Protein AF-0000000077124732 (afdb_homodimer)

pLDDT: mean 81.57, std 13.93, range [21.95, 97.56]

Structure (mmCIF, N/CA/C/O backbone):
data_AF-0000000077124732-model_v1
#
loop_
_entity.id
_entity.type
_entity.pdbx_description
1 polymer 'ABC transporter ATP-binding protein'
#
loop_
_atom_site.group_PDB
_atom_site.id
_atom_site.type_symbol
_atom_site.label_atom_id
_atom_site.label_alt_id
_atom_site.label_comp_id
_atom_site.label_asym_id
_atom_site.label_entity_id
_atom_site.label_seq_id
_atom_site.pdbx_PDB_ins_code
_atom_site.Cartn_x
_atom_site.Cartn_y
_atom_site.Cartn_z
_atom_site.occupancy
_atom_site.B_iso_or_equiv
_atom_site.auth_seq_id
_atom_site.auth_comp_id
_atom_site.auth_asym_id
_atom_site.auth_atom_id
_atom_site.pdbx_PDB_model_num
ATOM 1 N N . MET A 1 1 ? -7.328 -9.797 61.906 1 22.17 1 MET A N 1
ATOM 2 C CA . MET A 1 1 ? -8.164 -10.961 61.625 1 22.17 1 MET A CA 1
ATOM 3 C C . MET A 1 1 ? -7.5 -11.875 60.625 1 22.17 1 MET A C 1
ATOM 5 O O . MET A 1 1 ? -7.023 -11.406 59.562 1 22.17 1 MET A O 1
ATOM 9 N N . THR A 1 2 ? -6.906 -12.938 61.062 1 25.73 2 THR A N 1
ATOM 10 C CA . THR A 1 2 ? -6.23 -13.992 60.312 1 25.73 2 THR A CA 1
ATOM 11 C C . THR A 1 2 ? -7.152 -14.578 59.25 1 25.73 2 THR A C 1
ATOM 13 O O . THR A 1 2 ? -8.195 -15.148 59.562 1 25.73 2 THR A O 1
ATOM 16 N N . PHE A 1 3 ? -7.371 -13.844 58.25 1 29.36 3 PHE A N 1
ATOM 17 C CA . PHE A 1 3 ? -8.359 -13.961 57.188 1 29.36 3 PHE A CA 1
ATOM 18 C C . PHE A 1 3 ? -8.227 -15.289 56.469 1 29.36 3 PHE A C 1
ATOM 20 O O . PHE A 1 3 ? -7.152 -15.625 55.938 1 29.36 3 PHE A O 1
ATOM 27 N N . THR A 1 4 ? -8.82 -16.312 57.062 1 32.28 4 THR A N 1
ATOM 28 C CA . THR A 1 4 ? -8.938 -17.578 56.344 1 32.28 4 THR A CA 1
ATOM 29 C C . THR A 1 4 ? -9.758 -17.406 55.062 1 32.28 4 THR A C 1
ATOM 31 O O . THR A 1 4 ? -10.945 -17.109 55.125 1 32.28 4 THR A O 1
ATOM 34 N N . PRO A 1 5 ? -9.227 -17.016 54.031 1 34.31 5 PRO A N 1
ATOM 35 C CA . PRO A 1 5 ? -10 -16.859 52.812 1 34.31 5 PRO A CA 1
ATOM 36 C C . PRO A 1 5 ? -10.828 -18.094 52.469 1 34.31 5 PRO A C 1
ATOM 38 O O . PRO A 1 5 ? -10.375 -19.219 52.656 1 34.31 5 PRO A O 1
ATOM 41 N N . LYS A 1 6 ? -12.133 -18.141 52.875 1 32.38 6 LYS A N 1
ATOM 42 C CA . LYS A 1 6 ? -13.016 -19.203 52.406 1 32.38 6 LYS A CA 1
ATOM 43 C C . LYS A 1 6 ? -12.773 -19.516 50.938 1 32.38 6 LYS A C 1
ATOM 45 O O . LYS A 1 6 ? -13.219 -18.766 50.062 1 32.38 6 LYS A O 1
ATOM 50 N N . ILE A 1 7 ? -11.609 -20.016 50.531 1 32.94 7 ILE A N 1
ATOM 51 C CA . ILE A 1 7 ? -11.219 -20.344 49.188 1 32.94 7 ILE A CA 1
ATOM 52 C C . ILE A 1 7 ? -12.203 -21.344 48.594 1 32.94 7 ILE A C 1
ATOM 54 O O . ILE A 1 7 ? -12.281 -22.484 49.031 1 32.94 7 ILE A O 1
ATOM 58 N N . TYR A 1 8 ? -13.484 -21.047 48.469 1 31.16 8 TYR A N 1
ATOM 59 C CA . TYR A 1 8 ? -14.266 -21.922 47.625 1 31.16 8 TYR A CA 1
ATOM 60 C C . TYR A 1 8 ? -13.523 -22.219 46.312 1 31.16 8 TYR A C 1
ATOM 62 O O . TYR A 1 8 ? -13.273 -21.328 45.5 1 31.16 8 TYR A O 1
ATOM 70 N N . ILE A 1 9 ? -12.594 -23.141 46.438 1 32.19 9 ILE A N 1
ATOM 71 C CA . ILE A 1 9 ? -11.773 -23.641 45.344 1 32.19 9 ILE A CA 1
ATOM 72 C C . ILE A 1 9 ? -12.68 -24.281 44.281 1 32.19 9 ILE A C 1
ATOM 74 O O . ILE A 1 9 ? -13.227 -25.359 44.5 1 32.19 9 ILE A O 1
ATOM 78 N N . HIS A 1 10 ? -13.656 -23.672 43.688 1 32.44 10 HIS A N 1
ATOM 79 C CA . HIS A 1 10 ? -14.141 -24.328 42.5 1 32.44 10 HIS A CA 1
ATOM 80 C C . HIS A 1 10 ? -13 -24.578 41.5 1 32.44 10 HIS A C 1
ATOM 82 O O . HIS A 1 10 ? -12.398 -23.625 41 1 32.44 10 HIS A O 1
ATOM 88 N N . ILE A 1 11 ? -12.312 -25.688 41.594 1 33.28 11 ILE A N 1
ATOM 89 C CA . ILE A 1 11 ? -11.242 -26.219 40.781 1 33.28 11 ILE A CA 1
ATOM 90 C C . ILE A 1 11 ? -11.727 -26.359 39.344 1 33.28 11 ILE A C 1
ATOM 92 O O . ILE A 1 11 ? -12.633 -27.141 39.031 1 33.28 11 ILE A O 1
ATOM 96 N N . ILE A 1 12 ? -11.891 -25.375 38.5 1 38.34 12 ILE A N 1
ATOM 97 C CA . ILE A 1 12 ? -11.992 -25.609 37.062 1 38.34 12 ILE A CA 1
ATOM 98 C C . ILE A 1 12 ? -10.789 -26.422 36.594 1 38.34 12 ILE A C 1
ATOM 100 O O . ILE A 1 12 ? -9.656 -25.922 36.594 1 38.34 12 ILE A O 1
ATOM 104 N N . GLU A 1 13 ? -10.672 -27.656 36.688 1 36.44 13 GLU A N 1
ATOM 105 C CA . GLU A 1 13 ? -9.758 -28.734 36.281 1 36.44 13 GLU A CA 1
ATOM 106 C C . GLU A 1 13 ? -9.711 -28.875 34.781 1 36.44 13 GLU A C 1
ATOM 108 O O . GLU A 1 13 ? -10.742 -28.875 34.125 1 36.44 13 GLU A O 1
ATOM 113 N N . GLY A 1 14 ? -8.5 -28.609 34 1 44.72 14 GLY A N 1
ATOM 114 C CA . GLY A 1 14 ? -7.863 -29.125 32.812 1 44.72 14 GLY A CA 1
ATOM 115 C C . GLY A 1 14 ? -7.688 -28.078 31.719 1 44.72 14 GLY A C 1
ATOM 116 O O . GLY A 1 14 ? -7.176 -28.391 30.625 1 44.72 14 GLY A O 1
ATOM 117 N N . VAL A 1 15 ? -8.445 -27.047 31.656 1 53.69 15 VAL A N 1
ATOM 118 C CA . VAL A 1 15 ? -8.359 -26.266 30.422 1 53.69 15 VAL A CA 1
ATOM 119 C C . VAL A 1 15 ? -7.227 -25.25 30.547 1 53.69 15 VAL A C 1
ATOM 121 O O . VAL A 1 15 ? -7.164 -24.484 31.516 1 53.69 15 VAL A O 1
ATOM 124 N N . ILE A 1 16 ? -6.125 -25.375 29.781 1 65 16 ILE A N 1
ATOM 125 C CA . ILE A 1 16 ? -4.973 -24.5 29.656 1 65 16 ILE A CA 1
ATOM 126 C C . ILE A 1 16 ? -5.438 -23.109 29.234 1 65 16 ILE A C 1
ATOM 128 O O . ILE A 1 16 ? -6.191 -22.953 28.266 1 65 16 ILE A O 1
ATOM 132 N N . MET A 1 17 ? -5.09 -22.094 30.125 1 75.94 17 MET A N 1
ATOM 133 C CA . MET A 1 17 ? -5.461 -20.703 29.828 1 75.94 17 MET A CA 1
ATOM 134 C C . MET A 1 17 ? -4.527 -20.109 28.781 1 75.94 17 MET A C 1
ATOM 136 O O . MET A 1 17 ? -3.314 -20.312 28.844 1 75.94 17 MET A O 1
ATOM 140 N N . ARG A 1 18 ? -5.109 -19.453 27.859 1 73.81 18 ARG A N 1
ATOM 141 C CA . ARG A 1 18 ? -4.367 -18.719 26.844 1 73.81 18 ARG A CA 1
ATOM 142 C C . ARG A 1 18 ? -4.473 -17.203 27.094 1 73.81 18 ARG A C 1
ATOM 144 O O . ARG A 1 18 ? -5.52 -16.719 27.516 1 73.81 18 ARG A O 1
ATOM 151 N N . ILE A 1 19 ? -3.295 -16.547 26.891 1 76.38 19 ILE A N 1
ATOM 152 C CA . ILE A 1 19 ? -3.287 -15.102 27.094 1 76.38 19 ILE A CA 1
ATOM 153 C C . ILE A 1 19 ? -3.43 -14.398 25.75 1 76.38 19 ILE A C 1
ATOM 155 O O . ILE A 1 19 ? -2.881 -14.844 24.75 1 76.38 19 ILE A O 1
ATOM 159 N N . THR A 1 20 ? -4.297 -13.453 25.75 1 72.31 20 THR A N 1
ATOM 160 C CA . THR A 1 20 ? -4.48 -12.602 24.578 1 72.31 20 THR A CA 1
ATOM 161 C C . THR A 1 20 ? -3.312 -11.633 24.422 1 72.31 20 THR A C 1
ATOM 163 O O . THR A 1 20 ? -2.834 -11.07 25.422 1 72.31 20 THR A O 1
ATOM 166 N N . ASP A 1 21 ? -2.906 -11.484 23.312 1 67.19 21 ASP A N 1
ATOM 167 C CA . ASP A 1 21 ? -1.754 -10.625 23.062 1 67.19 21 ASP A CA 1
ATOM 168 C C . ASP A 1 21 ? -2.139 -9.148 23.156 1 67.19 21 ASP A C 1
ATOM 170 O O . ASP A 1 21 ? -3.227 -8.758 22.734 1 67.19 21 ASP A O 1
ATOM 174 N N . GLN A 1 22 ? -1.259 -8.422 23.781 1 64.62 22 GLN A N 1
ATOM 175 C CA . GLN A 1 22 ? -1.43 -6.992 24 1 64.62 22 GLN A CA 1
ATOM 176 C C . GLN A 1 22 ? -1.115 -6.203 22.719 1 64.62 22 GLN A C 1
ATOM 178 O O . GLN A 1 22 ? -0.101 -6.453 22.062 1 64.62 22 GLN A O 1
ATOM 183 N N . THR A 1 23 ? -2.041 -5.43 22.203 1 58.84 23 THR A N 1
ATOM 184 C CA . THR A 1 23 ? -1.835 -4.602 21.031 1 58.84 23 THR A CA 1
ATOM 185 C C . THR A 1 23 ? -1.329 -3.217 21.422 1 58.84 23 THR A C 1
ATOM 187 O O . THR A 1 23 ? -0.539 -2.611 20.688 1 58.84 23 THR A O 1
ATOM 190 N N . LYS A 1 24 ? -1.743 -2.764 22.594 1 60.91 24 LYS A N 1
ATOM 191 C CA . LYS A 1 24 ? -1.327 -1.472 23.125 1 60.91 24 LYS A CA 1
ATOM 192 C C . LYS A 1 24 ? -0.537 -1.643 24.422 1 60.91 24 LYS A C 1
ATOM 194 O O . LYS A 1 24 ? -0.77 -2.588 25.172 1 60.91 24 LYS A O 1
ATOM 199 N N . SER A 1 25 ? 0.313 -0.761 24.609 1 62.31 25 SER A N 1
ATOM 200 C CA . SER A 1 25 ? 1.178 -0.878 25.781 1 62.31 25 SER A CA 1
ATOM 201 C C . SER A 1 25 ? 0.378 -0.751 27.062 1 62.31 25 SER A C 1
ATOM 203 O O . SER A 1 25 ? 0.771 -1.295 28.109 1 62.31 25 SER A O 1
ATOM 205 N N . ASN A 1 26 ? -0.736 -0.211 27.062 1 62 26 ASN A N 1
ATOM 206 C CA . ASN A 1 26 ? -1.468 0.021 28.312 1 62 26 ASN A CA 1
ATOM 207 C C . ASN A 1 26 ? -2.664 -0.918 28.438 1 62 26 ASN A C 1
ATOM 209 O O . ASN A 1 26 ? -3.504 -0.74 29.328 1 62 26 ASN A O 1
ATOM 213 N N . ASP A 1 27 ? -2.617 -1.919 27.641 1 72.62 27 ASP A N 1
ATOM 214 C CA . ASP A 1 27 ? -3.82 -2.744 27.672 1 72.62 27 ASP A CA 1
ATOM 215 C C . ASP A 1 27 ? -3.551 -4.09 28.328 1 72.62 27 ASP A C 1
ATOM 217 O O . ASP A 1 27 ? -4.25 -5.07 28.078 1 72.62 27 ASP A O 1
ATOM 221 N N . CYS A 1 28 ? -2.605 -4.07 29.156 1 78.44 28 CYS A N 1
ATOM 222 C CA . CYS A 1 28 ? -2.293 -5.363 29.75 1 78.44 28 CYS A CA 1
ATOM 223 C C . CYS A 1 28 ? -3.451 -5.859 30.609 1 78.44 28 CYS A C 1
ATOM 225 O O . CYS A 1 28 ? -3.805 -7.039 30.562 1 78.44 28 CYS A O 1
ATOM 227 N N . GLY A 1 29 ? -4.078 -4.965 31.344 1 81.5 29 GLY A N 1
ATOM 228 C CA . GLY A 1 29 ? -5.199 -5.352 32.188 1 81.5 29 GLY A CA 1
ATOM 229 C C . GLY A 1 29 ? -6.391 -5.852 31.391 1 81.5 29 GLY A C 1
ATOM 230 O O . GLY A 1 29 ? -7.027 -6.836 31.781 1 81.5 29 GLY A O 1
ATOM 231 N N . VAL A 1 30 ? -6.492 -5.258 30.297 1 81.19 30 VAL A N 1
ATOM 232 C CA . VAL A 1 30 ? -7.641 -5.629 29.484 1 81.19 30 VAL A CA 1
ATOM 233 C C . VAL A 1 30 ? -7.402 -7.004 28.859 1 81.19 30 VAL A C 1
ATOM 235 O O . VAL A 1 30 ? -8.312 -7.836 28.797 1 81.19 30 VAL A O 1
ATOM 238 N N . CYS A 1 31 ? -6.238 -7.109 28.438 1 81.69 31 CYS A N 1
ATOM 239 C CA . CYS A 1 31 ? -5.891 -8.398 27.844 1 81.69 31 CYS A CA 1
ATOM 240 C C . CYS A 1 31 ? -6.023 -9.516 28.875 1 81.69 31 CYS A C 1
ATOM 242 O O . CYS A 1 31 ? -6.488 -10.609 28.547 1 81.69 31 CYS A O 1
ATOM 244 N N . VAL A 1 32 ? -5.66 -9.25 30.094 1 86.88 32 VAL A N 1
ATOM 245 C CA . VAL A 1 32 ? -5.777 -10.234 31.172 1 86.88 32 VAL A CA 1
ATOM 246 C C . VAL A 1 32 ? -7.25 -10.516 31.453 1 86.88 32 VAL A C 1
ATOM 248 O O . VAL A 1 32 ? -7.652 -11.68 31.578 1 86.88 32 VAL A O 1
ATOM 251 N N . LEU A 1 33 ? -8.023 -9.516 31.453 1 85.5 33 LEU A N 1
ATOM 252 C CA . LEU A 1 33 ? -9.445 -9.703 31.703 1 85.5 33 LEU A CA 1
ATOM 253 C C . LEU A 1 33 ? -10.094 -10.516 30.594 1 85.5 33 LEU A C 1
ATOM 255 O O . LEU A 1 33 ? -10.938 -11.375 30.859 1 85.5 33 LEU A O 1
ATOM 259 N N . HIS A 1 34 ? -9.633 -10.148 29.516 1 81.5 34 HIS A N 1
ATOM 260 C CA . HIS A 1 34 ? -10.141 -10.891 28.375 1 81.5 34 HIS A CA 1
ATOM 261 C C . HIS A 1 34 ? -9.773 -12.367 28.469 1 81.5 34 HIS A C 1
ATOM 263 O O . HIS A 1 34 ? -10.617 -13.234 28.219 1 81.5 34 HIS A O 1
ATOM 269 N N . SER A 1 35 ? -8.609 -12.648 28.812 1 85.19 35 SER A N 1
ATOM 270 C CA . SER A 1 35 ? -8.141 -14.023 28.969 1 85.19 35 SER A CA 1
ATOM 271 C C . SER A 1 35 ? -8.875 -14.734 30.094 1 85.19 35 SER A C 1
ATOM 273 O O . SER A 1 35 ? -9.188 -15.922 29.984 1 85.19 35 SER A O 1
ATOM 275 N N . LEU A 1 36 ? -9.188 -14.039 31.109 1 85.44 36 LEU A N 1
ATOM 276 C CA . LEU A 1 36 ? -9.922 -14.609 32.219 1 85.44 36 LEU A CA 1
ATOM 277 C C . LEU A 1 36 ? -11.344 -14.969 31.812 1 85.44 36 LEU A C 1
ATOM 279 O O . LEU A 1 36 ? -11.844 -16.031 32.188 1 85.44 36 LEU A O 1
ATOM 283 N N . TYR A 1 37 ? -11.797 -14.055 31.047 1 81.56 37 TYR A N 1
ATOM 284 C CA . TYR A 1 37 ? -13.164 -14.297 30.594 1 81.56 37 TYR A CA 1
ATOM 285 C C . TYR A 1 37 ? -13.234 -15.531 29.703 1 81.56 37 TYR A C 1
ATOM 287 O O . TYR A 1 37 ? -14.109 -16.391 29.875 1 81.56 37 TYR A O 1
ATOM 295 N N . ASP A 1 38 ? -12.359 -15.586 28.859 1 79.19 38 ASP A N 1
ATOM 296 C CA . ASP A 1 38 ? -12.297 -16.734 27.953 1 79.19 38 ASP A CA 1
ATOM 297 C C . ASP A 1 38 ? -12.086 -18.031 28.719 1 79.19 38 ASP A C 1
ATOM 299 O O . ASP A 1 38 ? -12.664 -19.062 28.375 1 79.19 38 ASP A O 1
ATOM 303 N N . HIS A 1 39 ? -11.328 -17.969 29.672 1 81.94 39 HIS A N 1
ATOM 304 C CA . HIS A 1 39 ? -11.023 -19.141 30.484 1 81.94 39 HIS A CA 1
ATOM 305 C C . HIS A 1 39 ? -12.227 -19.562 31.312 1 81.94 39 HIS A C 1
ATOM 307 O O . HIS A 1 39 ? -12.508 -20.766 31.438 1 81.94 39 HIS A O 1
ATOM 313 N N . LEU A 1 40 ? -12.953 -18.656 31.812 1 80.38 40 LEU A N 1
ATOM 314 C CA . LEU A 1 40 ? -14.039 -18.953 32.75 1 80.38 40 LEU A CA 1
ATOM 315 C C . LEU A 1 40 ? -15.32 -19.281 31.984 1 80.38 40 LEU A C 1
ATOM 317 O O . LEU A 1 40 ? -16.062 -20.188 32.375 1 80.38 40 LEU A O 1
ATOM 321 N N . TYR A 1 41 ? -15.523 -18.484 30.906 1 76.62 41 TYR A N 1
ATOM 322 C CA . TYR A 1 41 ? -16.828 -18.625 30.25 1 76.62 41 TYR A CA 1
ATOM 323 C C . TYR A 1 41 ? -16.688 -19.312 28.906 1 76.62 41 TYR A C 1
ATOM 325 O O . TYR A 1 41 ? -17.672 -19.75 28.312 1 76.62 41 TYR A O 1
ATOM 333 N N . LYS A 1 42 ? -15.469 -19.547 28.422 1 67.56 42 LYS A N 1
ATOM 334 C CA . LYS A 1 42 ? -15.195 -20.172 27.141 1 67.56 42 LYS A CA 1
ATOM 335 C C . LYS A 1 42 ? -15.992 -19.5 26.016 1 67.56 42 LYS A C 1
ATOM 337 O O . LYS A 1 42 ? -16.5 -20.172 25.125 1 67.56 42 LYS A O 1
ATOM 342 N N . LYS A 1 43 ? -16.297 -18.266 26.203 1 64.5 43 LYS A N 1
ATOM 343 C CA . LYS A 1 43 ? -16.984 -17.453 25.203 1 64.5 43 LYS A CA 1
ATOM 344 C C . LYS A 1 43 ? -16.078 -16.328 24.703 1 64.5 43 LYS A C 1
ATOM 346 O O . LYS A 1 43 ? -15.219 -15.836 25.422 1 64.5 43 LYS A O 1
ATOM 351 N N . GLU A 1 44 ? -16.172 -16.078 23.438 1 59.38 44 GLU A N 1
ATOM 352 C CA . GLU A 1 44 ? -15.344 -15.039 22.844 1 59.38 44 GLU A CA 1
ATOM 353 C C . GLU A 1 44 ? -15.914 -13.648 23.109 1 59.38 44 GLU A C 1
ATOM 355 O O . GLU A 1 44 ? -17.109 -13.406 22.875 1 59.38 44 GLU A O 1
ATOM 360 N N . LEU A 1 45 ? -15.258 -12.883 23.984 1 61.66 45 LEU A N 1
ATOM 361 C CA . LEU A 1 45 ? -15.602 -11.484 24.203 1 61.66 45 LEU A CA 1
ATOM 362 C C . LEU A 1 45 ? -14.609 -10.562 23.5 1 61.66 45 LEU A C 1
ATOM 364 O O . LEU A 1 45 ? -13.414 -10.852 23.453 1 61.66 45 LEU A O 1
ATOM 368 N N . ASN A 1 46 ? -15.086 -9.703 22.75 1 59.16 46 ASN A N 1
ATOM 369 C CA . ASN A 1 46 ? -14.203 -8.734 22.109 1 59.16 46 ASN A CA 1
ATOM 370 C C . ASN A 1 46 ? -13.516 -7.852 23.156 1 59.16 46 ASN A C 1
ATOM 372 O O . ASN A 1 46 ? -14.133 -7.449 24.141 1 59.16 46 ASN A O 1
ATOM 376 N N . GLU A 1 47 ? -12.258 -7.676 23.094 1 61.91 47 GLU A N 1
ATOM 377 C CA . GLU A 1 47 ? -11.461 -6.863 24 1 61.91 47 GLU A CA 1
ATOM 378 C C . GLU A 1 47 ? -12.07 -5.477 24.188 1 61.91 47 GLU A C 1
ATOM 380 O O . GLU A 1 47 ? -12.078 -4.934 25.297 1 61.91 47 GLU A O 1
ATOM 385 N N . LYS A 1 48 ? -12.555 -5.035 23.172 1 59.06 48 LYS A N 1
ATOM 386 C CA . LYS A 1 48 ? -13.062 -3.666 23.219 1 59.06 48 LYS A CA 1
ATOM 387 C C . LYS A 1 48 ? -14.375 -3.598 24 1 59.06 48 LYS A C 1
ATOM 389 O O . LYS A 1 48 ? -14.727 -2.551 24.547 1 59.06 48 LYS A O 1
ATOM 394 N N . GLU A 1 49 ? -15.039 -4.699 24.047 1 60.28 49 GLU A N 1
ATOM 395 C CA . GLU A 1 49 ? -16.266 -4.75 24.844 1 60.28 49 GLU A CA 1
ATOM 396 C C . GLU A 1 49 ? -15.961 -4.676 26.328 1 60.28 49 GLU A C 1
ATOM 398 O O . GLU A 1 49 ? -16.781 -4.188 27.125 1 60.28 49 GLU A O 1
ATOM 403 N N . ILE A 1 50 ? -14.867 -5.156 26.625 1 66.19 50 ILE A N 1
ATOM 404 C CA . ILE A 1 50 ? -14.445 -5.129 28.016 1 66.19 50 ILE A CA 1
ATOM 405 C C . ILE A 1 50 ? -14.195 -3.689 28.453 1 66.19 50 ILE A C 1
ATOM 407 O O . ILE A 1 50 ? -14.516 -3.311 29.594 1 66.19 50 ILE A O 1
ATOM 411 N N . ILE A 1 51 ? -13.773 -2.959 27.422 1 61.03 51 ILE A N 1
ATOM 412 C CA . ILE A 1 51 ? -13.398 -1.593 27.766 1 61.03 51 ILE A CA 1
ATOM 413 C C . ILE A 1 51 ? -14.508 -0.631 27.359 1 61.03 51 ILE A C 1
ATOM 415 O O . ILE A 1 51 ? -14.328 0.588 27.375 1 61.03 51 ILE A O 1
ATOM 419 N N . LYS A 1 52 ? -15.586 -1.122 27.016 1 56.44 52 LYS A N 1
ATOM 420 C CA . LYS A 1 52 ? -16.656 -0.302 26.438 1 56.44 52 LYS A CA 1
ATOM 421 C C . LYS A 1 52 ? -16.922 0.933 27.297 1 56.44 52 LYS A C 1
ATOM 423 O O . LYS A 1 52 ? -17.047 2.043 26.781 1 56.44 52 LYS A O 1
ATOM 428 N N . ASP A 1 53 ? -17.156 0.695 28.594 1 51.25 53 ASP A N 1
ATOM 429 C CA . ASP A 1 53 ? -17.516 1.783 29.5 1 51.25 53 ASP A CA 1
ATOM 430 C C . ASP A 1 53 ? -16.328 2.24 30.328 1 51.25 53 ASP A C 1
ATOM 432 O O . ASP A 1 53 ? -16.484 2.979 31.297 1 51.25 53 ASP A O 1
ATOM 436 N N . PHE A 1 54 ? -15.172 1.619 29.984 1 55.31 54 PHE A N 1
ATOM 437 C CA . PHE A 1 54 ? -14 1.932 30.797 1 55.31 54 PHE A CA 1
ATOM 438 C C . PHE A 1 54 ? -12.938 2.625 29.953 1 55.31 54 PHE A C 1
ATOM 440 O O . PHE A 1 54 ? -12.562 2.135 28.891 1 55.31 54 PHE A O 1
ATOM 447 N N . LYS A 1 55 ? -12.742 3.766 30.359 1 50.94 55 LYS A N 1
ATOM 448 C CA . LYS A 1 55 ? -11.68 4.523 29.703 1 50.94 55 LYS A CA 1
ATOM 449 C C . LYS A 1 55 ? -10.312 4.16 30.281 1 50.94 55 LYS A C 1
ATOM 451 O O . LYS A 1 55 ? -10.047 4.395 31.469 1 50.94 55 LYS A O 1
ATOM 456 N N . LEU A 1 56 ? -9.492 3.422 29.562 1 57.06 56 LEU A N 1
ATOM 457 C CA . LEU A 1 56 ? -8.172 2.994 30.031 1 57.06 56 LEU A CA 1
ATOM 458 C C . LEU A 1 56 ? -7.211 4.176 30.094 1 57.06 56 LEU A C 1
ATOM 460 O O . LEU A 1 56 ? -7.098 4.938 29.125 1 57.06 56 LEU A O 1
ATOM 464 N N . SER A 1 57 ? -6.738 4.387 31.328 1 54.41 57 SER A N 1
ATOM 465 C CA . SER A 1 57 ? -5.723 5.422 31.484 1 54.41 57 SER A CA 1
ATOM 466 C C . SER A 1 57 ? -4.422 5.027 30.797 1 54.41 57 SER A C 1
ATOM 468 O O . SER A 1 57 ? -4.191 3.85 30.516 1 54.41 57 SER A O 1
ATOM 470 N N . LYS A 1 58 ? -3.576 5.934 30.422 1 54.16 58 LYS A N 1
ATOM 471 C CA . LYS A 1 58 ? -2.293 5.715 29.766 1 54.16 58 LYS A CA 1
ATOM 472 C C . LYS A 1 58 ? -1.393 4.809 30.594 1 54.16 58 LYS A C 1
ATOM 474 O O . LYS A 1 58 ? -0.568 4.07 30.062 1 54.16 58 LYS A O 1
ATOM 479 N N . ASN A 1 59 ? -1.583 4.863 31.938 1 57.09 59 ASN A N 1
ATOM 480 C CA . ASN A 1 59 ? -0.793 4.031 32.844 1 57.09 59 ASN A CA 1
ATOM 481 C C . ASN A 1 59 ? -1.39 2.635 32.969 1 57.09 59 ASN A C 1
ATOM 483 O O . ASN A 1 59 ? -0.899 1.822 33.781 1 57.09 59 ASN A O 1
ATOM 487 N N . GLY A 1 60 ? -2.354 2.5 32.188 1 62.31 60 GLY A N 1
ATOM 488 C CA . GLY A 1 60 ? -3.014 1.205 32.25 1 62.31 60 GLY A CA 1
ATOM 489 C C . GLY A 1 60 ? -4.148 1.155 33.25 1 62.31 60 GLY A C 1
ATOM 490 O O . GLY A 1 60 ? -4.664 2.195 33.688 1 62.31 60 GLY A O 1
ATOM 491 N N . MET A 1 61 ? -4.535 0.073 33.625 1 69.88 61 MET A N 1
ATOM 492 C CA . MET A 1 61 ? -5.656 -0.188 34.531 1 69.88 61 MET A CA 1
ATOM 493 C C . MET A 1 61 ? -5.184 -0.299 35.969 1 69.88 61 MET A C 1
ATOM 495 O O . MET A 1 61 ? -4.168 -0.94 36.25 1 69.88 61 MET A O 1
ATOM 499 N N . SER A 1 62 ? -5.691 0.624 36.875 1 73.88 62 SER A N 1
ATOM 500 C CA . SER A 1 62 ? -5.441 0.417 38.281 1 73.88 62 SER A CA 1
ATOM 501 C C . SER A 1 62 ? -6.082 -0.879 38.781 1 73.88 62 SER A C 1
ATOM 503 O O . SER A 1 62 ? -6.895 -1.481 38.062 1 73.88 62 SER A O 1
ATOM 505 N N . ILE A 1 63 ? -5.656 -1.301 40.031 1 79.81 63 ILE A N 1
ATOM 506 C CA . ILE A 1 63 ? -6.203 -2.514 40.625 1 79.81 63 ILE A CA 1
ATOM 507 C C . ILE A 1 63 ? -7.707 -2.348 40.844 1 79.81 63 ILE A C 1
ATOM 509 O O . ILE A 1 63 ? -8.477 -3.285 40.625 1 79.81 63 ILE A O 1
ATOM 513 N N . TYR A 1 64 ? -7.996 -1.123 41.094 1 77.38 64 TYR A N 1
ATOM 514 C CA . TYR A 1 64 ? -9.414 -0.844 41.312 1 77.38 64 TYR A CA 1
ATOM 515 C C . TYR A 1 64 ? -10.18 -0.927 40 1 77.38 64 TYR A C 1
ATOM 517 O O . TYR A 1 64 ? -11.258 -1.523 39.938 1 77.38 64 TYR A O 1
ATOM 525 N N . ASP A 1 65 ? -9.633 -0.38 39.062 1 79 65 ASP A N 1
ATOM 526 C CA . ASP A 1 65 ? -10.273 -0.431 37.75 1 79 65 ASP A CA 1
ATOM 527 C C . ASP A 1 65 ? -10.422 -1.872 37.281 1 79 65 ASP A C 1
ATOM 529 O O . ASP A 1 65 ? -11.438 -2.232 36.688 1 79 65 ASP A O 1
ATOM 533 N N . PHE A 1 66 ? -9.453 -2.541 37.531 1 84.94 66 PHE A N 1
ATOM 534 C CA . PHE A 1 66 ? -9.453 -3.951 37.156 1 84.94 66 PHE A CA 1
ATOM 535 C C . PHE A 1 66 ? -10.609 -4.684 37.812 1 84.94 66 PHE A C 1
ATOM 537 O O . PHE A 1 66 ? -11.32 -5.461 37.188 1 84.94 66 PHE A O 1
ATOM 544 N N . GLU A 1 67 ? -10.812 -4.402 39.094 1 81.38 67 GLU A N 1
ATOM 545 C CA . GLU A 1 67 ? -11.883 -5.047 39.844 1 81.38 67 GLU A CA 1
ATOM 546 C C . GLU A 1 67 ? -13.258 -4.633 39.312 1 81.38 67 GLU A C 1
ATOM 548 O O . GLU A 1 67 ? -14.148 -5.469 39.188 1 81.38 67 GLU A O 1
ATOM 553 N N . VAL A 1 68 ? -13.32 -3.426 38.969 1 80.75 68 VAL A N 1
ATOM 554 C CA . VAL A 1 68 ? -14.609 -2.91 38.5 1 80.75 68 VAL A CA 1
ATOM 555 C C . VAL A 1 68 ? -14.945 -3.498 37.156 1 80.75 68 VAL A C 1
ATOM 557 O O . VAL A 1 68 ? -16.062 -3.953 36.906 1 80.75 68 VAL A O 1
ATOM 560 N N . LEU A 1 69 ? -13.953 -3.531 36.344 1 80.62 69 LEU A N 1
ATOM 561 C CA . LEU A 1 69 ? -14.188 -4.055 35 1 80.62 69 LEU A CA 1
ATOM 562 C C . LEU A 1 69 ? -14.445 -5.559 35.031 1 80.62 69 LEU A C 1
ATOM 564 O O . LEU A 1 69 ? -15.25 -6.074 34.281 1 80.62 69 LEU A O 1
ATOM 568 N N . ALA A 1 70 ? -13.797 -6.168 35.906 1 84.38 70 ALA A N 1
ATOM 569 C CA . ALA A 1 70 ? -14.023 -7.602 36.094 1 84.38 70 ALA A CA 1
ATOM 570 C C . ALA A 1 70 ? -15.461 -7.883 36.531 1 84.38 70 ALA A C 1
ATOM 572 O O . ALA A 1 70 ? -16.109 -8.805 36 1 84.38 70 ALA A O 1
ATOM 573 N N . LYS A 1 71 ? -15.875 -7.055 37.375 1 80.69 71 LYS A N 1
ATOM 574 C CA . LYS A 1 71 ? -17.25 -7.223 37.844 1 80.69 71 LYS A CA 1
ATOM 575 C C . LYS A 1 71 ? -18.25 -6.965 36.719 1 80.69 71 LYS A C 1
ATOM 577 O O . LYS A 1 71 ? -19.297 -7.625 36.656 1 80.69 71 LYS A O 1
ATOM 582 N N . ASP A 1 72 ? -17.859 -6.109 35.844 1 76.5 72 ASP A N 1
ATOM 583 C CA . ASP A 1 72 ? -18.75 -5.762 34.75 1 76.5 72 ASP A CA 1
ATOM 584 C C . ASP A 1 72 ? -18.891 -6.93 33.781 1 76.5 72 ASP A C 1
ATOM 586 O O . ASP A 1 72 ? -19.906 -7.062 33.094 1 76.5 72 ASP A O 1
ATOM 590 N N . ILE A 1 73 ? -17.875 -7.719 33.781 1 78 73 ILE A N 1
ATOM 591 C CA . ILE A 1 73 ? -17.938 -8.852 32.875 1 78 73 ILE A CA 1
ATOM 592 C C . ILE A 1 73 ? -18.234 -10.133 33.656 1 78 73 ILE A C 1
ATOM 594 O O . ILE A 1 73 ? -17.906 -11.234 33.188 1 78 73 ILE A O 1
ATOM 598 N N . ASN A 1 74 ? -18.766 -9.984 34.75 1 79.75 74 ASN A N 1
ATOM 599 C CA . ASN A 1 74 ? -19.25 -11.062 35.594 1 79.75 74 ASN A CA 1
ATOM 600 C C . ASN A 1 74 ? -18.094 -11.906 36.156 1 79.75 74 ASN A C 1
ATOM 602 O O . ASN A 1 74 ? -18.203 -13.133 36.219 1 79.75 74 ASN A O 1
ATOM 606 N N . ILE A 1 75 ? -17.078 -11.266 36.375 1 85 75 ILE A N 1
ATOM 607 C CA . ILE A 1 75 ? -15.969 -11.906 37.031 1 85 75 ILE A CA 1
ATOM 608 C C . ILE A 1 75 ? -15.758 -11.273 38.406 1 85 75 ILE A C 1
ATOM 610 O O . ILE A 1 75 ? -15.617 -10.055 38.531 1 85 75 ILE A O 1
ATOM 614 N N . GLU A 1 76 ? -15.906 -12.039 39.344 1 84.56 76 GLU A N 1
ATOM 615 C CA . GLU A 1 76 ? -15.617 -11.547 40.688 1 84.56 76 GLU A CA 1
ATOM 616 C C . GLU A 1 76 ? -14.141 -11.727 41.031 1 84.56 76 GLU A C 1
ATOM 618 O O . GLU A 1 76 ? -13.555 -12.766 40.719 1 84.56 76 GLU A O 1
ATOM 623 N N . THR A 1 77 ? -13.586 -10.656 41.469 1 85.31 77 THR A N 1
ATOM 624 C CA . THR A 1 77 ? -12.18 -10.688 41.844 1 85.31 77 THR A CA 1
ATOM 625 C C . THR A 1 77 ? -12.008 -10.391 43.344 1 85.31 77 THR A C 1
ATOM 627 O O . THR A 1 77 ? -12.758 -9.594 43.906 1 85.31 77 THR A O 1
ATOM 630 N N . GLU A 1 78 ? -11.195 -11.133 44 1 83.81 78 GLU A N 1
ATOM 631 C CA . GLU A 1 78 ? -10.75 -10.859 45.375 1 83.81 78 GLU A CA 1
ATOM 632 C C . GLU A 1 78 ? -9.281 -10.461 45.406 1 83.81 78 GLU A C 1
ATOM 634 O O . GLU A 1 78 ? -8.414 -11.234 45 1 83.81 78 GLU A O 1
ATOM 639 N N . ILE A 1 79 ? -9.023 -9.281 45.812 1 84.31 79 ILE A N 1
ATOM 640 C CA . ILE A 1 79 ? -7.664 -8.758 45.812 1 84.31 79 ILE A CA 1
ATOM 641 C C . ILE A 1 79 ? -7.074 -8.859 47.219 1 84.31 79 ILE A C 1
ATOM 643 O O . ILE A 1 79 ? -7.672 -8.391 48.188 1 84.31 79 ILE A O 1
ATOM 647 N N . TYR A 1 80 ? -5.926 -9.531 47.312 1 83.06 80 TYR A N 1
ATOM 648 C CA . TYR A 1 80 ? -5.199 -9.688 48.562 1 83.06 80 TYR A CA 1
ATOM 649 C C . TYR A 1 80 ? -3.818 -9.047 48.469 1 83.06 80 TYR A C 1
ATOM 651 O O . TYR A 1 80 ? -3.193 -9.047 47.406 1 83.06 80 TYR A O 1
ATOM 659 N N . GLN A 1 81 ? -3.432 -8.367 49.5 1 84.25 81 GLN A N 1
ATOM 660 C CA . GLN A 1 81 ? -2.037 -7.953 49.625 1 84.25 81 GLN A CA 1
ATOM 661 C C . GLN A 1 81 ? -1.222 -9.008 50.375 1 84.25 81 GLN A C 1
ATOM 663 O O . GLN A 1 81 ? -1.455 -9.258 51.562 1 84.25 81 GLN A O 1
ATOM 668 N N . ALA A 1 82 ? -0.401 -9.766 49.75 1 83.31 82 ALA A N 1
ATOM 669 C CA . ALA A 1 82 ? 0.375 -10.844 50.344 1 83.31 82 ALA A CA 1
ATOM 670 C C . ALA A 1 82 ? 1.814 -10.836 49.844 1 83.31 82 ALA A C 1
ATOM 672 O O . ALA A 1 82 ? 2.066 -10.539 48.656 1 83.31 82 ALA A O 1
ATOM 673 N N . THR A 1 83 ? 2.701 -10.992 50.75 1 83.69 83 THR A N 1
ATOM 674 C CA . THR A 1 83 ? 4.094 -11.195 50.375 1 83.69 83 THR A CA 1
ATOM 675 C C . THR A 1 83 ? 4.266 -12.539 49.656 1 83.69 83 THR A C 1
ATOM 677 O O . THR A 1 83 ? 3.404 -13.414 49.781 1 83.69 83 THR A O 1
ATOM 680 N N . PHE A 1 84 ? 5.312 -12.695 48.906 1 87.56 84 PHE A N 1
ATOM 681 C CA . PHE A 1 84 ? 5.539 -13.906 48.125 1 87.56 84 PHE A CA 1
ATOM 682 C C . PHE A 1 84 ? 5.617 -15.125 49.031 1 87.56 84 PHE A C 1
ATOM 684 O O . PHE A 1 84 ? 5.102 -16.188 48.688 1 87.56 84 PHE A O 1
ATOM 691 N N . GLU A 1 85 ? 6.242 -14.914 50.188 1 83.94 85 GLU A N 1
ATOM 692 C CA . GLU A 1 85 ? 6.336 -16.016 51.156 1 83.94 85 GLU A CA 1
ATOM 693 C C . GLU A 1 85 ? 4.957 -16.438 51.656 1 83.94 85 GLU A C 1
ATOM 695 O O . GLU A 1 85 ? 4.676 -17.625 51.781 1 83.94 85 GLU A O 1
ATOM 700 N N . GLU A 1 86 ? 4.109 -15.516 51.844 1 85.81 86 GLU A N 1
ATOM 701 C CA . GLU A 1 86 ? 2.746 -15.805 52.281 1 85.81 86 GLU A CA 1
ATOM 702 C C . GLU A 1 86 ? 1.955 -16.516 51.188 1 85.81 86 GLU A C 1
ATOM 704 O O . GLU A 1 86 ? 1.153 -17.406 51.469 1 85.81 86 GLU A O 1
ATOM 709 N N . LEU A 1 87 ? 2.223 -16.094 49.969 1 84.44 87 LEU A N 1
ATOM 710 C CA . LEU A 1 87 ? 1.515 -16.656 48.812 1 84.44 87 LEU A CA 1
ATOM 711 C C . LEU A 1 87 ? 1.881 -18.109 48.625 1 84.44 87 LEU A C 1
ATOM 713 O O . LEU A 1 87 ? 1.011 -18.938 48.344 1 84.44 87 LEU A O 1
ATOM 717 N N . ILE A 1 88 ? 3.127 -18.438 48.75 1 83.12 88 ILE A N 1
ATOM 718 C CA . ILE A 1 88 ? 3.582 -19.812 48.594 1 83.12 88 ILE A CA 1
ATOM 719 C C . ILE A 1 88 ? 2.955 -20.703 49.688 1 83.12 88 ILE A C 1
ATOM 721 O O . ILE A 1 88 ? 2.57 -21.844 49.406 1 83.12 88 ILE A O 1
ATOM 725 N N . ASN A 1 89 ? 2.752 -20.141 50.812 1 80.19 89 ASN A N 1
ATOM 726 C CA . ASN A 1 89 ? 2.219 -20.891 51.938 1 80.19 89 ASN A CA 1
ATOM 727 C C . ASN A 1 89 ? 0.722 -21.141 51.781 1 80.19 89 ASN A C 1
ATOM 729 O O . ASN A 1 89 ? 0.156 -21.984 52.5 1 80.19 89 ASN A O 1
ATOM 733 N N . THR A 1 90 ? 0.023 -20.375 50.906 1 77.94 90 THR A N 1
ATOM 734 C CA . THR A 1 90 ? -1.399 -20.594 50.656 1 77.94 90 THR A CA 1
ATOM 735 C C . THR A 1 90 ? -1.621 -21.844 49.844 1 77.94 90 THR A C 1
ATOM 737 O O . THR A 1 90 ? -2.73 -22.391 49.781 1 77.94 90 THR A O 1
ATOM 740 N N . HIS A 1 91 ? -0.604 -22.484 49.281 1 76.19 91 HIS A N 1
ATOM 741 C CA . HIS A 1 91 ? -0.667 -23.641 48.406 1 76.19 91 HIS A CA 1
ATOM 742 C C . HIS A 1 91 ? -1.782 -23.5 47.375 1 76.19 91 HIS A C 1
ATOM 744 O O . HIS A 1 91 ? -2.527 -24.453 47.125 1 76.19 91 HIS A O 1
ATOM 750 N N . TYR A 1 92 ? -1.94 -22.203 46.812 1 80.69 92 TYR A N 1
ATOM 751 C CA . TYR A 1 92 ? -2.918 -21.969 45.75 1 80.69 92 TYR A CA 1
ATOM 752 C C . TYR A 1 92 ? -2.508 -22.656 44.469 1 80.69 92 TYR A C 1
ATOM 754 O O . TYR A 1 92 ? -1.395 -22.453 43.969 1 80.69 92 TYR A O 1
ATOM 762 N N . LYS A 1 93 ? -3.375 -23.547 43.938 1 80.25 93 LYS A N 1
ATOM 763 C CA . LYS A 1 93 ? -3 -24.375 42.812 1 80.25 93 LYS A CA 1
ATOM 764 C C . LYS A 1 93 ? -3.598 -23.828 41.5 1 80.25 93 LYS A C 1
ATOM 766 O O . LYS A 1 93 ? -3.174 -24.219 40.406 1 80.25 93 LYS A O 1
ATOM 771 N N . ASP A 1 94 ? -4.516 -22.969 41.438 1 83.94 94 ASP A N 1
ATOM 772 C CA . ASP A 1 94 ? -5.16 -22.484 40.219 1 83.94 94 ASP A CA 1
ATOM 773 C C . ASP A 1 94 ? -4.492 -21.203 39.719 1 83.94 94 ASP A C 1
ATOM 775 O O . ASP A 1 94 ? -3.58 -20.672 40.375 1 83.94 94 ASP A O 1
ATOM 779 N N . TYR A 1 95 ? -4.938 -20.766 38.562 1 89.31 95 TYR A N 1
ATOM 780 C CA . TYR A 1 95 ? -4.414 -19.531 38 1 89.31 95 TYR A CA 1
ATOM 781 C C . TYR A 1 95 ? -4.77 -18.328 38.875 1 89.31 95 TYR A C 1
ATOM 783 O O . TYR A 1 95 ? -5.855 -18.281 39.438 1 89.31 95 TYR A O 1
ATOM 791 N N . PHE A 1 96 ? -3.84 -17.438 39 1 89.38 96 PHE A N 1
ATOM 792 C CA . PHE A 1 96 ? -4.098 -16.188 39.688 1 89.38 96 PHE A CA 1
ATOM 793 C C . PHE A 1 96 ? -3.508 -15.008 38.906 1 89.38 96 PHE A C 1
ATOM 795 O O . PHE A 1 96 ? -2.645 -15.195 38.062 1 89.38 96 PHE A O 1
ATOM 802 N N . VAL A 1 97 ? -4.094 -13.859 39.188 1 91.06 97 VAL A N 1
ATOM 803 C CA . VAL A 1 97 ? -3.613 -12.641 38.562 1 91.06 97 VAL A CA 1
ATOM 804 C C . VAL A 1 97 ? -2.738 -11.859 39.531 1 91.06 97 VAL A C 1
ATOM 806 O O . VAL A 1 97 ? -3.016 -11.828 40.75 1 91.06 97 VAL A O 1
ATOM 809 N N . THR A 1 98 ? -1.64 -11.344 39.062 1 89.25 98 THR A N 1
ATOM 810 C CA . THR A 1 98 ? -0.78 -10.492 39.875 1 89.25 98 THR A CA 1
ATOM 811 C C . THR A 1 98 ? -0.195 -9.352 39.031 1 89.25 98 THR A C 1
ATOM 813 O O . THR A 1 98 ? -0.394 -9.297 37.844 1 89.25 98 THR A O 1
ATOM 816 N N . LEU A 1 99 ? 0.456 -8.445 39.75 1 88.12 99 LEU A N 1
ATOM 817 C CA . LEU A 1 99 ? 1.157 -7.328 39.125 1 88.12 99 LEU A CA 1
ATOM 818 C C . LEU A 1 99 ? 2.666 -7.48 39.281 1 88.12 99 LEU A C 1
ATOM 820 O O . LEU A 1 99 ? 3.15 -7.824 40.375 1 88.12 99 LEU A O 1
ATOM 824 N N . LEU A 1 100 ? 3.344 -7.363 38.188 1 86.06 100 LEU A N 1
ATOM 825 C CA . LEU A 1 100 ? 4.801 -7.41 38.219 1 86.06 100 LEU A CA 1
ATOM 826 C C . LEU A 1 100 ? 5.395 -6.012 38.094 1 86.06 100 LEU A C 1
ATOM 828 O O . LEU A 1 100 ? 4.852 -5.156 37.406 1 86.06 100 LEU A O 1
ATOM 832 N N . LYS A 1 101 ? 6.398 -5.855 38.75 1 79.56 101 LYS A N 1
ATOM 833 C CA . LYS A 1 101 ? 7.121 -4.59 38.688 1 79.56 101 LYS A CA 1
ATOM 834 C C . LYS A 1 101 ? 7.941 -4.492 37.406 1 79.56 101 LYS A C 1
ATOM 836 O O . LYS A 1 101 ? 8.727 -5.391 37.094 1 79.56 101 LYS A O 1
ATOM 841 N N . SER A 1 102 ? 7.457 -3.68 36.5 1 66.44 102 SER A N 1
ATOM 842 C CA . SER A 1 102 ? 8.25 -3.42 35.281 1 66.44 102 SER A CA 1
ATOM 843 C C . SER A 1 102 ? 8.695 -1.964 35.219 1 66.44 102 SER A C 1
ATOM 845 O O . SER A 1 102 ? 8.18 -1.118 35.969 1 66.44 102 SER A O 1
ATOM 847 N N . GLU A 1 103 ? 9.781 -1.639 34.5 1 57.72 103 GLU A N 1
ATOM 848 C CA . GLU A 1 103 ? 10.305 -0.281 34.406 1 57.72 103 GLU A CA 1
ATOM 849 C C . GLU A 1 103 ? 9.203 0.698 34 1 57.72 103 GLU A C 1
ATOM 851 O O . GLU A 1 103 ? 9.227 1.863 34.406 1 57.72 103 GLU A O 1
ATOM 856 N N . ALA A 1 104 ? 8.242 0.277 33.312 1 57.91 104 ALA A N 1
ATOM 857 C CA . ALA A 1 104 ? 7.215 1.162 32.75 1 57.91 104 ALA A CA 1
ATOM 858 C C . ALA A 1 104 ? 5.996 1.203 33.688 1 57.91 104 ALA A C 1
ATOM 860 O O . ALA A 1 104 ? 4.977 1.811 33.344 1 57.91 104 ALA A O 1
ATOM 861 N N . GLY A 1 105 ? 6.059 0.514 34.906 1 64.31 105 GLY A N 1
ATOM 862 C CA . GLY A 1 105 ? 4.945 0.476 35.844 1 64.31 105 GLY A CA 1
ATOM 863 C C . GLY A 1 105 ? 4.5 -0.933 36.188 1 64.31 105 GLY A C 1
ATOM 864 O O . GLY A 1 105 ? 5.199 -1.901 35.875 1 64.31 105 GLY A O 1
ATOM 865 N N . ASN A 1 106 ? 3.359 -1.012 36.938 1 73.94 106 ASN A N 1
ATOM 866 C CA . ASN A 1 106 ? 2.797 -2.303 37.312 1 73.94 106 ASN A CA 1
ATOM 867 C C . ASN A 1 106 ? 2.125 -2.992 36.125 1 73.94 106 ASN A C 1
ATOM 869 O O . ASN A 1 106 ? 1.38 -2.361 35.375 1 73.94 106 ASN A O 1
ATOM 873 N N . HIS A 1 107 ? 2.533 -4.133 35.812 1 80.75 107 HIS A N 1
ATOM 874 C CA . HIS A 1 107 ? 2.094 -4.938 34.688 1 80.75 107 HIS A CA 1
ATOM 875 C C . HIS A 1 107 ? 1.251 -6.125 35.125 1 80.75 107 HIS A C 1
ATOM 877 O O . HIS A 1 107 ? 1.706 -6.941 35.938 1 80.75 107 HIS A O 1
ATOM 883 N N . PHE A 1 108 ? -0.009 -6.238 34.625 1 86.94 108 PHE A N 1
ATOM 884 C CA . PHE A 1 108 ? -0.882 -7.352 34.969 1 86.94 108 PHE A CA 1
ATOM 885 C C . PHE A 1 108 ? -0.455 -8.625 34.25 1 86.94 108 PHE A C 1
ATOM 887 O O . PHE A 1 108 ? -0.19 -8.609 33.062 1 86.94 108 PHE A O 1
ATOM 894 N N . VAL A 1 109 ? -0.317 -9.648 34.969 1 88.88 109 VAL A N 1
ATOM 895 C CA . VAL A 1 109 ? 0.007 -10.953 34.406 1 88.88 109 VAL A CA 1
ATOM 896 C C . VAL A 1 109 ? -0.813 -12.039 35.062 1 88.88 109 VAL A C 1
ATOM 898 O O . VAL A 1 109 ? -1.282 -11.867 36.219 1 88.88 109 VAL A O 1
ATOM 901 N N . VAL A 1 110 ? -1.004 -13.141 34.344 1 90.94 110 VAL A N 1
ATOM 902 C CA . VAL A 1 110 ? -1.646 -14.32 34.906 1 90.94 110 VAL A CA 1
ATOM 903 C C . VAL A 1 110 ? -0.587 -15.367 35.25 1 90.94 110 VAL A C 1
ATOM 905 O O . VAL A 1 110 ? 0.293 -15.664 34.438 1 90.94 110 VAL A O 1
ATOM 908 N N . CYS A 1 111 ? -0.635 -15.875 36.469 1 89.38 111 CYS A N 1
ATOM 909 C CA . CYS A 1 111 ? 0.401 -16.781 36.938 1 89.38 111 CYS A CA 1
ATOM 910 C C . CYS A 1 111 ? -0.21 -18.078 37.5 1 89.38 111 CYS A C 1
ATOM 912 O O . CYS A 1 111 ? -1.387 -18.094 37.844 1 89.38 111 CYS A O 1
ATOM 914 N N . LYS A 1 112 ? 0.538 -19.125 37.438 1 89.62 112 LYS A N 1
ATOM 915 C CA . LYS A 1 112 ? 0.209 -20.406 38.062 1 89.62 112 LYS A CA 1
ATOM 916 C C . LYS A 1 112 ? 1.444 -21.047 38.688 1 89.62 112 LYS A C 1
ATOM 918 O O . LYS A 1 112 ? 2.516 -21.062 38.094 1 89.62 112 LYS A O 1
ATOM 923 N N . PHE A 1 113 ? 1.263 -21.531 39.969 1 86.31 113 PHE A N 1
ATOM 924 C CA . PHE A 1 113 ? 2.377 -22.172 40.656 1 86.31 113 PHE A CA 1
ATOM 925 C C . PHE A 1 113 ? 2.613 -23.578 40.125 1 86.31 113 PHE A C 1
ATOM 927 O O . PHE A 1 113 ? 1.666 -24.344 39.938 1 86.31 113 PHE A O 1
ATOM 934 N N . ARG A 1 114 ? 3.756 -23.797 39.688 1 85.06 114 ARG A N 1
ATOM 935 C CA . ARG A 1 114 ? 4.215 -25.141 39.312 1 85.06 114 ARG A CA 1
ATOM 936 C C . ARG A 1 114 ? 5.383 -25.578 40.188 1 85.06 114 ARG A C 1
ATOM 938 O O . ARG A 1 114 ? 5.867 -24.797 41.031 1 85.06 114 ARG A O 1
ATOM 945 N N . LYS A 1 115 ? 5.773 -26.938 40.031 1 81.06 115 LYS A N 1
ATOM 946 C CA . LYS A 1 115 ? 6.836 -27.469 40.875 1 81.06 115 LYS A CA 1
ATOM 947 C C . LYS A 1 115 ? 8.164 -26.781 40.562 1 81.06 115 LYS A C 1
ATOM 949 O O . LYS A 1 115 ? 8.773 -27.016 39.531 1 81.06 115 LYS A O 1
ATOM 954 N N . GLY A 1 116 ? 8.641 -25.797 41.344 1 80.81 116 GLY A N 1
ATOM 955 C CA . GLY A 1 116 ? 9.945 -25.156 41.281 1 80.81 116 GLY A CA 1
ATOM 956 C C . GLY A 1 116 ? 9.938 -23.844 40.531 1 80.81 116 GLY A C 1
ATOM 957 O O . GLY A 1 116 ? 10.945 -23.125 40.5 1 80.81 116 GLY A O 1
ATOM 958 N N . TYR A 1 117 ? 8.891 -23.547 39.812 1 87 117 TYR A N 1
ATOM 959 C CA . TYR A 1 117 ? 8.82 -22.281 39.094 1 87 117 TYR A CA 1
ATOM 960 C C . TYR A 1 117 ? 7.387 -21.766 39.031 1 87 117 TYR A C 1
ATOM 962 O O . TYR A 1 117 ? 6.441 -22.5 39.312 1 87 117 TYR A O 1
ATOM 970 N N . VAL A 1 118 ? 7.285 -20.469 38.656 1 88.38 118 VAL A N 1
ATOM 971 C CA . VAL A 1 118 ? 5.988 -19.859 38.406 1 88.38 118 VAL A CA 1
ATOM 972 C C . VAL A 1 118 ? 5.777 -19.703 36.906 1 88.38 118 VAL A C 1
ATOM 974 O O . VAL A 1 118 ? 6.633 -19.156 36.188 1 88.38 118 VAL A O 1
ATOM 977 N N . GLN A 1 119 ? 4.695 -20.266 36.469 1 88.5 119 GLN A N 1
ATOM 978 C CA . GLN A 1 119 ? 4.281 -20.047 35.094 1 88.5 119 GLN A CA 1
ATOM 979 C C . GLN A 1 119 ? 3.613 -18.688 34.938 1 88.5 119 GLN A C 1
ATOM 981 O O . GLN A 1 119 ? 2.594 -18.406 35.562 1 88.5 119 GLN A O 1
ATOM 986 N N . VAL A 1 120 ? 4.234 -17.844 34.094 1 88.25 120 VAL A N 1
ATOM 987 C CA . VAL A 1 120 ? 3.709 -16.5 33.875 1 88.25 120 VAL A CA 1
ATOM 988 C C . VAL A 1 120 ? 3.186 -16.375 32.438 1 88.25 120 VAL A C 1
ATOM 990 O O . VAL A 1 120 ? 3.916 -16.641 31.484 1 88.25 120 VAL A O 1
ATOM 993 N N . LEU A 1 121 ? 1.909 -16.016 32.406 1 86.19 121 LEU A N 1
ATOM 994 C CA . LEU A 1 121 ? 1.279 -15.68 31.125 1 86.19 121 LEU A CA 1
ATOM 995 C C . LEU A 1 121 ? 1.215 -14.164 30.938 1 86.19 121 LEU A C 1
ATOM 997 O O . LEU A 1 121 ? 0.4 -13.492 31.562 1 86.19 121 LEU A O 1
ATOM 1001 N N . ASP A 1 122 ? 2.016 -13.688 30.078 1 82 122 ASP A N 1
ATOM 1002 C CA . ASP A 1 122 ? 2.135 -12.258 29.828 1 82 122 ASP A CA 1
ATOM 1003 C C . ASP A 1 122 ? 1.586 -11.898 28.438 1 82 122 ASP A C 1
ATOM 1005 O O . ASP A 1 122 ? 1.846 -12.602 27.469 1 82 122 ASP A O 1
ATOM 1009 N N . SER A 1 123 ? 0.856 -10.805 28.469 1 77.75 123 SER A N 1
ATOM 1010 C CA . SER A 1 123 ? 0.258 -10.375 27.203 1 77.75 123 SER A CA 1
ATOM 1011 C C . SER A 1 123 ? 1.317 -9.859 26.234 1 77.75 123 SER A C 1
ATOM 1013 O O . SER A 1 123 ? 1.096 -9.828 25.031 1 77.75 123 SER A O 1
ATOM 1015 N N . VAL A 1 124 ? 2.467 -9.422 26.703 1 71.94 124 VAL A N 1
ATOM 1016 C CA . VAL A 1 124 ? 3.531 -8.883 25.859 1 71.94 124 VAL A CA 1
ATOM 1017 C C . VAL A 1 124 ? 4.488 -10 25.453 1 71.94 124 VAL A C 1
ATOM 1019 O O . VAL A 1 124 ? 4.785 -10.18 24.266 1 71.94 124 VAL A O 1
ATOM 1022 N N . SER A 1 125 ? 5.023 -10.789 26.469 1 67.88 125 SER A N 1
ATOM 1023 C CA . SER A 1 125 ? 6.109 -11.742 26.25 1 67.88 125 SER A CA 1
ATOM 1024 C C . SER A 1 125 ? 5.574 -13.164 26.078 1 67.88 125 SER A C 1
ATOM 1026 O O . SER A 1 125 ? 6.316 -14.07 25.703 1 67.88 125 SER A O 1
ATOM 1028 N N . GLY A 1 126 ? 4.289 -13.344 26.219 1 75.31 126 GLY A N 1
ATOM 1029 C CA . GLY A 1 126 ? 3.727 -14.68 26.156 1 75.31 126 GLY A CA 1
ATOM 1030 C C . GLY A 1 126 ? 3.945 -15.492 27.422 1 75.31 126 GLY A C 1
ATOM 1031 O O . GLY A 1 126 ? 3.979 -14.938 28.516 1 75.31 126 GLY A O 1
ATOM 1032 N N . GLU A 1 127 ? 4.066 -16.953 27.266 1 80.88 127 GLU A N 1
ATOM 1033 C CA . GLU A 1 127 ? 4.238 -17.844 28.422 1 80.88 127 GLU A CA 1
ATOM 1034 C C . GLU A 1 127 ? 5.703 -17.922 28.828 1 80.88 127 GLU A C 1
ATOM 1036 O O . GLU A 1 127 ? 6.566 -18.281 28.016 1 80.88 127 GLU A O 1
ATOM 1041 N N . THR A 1 128 ? 6.035 -17.375 29.969 1 83.44 128 THR A N 1
ATOM 1042 C CA . THR A 1 128 ? 7.391 -17.453 30.516 1 83.44 128 THR A CA 1
ATOM 1043 C C . THR A 1 128 ? 7.402 -18.234 31.828 1 83.44 128 THR A C 1
ATOM 1045 O O . THR A 1 128 ? 6.422 -18.203 32.562 1 83.44 128 THR A O 1
ATOM 1048 N N . LYS A 1 129 ? 8.484 -19.016 32.156 1 86.06 129 LYS A N 1
ATOM 1049 C CA . LYS A 1 129 ? 8.711 -19.703 33.438 1 86.06 129 LYS A CA 1
ATOM 1050 C C . LYS A 1 129 ? 9.766 -18.984 34.25 1 86.06 129 LYS A C 1
ATOM 1052 O O . LYS A 1 129 ? 10.914 -18.844 33.844 1 86.06 129 LYS A O 1
ATOM 1057 N N . ILE A 1 130 ? 9.367 -18.469 35.344 1 87.69 130 ILE A N 1
ATOM 1058 C CA . ILE A 1 130 ? 10.258 -17.719 36.219 1 87.69 130 ILE A CA 1
ATOM 1059 C C . ILE A 1 130 ? 10.484 -18.484 37.5 1 87.69 130 ILE A C 1
ATOM 1061 O O . ILE A 1 130 ? 9.531 -18.859 38.188 1 87.69 130 ILE A O 1
ATOM 1065 N N . PRO A 1 131 ? 11.727 -18.828 37.844 1 85.88 131 PRO A N 1
ATOM 1066 C CA . PRO A 1 131 ? 11.984 -19.484 39.125 1 85.88 131 PRO A CA 1
ATOM 1067 C C . PRO A 1 131 ? 11.508 -18.672 40.312 1 85.88 131 PRO A C 1
ATOM 1069 O O . PRO A 1 131 ? 11.406 -17.438 40.219 1 85.88 131 PRO A O 1
ATOM 1072 N N . TYR A 1 132 ? 11.211 -19.266 41.438 1 88.75 132 TYR A N 1
ATOM 1073 C CA . TYR A 1 132 ? 10.633 -18.641 42.625 1 88.75 132 TYR A CA 1
ATOM 1074 C C . TYR A 1 132 ? 11.508 -17.5 43.125 1 88.75 132 TYR A C 1
ATOM 1076 O O . TYR A 1 132 ? 11.008 -16.453 43.5 1 88.75 132 TYR A O 1
ATOM 1084 N N . SER A 1 133 ? 12.859 -17.688 43.031 1 86.94 133 SER A N 1
ATOM 1085 C CA . SER A 1 133 ? 13.789 -16.688 43.531 1 86.94 133 SER A CA 1
ATOM 1086 C C . SER A 1 133 ? 13.727 -15.398 42.719 1 86.94 133 SER A C 1
ATOM 1088 O O . SER A 1 133 ? 13.781 -14.297 43.281 1 86.94 133 SER A O 1
ATOM 1090 N N . GLU A 1 134 ? 13.555 -15.484 41.5 1 85.19 134 GLU A N 1
ATOM 1091 C CA . GLU A 1 134 ? 13.492 -14.32 40.625 1 85.19 134 GLU A CA 1
ATOM 1092 C C . GLU A 1 134 ? 12.109 -13.68 40.656 1 85.19 134 GLU A C 1
ATOM 1094 O O . GLU A 1 134 ? 11.984 -12.453 40.594 1 85.19 134 GLU A O 1
ATOM 1099 N N . PHE A 1 135 ? 11.188 -14.492 40.781 1 89.38 135 PHE A N 1
ATOM 1100 C CA . PHE A 1 135 ? 9.812 -14 40.781 1 89.38 135 PHE A CA 1
ATOM 1101 C C . PHE A 1 135 ? 9.57 -13.141 42.031 1 89.38 135 PHE A C 1
ATOM 1103 O O . PHE A 1 135 ? 8.867 -12.133 41.969 1 89.38 135 PHE A O 1
ATOM 1110 N N . GLU A 1 136 ? 10.18 -13.477 43.094 1 87.81 136 GLU A N 1
ATOM 1111 C CA . GLU A 1 136 ? 10.023 -12.734 44.344 1 87.81 136 GLU A CA 1
ATOM 1112 C C . GLU A 1 136 ? 10.508 -11.297 44.188 1 87.81 136 GLU A C 1
ATOM 1114 O O . GLU A 1 136 ? 9.922 -10.367 44.75 1 87.81 136 GLU A O 1
ATOM 1119 N N . LYS A 1 137 ? 11.391 -11.086 43.344 1 85.38 137 LYS A N 1
ATOM 1120 C CA . LYS A 1 137 ? 11.977 -9.766 43.156 1 85.38 137 LYS A CA 1
ATOM 1121 C C . LYS A 1 137 ? 11.062 -8.867 42.312 1 85.38 137 LYS A C 1
ATOM 1123 O O . LYS A 1 137 ? 11.055 -7.648 42.5 1 85.38 137 LYS A O 1
ATOM 1128 N N . ILE A 1 138 ? 10.312 -9.484 41.5 1 86.38 138 ILE A N 1
ATOM 1129 C CA . ILE A 1 138 ? 9.523 -8.688 40.562 1 86.38 138 ILE A CA 1
ATOM 1130 C C . ILE A 1 138 ? 8.062 -8.664 41 1 86.38 138 ILE A C 1
ATOM 1132 O O . ILE A 1 138 ? 7.273 -7.848 40.531 1 86.38 138 ILE A O 1
ATOM 1136 N N . TYR A 1 139 ? 7.723 -9.422 41.938 1 88.69 139 TYR A N 1
ATOM 1137 C CA . TYR A 1 139 ? 6.367 -9.531 42.469 1 88.69 139 TYR A CA 1
ATOM 1138 C C . TYR A 1 139 ? 5.988 -8.273 43.25 1 88.69 139 TYR A C 1
ATOM 1140 O O . TYR A 1 139 ? 6.758 -7.812 44.094 1 88.69 139 TYR A O 1
ATOM 1148 N N . ASN A 1 140 ? 4.773 -7.684 42.906 1 85.56 140 ASN A N 1
ATOM 1149 C CA . ASN A 1 140 ? 4.348 -6.434 43.531 1 85.56 140 ASN A CA 1
ATOM 1150 C C . ASN A 1 140 ? 3.453 -6.684 44.75 1 85.56 140 ASN A C 1
ATOM 1152 O O . ASN A 1 140 ? 2.59 -5.867 45.062 1 85.56 140 ASN A O 1
ATOM 1156 N N . ASN A 1 141 ? 3.469 -7.809 45.406 1 85.62 141 ASN A N 1
ATOM 1157 C CA . ASN A 1 141 ? 2.748 -8.18 46.594 1 85.62 141 ASN A CA 1
ATOM 1158 C C . ASN A 1 141 ? 1.237 -8.094 46.406 1 85.62 141 ASN A C 1
ATOM 1160 O O . ASN A 1 141 ? 0.505 -7.727 47.312 1 85.62 141 ASN A O 1
ATOM 1164 N N . THR A 1 142 ? 0.806 -8.227 45.219 1 87.38 142 THR A N 1
ATOM 1165 C CA . THR A 1 142 ? -0.625 -8.234 44.938 1 87.38 142 THR A CA 1
ATOM 1166 C C . THR A 1 142 ? -1.067 -9.602 44.406 1 87.38 142 THR A C 1
ATOM 1168 O O . THR A 1 142 ? -0.453 -10.148 43.5 1 87.38 142 THR A O 1
ATOM 1171 N N . PHE A 1 143 ? -1.991 -10.133 45.156 1 87.44 143 PHE A N 1
ATOM 1172 C CA . PHE A 1 143 ? -2.57 -11.438 44.812 1 87.44 143 PHE A CA 1
ATOM 1173 C C . PHE A 1 143 ? -4.059 -11.305 44.531 1 87.44 143 PHE A C 1
ATOM 1175 O O . PHE A 1 143 ? -4.84 -10.922 45.406 1 87.44 143 PHE A O 1
ATOM 1182 N N . ILE A 1 144 ? -4.395 -11.547 43.219 1 88.69 144 ILE A N 1
ATOM 1183 C CA . ILE A 1 144 ? -5.785 -11.398 42.812 1 88.69 144 ILE A CA 1
ATOM 1184 C C . ILE A 1 144 ? -6.359 -12.758 42.406 1 88.69 144 ILE A C 1
ATOM 1186 O O . ILE A 1 144 ? -5.859 -13.414 41.5 1 88.69 144 ILE A O 1
ATOM 1190 N N . VAL A 1 145 ? -7.352 -13.164 43.125 1 87.38 145 VAL A N 1
ATOM 1191 C CA . VAL A 1 145 ? -8.078 -14.391 42.812 1 87.38 145 VAL A CA 1
ATOM 1192 C C . VAL A 1 145 ? -9.375 -14.047 42.094 1 87.38 145 VAL A C 1
ATOM 1194 O O . VAL A 1 145 ? -10.008 -13.031 42.375 1 87.38 145 VAL A O 1
ATOM 1197 N N . PHE A 1 146 ? -9.68 -14.844 41.094 1 87.62 146 PHE A N 1
ATOM 1198 C CA . PHE A 1 146 ? -10.859 -14.562 40.281 1 87.62 146 PHE A CA 1
ATOM 1199 C C . PHE A 1 146 ? -11.789 -15.766 40.219 1 87.62 146 PHE A C 1
ATOM 1201 O O . PHE A 1 146 ? -11.336 -16.906 40.312 1 87.62 146 PHE A O 1
ATOM 1208 N N . TYR A 1 147 ? -13.109 -15.586 40.312 1 83.19 147 TYR A N 1
ATOM 1209 C CA . TYR A 1 147 ? -14.109 -16.641 40.156 1 83.19 147 TYR A CA 1
ATOM 1210 C C . TYR A 1 147 ? -15.344 -16.125 39.438 1 83.19 147 TYR A C 1
ATOM 1212 O O . TYR A 1 147 ? -15.523 -14.906 39.281 1 83.19 147 TYR A O 1
ATOM 1220 N N . LYS A 1 148 ? -16.156 -16.984 38.906 1 81.12 148 LYS A N 1
ATOM 1221 C CA . LYS A 1 148 ? -17.391 -16.656 38.219 1 81.12 148 LYS A CA 1
ATOM 1222 C C . LYS A 1 148 ? -18.391 -16.016 39.188 1 81.12 148 LYS A C 1
ATOM 1224 O O . LYS A 1 148 ? -18.562 -16.453 40.312 1 81.12 148 LYS A O 1
ATOM 1229 N N . SER A 1 149 ? -18.938 -14.82 38.75 1 73.69 149 SER A N 1
ATOM 1230 C CA . SER A 1 149 ? -19.922 -14.156 39.562 1 73.69 149 SER A CA 1
ATOM 1231 C C . SER A 1 149 ? -21.219 -14.977 39.656 1 73.69 149 SER A C 1
ATOM 1233 O O . SER A 1 149 ? -21.625 -15.609 38.688 1 73.69 149 SER A O 1
ATOM 1235 N N . ASN A 1 150 ? -21.812 -15.281 40.875 1 64.75 150 ASN A N 1
ATOM 1236 C CA . ASN A 1 150 ? -23.062 -15.984 41.094 1 64.75 150 ASN A CA 1
ATOM 1237 C C . ASN A 1 150 ? -24.25 -15.172 40.594 1 64.75 150 ASN A C 1
ATOM 1239 O O . ASN A 1 150 ? -25.297 -15.734 40.281 1 64.75 150 ASN A O 1
ATOM 1243 N N . ILE A 1 151 ? -24.391 -13.836 40.656 1 57.97 151 ILE A N 1
ATOM 1244 C CA . ILE A 1 151 ? -25.438 -12.953 40.188 1 57.97 151 ILE A CA 1
ATOM 1245 C C . ILE A 1 151 ? -25.125 -12.5 38.75 1 57.97 151 ILE A C 1
ATOM 1247 O O . ILE A 1 151 ? -24.141 -11.789 38.531 1 57.97 151 ILE A O 1
ATOM 1251 N N . GLN A 1 152 ? -25.562 -13.188 37.906 1 51.84 152 GLN A N 1
ATOM 1252 C CA . GLN A 1 152 ? -25.297 -12.852 36.531 1 51.84 152 GLN A CA 1
ATOM 1253 C C . GLN A 1 152 ? -25.969 -11.539 36.125 1 51.84 152 GLN A C 1
ATOM 1255 O O . GLN A 1 152 ? -27.203 -11.445 36.125 1 51.84 152 GLN A O 1
ATOM 1260 N N . LYS A 1 153 ? -25.641 -10.438 36.469 1 50.97 153 LYS A N 1
ATOM 1261 C CA . LYS A 1 153 ? -26.156 -9.242 35.812 1 50.97 153 LYS A CA 1
ATOM 1262 C C . LYS A 1 153 ? -26.188 -9.43 34.312 1 50.97 153 LYS A C 1
ATOM 1264 O O . LYS A 1 153 ? -25.266 -10 33.719 1 50.97 153 LYS A O 1
ATOM 1269 N N . ASP A 1 154 ? -27.391 -9.359 33.812 1 42.25 154 ASP A N 1
ATOM 1270 C CA . ASP A 1 154 ? -27.516 -9.391 32.375 1 42.25 154 ASP A CA 1
ATOM 1271 C C . ASP A 1 154 ? -26.516 -8.438 31.703 1 42.25 154 ASP A C 1
ATOM 1273 O O . ASP A 1 154 ? -26.547 -7.23 31.938 1 42.25 154 ASP A O 1
ATOM 1277 N N . ILE A 1 155 ? -25.266 -8.695 31.859 1 43.97 155 ILE A N 1
ATOM 1278 C CA . ILE A 1 155 ? -24.516 -7.891 30.906 1 43.97 155 ILE A CA 1
ATOM 1279 C C . ILE A 1 155 ? -25.391 -7.562 29.703 1 43.97 155 ILE A C 1
ATOM 1281 O O . ILE A 1 155 ? -26.031 -8.445 29.125 1 43.97 155 ILE A O 1
ATOM 1285 N N . ASP A 1 156 ? -26.172 -6.363 29.906 1 35.62 156 ASP A N 1
ATOM 1286 C CA . ASP A 1 156 ? -26.984 -6.055 28.734 1 35.62 156 ASP A CA 1
ATOM 1287 C C . ASP A 1 156 ? -26.453 -6.789 27.5 1 35.62 156 ASP A C 1
ATOM 1289 O O . ASP A 1 156 ? -25.391 -6.441 26.969 1 35.62 156 ASP A O 1
ATOM 1293 N N . GLU A 1 157 ? -26.453 -7.973 27.594 1 37.12 157 GLU A N 1
ATOM 1294 C CA . GLU A 1 157 ? -26.312 -8.82 26.406 1 37.12 157 GLU A CA 1
ATOM 1295 C C . GLU A 1 157 ? -26.891 -8.148 25.172 1 37.12 157 GLU A C 1
ATOM 1297 O O . GLU A 1 157 ? -26.703 -8.633 24.047 1 37.12 157 GLU A O 1
ATOM 1302 N N . ASN A 1 158 ? -27.938 -7.398 25.469 1 33.56 158 ASN A N 1
ATOM 1303 C CA . ASN A 1 158 ? -28.578 -6.727 24.344 1 33.56 158 ASN A CA 1
ATOM 1304 C C . ASN A 1 158 ? -27.609 -5.812 23.594 1 33.56 158 ASN A C 1
ATOM 1306 O O . ASN A 1 158 ? -27.953 -5.262 22.547 1 33.56 158 ASN A O 1
ATOM 1310 N N . ILE A 1 159 ? -26.922 -5.109 24.406 1 33.06 159 ILE A N 1
ATOM 1311 C CA . ILE A 1 159 ? -25.906 -4.531 23.562 1 33.06 159 ILE A CA 1
ATOM 1312 C C . ILE A 1 159 ? -25.062 -5.645 22.938 1 33.06 159 ILE A C 1
ATOM 1314 O O . ILE A 1 159 ? -23.844 -5.5 22.781 1 33.06 159 ILE A O 1
ATOM 1318 N N . SER A 1 160 ? -25.266 -6.914 23.375 1 32.19 160 SER A N 1
ATOM 1319 C CA . SER A 1 160 ? -24.812 -8.133 22.703 1 32.19 160 SER A CA 1
ATOM 1320 C C . SER A 1 160 ? -24.516 -7.887 21.234 1 32.19 160 SER A C 1
ATOM 1322 O O . SER A 1 160 ? -24.938 -6.883 20.672 1 32.19 160 SER A O 1
ATOM 1324 N N . PHE A 1 161 ? -23.969 -9.102 20.703 1 31.44 161 PHE A N 1
ATOM 1325 C CA . PHE A 1 161 ? -23.797 -9.133 19.266 1 31.44 161 PHE A CA 1
ATOM 1326 C C . PHE A 1 161 ? -25.062 -8.633 18.562 1 31.44 161 PHE A C 1
ATOM 1328 O O . PHE A 1 161 ? -25.984 -9.406 18.312 1 31.44 161 PHE A O 1
ATOM 1335 N N . LYS A 1 162 ? -26.047 -7.898 19.172 1 33.94 162 LYS A N 1
ATOM 1336 C CA . LYS A 1 162 ? -26.766 -7.555 17.953 1 33.94 162 LYS A CA 1
ATOM 1337 C C . LYS A 1 162 ? -25.922 -7.859 16.719 1 33.94 162 LYS A C 1
ATOM 1339 O O . LYS A 1 162 ? -24.75 -7.457 16.641 1 33.94 162 LYS A O 1
ATOM 1344 N N . LYS A 1 163 ? -26.109 -9.039 16.312 1 33.69 163 LYS A N 1
ATOM 1345 C CA . LYS A 1 163 ? -25.547 -9.5 15.047 1 33.69 163 LYS A CA 1
ATOM 1346 C C . LYS A 1 163 ? -25.109 -8.32 14.18 1 33.69 163 LYS A C 1
ATOM 1348 O O . LYS A 1 163 ? -25.938 -7.676 13.531 1 33.69 163 LYS A O 1
ATOM 1353 N N . ILE A 1 164 ? -24.609 -7.391 14.906 1 38.12 164 ILE A N 1
ATOM 1354 C CA . ILE A 1 164 ? -24.078 -6.445 13.938 1 38.12 164 ILE A CA 1
ATOM 1355 C C . ILE A 1 164 ? -23.984 -7.105 12.562 1 38.12 164 ILE A C 1
ATOM 1357 O O . ILE A 1 164 ? -23.266 -8.094 12.391 1 38.12 164 ILE A O 1
ATOM 1361 N N . LYS A 1 165 ? -25.125 -7.336 12.016 1 38.25 165 LYS A N 1
ATOM 1362 C CA . LYS A 1 165 ? -25.094 -7.566 10.578 1 38.25 165 LYS A CA 1
ATOM 1363 C C . LYS A 1 165 ? -23.75 -7.145 9.984 1 38.25 165 LYS A C 1
ATOM 1365 O O . LYS A 1 165 ? -23.391 -5.965 10.031 1 38.25 165 LYS A O 1
ATOM 1370 N N . PHE A 1 166 ? -22.719 -7.852 10.367 1 40.44 166 PHE A N 1
ATOM 1371 C CA . PHE A 1 166 ? -21.562 -7.707 9.492 1 40.44 166 PHE A CA 1
ATOM 1372 C C . PHE A 1 166 ? -21.891 -6.824 8.297 1 40.44 166 PHE A C 1
ATOM 1374 O O . PHE A 1 166 ? -23.062 -6.637 7.965 1 40.44 166 PHE A O 1
ATOM 1381 N N . PHE A 1 167 ? -20.922 -6.359 7.797 1 51.28 167 PHE A N 1
ATOM 1382 C CA . PHE A 1 167 ? -21.156 -5.832 6.457 1 51.28 167 PHE A CA 1
ATOM 1383 C C . PHE A 1 167 ? -22.281 -6.594 5.762 1 51.28 167 PHE A C 1
ATOM 1385 O O . PHE A 1 167 ? -22.5 -7.777 6.027 1 51.28 167 PHE A O 1
ATOM 1392 N N . ASP A 1 168 ? -23.438 -6.066 5.773 1 53.06 168 ASP A N 1
ATOM 1393 C CA . ASP A 1 168 ? -24.516 -6.605 4.949 1 53.06 168 ASP A CA 1
ATOM 1394 C C . ASP A 1 168 ? -24 -7.684 4.004 1 53.06 168 ASP A C 1
ATOM 1396 O O . ASP A 1 168 ? -23.828 -7.438 2.807 1 53.06 168 ASP A O 1
ATOM 1400 N N . MET A 1 169 ? -23.25 -8.578 4.594 1 64.75 169 MET A N 1
ATOM 1401 C CA . MET A 1 169 ? -22.922 -9.672 3.686 1 64.75 169 MET A CA 1
ATOM 1402 C C . MET A 1 169 ? -24.141 -10.562 3.453 1 64.75 169 MET A C 1
ATOM 1404 O O . MET A 1 169 ? -24.531 -11.32 4.34 1 64.75 169 MET A O 1
ATOM 1408 N N . PRO A 1 170 ? -25.016 -10.086 2.521 1 62.19 170 PRO A N 1
ATOM 1409 C CA . PRO A 1 170 ? -26.203 -10.891 2.227 1 62.19 170 PRO A CA 1
ATOM 1410 C C . PRO A 1 170 ? -25.891 -12.375 2.111 1 62.19 170 PRO A C 1
ATOM 1412 O O . PRO A 1 170 ? -24.781 -12.75 1.712 1 62.19 170 PRO A O 1
ATOM 1415 N N . ASN A 1 171 ? -26.734 -13.125 2.807 1 67.19 171 ASN A N 1
ATOM 1416 C CA . ASN A 1 171 ? -26.641 -14.562 2.602 1 67.19 171 ASN A CA 1
ATOM 1417 C C . ASN A 1 171 ? -27.031 -14.961 1.181 1 67.19 171 ASN A C 1
ATOM 1419 O O . ASN A 1 171 ? -28.203 -14.977 0.842 1 67.19 171 ASN A O 1
ATOM 1423 N N . GLU A 1 172 ? -26.156 -14.797 0.315 1 81.19 172 GLU A N 1
ATOM 1424 C CA . GLU A 1 172 ? -26.375 -15.25 -1.056 1 81.19 172 GLU A CA 1
ATOM 1425 C C . GLU A 1 172 ? -26.156 -16.75 -1.181 1 81.19 172 GLU A C 1
ATOM 1427 O O . GLU A 1 172 ? -25.297 -17.203 -1.938 1 81.19 172 GLU A O 1
ATOM 1432 N N . THR A 1 173 ? -27 -17.594 -0.463 1 85.38 173 THR A N 1
ATOM 1433 C CA . THR A 1 173 ? -26.828 -19.047 -0.442 1 85.38 173 THR A CA 1
ATOM 1434 C C . THR A 1 173 ? -27.078 -19.641 -1.826 1 85.38 173 THR A C 1
ATOM 1436 O O . THR A 1 173 ? -26.375 -20.547 -2.248 1 85.38 173 THR A O 1
ATOM 1439 N N . LEU A 1 174 ? -28.047 -19.047 -2.566 1 88.94 174 LEU A N 1
ATOM 1440 C CA . LEU A 1 174 ? -28.344 -19.562 -3.9 1 88.94 174 LEU A CA 1
ATOM 1441 C C . LEU A 1 174 ? -27.156 -19.328 -4.844 1 88.94 174 LEU A C 1
ATOM 1443 O O . LEU A 1 174 ? -26.828 -20.203 -5.648 1 88.94 174 LEU A O 1
ATOM 1447 N N . PHE A 1 175 ? -26.578 -18.234 -4.703 1 91.38 175 PHE A N 1
ATOM 1448 C CA . PHE A 1 175 ? -25.422 -17.953 -5.535 1 91.38 175 PHE A CA 1
ATOM 1449 C C . PHE A 1 175 ? -24.25 -18.875 -5.184 1 91.38 175 PHE A C 1
ATOM 1451 O O . PHE A 1 175 ? -23.594 -19.406 -6.07 1 91.38 175 PHE A O 1
ATOM 1458 N N . CYS A 1 176 ? -23.984 -19.094 -3.898 1 92.19 176 CYS A N 1
ATOM 1459 C CA . CYS A 1 176 ? -22.922 -19.969 -3.459 1 92.19 176 CYS A CA 1
ATOM 1460 C C . CYS A 1 176 ? -23.156 -21.406 -3.92 1 92.19 176 CYS A C 1
ATOM 1462 O O . CYS A 1 176 ? -22.234 -22.094 -4.34 1 92.19 176 CYS A O 1
ATOM 1464 N N . LEU A 1 177 ? -24.438 -21.812 -3.875 1 93.69 177 LEU A N 1
ATOM 1465 C CA . LEU A 1 177 ? -24.781 -23.156 -4.336 1 93.69 177 LEU A CA 1
ATOM 1466 C C . LEU A 1 177 ? -24.562 -23.281 -5.84 1 93.69 177 LEU A C 1
ATOM 1468 O O . LEU A 1 177 ? -24.062 -24.312 -6.316 1 93.69 177 LEU A O 1
ATOM 1472 N N . LEU A 1 178 ? -24.875 -22.219 -6.543 1 94.12 178 LEU A N 1
ATOM 1473 C CA . LEU A 1 178 ? -24.672 -22.219 -7.988 1 94.12 178 LEU A CA 1
ATOM 1474 C C . LEU A 1 178 ? -23.172 -22.297 -8.312 1 94.12 178 LEU A C 1
ATOM 1476 O O . LEU A 1 178 ? -22.766 -23.016 -9.227 1 94.12 178 LEU A O 1
ATOM 1480 N N . ILE A 1 179 ? -22.375 -21.625 -7.617 1 94.5 179 ILE A N 1
ATOM 1481 C CA . ILE A 1 179 ? -20.938 -21.641 -7.836 1 94.5 179 ILE A CA 1
ATOM 1482 C C . ILE A 1 179 ? -20.375 -23.031 -7.535 1 94.5 179 ILE A C 1
ATOM 1484 O O . ILE A 1 179 ? -19.531 -23.547 -8.281 1 94.5 179 ILE A O 1
ATOM 1488 N N . VAL A 1 180 ? -20.875 -23.609 -6.48 1 95.69 180 VAL A N 1
ATOM 1489 C CA . VAL A 1 180 ? -20.422 -24.953 -6.125 1 95.69 180 VAL A CA 1
ATOM 1490 C C . VAL A 1 180 ? -20.797 -25.938 -7.234 1 95.69 180 VAL A C 1
ATOM 1492 O O . VAL A 1 180 ? -19.969 -26.766 -7.641 1 95.69 180 VAL A O 1
ATOM 1495 N N . LEU A 1 181 ? -21.984 -25.797 -7.777 1 96 181 LEU A N 1
ATOM 1496 C CA . LEU A 1 181 ? -22.453 -26.719 -8.812 1 96 181 LEU A CA 1
ATOM 1497 C C . LEU A 1 181 ? -21.656 -26.547 -10.102 1 96 181 LEU A C 1
ATOM 1499 O O . LEU A 1 181 ? -21.266 -27.516 -10.727 1 96 181 LEU A O 1
ATOM 1503 N N . VAL A 1 182 ? -21.406 -25.328 -10.453 1 95.69 182 VAL A N 1
ATOM 1504 C CA . VAL A 1 182 ? -20.656 -25.078 -11.68 1 95.69 182 VAL A CA 1
ATOM 1505 C C . VAL A 1 182 ? -19.203 -25.531 -11.492 1 95.69 182 VAL A C 1
ATOM 1507 O O . VAL A 1 182 ? -18.609 -26.109 -12.406 1 95.69 182 VAL A O 1
ATOM 1510 N N . ASP A 1 183 ? -18.656 -25.312 -10.352 1 95.62 183 ASP A N 1
ATOM 1511 C CA . ASP A 1 183 ? -17.297 -25.75 -10.062 1 95.62 183 ASP A CA 1
ATOM 1512 C C . ASP A 1 183 ? -17.203 -27.266 -10.109 1 95.62 183 ASP A C 1
ATOM 1514 O O . ASP A 1 183 ? -16.234 -27.812 -10.641 1 95.62 183 ASP A O 1
ATOM 1518 N N . LEU A 1 184 ? -18.156 -27.953 -9.547 1 95.75 184 LEU A N 1
ATOM 1519 C CA . LEU A 1 184 ? -18.188 -29.406 -9.594 1 95.75 184 LEU A CA 1
ATOM 1520 C C . LEU A 1 184 ? -18.312 -29.906 -11.031 1 95.75 184 LEU A C 1
ATOM 1522 O O . LEU A 1 184 ? -17.688 -30.906 -11.406 1 95.75 184 LEU A O 1
ATOM 1526 N N . GLY A 1 185 ? -19.078 -29.141 -11.789 1 94.44 185 GLY A N 1
ATOM 1527 C CA . GLY A 1 185 ? -19.172 -29.484 -13.203 1 94.44 185 GLY A CA 1
ATOM 1528 C C . GLY A 1 185 ? -17.828 -29.422 -13.914 1 94.44 185 GLY A C 1
ATOM 1529 O O . GLY A 1 185 ? -17.469 -30.328 -14.656 1 94.44 185 GLY A O 1
ATOM 1530 N N . VAL A 1 186 ? -17.109 -28.391 -13.617 1 93.5 186 VAL A N 1
ATOM 1531 C CA . VAL A 1 186 ? -15.781 -28.219 -14.227 1 93.5 186 VAL A CA 1
ATOM 1532 C C . VAL A 1 186 ? -14.867 -29.359 -13.781 1 93.5 186 VAL A C 1
ATOM 1534 O O . VAL A 1 186 ? -14.172 -29.953 -14.609 1 93.5 186 VAL A O 1
ATOM 1537 N N . LEU A 1 187 ? -14.875 -29.703 -12.516 1 93.88 187 LEU A N 1
ATOM 1538 C CA . LEU A 1 187 ? -14 -30.719 -11.945 1 93.88 187 LEU A CA 1
ATOM 1539 C C . LEU A 1 187 ? -14.367 -32.094 -12.477 1 93.88 187 LEU A C 1
ATOM 1541 O O . LEU A 1 187 ? -13.484 -32.875 -12.844 1 93.88 187 LEU A O 1
ATOM 1545 N N . PHE A 1 188 ? -15.625 -32.406 -12.656 1 93.69 188 PHE A N 1
ATOM 1546 C CA . PHE A 1 188 ? -16.047 -33.719 -13.141 1 93.69 188 PHE A CA 1
ATOM 1547 C C . PHE A 1 188 ? -15.742 -33.875 -14.617 1 93.69 188 PHE A C 1
ATOM 1549 O O . PHE A 1 188 ? -15.352 -34.969 -15.07 1 93.69 188 PHE A O 1
ATOM 1556 N N . ILE A 1 189 ? -15.906 -32.812 -15.32 1 93.62 189 ILE A N 1
ATOM 1557 C CA . ILE A 1 189 ? -15.555 -32.875 -16.734 1 93.62 189 ILE A CA 1
ATOM 1558 C C . ILE A 1 189 ? -14.047 -33.094 -16.875 1 93.62 189 ILE A C 1
ATOM 1560 O O . ILE A 1 189 ? -13.602 -33.812 -17.781 1 93.62 189 ILE A O 1
ATOM 1564 N N . SER A 1 190 ? -13.289 -32.438 -15.984 1 90.88 190 SER A N 1
ATOM 1565 C CA . SER A 1 190 ? -11.844 -32.656 -16 1 90.88 190 SER A CA 1
ATOM 1566 C C . SER A 1 190 ? -11.492 -34.125 -15.727 1 90.88 190 SER A C 1
ATOM 1568 O O . SER A 1 190 ? -10.547 -34.656 -16.297 1 90.88 190 SER A O 1
ATOM 1570 N N . LEU A 1 191 ? -12.234 -34.781 -14.891 1 91.62 191 LEU A N 1
ATOM 1571 C CA . LEU A 1 191 ? -12.016 -36.188 -14.602 1 91.62 191 LEU A CA 1
ATOM 1572 C C . LEU A 1 191 ? -12.312 -37.031 -15.828 1 91.62 191 LEU A C 1
ATOM 1574 O O . LEU A 1 191 ? -11.516 -37.906 -16.188 1 91.62 191 LEU A O 1
ATOM 1578 N N . ILE A 1 192 ? -13.367 -36.75 -16.516 1 91.25 192 ILE A N 1
ATOM 1579 C CA . ILE A 1 192 ? -13.727 -37.5 -17.703 1 91.25 192 ILE A CA 1
ATOM 1580 C C . ILE A 1 192 ? -12.703 -37.25 -18.797 1 91.25 192 ILE A C 1
ATOM 1582 O O . ILE A 1 192 ? -12.266 -38.188 -19.469 1 91.25 192 ILE A O 1
ATOM 1586 N N . ALA A 1 193 ? -12.305 -36 -18.906 1 88.12 193 ALA A N 1
ATOM 1587 C CA . ALA A 1 193 ? -11.352 -35.625 -19.953 1 88.12 193 ALA A CA 1
ATOM 1588 C C . ALA A 1 193 ? -10 -36.281 -19.719 1 88.12 193 ALA A C 1
ATOM 1590 O O . ALA A 1 193 ? -9.258 -36.562 -20.672 1 88.12 193 ALA A O 1
ATOM 1591 N N . SER A 1 194 ? -9.672 -36.656 -18.484 1 87 194 SER A N 1
ATOM 1592 C CA . SER A 1 194 ? -8.391 -37.25 -18.156 1 87 194 SER A CA 1
ATOM 1593 C C . SER A 1 194 ? -8.32 -38.719 -18.641 1 87 194 SER A C 1
ATOM 1595 O O . SER A 1 194 ? -7.246 -39.281 -18.703 1 87 194 SER A O 1
ATOM 1597 N N . SER A 1 195 ? -9.461 -39.25 -19.125 1 90.25 195 SER A N 1
ATOM 1598 C CA . SER A 1 195 ? -9.5 -40.625 -19.578 1 90.25 195 SER A CA 1
ATOM 1599 C C . SER A 1 195 ? -9.125 -40.75 -21.047 1 90.25 195 SER A C 1
ATOM 1601 O O . SER A 1 195 ? -9.094 -41.844 -21.609 1 90.25 195 SER A O 1
ATOM 1603 N N . VAL A 1 196 ? -8.758 -39.625 -21.656 1 89.56 196 VAL A N 1
ATOM 1604 C CA . VAL A 1 196 ? -8.477 -39.625 -23.094 1 89.56 196 VAL A CA 1
ATOM 1605 C C . VAL A 1 196 ? -7.312 -40.562 -23.391 1 89.56 196 VAL A C 1
ATOM 1607 O O . VAL A 1 196 ? -7.375 -41.375 -24.328 1 89.56 196 VAL A O 1
ATOM 1610 N N . VAL A 1 197 ? -6.262 -40.531 -22.578 1 87.75 197 VAL A N 1
ATOM 1611 C CA . VAL A 1 197 ? -5.074 -41.344 -22.828 1 87.75 197 VAL A CA 1
ATOM 1612 C C . VAL A 1 197 ? -5.398 -42.844 -22.594 1 87.75 197 VAL A C 1
ATOM 1614 O O . VAL A 1 197 ? -4.949 -43.688 -23.344 1 87.75 197 VAL A O 1
ATOM 1617 N N . LYS A 1 198 ? -6.18 -43.125 -21.578 1 87.25 198 LYS A N 1
ATOM 1618 C CA . LYS A 1 198 ? -6.598 -44.5 -21.297 1 87.25 198 LYS A CA 1
ATOM 1619 C C . LYS A 1 198 ? -7.352 -45.094 -22.484 1 87.25 198 LYS A C 1
ATOM 1621 O O . LYS A 1 198 ? -7.055 -46.188 -22.922 1 87.25 198 LYS A O 1
ATOM 1626 N N . ILE A 1 199 ? -8.312 -44.312 -23.016 1 88.06 199 ILE A N 1
ATOM 1627 C CA . ILE A 1 199 ? -9.141 -44.781 -24.125 1 88.06 199 ILE A CA 1
ATOM 1628 C C . ILE A 1 199 ? -8.273 -44.969 -25.375 1 88.06 199 ILE A C 1
ATOM 1630 O O . ILE A 1 199 ? -8.438 -45.938 -26.109 1 88.06 199 ILE A O 1
ATOM 1634 N N . ALA A 1 200 ? -7.348 -44.094 -25.562 1 85.81 200 ALA A N 1
ATOM 1635 C CA . ALA A 1 200 ? -6.438 -44.188 -26.703 1 85.81 200 ALA A CA 1
ATOM 1636 C C . ALA A 1 200 ? -5.613 -45.469 -26.625 1 85.81 200 ALA A C 1
ATOM 1638 O O . ALA A 1 200 ? -5.473 -46.188 -27.625 1 85.81 200 ALA A O 1
ATOM 1639 N N . ILE A 1 201 ? -5.078 -45.812 -25.422 1 85.69 201 ILE A N 1
ATOM 1640 C CA . ILE A 1 201 ? -4.254 -47 -25.25 1 85.69 201 ILE A CA 1
ATOM 1641 C C . ILE A 1 201 ? -5.102 -48.25 -25.438 1 85.69 201 ILE A C 1
ATOM 1643 O O . ILE A 1 201 ? -4.641 -49.219 -26.031 1 85.69 201 ILE A O 1
ATOM 1647 N N . ASN A 1 202 ? -6.371 -48.219 -24.984 1 84.31 202 ASN A N 1
ATOM 1648 C CA . ASN A 1 202 ? -7.27 -49.375 -25.203 1 84.31 202 ASN A CA 1
ATOM 1649 C C . ASN A 1 202 ? -7.535 -49.594 -26.688 1 84.31 202 ASN A C 1
ATOM 1651 O O . ASN A 1 202 ? -7.629 -50.75 -27.125 1 84.31 202 ASN A O 1
ATOM 1655 N N . PHE A 1 203 ? -7.605 -48.562 -27.438 1 84 203 PHE A N 1
ATOM 1656 C CA . PHE A 1 203 ? -7.828 -48.688 -28.875 1 84 203 PHE A CA 1
ATOM 1657 C C . PHE A 1 203 ? -6.613 -49.312 -29.562 1 84 203 PHE A C 1
ATOM 1659 O O . PHE A 1 203 ? -6.75 -50.031 -30.547 1 84 203 PHE A O 1
ATOM 1666 N N . VAL A 1 204 ? -5.391 -48.969 -29.047 1 80.81 204 VAL A N 1
ATOM 1667 C CA . VAL A 1 204 ? -4.172 -49.562 -29.578 1 80.81 204 VAL A CA 1
ATOM 1668 C C . VAL A 1 204 ? -4.195 -51.062 -29.359 1 80.81 204 VAL A C 1
ATOM 1670 O O . VAL A 1 204 ? -3.82 -51.844 -30.266 1 80.81 204 VAL A O 1
ATOM 1673 N N . GLY A 1 205 ? -4.656 -51.469 -28.188 1 77.31 205 GLY A N 1
ATOM 1674 C CA . GLY A 1 205 ? -4.723 -52.875 -27.891 1 77.31 205 GLY A CA 1
ATOM 1675 C C . GLY A 1 205 ? -5.723 -53.625 -28.75 1 77.31 205 GLY A C 1
ATOM 1676 O O . GLY A 1 205 ? -5.461 -54.75 -29.188 1 77.31 205 GLY A O 1
ATOM 1677 N N . ASP A 1 206 ? -6.84 -53 -29.062 1 78.62 206 ASP A N 1
ATOM 1678 C CA . ASP A 1 206 ? -7.91 -53.656 -29.812 1 78.62 206 ASP A CA 1
ATOM 1679 C C . ASP A 1 206 ? -7.641 -53.594 -31.312 1 78.62 206 ASP A C 1
ATOM 1681 O O . ASP A 1 206 ? -8.258 -54.344 -32.094 1 78.62 206 ASP A O 1
ATOM 1685 N N . ASN A 1 207 ? -6.656 -52.844 -31.828 1 73.12 207 ASN A N 1
ATOM 1686 C CA . ASN A 1 207 ? -6.262 -52.688 -33.219 1 73.12 207 ASN A CA 1
ATOM 1687 C C . ASN A 1 207 ? -7.434 -52.25 -34.094 1 73.12 207 ASN A C 1
ATOM 1689 O O . ASN A 1 207 ? -7.629 -52.781 -35.188 1 73.12 207 ASN A O 1
ATOM 1693 N N . ILE A 1 208 ? -8.375 -51.438 -33.594 1 72.69 208 ILE A N 1
ATOM 1694 C CA . ILE A 1 208 ? -9.516 -50.969 -34.344 1 72.69 208 ILE A CA 1
ATOM 1695 C C . ILE A 1 208 ? -9.367 -49.469 -34.594 1 72.69 208 ILE A C 1
ATOM 1697 O O . ILE A 1 208 ? -9.648 -48.656 -33.719 1 72.69 208 ILE A O 1
ATOM 1701 N N . PRO A 1 209 ? -8.828 -49.031 -35.812 1 71.25 209 PRO A N 1
ATOM 1702 C CA . PRO A 1 209 ? -8.578 -47.594 -36.062 1 71.25 209 PRO A CA 1
ATOM 1703 C C . PRO A 1 209 ? -9.859 -46.812 -36.344 1 71.25 209 PRO A C 1
ATOM 1705 O O . PRO A 1 209 ? -9.898 -45.594 -36.156 1 71.25 209 PRO A O 1
ATOM 1708 N N . GLN A 1 210 ? -10.977 -47.344 -36.812 1 71 210 GLN A N 1
ATOM 1709 C CA . GLN A 1 210 ? -12.078 -46.625 -37.438 1 71 210 GLN A CA 1
ATOM 1710 C C . GLN A 1 210 ? -12.703 -45.594 -36.5 1 71 210 GLN A C 1
ATOM 1712 O O . GLN A 1 210 ? -13.117 -44.531 -36.938 1 71 210 GLN A O 1
ATOM 1717 N N . ASN A 1 211 ? -12.719 -45.75 -35.156 1 84.06 211 ASN A N 1
ATOM 1718 C CA . ASN A 1 211 ? -13.492 -44.844 -34.312 1 84.06 211 ASN A CA 1
ATOM 1719 C C . ASN A 1 211 ? -12.594 -43.875 -33.562 1 84.06 211 ASN A C 1
ATOM 1721 O O . ASN A 1 211 ? -13.055 -43.125 -32.688 1 84.06 211 ASN A O 1
ATOM 1725 N N . LEU A 1 212 ? -11.438 -43.656 -34.156 1 87.69 212 LEU A N 1
ATOM 1726 C CA . LEU A 1 212 ? -10.492 -42.812 -33.438 1 87.69 212 LEU A CA 1
ATOM 1727 C C . LEU A 1 212 ? -10.805 -41.344 -33.688 1 87.69 212 LEU A C 1
ATOM 1729 O O . LEU A 1 212 ? -10.672 -40.531 -32.75 1 87.69 212 LEU A O 1
ATOM 1733 N N . PHE A 1 213 ? -11.266 -41.062 -34.812 1 87.31 213 PHE A N 1
ATOM 1734 C CA . PHE A 1 213 ? -11.602 -39.688 -35.156 1 87.31 213 PHE A CA 1
ATOM 1735 C C . PHE A 1 213 ? -12.766 -39.188 -34.312 1 87.31 213 PHE A C 1
ATOM 1737 O O . PHE A 1 213 ? -12.711 -38.062 -33.75 1 87.31 213 PHE A O 1
ATOM 1744 N N . PHE A 1 214 ? -13.766 -39.938 -34.094 1 88.44 214 PHE A N 1
ATOM 1745 C CA . PHE A 1 214 ? -14.945 -39.562 -33.344 1 88.44 214 PHE A CA 1
ATOM 1746 C C . PHE A 1 214 ? -14.625 -39.438 -31.844 1 88.44 214 PHE A C 1
ATOM 1748 O O . PHE A 1 214 ? -15.18 -38.594 -31.156 1 88.44 214 PHE A O 1
ATOM 1755 N N . ILE A 1 215 ? -13.727 -40.125 -31.406 1 90.12 215 ILE A N 1
ATOM 1756 C CA . ILE A 1 215 ? -13.297 -40.031 -30.016 1 90.12 215 ILE A CA 1
ATOM 1757 C C . ILE A 1 215 ? -12.531 -38.75 -29.797 1 90.12 215 ILE A C 1
ATOM 1759 O O . ILE A 1 215 ? -12.711 -38.062 -28.781 1 90.12 215 ILE A O 1
ATOM 1763 N N . GLY A 1 216 ? -11.672 -38.438 -30.828 1 91.62 216 GLY A N 1
ATOM 1764 C CA . GLY A 1 216 ? -10.984 -37.156 -30.75 1 91.62 216 GLY A CA 1
ATOM 1765 C C . GLY A 1 216 ? -11.93 -35.969 -30.719 1 91.62 216 GLY A C 1
ATOM 1766 O O . GLY A 1 216 ? -11.75 -35.062 -29.906 1 91.62 216 GLY A O 1
ATOM 1767 N N . LEU A 1 217 ? -12.93 -36.031 -31.5 1 93.06 217 LEU A N 1
ATOM 1768 C CA . LEU A 1 217 ? -13.906 -34.938 -31.547 1 93.06 217 LEU A CA 1
ATOM 1769 C C . LEU A 1 217 ? -14.68 -34.875 -30.234 1 93.06 217 LEU A C 1
ATOM 1771 O O . LEU A 1 217 ? -14.977 -33.781 -29.75 1 93.06 217 LEU A O 1
ATOM 1775 N N . TYR A 1 218 ? -14.977 -36 -29.641 1 92.5 218 TYR A N 1
ATOM 1776 C CA . TYR A 1 218 ? -15.68 -36.031 -28.359 1 92.5 218 TYR A CA 1
ATOM 1777 C C . TYR A 1 218 ? -14.867 -35.344 -27.266 1 92.5 218 TYR A C 1
ATOM 1779 O O . TYR A 1 218 ? -15.398 -34.531 -26.516 1 92.5 218 TYR A O 1
ATOM 1787 N N . PHE A 1 219 ? -13.625 -35.594 -27.203 1 93.62 219 PHE A N 1
ATOM 1788 C CA . PHE A 1 219 ? -12.805 -35.031 -26.156 1 93.62 219 PHE A CA 1
ATOM 1789 C C . PHE A 1 219 ? -12.523 -33.531 -26.406 1 93.62 219 PHE A C 1
ATOM 1791 O O . PHE A 1 219 ? -12.414 -32.75 -25.469 1 93.62 219 PHE A O 1
ATOM 1798 N N . ILE A 1 220 ? -12.406 -33.156 -27.656 1 94.31 220 ILE A N 1
ATOM 1799 C CA . ILE A 1 220 ? -12.25 -31.75 -27.969 1 94.31 220 ILE A CA 1
ATOM 1800 C C . ILE A 1 220 ? -13.469 -30.969 -27.5 1 94.31 220 ILE A C 1
ATOM 1802 O O . ILE A 1 220 ? -13.336 -29.891 -26.906 1 94.31 220 ILE A O 1
ATOM 1806 N N . PHE A 1 221 ? -14.617 -31.562 -27.672 1 93.69 221 PHE A N 1
ATOM 1807 C CA . PHE A 1 221 ? -15.844 -30.906 -27.219 1 93.69 221 PHE A CA 1
ATOM 1808 C C . PHE A 1 221 ? -15.914 -30.875 -25.703 1 93.69 221 PHE A C 1
ATOM 1810 O O . PHE A 1 221 ? -16.375 -29.906 -25.109 1 93.69 221 PHE A O 1
ATOM 1817 N N . MET A 1 222 ? -15.5 -31.859 -25.062 1 93.12 222 MET A N 1
ATOM 1818 C CA . MET A 1 222 ? -15.492 -31.891 -23.609 1 93.12 222 MET A CA 1
ATOM 1819 C C . MET A 1 222 ? -14.57 -30.812 -23.047 1 93.12 222 MET A C 1
ATOM 1821 O O . MET A 1 222 ? -14.93 -30.109 -22.094 1 93.12 222 MET A O 1
ATOM 1825 N N . PHE A 1 223 ? -13.414 -30.688 -23.719 1 93.06 223 PHE A N 1
ATOM 1826 C CA . PHE A 1 223 ? -12.484 -29.656 -23.25 1 93.06 223 PHE A CA 1
ATOM 1827 C C . PHE A 1 223 ? -13.016 -28.266 -23.547 1 93.06 223 PHE A C 1
ATOM 1829 O O . PHE A 1 223 ? -12.773 -27.328 -22.766 1 93.06 223 PHE A O 1
ATOM 1836 N N . LEU A 1 224 ? -13.688 -28.141 -24.672 1 93.5 224 LEU A N 1
ATOM 1837 C CA . LEU A 1 224 ? -14.328 -26.859 -24.969 1 93.5 224 LEU A CA 1
ATOM 1838 C C . LEU A 1 224 ? -15.367 -26.516 -23.906 1 93.5 224 LEU A C 1
ATOM 1840 O O . LEU A 1 224 ? -15.391 -25.375 -23.406 1 93.5 224 LEU A O 1
ATOM 1844 N N . PHE A 1 225 ? -16.141 -27.516 -23.562 1 93.56 225 PHE A N 1
ATOM 1845 C CA . PHE A 1 225 ? -17.188 -27.297 -22.562 1 93.56 225 PHE A CA 1
ATOM 1846 C C . PHE A 1 225 ? -16.578 -27 -21.203 1 93.56 225 PHE A C 1
ATOM 1848 O O . PHE A 1 225 ? -17.047 -26.125 -20.469 1 93.56 225 PHE A O 1
ATOM 1855 N N . GLN A 1 226 ? -15.562 -27.625 -20.859 1 93.88 226 GLN A N 1
ATOM 1856 C CA . GLN A 1 226 ? -14.867 -27.406 -19.594 1 93.88 226 GLN A CA 1
ATOM 1857 C C . GLN A 1 226 ? -14.32 -25.984 -19.516 1 93.88 226 GLN A C 1
ATOM 1859 O O . GLN A 1 226 ? -14.508 -25.281 -18.516 1 93.88 226 GLN A O 1
ATOM 1864 N N . SER A 1 227 ? -13.648 -25.562 -20.578 1 93.94 227 SER A N 1
ATOM 1865 C CA . SER A 1 227 ? -13.039 -24.234 -20.609 1 93.94 227 SER A CA 1
ATOM 1866 C C . SER A 1 227 ? -14.094 -23.141 -20.578 1 93.94 227 SER A C 1
ATOM 1868 O O . SER A 1 227 ? -13.898 -22.094 -19.969 1 93.94 227 SER A O 1
ATOM 1870 N N . LEU A 1 228 ? -15.211 -23.391 -21.25 1 95.06 228 LEU A N 1
ATOM 1871 C CA . LEU A 1 228 ? -16.297 -22.422 -21.25 1 95.06 228 LEU A CA 1
ATOM 1872 C C . LEU A 1 228 ? -16.922 -22.297 -19.859 1 95.06 228 LEU A C 1
ATOM 1874 O O . LEU A 1 228 ? -17.219 -21.188 -19.406 1 95.06 228 LEU A O 1
ATOM 1878 N N . LEU A 1 229 ? -17.109 -23.391 -19.188 1 94.69 229 LEU A N 1
ATOM 1879 C CA . LEU A 1 229 ? -17.641 -23.375 -17.828 1 94.69 229 LEU A CA 1
ATOM 1880 C C . LEU A 1 229 ? -16.703 -22.641 -16.875 1 94.69 229 LEU A C 1
ATOM 1882 O O . LEU A 1 229 ? -17.141 -21.891 -16 1 94.69 229 LEU A O 1
ATOM 1886 N N . GLU A 1 230 ? -15.445 -22.906 -17.047 1 94.5 230 GLU A N 1
ATOM 1887 C CA . GLU A 1 230 ? -14.461 -22.234 -16.203 1 94.5 230 GLU A CA 1
ATOM 1888 C C . GLU A 1 230 ? -14.469 -20.719 -16.438 1 94.5 230 GLU A C 1
ATOM 1890 O O . GLU A 1 230 ? -14.375 -19.938 -15.477 1 94.5 230 GLU A O 1
ATOM 1895 N N . TYR A 1 231 ? -14.562 -20.375 -17.688 1 94.56 231 TYR A N 1
ATOM 1896 C CA . TYR A 1 231 ? -14.656 -18.969 -18.047 1 94.56 231 TYR A CA 1
ATOM 1897 C C . TYR A 1 231 ? -15.883 -18.328 -17.422 1 94.56 231 TYR A C 1
ATOM 1899 O O . TYR A 1 231 ? -15.789 -17.25 -16.828 1 94.56 231 TYR A O 1
ATOM 1907 N N . LEU A 1 232 ? -16.984 -18.969 -17.516 1 94.38 232 LEU A N 1
ATOM 1908 C CA . LEU A 1 232 ? -18.219 -18.469 -16.953 1 94.38 232 LEU A CA 1
ATOM 1909 C C . LEU A 1 232 ? -18.141 -18.375 -15.438 1 94.38 232 LEU A C 1
ATOM 1911 O O . LEU A 1 232 ? -18.625 -17.406 -14.836 1 94.38 232 LEU A O 1
ATOM 1915 N N . LEU A 1 233 ? -17.5 -19.328 -14.867 1 94.75 233 LEU A N 1
ATOM 1916 C CA . LEU A 1 233 ? -17.328 -19.344 -13.414 1 94.75 233 LEU A CA 1
ATOM 1917 C C . LEU A 1 233 ? -16.516 -18.141 -12.953 1 94.75 233 LEU A C 1
ATOM 1919 O O . LEU A 1 233 ? -16.891 -17.469 -11.984 1 94.75 233 LEU A O 1
ATOM 1923 N N . CYS A 1 234 ? -15.43 -17.844 -13.648 1 94.31 234 CYS A N 1
ATOM 1924 C CA . CYS A 1 234 ? -14.578 -16.719 -13.297 1 94.31 234 CYS A CA 1
ATOM 1925 C C . CYS A 1 234 ? -15.328 -15.398 -13.461 1 94.31 234 CYS A C 1
ATOM 1927 O O . CYS A 1 234 ? -15.219 -14.508 -12.617 1 94.31 234 CYS A O 1
ATOM 1929 N N . LEU A 1 235 ? -16.188 -15.328 -14.492 1 94.25 235 LEU A N 1
ATOM 1930 C CA . LEU A 1 235 ? -16.969 -14.117 -14.734 1 94.25 235 LEU A CA 1
ATOM 1931 C C . LEU A 1 235 ? -18 -13.922 -13.641 1 94.25 235 LEU A C 1
ATOM 1933 O O . LEU A 1 235 ? -18.188 -12.805 -13.141 1 94.25 235 LEU A O 1
ATOM 1937 N N . MET A 1 236 ? -18.625 -15.023 -13.258 1 93.75 236 MET A N 1
ATOM 1938 C CA . MET A 1 236 ? -19.641 -14.945 -12.219 1 93.75 236 MET A CA 1
ATOM 1939 C C . MET A 1 236 ? -19.031 -14.516 -10.891 1 93.75 236 MET A C 1
ATOM 1941 O O . MET A 1 236 ? -19.578 -13.641 -10.211 1 93.75 236 MET A O 1
ATOM 1945 N N . LYS A 1 237 ? -17.922 -15.078 -10.547 1 93.81 237 LYS A N 1
ATOM 1946 C CA . LYS A 1 237 ? -17.25 -14.75 -9.289 1 93.81 237 LYS A CA 1
ATOM 1947 C C . LYS A 1 237 ? -16.812 -13.289 -9.266 1 93.81 237 LYS A C 1
ATOM 1949 O O . LYS A 1 237 ? -17.078 -12.578 -8.289 1 93.81 237 LYS A O 1
ATOM 1954 N N . THR A 1 238 ? -16.234 -12.812 -10.344 1 94 238 THR A N 1
ATOM 1955 C CA . THR A 1 238 ? -15.695 -11.461 -10.398 1 94 238 THR A CA 1
ATOM 1956 C C . THR A 1 238 ? -16.812 -10.43 -10.406 1 94 238 THR A C 1
ATOM 1958 O O . THR A 1 238 ? -16.734 -9.406 -9.727 1 94 238 THR A O 1
ATOM 1961 N N . LYS A 1 239 ? -17.891 -10.688 -11.148 1 91.88 239 LYS A N 1
ATOM 1962 C CA . LYS A 1 239 ? -19 -9.758 -11.211 1 91.88 239 LYS A CA 1
ATOM 1963 C C . LYS A 1 239 ? -19.703 -9.648 -9.867 1 91.88 239 LYS A C 1
ATOM 1965 O O . LYS A 1 239 ? -20.078 -8.555 -9.43 1 91.88 239 LYS A O 1
ATOM 1970 N N . LYS A 1 240 ? -19.891 -10.789 -9.242 1 91.06 240 LYS A N 1
ATOM 1971 C CA . LYS A 1 240 ? -20.547 -10.773 -7.934 1 91.06 240 LYS A CA 1
ATOM 1972 C C . LYS A 1 240 ? -19.688 -10.039 -6.902 1 91.06 240 LYS A C 1
ATOM 1974 O O . LYS A 1 240 ? -20.219 -9.273 -6.09 1 91.06 240 LYS A O 1
ATOM 1979 N N . LEU A 1 241 ? -18.375 -10.258 -6.898 1 91.94 241 LEU A N 1
ATOM 1980 C CA . LEU A 1 241 ? -17.484 -9.578 -5.965 1 91.94 241 LEU A CA 1
ATOM 1981 C C . LEU A 1 241 ? -17.5 -8.07 -6.203 1 91.94 241 LEU A C 1
ATOM 1983 O O . LEU A 1 241 ? -17.391 -7.289 -5.258 1 91.94 241 LEU A O 1
ATOM 1987 N N . ASP A 1 242 ? -17.641 -7.719 -7.441 1 91.31 242 ASP A N 1
ATOM 1988 C CA . ASP A 1 242 ? -17.672 -6.297 -7.773 1 91.31 242 ASP A CA 1
ATOM 1989 C C . ASP A 1 242 ? -18.938 -5.641 -7.215 1 91.31 242 ASP A C 1
ATOM 1991 O O . ASP A 1 242 ? -18.875 -4.551 -6.641 1 91.31 242 ASP A O 1
ATOM 1995 N N . ILE A 1 243 ? -20.062 -6.262 -7.359 1 90.31 243 ILE A N 1
ATOM 1996 C CA . ILE A 1 243 ? -21.344 -5.734 -6.871 1 90.31 243 ILE A CA 1
ATOM 1997 C C . ILE A 1 243 ? -21.297 -5.629 -5.348 1 90.31 243 ILE A C 1
ATOM 1999 O O . ILE A 1 243 ? -21.672 -4.594 -4.781 1 90.31 243 ILE A O 1
ATOM 2003 N N . LEU A 1 244 ? -20.797 -6.703 -4.73 1 89.25 244 LEU A N 1
ATOM 2004 C CA . LEU A 1 244 ? -20.719 -6.707 -3.271 1 89.25 244 LEU A CA 1
ATOM 2005 C C . LEU A 1 244 ? -19.688 -5.707 -2.775 1 89.25 244 LEU A C 1
ATOM 2007 O O . LEU A 1 244 ? -19.859 -5.09 -1.722 1 89.25 244 LEU A O 1
ATOM 2011 N N . GLY A 1 245 ? -18.562 -5.602 -3.52 1 88.69 245 GLY A N 1
ATOM 2012 C CA . GLY A 1 245 ? -17.547 -4.617 -3.166 1 88.69 245 GLY A CA 1
ATOM 2013 C C . GLY A 1 245 ? -18.078 -3.193 -3.18 1 88.69 245 GLY A C 1
ATOM 2014 O O . GLY A 1 245 ? -17.812 -2.42 -2.258 1 88.69 245 GLY A O 1
ATOM 2015 N N . LYS A 1 246 ? -18.891 -2.859 -4.16 1 87.25 246 LYS A N 1
ATOM 2016 C CA . LYS A 1 246 ? -19.469 -1.525 -4.281 1 87.25 246 LYS A CA 1
ATOM 2017 C C . LYS A 1 246 ? -20.469 -1.262 -3.16 1 87.25 246 LYS A C 1
ATOM 2019 O O . LYS A 1 246 ? -20.469 -0.185 -2.561 1 87.25 246 LYS A O 1
ATOM 2024 N N . LYS A 1 247 ? -21.25 -2.26 -2.855 1 86.19 247 LYS A N 1
ATOM 2025 C CA . LYS A 1 247 ? -22.234 -2.123 -1.779 1 86.19 247 LYS A CA 1
ATOM 2026 C C . LYS A 1 247 ? -21.547 -1.928 -0.431 1 86.19 247 LYS A C 1
ATOM 2028 O O . LYS A 1 247 ? -21.969 -1.094 0.372 1 86.19 247 LYS A O 1
ATOM 2033 N N . ASN A 1 248 ? -20.516 -2.664 -0.229 1 86.88 248 ASN A N 1
ATOM 2034 C CA . ASN A 1 248 ? -19.828 -2.594 1.058 1 86.88 248 ASN A CA 1
ATOM 2035 C C . ASN A 1 248 ? -18.984 -1.328 1.173 1 86.88 248 ASN A C 1
ATOM 2037 O O . ASN A 1 248 ? -18.703 -0.86 2.277 1 86.88 248 ASN A O 1
ATOM 2041 N N . PHE A 1 249 ? -18.578 -0.821 0.025 1 85.81 249 PHE A N 1
ATOM 2042 C CA . PHE A 1 249 ? -17.891 0.464 0.059 1 85.81 249 PHE A CA 1
ATOM 2043 C C . PHE A 1 249 ? -18.828 1.561 0.57 1 85.81 249 PHE A C 1
ATOM 2045 O O . PHE A 1 249 ? -18.422 2.404 1.371 1 85.81 249 PHE A O 1
ATOM 2052 N N . ILE A 1 250 ? -20.062 1.561 0.141 1 85.19 250 ILE A N 1
ATOM 2053 C CA . ILE A 1 250 ? -21.047 2.529 0.589 1 85.19 250 ILE A CA 1
ATOM 2054 C C . ILE A 1 250 ? -21.312 2.346 2.082 1 85.19 250 ILE A C 1
ATOM 2056 O O . ILE A 1 250 ? -21.375 3.322 2.834 1 85.19 250 ILE A O 1
ATOM 2060 N N . PHE A 1 251 ? -21.375 1.103 2.4 1 84.12 251 PHE A N 1
ATOM 2061 C CA . PHE A 1 251 ? -21.594 0.8 3.809 1 84.12 251 PHE A CA 1
ATOM 2062 C C . PHE A 1 251 ? -20.422 1.282 4.656 1 84.12 251 PHE A C 1
ATOM 2064 O O . PHE A 1 251 ? -20.625 1.842 5.734 1 84.12 251 PHE A O 1
ATOM 2071 N N . TYR A 1 252 ? -19.266 1.109 4.164 1 87.38 252 TYR A N 1
ATOM 2072 C CA . TYR A 1 252 ? -18.047 1.509 4.852 1 87.38 252 TYR A CA 1
ATOM 2073 C C . TYR A 1 252 ? -18 3.02 5.039 1 87.38 252 TYR A C 1
ATOM 2075 O O . TYR A 1 252 ? -17.719 3.506 6.141 1 87.38 252 TYR A O 1
ATOM 2083 N N . THR A 1 253 ? -18.297 3.717 4.012 1 86.5 253 THR A N 1
ATOM 2084 C CA . THR A 1 253 ? -18.25 5.172 4.09 1 86.5 253 THR A CA 1
ATOM 2085 C C . THR A 1 253 ? -19.344 5.711 5.008 1 86.5 253 THR A C 1
ATOM 2087 O O . THR A 1 253 ? -19.125 6.668 5.75 1 86.5 253 THR A O 1
ATOM 2090 N N . ASN A 1 254 ? -20.469 5.074 5.004 1 83.88 254 ASN A N 1
ATOM 2091 C CA . ASN A 1 254 ? -21.562 5.5 5.875 1 83.88 254 ASN A CA 1
ATOM 2092 C C . ASN A 1 254 ? -21.219 5.289 7.348 1 83.88 254 ASN A C 1
ATOM 2094 O O . ASN A 1 254 ? -21.5 6.145 8.188 1 83.88 254 ASN A O 1
ATOM 2098 N N . TYR A 1 255 ? -20.578 4.211 7.586 1 85 255 TYR A N 1
ATOM 2099 C CA . TYR A 1 255 ? -20.188 3.934 8.961 1 85 255 TYR A CA 1
ATOM 2100 C C . TYR A 1 255 ? -19.062 4.863 9.406 1 85 255 TYR A C 1
ATOM 2102 O O . TYR A 1 255 ? -19.016 5.277 10.562 1 85 255 TYR A O 1
ATOM 2110 N N . LEU A 1 256 ? -18.234 5.164 8.523 1 86.94 256 LEU A N 1
ATOM 2111 C CA . LEU A 1 256 ? -17.125 6.066 8.828 1 86.94 256 LEU A CA 1
ATOM 2112 C C . LEU A 1 256 ? -17.641 7.457 9.18 1 86.94 256 LEU A C 1
ATOM 2114 O O . LEU A 1 256 ? -17.094 8.117 10.07 1 86.94 256 LEU A O 1
ATOM 2118 N N . GLN A 1 257 ? -18.641 7.84 8.492 1 86.31 257 GLN A N 1
ATOM 2119 C CA . GLN A 1 257 ? -19.219 9.148 8.742 1 86.31 257 GLN A CA 1
ATOM 2120 C C . GLN A 1 257 ? -19.859 9.219 10.125 1 86.31 257 GLN A C 1
ATOM 2122 O O . GLN A 1 257 ? -19.953 10.297 10.719 1 86.31 257 GLN A O 1
ATOM 2127 N N . ASN A 1 258 ? -20.234 8.125 10.578 1 82.94 258 ASN A N 1
ATOM 2128 C CA . ASN A 1 258 ? -20.938 8.102 11.852 1 82.94 258 ASN A CA 1
ATOM 2129 C C . ASN A 1 258 ? -20 7.785 13.008 1 82.94 258 ASN A C 1
ATOM 2131 O O . ASN A 1 258 ? -20.453 7.492 14.117 1 82.94 258 ASN A O 1
ATOM 2135 N N . LYS A 1 259 ? -18.734 7.902 12.773 1 83.62 259 LYS A N 1
ATOM 2136 C CA . LYS A 1 259 ? -17.766 7.656 13.836 1 83.62 259 LYS A CA 1
ATOM 2137 C C . LYS A 1 259 ? -17.516 8.914 14.648 1 83.62 259 LYS A C 1
ATOM 2139 O O . LYS A 1 259 ? -17.641 10.031 14.141 1 83.62 259 LYS A O 1
ATOM 2144 N N . ASN A 1 260 ? -17.156 8.688 15.852 1 77.38 260 ASN A N 1
ATOM 2145 C CA . ASN A 1 260 ? -16.766 9.789 16.719 1 77.38 260 ASN A CA 1
ATOM 2146 C C . ASN A 1 260 ? -15.344 10.266 16.438 1 77.38 260 ASN A C 1
ATOM 2148 O O . ASN A 1 260 ? -14.547 9.523 15.852 1 77.38 260 ASN A O 1
ATOM 2152 N N . SER A 1 261 ? -15.062 11.43 16.734 1 75.12 261 SER A N 1
ATOM 2153 C CA . SER A 1 261 ? -13.742 12.008 16.5 1 75.12 261 SER A CA 1
ATOM 2154 C C . SER A 1 261 ? -12.656 11.242 17.234 1 75.12 261 SER A C 1
ATOM 2156 O O . SER A 1 261 ? -11.508 11.211 16.797 1 75.12 261 SER A O 1
ATOM 2158 N N . LEU A 1 262 ? -13.086 10.641 18.312 1 69.44 262 LEU A N 1
ATOM 2159 C CA . LEU A 1 262 ? -12.117 9.875 19.094 1 69.44 262 LEU A CA 1
ATOM 2160 C C . LEU A 1 262 ? -11.594 8.688 18.312 1 69.44 262 LEU A C 1
ATOM 2162 O O . LEU A 1 262 ? -10.453 8.258 18.5 1 69.44 262 LEU A O 1
ATOM 2166 N N . PHE A 1 263 ? -12.445 8.227 17.484 1 76.25 263 PHE A N 1
ATOM 2167 C CA . PHE A 1 263 ? -12.039 7.117 16.625 1 76.25 263 PHE A CA 1
ATOM 2168 C C . PHE A 1 263 ? -10.852 7.512 15.766 1 76.25 263 PHE A C 1
ATOM 2170 O O . PHE A 1 263 ? -9.898 6.742 15.625 1 76.25 263 PHE A O 1
ATOM 2177 N N . PHE A 1 264 ? -10.875 8.648 15.195 1 73.81 264 PHE A N 1
ATOM 2178 C CA . PHE A 1 264 ? -9.852 9.102 14.258 1 73.81 264 PHE A CA 1
ATOM 2179 C C . PHE A 1 264 ? -8.586 9.508 14.992 1 73.81 264 PHE A C 1
ATOM 2181 O O . PHE A 1 264 ? -7.48 9.398 14.453 1 73.81 264 PHE A O 1
ATOM 2188 N N . LYS A 1 265 ? -8.789 9.945 16.172 1 67.69 265 LYS A N 1
ATOM 2189 C CA . LYS A 1 265 ? -7.633 10.344 16.969 1 67.69 265 LYS A CA 1
ATOM 2190 C C . LYS A 1 265 ? -6.832 9.125 17.422 1 67.69 265 LYS A C 1
ATOM 2192 O O . LYS A 1 265 ? -5.602 9.148 17.422 1 67.69 265 LYS A O 1
ATOM 2197 N N . ASP A 1 266 ? -7.574 8.109 17.688 1 59.78 266 ASP A N 1
ATOM 2198 C CA . ASP A 1 266 ? -6.953 6.926 18.281 1 59.78 266 ASP A CA 1
ATOM 2199 C C . ASP A 1 266 ? -6.453 5.973 17.203 1 59.78 266 ASP A C 1
ATOM 2201 O O . ASP A 1 266 ? -5.539 5.18 17.438 1 59.78 266 ASP A O 1
ATOM 2205 N N . THR A 1 267 ? -7.16 6.047 16.172 1 60.44 267 THR A N 1
ATOM 2206 C CA . THR A 1 267 ? -6.816 5.094 15.133 1 60.44 267 THR A CA 1
ATOM 2207 C C . THR A 1 267 ? -5.668 5.625 14.273 1 60.44 267 THR A C 1
ATOM 2209 O O . THR A 1 267 ? -5.75 6.73 13.734 1 60.44 267 THR A O 1
ATOM 2212 N N . LYS A 1 268 ? -4.629 4.82 14.359 1 60.03 268 LYS A N 1
ATOM 2213 C CA . LYS A 1 268 ? -3.494 5.156 13.508 1 60.03 268 LYS A CA 1
ATOM 2214 C C . LYS A 1 268 ? -3.891 5.148 12.031 1 60.03 268 LYS A C 1
ATOM 2216 O O . LYS A 1 268 ? -4.77 4.387 11.625 1 60.03 268 LYS A O 1
ATOM 2221 N N . ARG A 1 269 ? -3.463 6.078 11.297 1 60.62 269 ARG A N 1
ATOM 2222 C CA . ARG A 1 269 ? -3.742 6.234 9.875 1 60.62 269 ARG A CA 1
ATOM 2223 C C . ARG A 1 269 ? -3.537 4.918 9.125 1 60.62 269 ARG A C 1
ATOM 2225 O O . ARG A 1 269 ? -4.309 4.582 8.227 1 60.62 269 ARG A O 1
ATOM 2232 N N . LYS A 1 270 ? -2.658 4.215 9.555 1 59.72 270 LYS A N 1
ATOM 2233 C CA . LYS A 1 270 ? -2.336 2.979 8.844 1 59.72 270 LYS A CA 1
ATOM 2234 C C . LYS A 1 270 ? -3.443 1.943 9.008 1 59.72 270 LYS A C 1
ATOM 2236 O O . LYS A 1 270 ? -3.756 1.204 8.07 1 59.72 270 LYS A O 1
ATOM 2241 N N . GLU A 1 271 ? -4.02 1.91 10.227 1 65.69 271 GLU A N 1
ATOM 2242 C CA . GLU A 1 271 ? -5.117 0.973 10.453 1 65.69 271 GLU A CA 1
ATOM 2243 C C . GLU A 1 271 ? -6.348 1.357 9.633 1 65.69 271 GLU A C 1
ATOM 2245 O O . GLU A 1 271 ? -7.059 0.488 9.125 1 65.69 271 GLU A O 1
ATOM 2250 N N . LEU A 1 272 ? -6.367 2.627 9.445 1 70.94 272 LEU A N 1
ATOM 2251 C CA . LEU A 1 272 ? -7.523 3.119 8.703 1 70.94 272 LEU A CA 1
ATOM 2252 C C . LEU A 1 272 ? -7.469 2.658 7.25 1 70.94 272 LEU A C 1
ATOM 2254 O O . LEU A 1 272 ? -8.5 2.332 6.66 1 70.94 272 LEU A O 1
ATOM 2258 N N . PHE A 1 273 ? -6.289 2.432 6.809 1 69.38 273 PHE A N 1
ATOM 2259 C CA . PHE A 1 273 ? -6.152 2.113 5.391 1 69.38 273 PHE A CA 1
ATOM 2260 C C . PHE A 1 273 ? -6.211 0.606 5.168 1 69.38 273 PHE A C 1
ATOM 2262 O O . PHE A 1 273 ? -6.262 0.144 4.023 1 69.38 273 PHE A O 1
ATOM 2269 N N . GLN A 1 274 ? -6.359 -0.152 6.18 1 77.06 274 GLN A N 1
ATOM 2270 C CA . GLN A 1 274 ? -6.438 -1.604 6.07 1 77.06 274 GLN A CA 1
ATOM 2271 C C . GLN A 1 274 ? -7.883 -2.074 5.965 1 77.06 274 GLN A C 1
ATOM 2273 O O . GLN A 1 274 ? -8.148 -3.213 5.57 1 77.06 274 GLN A O 1
ATOM 2278 N N . TYR A 1 275 ? -8.805 -1.23 6.27 1 81.75 275 TYR A N 1
ATOM 2279 C CA . TYR A 1 275 ? -10.195 -1.662 6.363 1 81.75 275 TYR A CA 1
ATOM 2280 C C . TYR A 1 275 ? -10.742 -2.051 4.992 1 81.75 275 TYR A C 1
ATOM 2282 O O . TYR A 1 275 ? -11.359 -3.107 4.84 1 81.75 275 TYR A O 1
ATOM 2290 N N . PRO A 1 276 ? -10.391 -1.263 3.986 1 80.5 276 PRO A N 1
ATOM 2291 C CA . PRO A 1 276 ? -10.883 -1.688 2.678 1 80.5 276 PRO A CA 1
ATOM 2292 C C . PRO A 1 276 ? -10.305 -3.027 2.23 1 80.5 276 PRO A C 1
ATOM 2294 O O . PRO A 1 276 ? -11.008 -3.848 1.64 1 80.5 276 PRO A O 1
ATOM 2297 N N . ALA A 1 277 ? -9.094 -3.201 2.514 1 82 277 ALA A N 1
ATOM 2298 C CA . ALA A 1 277 ? -8.477 -4.484 2.178 1 82 277 ALA A CA 1
ATOM 2299 C C . ALA A 1 277 ? -9.109 -5.621 2.982 1 82 277 ALA A C 1
ATOM 2301 O O . ALA A 1 277 ? -9.281 -6.727 2.469 1 82 277 ALA A O 1
ATOM 2302 N N . ALA A 1 278 ? -9.383 -5.391 4.207 1 85.81 278 ALA A N 1
ATOM 2303 C CA . ALA A 1 278 ? -10.023 -6.387 5.059 1 85.81 278 ALA A CA 1
ATOM 2304 C C . ALA A 1 278 ? -11.414 -6.738 4.543 1 85.81 278 ALA A C 1
ATOM 2306 O O . ALA A 1 278 ? -11.812 -7.906 4.551 1 85.81 278 ALA A O 1
ATOM 2307 N N . ILE A 1 279 ? -12.125 -5.746 4.055 1 88.5 279 ILE A N 1
ATOM 2308 C CA . ILE A 1 279 ? -13.453 -5.977 3.496 1 88.5 279 ILE A CA 1
ATOM 2309 C C . ILE A 1 279 ? -13.352 -6.871 2.262 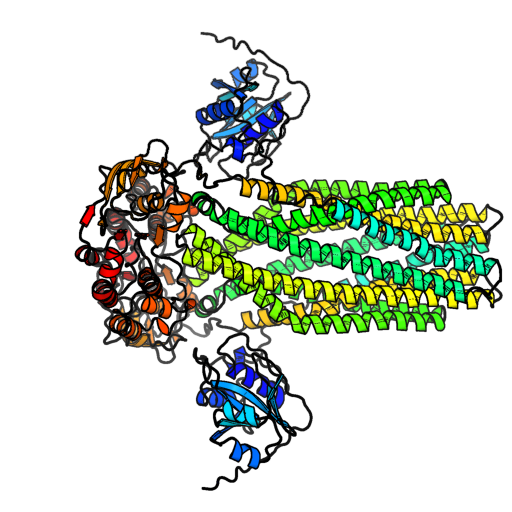1 88.5 279 ILE A C 1
ATOM 2311 O O . ILE A 1 279 ? -14.094 -7.84 2.123 1 88.5 279 ILE A O 1
ATOM 2315 N N . SER A 1 280 ? -12.367 -6.551 1.464 1 88.25 280 SER A N 1
ATOM 2316 C CA . SER A 1 280 ? -12.172 -7.34 0.251 1 88.25 280 SER A CA 1
ATOM 2317 C C . SER A 1 280 ? -11.797 -8.781 0.58 1 88.25 280 SER A C 1
ATOM 2319 O O . SER A 1 280 ? -12.281 -9.719 -0.056 1 88.25 280 SER A O 1
ATOM 2321 N N . LYS A 1 281 ? -10.977 -8.953 1.562 1 89.19 281 LYS A N 1
ATOM 2322 C CA . LYS A 1 281 ? -10.547 -10.289 1.965 1 89.19 281 LYS A CA 1
ATOM 2323 C C . LYS A 1 281 ? -11.719 -11.102 2.518 1 89.19 281 LYS A C 1
ATOM 2325 O O . LYS A 1 281 ? -11.875 -12.273 2.186 1 89.19 281 LYS A O 1
ATOM 2330 N N . VAL A 1 282 ? -12.586 -10.531 3.305 1 90.5 282 VAL A N 1
ATOM 2331 C CA . VAL A 1 282 ? -13.719 -11.227 3.9 1 90.5 282 VAL A CA 1
ATOM 2332 C C . VAL A 1 282 ? -14.734 -11.578 2.816 1 90.5 282 VAL A C 1
ATOM 2334 O O . VAL A 1 282 ? -15.266 -12.695 2.793 1 90.5 282 VAL A O 1
ATOM 2337 N N . LEU A 1 283 ? -14.922 -10.688 1.892 1 91.06 283 LEU A N 1
ATOM 2338 C CA . LEU A 1 283 ? -15.852 -10.945 0.8 1 91.06 283 LEU A CA 1
ATOM 2339 C C . LEU A 1 283 ? -15.336 -12.055 -0.11 1 91.06 283 LEU A C 1
ATOM 2341 O O . LEU A 1 283 ? -16.078 -12.969 -0.469 1 91.06 283 LEU A O 1
ATOM 2345 N N . SER A 1 284 ? -14.055 -12 -0.448 1 92.5 284 SER A N 1
ATOM 2346 C CA . SER A 1 284 ? -13.469 -13 -1.331 1 92.5 284 SER A CA 1
ATOM 2347 C C . SER A 1 284 ? -13.484 -14.383 -0.681 1 92.5 284 SER A C 1
ATOM 2349 O O . SER A 1 284 ? -13.75 -15.383 -1.345 1 92.5 284 SER A O 1
ATOM 2351 N N . THR A 1 285 ? -13.242 -14.461 0.59 1 91.62 285 THR A N 1
ATOM 2352 C CA . THR A 1 285 ? -13.219 -15.75 1.281 1 91.62 285 THR A CA 1
ATOM 2353 C C . THR A 1 285 ? -14.625 -16.312 1.442 1 91.62 285 THR A C 1
ATOM 2355 O O . THR A 1 285 ? -14.852 -17.5 1.236 1 91.62 285 THR A O 1
ATOM 2358 N N . LYS A 1 286 ? -15.586 -15.5 1.718 1 89.94 286 LYS A N 1
ATOM 2359 C CA . LYS A 1 286 ? -16.938 -15.961 1.996 1 89.94 286 LYS A CA 1
ATOM 2360 C C . LYS A 1 286 ? -17.656 -16.359 0.711 1 89.94 286 LYS A C 1
ATOM 2362 O O . LYS A 1 286 ? -18.344 -17.391 0.673 1 89.94 286 LYS A O 1
ATOM 2367 N N . TYR A 1 287 ? -17.453 -15.641 -0.383 1 91 287 TYR A N 1
ATOM 2368 C CA . TYR A 1 287 ? -18.297 -15.844 -1.561 1 91 287 TYR A CA 1
ATOM 2369 C C . TYR A 1 287 ? -17.531 -16.594 -2.65 1 91 287 TYR A C 1
ATOM 2371 O O . TYR A 1 287 ? -18.125 -17.094 -3.602 1 91 287 TYR A O 1
ATOM 2379 N N . VAL A 1 288 ? -16.234 -16.625 -2.553 1 92.38 288 VAL A N 1
ATOM 2380 C CA . VAL A 1 288 ? -15.453 -17.344 -3.557 1 92.38 288 VAL A CA 1
ATOM 2381 C C . VAL A 1 288 ? -14.68 -18.484 -2.895 1 92.38 288 VAL A C 1
ATOM 2383 O O . VAL A 1 288 ? -14.797 -19.641 -3.303 1 92.38 288 VAL A O 1
ATOM 2386 N N . GLY A 1 289 ? -13.961 -18.188 -1.804 1 92.12 289 GLY A N 1
ATOM 2387 C CA . GLY A 1 289 ? -13.094 -19.156 -1.15 1 92.12 289 GLY A CA 1
ATOM 2388 C C . GLY A 1 289 ? -13.852 -20.312 -0.54 1 92.12 289 GLY A C 1
ATOM 2389 O O . GLY A 1 289 ? -13.539 -21.469 -0.812 1 92.12 289 GLY A O 1
ATOM 2390 N N . LYS A 1 290 ? -14.883 -20.094 0.198 1 92.75 290 LYS A N 1
ATOM 2391 C CA . LYS A 1 290 ? -15.617 -21.156 0.901 1 92.75 290 LYS A CA 1
ATOM 2392 C C . LYS A 1 290 ? -16.375 -22.031 -0.076 1 92.75 290 LYS A C 1
ATOM 2394 O O . LYS A 1 290 ? -16.312 -23.266 0.01 1 92.75 290 LYS A O 1
ATOM 2399 N N . PRO A 1 291 ? -17.094 -21.438 -1.017 1 94 291 PRO A N 1
ATOM 2400 C CA . PRO A 1 291 ? -17.734 -22.312 -2 1 94 291 PRO A CA 1
ATOM 2401 C C . PRO A 1 291 ? -16.734 -23.188 -2.754 1 94 291 PRO A C 1
ATOM 2403 O O . PRO A 1 291 ? -17.016 -24.359 -3.033 1 94 291 PRO A O 1
ATOM 2406 N N . GLN A 1 292 ? -15.625 -22.656 -3.131 1 94.62 292 GLN A N 1
ATOM 2407 C CA . GLN A 1 292 ? -14.602 -23.438 -3.814 1 94.62 292 GLN A CA 1
ATOM 2408 C C . GLN A 1 292 ? -14.086 -24.562 -2.928 1 94.62 292 GLN A C 1
ATOM 2410 O O . GLN A 1 292 ? -13.82 -25.656 -3.41 1 94.62 292 GLN A O 1
ATOM 2415 N N . LEU A 1 293 ? -13.906 -24.312 -1.654 1 94.06 293 LEU A N 1
ATOM 2416 C CA . LEU A 1 293 ? -13.469 -25.344 -0.71 1 94.06 293 LEU A CA 1
ATOM 2417 C C . LEU A 1 293 ? -14.469 -26.484 -0.655 1 94.06 293 LEU A C 1
ATOM 2419 O O . LEU A 1 293 ? -14.086 -27.656 -0.655 1 94.06 293 LEU A O 1
ATOM 2423 N N . ILE A 1 294 ? -15.742 -26.156 -0.645 1 95.44 294 ILE A N 1
ATOM 2424 C CA . ILE A 1 294 ? -16.781 -27.172 -0.596 1 95.44 294 ILE A CA 1
ATOM 2425 C C . ILE A 1 294 ? -16.734 -28.031 -1.859 1 95.44 294 ILE A C 1
ATOM 2427 O O . ILE A 1 294 ? -16.781 -29.266 -1.786 1 95.44 294 ILE A O 1
ATOM 2431 N N . ALA A 1 295 ? -16.609 -27.359 -2.984 1 96 295 ALA A N 1
ATOM 2432 C CA . ALA A 1 295 ? -16.484 -28.094 -4.234 1 96 295 ALA A CA 1
ATOM 2433 C C . ALA A 1 295 ? -15.25 -28.984 -4.23 1 96 295 ALA A C 1
ATOM 2435 O O . ALA A 1 295 ? -15.312 -30.156 -4.633 1 96 295 ALA A O 1
ATOM 2436 N N . ASP A 1 296 ? -14.141 -28.484 -3.746 1 94.44 296 ASP A N 1
ATOM 2437 C CA . ASP A 1 296 ? -12.883 -29.219 -3.717 1 94.44 296 ASP A CA 1
ATOM 2438 C C . ASP A 1 296 ? -12.977 -30.422 -2.785 1 94.44 296 ASP A C 1
ATOM 2440 O O . ASP A 1 296 ? -12.453 -31.5 -3.094 1 94.44 296 ASP A O 1
ATOM 2444 N N . VAL A 1 297 ? -13.617 -30.344 -1.674 1 93.06 297 VAL A N 1
ATOM 2445 C CA . VAL A 1 297 ? -13.758 -31.438 -0.717 1 93.06 297 VAL A CA 1
ATOM 2446 C C . VAL A 1 297 ? -14.641 -32.531 -1.308 1 93.06 297 VAL A C 1
ATOM 2448 O O . VAL A 1 297 ? -14.305 -33.719 -1.229 1 93.06 297 VAL A O 1
ATOM 2451 N N . ILE A 1 298 ? -15.734 -32.156 -1.945 1 95.44 298 ILE A N 1
ATOM 2452 C CA . ILE A 1 298 ? -16.625 -33.125 -2.578 1 95.44 298 ILE A CA 1
ATOM 2453 C C . ILE A 1 298 ? -15.875 -33.844 -3.695 1 95.44 298 ILE A C 1
ATOM 2455 O O . ILE A 1 298 ? -15.938 -35.094 -3.797 1 95.44 298 ILE A O 1
ATOM 2459 N N . PHE A 1 299 ? -15.18 -33.062 -4.48 1 94.88 299 PHE A N 1
ATOM 2460 C CA . PHE A 1 299 ? -14.422 -33.656 -5.586 1 94.88 299 PHE A CA 1
ATOM 2461 C C . PHE A 1 299 ? -13.312 -34.562 -5.062 1 94.88 299 PHE A C 1
ATOM 2463 O O . PHE A 1 299 ? -13.031 -35.594 -5.652 1 94.88 299 PHE A O 1
ATOM 2470 N N . PHE A 1 300 ? -12.711 -34.156 -3.99 1 92 300 PHE A N 1
ATOM 2471 C CA . PHE A 1 300 ? -11.664 -34.969 -3.35 1 92 300 PHE A CA 1
ATOM 2472 C C . PHE A 1 300 ? -12.203 -36.344 -2.936 1 92 300 PHE A C 1
ATOM 2474 O O . PHE A 1 300 ? -11.555 -37.344 -3.17 1 92 300 PHE A O 1
ATOM 2481 N N . VAL A 1 301 ? -13.367 -36.438 -2.396 1 91.56 301 VAL A N 1
ATOM 2482 C CA . VAL A 1 301 ? -13.992 -37.688 -1.971 1 91.56 301 VAL A CA 1
ATOM 2483 C C . VAL A 1 301 ? -14.344 -38.531 -3.191 1 91.56 301 VAL A C 1
ATOM 2485 O O . VAL A 1 301 ? -14.125 -39.75 -3.197 1 91.56 301 VAL A O 1
ATOM 2488 N N . CYS A 1 302 ? -14.797 -37.844 -4.23 1 93.31 302 CYS A N 1
ATOM 2489 C CA . CYS A 1 302 ? -15.125 -38.562 -5.457 1 93.31 302 CYS A CA 1
ATOM 2490 C C . CYS A 1 302 ? -13.883 -39.219 -6.066 1 93.31 302 CYS A C 1
ATOM 2492 O O . CYS A 1 302 ? -13.93 -40.344 -6.543 1 93.31 302 CYS A O 1
ATOM 2494 N N . LEU A 1 303 ? -12.789 -38.438 -6.043 1 93.81 303 LEU A N 1
ATOM 2495 C CA . LEU A 1 303 ? -11.539 -38.969 -6.574 1 93.81 303 LEU A CA 1
ATOM 2496 C C . LEU A 1 303 ? -11.062 -40.156 -5.746 1 93.81 303 LEU A C 1
ATOM 2498 O O . LEU A 1 303 ? -10.523 -41.125 -6.293 1 93.81 303 LEU A O 1
ATOM 2502 N N . MET A 1 304 ? -11.273 -40.156 -4.477 1 91.19 304 MET A N 1
ATOM 2503 C CA . MET A 1 304 ? -10.898 -41.25 -3.598 1 91.19 304 MET A CA 1
ATOM 2504 C C . MET A 1 304 ? -11.688 -42.5 -3.945 1 91.19 304 MET A C 1
ATOM 2506 O O . MET A 1 304 ? -11.117 -43.594 -4.023 1 91.19 304 MET A O 1
ATOM 2510 N N . PHE A 1 305 ? -12.945 -42.312 -4.254 1 90.94 305 PHE A N 1
ATOM 2511 C CA . PHE A 1 305 ? -13.781 -43.438 -4.629 1 90.94 305 PHE A CA 1
ATOM 2512 C C . PHE A 1 305 ? -13.375 -44 -5.988 1 90.94 305 PHE A C 1
ATOM 2514 O O . PHE A 1 305 ? -13.344 -45.219 -6.188 1 90.94 305 PHE A O 1
ATOM 2521 N N . MET A 1 306 ? -13.023 -43.062 -6.816 1 92.12 306 MET A N 1
ATOM 2522 C CA . MET A 1 306 ? -12.594 -43.5 -8.141 1 92.12 306 MET A CA 1
ATOM 2523 C C . MET A 1 306 ? -11.305 -44.312 -8.055 1 92.12 306 MET A C 1
ATOM 2525 O O . MET A 1 306 ? -11.156 -45.312 -8.734 1 92.12 306 MET A O 1
ATOM 2529 N N . MET A 1 307 ? -10.344 -43.906 -7.25 1 91.75 307 MET A N 1
ATOM 2530 C CA . MET A 1 307 ? -9.094 -44.625 -7.062 1 91.75 307 MET A CA 1
ATOM 2531 C C . MET A 1 307 ? -9.359 -46 -6.449 1 91.75 307 MET A C 1
ATOM 2533 O O . MET A 1 307 ? -8.719 -46.969 -6.828 1 91.75 307 MET A O 1
ATOM 2537 N N . GLY A 1 308 ? -10.344 -46.125 -5.516 1 90.44 308 GLY A N 1
ATOM 2538 C CA . GLY A 1 308 ? -10.727 -47.375 -4.922 1 90.44 308 GLY A CA 1
ATOM 2539 C C . GLY A 1 308 ? -11.359 -48.344 -5.914 1 90.44 308 GLY A C 1
ATOM 2540 O O . GLY A 1 308 ? -11.125 -49.562 -5.855 1 90.44 308 GLY A O 1
ATOM 2541 N N . TYR A 1 309 ? -12.109 -47.719 -6.902 1 90.31 309 TYR A N 1
ATOM 2542 C CA . TYR A 1 309 ? -12.75 -48.531 -7.938 1 90.31 309 TYR A CA 1
ATOM 2543 C C . TYR A 1 309 ? -11.719 -49.156 -8.867 1 90.31 309 TYR A C 1
ATOM 2545 O O . TYR A 1 309 ? -11.906 -50.25 -9.367 1 90.31 309 TYR A O 1
ATOM 2553 N N . LEU A 1 310 ? -10.609 -48.438 -9.086 1 89.31 310 LEU A N 1
ATOM 2554 C CA . LEU A 1 310 ? -9.555 -48.969 -9.938 1 89.31 310 LEU A CA 1
ATOM 2555 C C . LEU A 1 310 ? -8.773 -50.062 -9.203 1 89.31 310 LEU A C 1
ATOM 2557 O O . LEU A 1 310 ? -8.586 -51.156 -9.734 1 89.31 310 LEU A O 1
ATOM 2561 N N . SER A 1 311 ? -8.219 -49.812 -8.008 1 89.69 311 SER A N 1
ATOM 2562 C CA . SER A 1 311 ? -7.52 -50.75 -7.16 1 89.69 311 SER A CA 1
ATOM 2563 C C . SER A 1 311 ? -7.461 -50.281 -5.715 1 89.69 311 SER A C 1
ATOM 2565 O O . SER A 1 311 ? -7.336 -49.094 -5.449 1 89.69 311 SER A O 1
ATOM 2567 N N . PHE A 1 312 ? -7.531 -51.219 -4.895 1 89.06 312 PHE A N 1
ATOM 2568 C CA . PHE A 1 312 ? -7.441 -50.938 -3.471 1 89.06 312 PHE A CA 1
ATOM 2569 C C . PHE A 1 312 ? -6.082 -50.312 -3.131 1 89.06 312 PHE A C 1
ATOM 2571 O O . PHE A 1 312 ? -5.988 -49.438 -2.295 1 89.06 312 PHE A O 1
ATOM 2578 N N . TYR A 1 313 ? -5.016 -50.719 -3.766 1 87.94 313 TYR A N 1
ATOM 2579 C CA . TYR A 1 313 ? -3.674 -50.188 -3.516 1 87.94 313 TYR A CA 1
ATOM 2580 C C . TYR A 1 313 ? -3.551 -48.75 -3.977 1 87.94 313 TYR A C 1
ATOM 2582 O O . TYR A 1 313 ? -2.877 -47.938 -3.334 1 87.94 313 TYR A O 1
ATOM 2590 N N . TYR A 1 314 ? -4.285 -48.438 -5.07 1 91.06 314 TYR A N 1
ATOM 2591 C CA . TYR A 1 314 ? -4.25 -47.062 -5.555 1 91.06 314 TYR A CA 1
ATOM 2592 C C . TYR A 1 314 ? -4.898 -46.125 -4.555 1 91.06 314 TYR A C 1
ATOM 2594 O O . TYR A 1 314 ? -4.449 -45 -4.379 1 91.06 314 TYR A O 1
ATOM 2602 N N . MET A 1 315 ? -5.883 -46.625 -3.842 1 91.12 315 MET A N 1
ATOM 2603 C CA . MET A 1 315 ? -6.562 -45.812 -2.834 1 91.12 315 MET A CA 1
ATOM 2604 C C . MET A 1 315 ? -5.641 -45.531 -1.659 1 91.12 315 MET A C 1
ATOM 2606 O O . MET A 1 315 ? -5.621 -44.406 -1.148 1 91.12 315 MET A O 1
ATOM 2610 N N . ILE A 1 316 ? -4.855 -46.469 -1.274 1 91.19 316 ILE A N 1
ATOM 2611 C CA . ILE A 1 316 ? -3.932 -46.281 -0.16 1 91.19 316 ILE A CA 1
ATOM 2612 C C . ILE A 1 316 ? -2.887 -45.219 -0.52 1 91.19 316 ILE A C 1
ATOM 2614 O O . ILE A 1 316 ? -2.586 -44.344 0.284 1 91.19 316 ILE A O 1
ATOM 2618 N N . PHE A 1 317 ? -2.355 -45.281 -1.708 1 89.75 317 PHE A N 1
ATOM 2619 C CA . PHE A 1 317 ? -1.363 -44.281 -2.139 1 89.75 317 PHE A CA 1
ATOM 2620 C C . PHE A 1 317 ? -1.969 -42.906 -2.193 1 89.75 317 PHE A C 1
ATOM 2622 O O . PHE A 1 317 ? -1.309 -41.906 -1.849 1 89.75 317 PHE A O 1
ATOM 2629 N N . ALA A 1 318 ? -3.234 -42.812 -2.611 1 88.12 318 ALA A N 1
ATOM 2630 C CA . ALA A 1 318 ? -3.908 -41.531 -2.664 1 88.12 318 ALA A CA 1
ATOM 2631 C C . ALA A 1 318 ? -4.09 -40.938 -1.267 1 88.12 318 ALA A C 1
ATOM 2633 O O . ALA A 1 318 ? -3.928 -39.75 -1.063 1 88.12 318 ALA A O 1
ATOM 2634 N N . ILE A 1 319 ? -4.324 -41.781 -0.313 1 88.12 319 ILE A N 1
ATOM 2635 C CA . ILE A 1 319 ? -4.512 -41.344 1.064 1 88.12 319 ILE A CA 1
ATOM 2636 C C . ILE A 1 319 ? -3.188 -40.812 1.634 1 88.12 319 ILE A C 1
ATOM 2638 O O . ILE A 1 319 ? -3.141 -39.781 2.289 1 88.12 319 ILE A O 1
ATOM 2642 N N . VAL A 1 320 ? -2.139 -41.531 1.299 1 89.75 320 VAL A N 1
ATOM 2643 C CA . VAL A 1 320 ? -0.827 -41.125 1.794 1 89.75 320 VAL A CA 1
ATOM 2644 C C . VAL A 1 320 ? -0.403 -39.812 1.133 1 89.75 320 VAL A C 1
ATOM 2646 O O . VAL A 1 320 ? 0.112 -38.906 1.8 1 89.75 320 VAL A O 1
ATOM 2649 N N . TYR A 1 321 ? -0.687 -39.75 -0.127 1 86.94 321 TYR A N 1
ATOM 2650 C CA . TYR A 1 321 ? -0.381 -38.562 -0.886 1 86.94 321 TYR A CA 1
ATOM 2651 C C . TYR A 1 321 ? -1.101 -37.344 -0.299 1 86.94 321 TYR A C 1
ATOM 2653 O O . TYR A 1 321 ? -0.488 -36.312 -0.081 1 86.94 321 TYR A O 1
ATOM 2661 N N . SER A 1 322 ? -2.355 -37.5 0.064 1 83.88 322 SER A N 1
ATOM 2662 C CA . SER A 1 322 ? -3.156 -36.406 0.632 1 83.88 322 SER A CA 1
ATOM 2663 C C . SER A 1 322 ? -2.754 -36.125 2.074 1 83.88 322 SER A C 1
ATOM 2665 O O . SER A 1 322 ? -2.775 -34.969 2.514 1 83.88 322 SER A O 1
ATOM 2667 N N . GLY A 1 323 ? -2.406 -37.156 2.773 1 85.19 323 GLY A N 1
ATOM 2668 C CA . GLY A 1 323 ? -1.979 -37 4.152 1 85.19 323 GLY A CA 1
ATOM 2669 C C . GLY A 1 323 ? -0.729 -36.156 4.293 1 85.19 323 GLY A C 1
ATOM 2670 O O . GLY A 1 323 ? -0.627 -35.344 5.207 1 85.19 323 GLY A O 1
ATOM 2671 N N . ILE A 1 324 ? 0.179 -36.219 3.328 1 89.38 324 ILE A N 1
ATOM 2672 C CA . ILE A 1 324 ? 1.402 -35.406 3.332 1 89.38 324 ILE A CA 1
ATOM 2673 C C . ILE A 1 324 ? 1.058 -33.938 3.146 1 89.38 324 ILE A C 1
ATOM 2675 O O . ILE A 1 324 ? 1.529 -33.094 3.902 1 89.38 324 ILE A O 1
ATOM 2679 N N . SER A 1 325 ? 0.183 -33.625 2.197 1 85.12 325 SER A N 1
ATOM 2680 C CA . SER A 1 325 ? -0.182 -32.25 1.905 1 85.12 325 SER A CA 1
ATOM 2681 C C . SER A 1 325 ? -0.917 -31.609 3.08 1 85.12 325 SER A C 1
ATOM 2683 O O . SER A 1 325 ? -0.649 -30.469 3.436 1 85.12 325 SER A O 1
ATOM 2685 N N . ILE A 1 326 ? -1.742 -32.375 3.732 1 82.88 326 ILE A N 1
ATOM 2686 C CA . ILE A 1 326 ? -2.543 -31.844 4.836 1 82.88 326 ILE A CA 1
ATOM 2687 C C . ILE A 1 326 ? -1.648 -31.594 6.047 1 82.88 326 ILE A C 1
ATOM 2689 O O . ILE A 1 326 ? -1.765 -30.547 6.699 1 82.88 326 ILE A O 1
ATOM 2693 N N . THR A 1 327 ? -0.753 -32.469 6.289 1 87.62 327 THR A N 1
ATOM 2694 C CA . THR A 1 327 ? 0.124 -32.344 7.445 1 87.62 327 THR A CA 1
ATOM 2695 C C . THR A 1 327 ? 1.049 -31.141 7.289 1 87.62 327 THR A C 1
ATOM 2697 O O . THR A 1 327 ? 1.194 -30.344 8.211 1 87.62 327 THR A O 1
ATOM 2700 N N . LEU A 1 328 ? 1.591 -30.984 6.129 1 88.38 328 LEU A N 1
ATOM 2701 C CA . LEU A 1 328 ? 2.518 -29.891 5.906 1 88.38 328 LEU A CA 1
ATOM 2702 C C . LEU A 1 328 ? 1.776 -28.547 5.871 1 88.38 328 LEU A C 1
ATOM 2704 O O . LEU A 1 328 ? 2.305 -27.531 6.316 1 88.38 328 LEU A O 1
ATOM 2708 N N . SER A 1 329 ? 0.55 -28.578 5.332 1 84.5 329 SER A N 1
ATOM 2709 C CA . SER A 1 329 ? -0.26 -27.359 5.34 1 84.5 329 SER A CA 1
ATOM 2710 C C . SER A 1 329 ? -0.617 -26.938 6.758 1 84.5 329 SER A C 1
ATOM 2712 O O . SER A 1 329 ? -0.689 -25.75 7.059 1 84.5 329 SER A O 1
ATOM 2714 N N . TYR A 1 330 ? -0.747 -27.891 7.582 1 84.06 330 TYR A N 1
ATOM 2715 C CA . TYR A 1 330 ? -1.063 -27.609 8.977 1 84.06 330 TYR A CA 1
ATOM 2716 C C . TYR A 1 330 ? 0.113 -26.953 9.68 1 84.06 330 TYR A C 1
ATOM 2718 O O . TYR A 1 330 ? -0.07 -26 10.453 1 84.06 330 TYR A O 1
ATOM 2726 N N . PHE A 1 331 ? 1.261 -27.406 9.383 1 87.19 331 PHE A N 1
ATOM 2727 C CA . PHE A 1 331 ? 2.441 -26.812 9.984 1 87.19 331 PHE A CA 1
ATOM 2728 C C . PHE A 1 331 ? 2.648 -25.391 9.469 1 87.19 331 PHE A C 1
ATOM 2730 O O . PHE A 1 331 ? 3.053 -24.5 10.219 1 87.19 331 PHE A O 1
ATOM 2737 N N . LEU A 1 332 ? 2.326 -25.156 8.266 1 85.62 332 LEU A N 1
ATOM 2738 C CA . LEU A 1 332 ? 2.449 -23.812 7.699 1 85.62 332 LEU A CA 1
ATOM 2739 C C . LEU A 1 332 ? 1.425 -22.875 8.32 1 85.62 332 LEU A C 1
ATOM 2741 O O . LEU A 1 332 ? 1.738 -21.719 8.609 1 85.62 332 LEU A O 1
ATOM 2745 N N . LYS A 1 333 ? 0.259 -23.406 8.531 1 83.25 333 LYS A N 1
ATOM 2746 C CA . LYS A 1 333 ? -0.778 -22.609 9.172 1 83.25 333 LYS A CA 1
ATOM 2747 C C . LYS A 1 333 ? -0.363 -22.203 10.586 1 83.25 333 LYS A C 1
ATOM 2749 O O . LYS A 1 333 ? -0.508 -21.031 10.969 1 83.25 333 LYS A O 1
ATOM 2754 N N . LYS A 1 334 ? 0.194 -23.078 11.234 1 83.56 334 LYS A N 1
ATOM 2755 C CA . LYS A 1 334 ? 0.622 -22.812 12.602 1 83.56 334 LYS A CA 1
ATOM 2756 C C . LYS A 1 334 ? 1.764 -21.797 12.633 1 83.56 334 LYS A C 1
ATOM 2758 O O . LYS A 1 334 ? 1.791 -20.922 13.492 1 83.56 334 LYS A O 1
ATOM 2763 N N . TYR A 1 335 ? 2.586 -21.906 11.695 1 85.12 335 TYR A N 1
ATOM 2764 C CA . TYR A 1 335 ? 3.697 -20.969 11.586 1 85.12 335 TYR A CA 1
ATOM 2765 C C . TYR A 1 335 ? 3.197 -19.562 11.258 1 85.12 335 TYR A C 1
ATOM 2767 O O . TYR A 1 335 ? 3.658 -18.578 11.844 1 85.12 335 TYR A O 1
ATOM 2775 N N . ASN A 1 336 ? 2.256 -19.438 10.383 1 81.31 336 ASN A N 1
ATOM 2776 C CA . ASN A 1 336 ? 1.711 -18.141 9.992 1 81.31 336 ASN A CA 1
ATOM 2777 C C . ASN A 1 336 ? 0.942 -17.484 11.133 1 81.31 336 ASN A C 1
ATOM 2779 O O . ASN A 1 336 ? 1.023 -16.266 11.328 1 81.31 336 ASN A O 1
ATOM 2783 N N . GLU A 1 337 ? 0.256 -18.297 11.789 1 79.44 337 GLU A N 1
ATOM 2784 C CA . GLU A 1 337 ? -0.518 -17.766 12.914 1 79.44 337 GLU A CA 1
ATOM 2785 C C . GLU A 1 337 ? 0.395 -17.203 13.992 1 79.44 337 GLU A C 1
ATOM 2787 O O . GLU A 1 337 ? 0.098 -16.156 14.578 1 79.44 337 GLU A O 1
ATOM 2792 N N . LYS A 1 338 ? 1.541 -17.719 14.109 1 78.19 338 LYS A N 1
ATOM 2793 C CA . LYS A 1 338 ? 2.467 -17.312 15.156 1 78.19 338 LYS A CA 1
ATOM 2794 C C . LYS A 1 338 ? 3.211 -16.031 14.766 1 78.19 338 LYS A C 1
ATOM 2796 O O . LYS A 1 338 ? 3.449 -15.164 15.602 1 78.19 338 LYS A O 1
ATOM 2801 N N . ASN A 1 339 ? 3.545 -15.867 13.516 1 78.12 339 ASN A N 1
ATOM 2802 C CA . ASN A 1 339 ? 4.43 -14.781 13.094 1 78.12 339 ASN A CA 1
ATOM 2803 C C . ASN A 1 339 ? 3.648 -13.656 12.422 1 78.12 339 ASN A C 1
ATOM 2805 O O . ASN A 1 339 ? 4.215 -12.609 12.102 1 78.12 339 ASN A O 1
ATOM 2809 N N . PHE A 1 340 ? 2.383 -13.789 12.305 1 74.12 340 PHE A N 1
ATOM 2810 C CA . PHE A 1 340 ? 1.599 -12.82 11.547 1 74.12 340 PHE A CA 1
ATOM 2811 C C . PHE A 1 340 ? 1.631 -11.453 12.219 1 74.12 340 PHE A C 1
ATOM 2813 O O . PHE A 1 340 ? 1.889 -10.438 11.562 1 74.12 340 PHE A O 1
ATOM 2820 N N . GLU A 1 341 ? 1.462 -11.383 13.414 1 68.25 341 GLU A N 1
ATOM 2821 C CA . GLU A 1 341 ? 1.364 -10.117 14.133 1 68.25 341 GLU A CA 1
ATOM 2822 C C . GLU A 1 341 ? 2.713 -9.398 14.18 1 68.25 341 GLU A C 1
ATOM 2824 O O . GLU A 1 341 ? 2.795 -8.195 13.922 1 68.25 341 GLU A O 1
ATOM 2829 N N . ASN A 1 342 ? 3.662 -10.164 14.414 1 74.94 342 ASN A N 1
ATOM 2830 C CA . ASN A 1 342 ? 4.992 -9.57 14.508 1 74.94 342 ASN A CA 1
ATOM 2831 C C . ASN A 1 342 ? 5.461 -9.023 13.164 1 74.94 342 ASN A C 1
ATOM 2833 O O . ASN A 1 342 ? 6.047 -7.945 13.102 1 74.94 342 ASN A O 1
ATOM 2837 N N . ASN A 1 343 ? 5.082 -9.75 12.18 1 78.44 343 ASN A N 1
ATOM 2838 C CA . ASN A 1 343 ? 5.488 -9.312 10.852 1 78.44 343 ASN A CA 1
ATOM 2839 C C . ASN A 1 343 ? 4.762 -8.039 10.43 1 78.44 343 ASN A C 1
ATOM 2841 O O . ASN A 1 343 ? 5.371 -7.129 9.859 1 78.44 343 ASN A O 1
ATOM 2845 N N . ASN A 1 344 ? 3.631 -7.965 10.828 1 73.88 344 ASN A N 1
ATOM 2846 C CA . ASN A 1 344 ? 2.854 -6.789 10.445 1 73.88 344 ASN A CA 1
ATOM 2847 C C . ASN A 1 344 ? 3.258 -5.562 11.258 1 73.88 344 ASN A C 1
ATOM 2849 O O . ASN A 1 344 ? 3.271 -4.445 10.742 1 73.88 344 ASN A O 1
ATOM 2853 N N . LEU A 1 345 ? 3.629 -5.797 12.477 1 73.06 345 LEU A N 1
ATOM 2854 C CA . LEU A 1 345 ? 4.047 -4.688 13.328 1 73.06 345 LEU A CA 1
ATOM 2855 C C . LEU A 1 345 ? 5.348 -4.078 12.828 1 73.06 345 LEU A C 1
ATOM 2857 O O . LEU A 1 345 ? 5.461 -2.854 12.711 1 73.06 345 LEU A O 1
ATOM 2861 N N . ILE A 1 346 ? 6.266 -4.898 12.484 1 82.19 346 ILE A N 1
ATOM 2862 C CA . ILE A 1 346 ? 7.562 -4.406 12.039 1 82.19 346 ILE A CA 1
ATOM 2863 C C . ILE A 1 346 ? 7.406 -3.701 10.695 1 82.19 346 ILE A C 1
ATOM 2865 O O . ILE A 1 346 ? 8.039 -2.668 10.453 1 82.19 346 ILE A O 1
ATOM 2869 N N . LYS A 1 347 ? 6.566 -4.254 9.906 1 82.06 347 LYS A N 1
ATOM 2870 C CA . LYS A 1 347 ? 6.332 -3.621 8.617 1 82.06 347 LYS A CA 1
ATOM 2871 C C . LYS A 1 347 ? 5.691 -2.246 8.781 1 82.06 347 LYS A C 1
ATOM 2873 O O . LYS A 1 347 ? 6.117 -1.276 8.156 1 82.06 347 LYS A O 1
ATOM 2878 N N . ASN A 1 348 ? 4.801 -2.168 9.656 1 73.94 348 ASN A N 1
ATOM 2879 C CA . ASN A 1 348 ? 4.102 -0.908 9.891 1 73.94 348 ASN A CA 1
ATOM 2880 C C . ASN A 1 348 ? 5.027 0.136 10.516 1 73.94 348 ASN A C 1
ATOM 2882 O O . ASN A 1 348 ? 4.984 1.31 10.141 1 73.94 348 ASN A O 1
ATOM 2886 N N . GLU A 1 349 ? 5.828 -0.324 11.406 1 78.94 349 GLU A N 1
ATOM 2887 C CA . GLU A 1 349 ? 6.773 0.595 12.023 1 78.94 349 GLU A CA 1
ATOM 2888 C C . GLU A 1 349 ? 7.797 1.103 11.016 1 78.94 349 GLU A C 1
ATOM 2890 O O . GLU A 1 349 ? 8.148 2.283 11.016 1 78.94 349 GLU A O 1
ATOM 2895 N N . SER A 1 350 ? 8.211 0.205 10.203 1 84.69 350 SER A N 1
ATOM 2896 C CA . SER A 1 350 ? 9.172 0.597 9.172 1 84.69 350 SER A CA 1
ATOM 2897 C C . SER A 1 350 ? 8.562 1.619 8.219 1 84.69 350 SER A C 1
ATOM 2899 O O . SER A 1 350 ? 9.195 2.629 7.895 1 84.69 350 SER A O 1
ATOM 2901 N N . ASP A 1 351 ? 7.332 1.429 7.816 1 78.88 351 ASP A N 1
ATOM 2902 C CA . ASP A 1 351 ? 6.664 2.357 6.91 1 78.88 351 ASP A CA 1
ATOM 2903 C C . ASP A 1 351 ? 6.41 3.701 7.59 1 78.88 351 ASP A C 1
ATOM 2905 O O . ASP A 1 351 ? 6.539 4.754 6.961 1 78.88 351 ASP A O 1
ATOM 2909 N N . TYR A 1 352 ? 6.113 3.648 8.867 1 76.19 352 TYR A N 1
ATOM 2910 C CA . TYR A 1 352 ? 5.855 4.855 9.648 1 76.19 352 TYR A CA 1
ATOM 2911 C C . TYR A 1 352 ? 7.109 5.719 9.742 1 76.19 352 TYR A C 1
ATOM 2913 O O . TYR A 1 352 ? 7.062 6.922 9.477 1 76.19 352 TYR A O 1
ATOM 2921 N N . TYR A 1 353 ? 8.203 5.133 10.094 1 81.88 353 TYR A N 1
ATOM 2922 C CA . TYR A 1 353 ? 9.43 5.898 10.266 1 81.88 353 TYR A CA 1
ATOM 2923 C C . TYR A 1 353 ? 9.961 6.395 8.93 1 81.88 353 TYR A C 1
ATOM 2925 O O . TYR A 1 353 ? 10.57 7.469 8.852 1 81.88 353 TYR A O 1
ATOM 2933 N N . PHE A 1 354 ? 9.68 5.695 7.945 1 84.06 354 PHE A N 1
ATOM 2934 C CA . PHE A 1 354 ? 10.117 6.164 6.633 1 84.06 354 PHE A CA 1
ATOM 2935 C C . PHE A 1 354 ? 9.297 7.363 6.188 1 84.06 354 PHE A C 1
ATOM 2937 O O . PHE A 1 354 ? 9.805 8.266 5.516 1 84.06 354 PHE A O 1
ATOM 2944 N N . GLN A 1 355 ? 8.086 7.367 6.574 1 80.44 355 GLN A N 1
ATOM 2945 C CA . GLN A 1 355 ? 7.258 8.539 6.297 1 80.44 355 GLN A CA 1
ATOM 2946 C C . GLN A 1 355 ? 7.762 9.758 7.055 1 80.44 355 GLN A C 1
ATOM 2948 O O . GLN A 1 355 ? 7.812 10.859 6.504 1 80.44 355 GLN A O 1
ATOM 2953 N N . ILE A 1 356 ? 8.094 9.531 8.312 1 83.81 356 ILE A N 1
ATOM 2954 C CA . ILE A 1 356 ? 8.641 10.609 9.117 1 83.81 356 ILE A CA 1
ATOM 2955 C C . ILE A 1 356 ? 9.945 11.102 8.492 1 83.81 356 ILE A C 1
ATOM 2957 O O . ILE A 1 356 ? 10.211 12.312 8.453 1 83.81 356 ILE A O 1
ATOM 2961 N N . TYR A 1 357 ? 10.695 10.133 8.039 1 87.19 357 TYR A N 1
ATOM 2962 C CA . TYR A 1 357 ? 11.961 10.445 7.391 1 87.19 357 TYR A CA 1
ATOM 2963 C C . TYR A 1 357 ? 11.75 11.336 6.172 1 87.19 357 TYR A C 1
ATOM 2965 O O . TYR A 1 357 ? 12.453 12.328 5.996 1 87.19 357 TYR A O 1
ATOM 2973 N N . TYR A 1 358 ? 10.758 11.102 5.434 1 83.31 358 TYR A N 1
ATOM 2974 C CA . TYR A 1 358 ? 10.445 11.898 4.25 1 83.31 358 TYR A CA 1
ATOM 2975 C C . TYR A 1 358 ? 9.977 13.297 4.633 1 83.31 358 TYR A C 1
ATOM 2977 O O . TYR A 1 358 ? 10.398 14.289 4.031 1 83.31 358 TYR A O 1
ATOM 2985 N N . ASP A 1 359 ? 9.133 13.266 5.582 1 82.56 359 ASP A N 1
ATOM 2986 C CA . ASP A 1 359 ? 8.625 14.555 6.035 1 82.56 359 ASP A CA 1
ATOM 2987 C C . ASP A 1 359 ? 9.742 15.43 6.594 1 82.56 359 ASP A C 1
ATOM 2989 O O . ASP A 1 359 ? 9.758 16.641 6.379 1 82.56 359 ASP A O 1
ATOM 2993 N N . PHE A 1 360 ? 10.68 14.758 7.301 1 88.44 360 PHE A N 1
ATOM 2994 C CA . PHE A 1 360 ? 11.828 15.461 7.863 1 88.44 360 PHE A CA 1
ATOM 2995 C C . PHE A 1 360 ? 12.68 16.078 6.762 1 88.44 360 PHE A C 1
ATOM 2997 O O . PHE A 1 360 ? 13.07 17.25 6.855 1 88.44 360 PHE A O 1
ATOM 3004 N N . LEU A 1 361 ? 12.867 15.398 5.707 1 86.94 361 LEU A N 1
ATOM 3005 C CA . LEU A 1 361 ? 13.734 15.859 4.629 1 86.94 361 LEU A CA 1
ATOM 3006 C C . LEU A 1 361 ? 13.117 17.047 3.902 1 86.94 361 LEU A C 1
ATOM 3008 O O . LEU A 1 361 ? 13.828 17.906 3.395 1 86.94 361 LEU A O 1
ATOM 3012 N N . HIS A 1 362 ? 11.828 17.047 3.979 1 82.25 362 HIS A N 1
ATOM 3013 C CA . HIS A 1 362 ? 11.109 18.109 3.279 1 82.25 362 HIS A CA 1
ATOM 3014 C C . HIS A 1 362 ? 11.055 19.375 4.117 1 82.25 362 HIS A C 1
ATOM 3016 O O . HIS A 1 362 ? 11.133 20.484 3.578 1 82.25 362 HIS A O 1
ATOM 3022 N N . LYS A 1 363 ? 11.047 19.25 5.355 1 83.06 363 LYS A N 1
ATOM 3023 C CA . LYS A 1 363 ? 10.633 20.375 6.176 1 83.06 363 LYS A CA 1
ATOM 3024 C C . LYS A 1 363 ? 11.812 20.969 6.941 1 83.06 363 LYS A C 1
ATOM 3026 O O . LYS A 1 363 ? 11.836 22.172 7.223 1 83.06 363 LYS A O 1
ATOM 3031 N N . GLU A 1 364 ? 12.719 20.172 7.41 1 90 364 GLU A N 1
ATOM 3032 C CA . GLU A 1 364 ? 13.703 20.656 8.367 1 90 364 GLU A CA 1
ATOM 3033 C C . GLU A 1 364 ? 15.102 20.172 8.016 1 90 364 GLU A C 1
ATOM 3035 O O . GLU A 1 364 ? 15.273 19.312 7.16 1 90 364 GLU A O 1
ATOM 3040 N N . LYS A 1 365 ? 16.078 20.859 8.609 1 90.81 365 LYS A N 1
ATOM 3041 C CA . LYS A 1 365 ? 17.484 20.469 8.5 1 90.81 365 LYS A CA 1
ATOM 3042 C C . LYS A 1 365 ? 18.125 20.312 9.875 1 90.81 365 LYS A C 1
ATOM 3044 O O . LYS A 1 365 ? 18.156 21.281 10.656 1 90.81 365 LYS A O 1
ATOM 3049 N N . ASN A 1 366 ? 18.453 19.234 10.234 1 90.12 366 ASN A N 1
ATOM 3050 C CA . ASN A 1 366 ? 19.094 18.844 11.477 1 90.12 366 ASN A CA 1
ATOM 3051 C C . ASN A 1 366 ? 19.891 17.547 11.32 1 90.12 366 ASN A C 1
ATOM 3053 O O . ASN A 1 366 ? 19.312 16.469 11.172 1 90.12 366 ASN A O 1
ATOM 3057 N N . ILE A 1 367 ? 21.156 17.641 11.359 1 87.75 367 ILE A N 1
ATOM 3058 C CA . ILE A 1 367 ? 22.016 16.5 11.055 1 87.75 367 ILE A CA 1
ATOM 3059 C C . ILE A 1 367 ? 21.812 15.406 12.102 1 87.75 367 ILE A C 1
ATOM 3061 O O . ILE A 1 367 ? 21.859 14.211 11.781 1 87.75 367 ILE A O 1
ATOM 3065 N N . TYR A 1 368 ? 21.625 15.766 13.344 1 85.31 368 TYR A N 1
ATOM 3066 C CA . TYR A 1 368 ? 21.453 14.773 14.391 1 85.31 368 TYR A CA 1
ATOM 3067 C C . TYR A 1 368 ? 20.141 14.016 14.219 1 85.31 368 TYR A C 1
ATOM 3069 O O . TYR A 1 368 ? 20.094 12.789 14.352 1 85.31 368 TYR A O 1
ATOM 3077 N N . LYS A 1 369 ? 19.109 14.766 13.867 1 89.06 369 LYS A N 1
ATOM 3078 C CA . LYS A 1 369 ? 17.828 14.117 13.594 1 89.06 369 LYS A CA 1
ATOM 3079 C C . LYS A 1 369 ? 17.906 13.258 12.344 1 89.06 369 LYS A C 1
ATOM 3081 O O . LYS A 1 369 ? 17.312 12.172 12.289 1 89.06 369 LYS A O 1
ATOM 3086 N N . LEU A 1 370 ? 18.609 13.766 11.398 1 90.06 370 LEU A N 1
ATOM 3087 C CA . LEU A 1 370 ? 18.781 13.031 10.148 1 90.06 370 LEU A CA 1
ATOM 3088 C C . LEU A 1 370 ? 19.484 11.703 10.391 1 90.06 370 LEU A C 1
ATOM 3090 O O . LEU A 1 370 ? 19.047 10.664 9.906 1 90.06 370 LEU A O 1
ATOM 3094 N N . ASN A 1 371 ? 20.562 11.781 11.188 1 87.56 371 ASN A N 1
ATOM 3095 C CA . ASN A 1 371 ? 21.312 10.562 11.477 1 87.56 371 ASN A CA 1
ATOM 3096 C C . ASN A 1 371 ? 20.484 9.586 12.312 1 87.56 371 ASN A C 1
ATOM 3098 O O . ASN A 1 371 ? 20.547 8.375 12.078 1 87.56 371 ASN A O 1
ATOM 3102 N N . PHE A 1 372 ? 19.781 10.086 13.164 1 86.88 372 PHE A N 1
ATOM 3103 C CA . PHE A 1 372 ? 18.922 9.234 13.984 1 86.88 372 PHE A CA 1
ATOM 3104 C C . PHE A 1 372 ? 17.859 8.555 13.133 1 86.88 372 PHE A C 1
ATOM 3106 O O . PHE A 1 372 ? 17.672 7.336 13.219 1 86.88 372 PHE A O 1
ATOM 3113 N N . LEU A 1 373 ? 17.172 9.352 12.336 1 89.56 373 LEU A N 1
ATOM 3114 C CA . LEU A 1 373 ? 16.109 8.805 11.492 1 89.56 373 LEU A CA 1
ATOM 3115 C C . LEU A 1 373 ? 16.672 7.836 10.461 1 89.56 373 LEU A C 1
ATOM 3117 O O . LEU A 1 373 ? 16.047 6.824 10.148 1 89.56 373 LEU A O 1
ATOM 3121 N N . ASN A 1 374 ? 17.828 8.156 9.984 1 87.75 374 ASN A N 1
ATOM 3122 C CA . ASN A 1 374 ? 18.484 7.258 9.039 1 87.75 374 ASN A CA 1
ATOM 3123 C C . ASN A 1 374 ? 18.844 5.922 9.688 1 87.75 374 ASN A C 1
ATOM 3125 O O . ASN A 1 374 ? 18.578 4.863 9.109 1 87.75 374 ASN A O 1
ATOM 3129 N N . GLU A 1 375 ? 19.375 5.969 10.852 1 88.06 375 GLU A N 1
ATOM 3130 C CA . GLU A 1 375 ? 19.75 4.746 11.547 1 88.06 375 GLU A CA 1
ATOM 3131 C C . GLU A 1 375 ? 18.531 3.947 11.969 1 88.06 375 GLU A C 1
ATOM 3133 O O . GLU A 1 375 ? 18.516 2.719 11.867 1 88.06 375 GLU A O 1
ATOM 3138 N N . LYS A 1 376 ? 17.547 4.637 12.422 1 87.81 376 LYS A N 1
ATOM 3139 C CA . LYS A 1 376 ? 16.328 3.955 12.836 1 87.81 376 LYS A CA 1
ATOM 3140 C C . LYS A 1 376 ? 15.617 3.32 11.641 1 87.81 376 LYS A C 1
ATOM 3142 O O . LYS A 1 376 ? 15.164 2.178 11.711 1 87.81 376 LYS A O 1
ATOM 3147 N N . SER A 1 377 ? 15.508 4.051 10.547 1 88.25 377 SER A N 1
ATOM 3148 C CA . SER A 1 377 ? 14.891 3.514 9.344 1 88.25 377 SER A CA 1
ATOM 3149 C C . SER A 1 377 ? 15.68 2.322 8.805 1 88.25 377 SER A C 1
ATOM 3151 O O . SER A 1 377 ? 15.094 1.328 8.375 1 88.25 377 SER A O 1
ATOM 3153 N N . LYS A 1 378 ? 17.016 2.418 8.891 1 87.62 378 LYS A N 1
ATOM 3154 C CA . LYS A 1 378 ? 17.859 1.319 8.453 1 87.62 378 LYS A CA 1
ATOM 3155 C C . LYS A 1 378 ? 17.688 0.094 9.344 1 87.62 378 LYS A C 1
ATOM 3157 O O . LYS A 1 378 ? 17.531 -1.023 8.852 1 87.62 378 LYS A O 1
ATOM 3162 N N . SER A 1 379 ? 17.656 0.319 10.609 1 90.38 379 SER A N 1
ATOM 3163 C CA . SER A 1 379 ? 17.531 -0.788 11.555 1 90.38 379 SER A CA 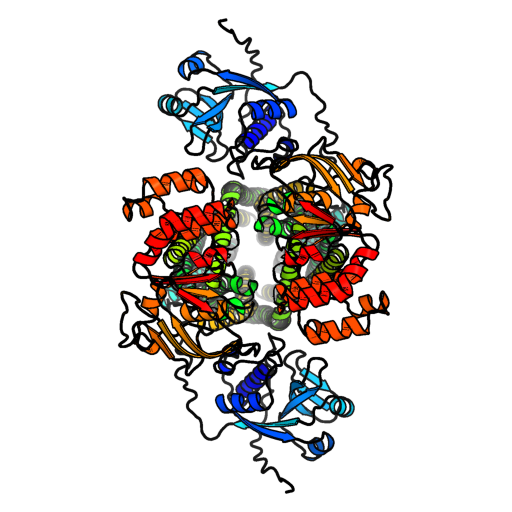1
ATOM 3164 C C . SER A 1 379 ? 16.188 -1.485 11.406 1 90.38 379 SER A C 1
ATOM 3166 O O . SER A 1 379 ? 16.109 -2.715 11.445 1 90.38 379 SER A O 1
ATOM 3168 N N . LEU A 1 380 ? 15.164 -0.752 11.234 1 89 380 LEU A N 1
ATOM 3169 C CA . LEU A 1 380 ? 13.828 -1.323 11.07 1 89 380 LEU A CA 1
ATOM 3170 C C . LEU A 1 380 ? 13.711 -2.055 9.734 1 89 380 LEU A C 1
ATOM 3172 O O . LEU A 1 380 ? 13.102 -3.125 9.664 1 89 380 LEU A O 1
ATOM 3176 N N . PHE A 1 381 ? 14.328 -1.547 8.719 1 87.81 381 PHE A N 1
ATOM 3177 C CA . PHE A 1 381 ? 14.328 -2.221 7.426 1 87.81 381 PHE A CA 1
ATOM 3178 C C . PHE A 1 381 ? 15.094 -3.535 7.504 1 87.81 381 PHE A C 1
ATOM 3180 O O . PHE A 1 381 ? 14.68 -4.535 6.914 1 87.81 381 PHE A O 1
ATOM 3187 N N . TRP A 1 382 ? 16.172 -3.482 8.227 1 89.31 382 TRP A N 1
ATOM 3188 C CA . TRP A 1 382 ? 16.953 -4.699 8.398 1 89.31 382 TRP A CA 1
ATOM 3189 C C . TRP A 1 382 ? 16.172 -5.754 9.172 1 89.31 382 TRP A C 1
ATOM 3191 O O . TRP A 1 382 ? 16.203 -6.938 8.828 1 89.31 382 TRP A O 1
ATOM 3201 N N . SER A 1 383 ? 15.461 -5.34 10.148 1 88.75 383 SER A N 1
ATOM 3202 C CA . SER A 1 383 ? 14.648 -6.27 10.93 1 88.75 383 SER A CA 1
ATOM 3203 C C . SER A 1 383 ? 13.508 -6.836 10.094 1 88.75 383 SER A C 1
ATOM 3205 O O . SER A 1 383 ? 13.211 -8.031 10.164 1 88.75 383 SER A O 1
ATOM 3207 N N . PHE A 1 384 ? 12.938 -6.066 9.242 1 88.38 384 PHE A N 1
ATOM 3208 C CA . PHE A 1 384 ? 11.875 -6.508 8.352 1 88.38 384 PHE A CA 1
ATOM 3209 C C . PHE A 1 384 ? 12.406 -7.5 7.324 1 88.38 384 PHE A C 1
ATOM 3211 O O . PHE A 1 384 ? 11.766 -8.516 7.047 1 88.38 384 PHE A O 1
ATOM 3218 N N . SER A 1 385 ? 13.555 -7.156 6.797 1 88.06 385 SER A N 1
ATOM 3219 C CA . SER A 1 385 ? 14.172 -8.031 5.809 1 88.06 385 SER A CA 1
ATOM 3220 C C . SER A 1 385 ? 14.555 -9.375 6.422 1 88.06 385 SER A C 1
ATOM 3222 O O . SER A 1 385 ? 14.383 -10.422 5.797 1 88.06 385 SER A O 1
ATOM 3224 N N . LYS A 1 386 ? 15.031 -9.297 7.637 1 88.69 386 LYS A N 1
ATOM 3225 C CA . LYS A 1 386 ? 15.406 -10.531 8.32 1 88.69 386 LYS A CA 1
ATOM 3226 C C . LYS A 1 386 ? 14.188 -11.414 8.57 1 88.69 386 LYS A C 1
ATOM 3228 O O . LYS A 1 386 ? 14.242 -12.633 8.383 1 88.69 386 LYS A O 1
ATOM 3233 N N . GLN A 1 387 ? 13.156 -10.875 8.93 1 88.44 387 GLN A N 1
ATOM 3234 C CA . GLN A 1 387 ? 11.93 -11.633 9.156 1 88.44 387 GLN A CA 1
ATOM 3235 C C . GLN A 1 387 ? 11.383 -12.195 7.848 1 88.44 387 GLN A C 1
ATOM 3237 O O . GLN A 1 387 ? 10.883 -13.32 7.809 1 88.44 387 GLN A O 1
ATOM 3242 N N . ASN A 1 388 ? 11.469 -11.445 6.797 1 87.12 388 ASN A N 1
ATOM 3243 C CA . ASN A 1 388 ? 11.008 -11.906 5.488 1 87.12 388 ASN A CA 1
ATOM 3244 C C . ASN A 1 388 ? 11.852 -13.07 4.977 1 87.12 388 ASN A C 1
ATOM 3246 O O . ASN A 1 388 ? 11.32 -14 4.375 1 87.12 388 ASN A O 1
ATOM 3250 N N . ILE A 1 389 ? 13.125 -13.047 5.25 1 90.12 389 ILE A N 1
ATOM 3251 C CA . ILE A 1 389 ? 14.008 -14.133 4.828 1 90.12 389 ILE A CA 1
ATOM 3252 C C . ILE A 1 389 ? 13.719 -15.391 5.648 1 90.12 389 ILE A C 1
ATOM 3254 O O . ILE A 1 389 ? 13.695 -16.5 5.109 1 90.12 389 ILE A O 1
ATOM 3258 N N . SER A 1 390 ? 13.469 -15.18 6.898 1 90.06 390 SER A N 1
ATOM 3259 C CA . SER A 1 390 ? 13.133 -16.328 7.734 1 90.06 390 SER A CA 1
ATOM 3260 C C . SER A 1 390 ? 11.82 -16.969 7.297 1 90.06 390 SER A C 1
ATOM 3262 O O . SER A 1 390 ? 11.719 -18.203 7.234 1 90.06 390 SER A O 1
ATOM 3264 N N . TYR A 1 391 ? 10.914 -16.219 6.922 1 87.81 391 TYR A N 1
ATOM 3265 C CA . TYR A 1 391 ? 9.633 -16.734 6.438 1 87.81 391 TYR A CA 1
ATOM 3266 C C . TYR A 1 391 ? 9.805 -17.453 5.098 1 87.81 391 TYR A C 1
ATOM 3268 O O . TYR A 1 391 ? 9.289 -18.547 4.902 1 87.81 391 TYR A O 1
ATOM 3276 N N . SER A 1 392 ? 10.516 -16.812 4.195 1 90.31 392 SER A N 1
ATOM 3277 C CA . SER A 1 392 ? 10.734 -17.422 2.887 1 90.31 392 SER A CA 1
ATOM 3278 C C . SER A 1 392 ? 11.5 -18.734 3.006 1 90.31 392 SER A C 1
ATOM 3280 O O . SER A 1 392 ? 11.188 -19.703 2.314 1 90.31 392 SER A O 1
ATOM 3282 N N . THR A 1 393 ? 12.477 -18.766 3.914 1 91.5 393 THR A N 1
ATOM 3283 C CA . THR A 1 393 ? 13.25 -20 4.109 1 91.5 393 THR A CA 1
ATOM 3284 C C . THR A 1 393 ? 12.359 -21.109 4.656 1 91.5 393 THR A C 1
ATOM 3286 O O . THR A 1 393 ? 12.453 -22.25 4.207 1 91.5 393 THR A O 1
ATOM 3289 N N . TYR A 1 394 ? 11.461 -20.781 5.531 1 90.88 394 TYR A N 1
ATOM 3290 C CA . TYR A 1 394 ? 10.531 -21.766 6.055 1 90.88 394 TYR A CA 1
ATOM 3291 C C . TYR A 1 394 ? 9.578 -22.266 4.973 1 90.88 394 TYR A C 1
ATOM 3293 O O . TYR A 1 394 ? 9.273 -23.453 4.891 1 90.88 394 TYR A O 1
ATOM 3301 N N . LEU A 1 395 ? 9.141 -21.344 4.184 1 88.25 395 LEU A N 1
ATOM 3302 C CA . LEU A 1 395 ? 8.258 -21.703 3.08 1 88.25 395 LEU A CA 1
ATOM 3303 C C . LEU A 1 395 ? 8.969 -22.609 2.086 1 88.25 395 LEU A C 1
ATOM 3305 O O . LEU A 1 395 ? 8.398 -23.594 1.611 1 88.25 395 LEU A O 1
ATOM 3309 N N . PHE A 1 396 ? 10.266 -22.328 1.852 1 92.06 396 PHE A N 1
ATOM 3310 C CA . PHE A 1 396 ? 11.047 -23.141 0.93 1 92.06 396 PHE A CA 1
ATOM 3311 C C . PHE A 1 396 ? 11.266 -24.547 1.495 1 92.06 396 PHE A C 1
ATOM 3313 O O . PHE A 1 396 ? 11.203 -25.531 0.762 1 92.06 396 PHE A O 1
ATOM 3320 N N . GLN A 1 397 ? 11.477 -24.547 2.766 1 92.81 397 GLN A N 1
ATOM 3321 C CA . GLN A 1 397 ? 11.656 -25.844 3.412 1 92.81 397 GLN A CA 1
ATOM 3322 C C . GLN A 1 397 ? 10.375 -26.672 3.352 1 92.81 397 GLN A C 1
ATOM 3324 O O . GLN A 1 397 ? 10.414 -27.875 3.055 1 92.81 397 GLN A O 1
ATOM 3329 N N . ASN A 1 398 ? 9.289 -26.062 3.588 1 90.94 398 ASN A N 1
ATOM 3330 C CA . ASN A 1 398 ? 8 -26.75 3.514 1 90.94 398 ASN A CA 1
ATOM 3331 C C . ASN A 1 398 ? 7.699 -27.219 2.092 1 90.94 398 ASN A C 1
ATOM 3333 O O . ASN A 1 398 ? 7.215 -28.344 1.893 1 90.94 398 ASN A O 1
ATOM 3337 N N . ASN A 1 399 ? 7.973 -26.359 1.103 1 88.69 399 ASN A N 1
ATOM 3338 C CA . ASN A 1 399 ? 7.754 -26.719 -0.293 1 88.69 399 ASN A CA 1
ATOM 3339 C C . ASN A 1 399 ? 8.672 -27.859 -0.726 1 88.69 399 ASN A C 1
ATOM 3341 O O . ASN A 1 399 ? 8.266 -28.734 -1.495 1 88.69 399 ASN A O 1
ATOM 3345 N N . PHE A 1 400 ? 9.914 -27.859 -0.205 1 93 400 PHE A N 1
ATOM 3346 C CA . PHE A 1 400 ? 10.875 -28.906 -0.482 1 93 400 PHE A CA 1
ATOM 3347 C C . PHE A 1 400 ? 10.375 -30.25 0.056 1 93 400 PHE A C 1
ATOM 3349 O O . PHE A 1 400 ? 10.336 -31.234 -0.673 1 93 400 PHE A O 1
ATOM 3356 N N . LEU A 1 401 ? 9.922 -30.25 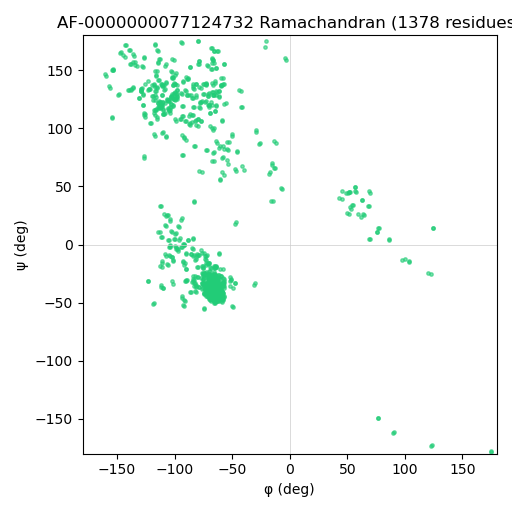1.275 1 92 401 LEU A N 1
ATOM 3357 C CA . LEU A 1 401 ? 9.445 -31.484 1.895 1 92 401 LEU A CA 1
ATOM 3358 C C . LEU A 1 401 ? 8.18 -31.984 1.205 1 92 401 LEU A C 1
ATOM 3360 O O . LEU A 1 401 ? 8.039 -33.188 0.951 1 92 401 LEU A O 1
ATOM 3364 N N . ASN A 1 402 ? 7.316 -31.047 0.835 1 89.12 402 ASN A N 1
ATOM 3365 C CA . ASN A 1 402 ? 6.074 -31.422 0.166 1 89.12 402 ASN A CA 1
ATOM 3366 C C . ASN A 1 402 ? 6.336 -32.031 -1.204 1 89.12 402 ASN A C 1
ATOM 3368 O O . ASN A 1 402 ? 5.801 -33.094 -1.524 1 89.12 402 ASN A O 1
ATOM 3372 N N . TYR A 1 403 ? 7.16 -31.344 -1.943 1 88.5 403 TYR A N 1
ATOM 3373 C CA . TYR A 1 403 ? 7.477 -31.828 -3.283 1 88.5 403 TYR A CA 1
ATOM 3374 C C . TYR A 1 403 ? 8.188 -33.188 -3.223 1 88.5 403 TYR A C 1
ATOM 3376 O O . TYR A 1 403 ? 7.805 -34.125 -3.916 1 88.5 403 TYR A O 1
ATOM 3384 N N . PHE A 1 404 ? 9.172 -33.406 -2.369 1 92.31 404 PHE A N 1
ATOM 3385 C CA . PHE A 1 404 ? 9.992 -34.594 -2.297 1 92.31 404 PHE A CA 1
ATOM 3386 C C . PHE A 1 404 ? 9.164 -35.781 -1.816 1 92.31 404 PHE A C 1
ATOM 3388 O O . PHE A 1 404 ? 9.195 -36.875 -2.424 1 92.31 404 PHE A O 1
ATOM 3395 N N . LEU A 1 405 ? 8.406 -35.625 -0.728 1 92.56 405 LEU A N 1
ATOM 3396 C CA . LEU A 1 405 ? 7.613 -36.719 -0.178 1 92.56 405 LEU A CA 1
ATOM 3397 C C . LEU A 1 405 ? 6.547 -37.188 -1.169 1 92.56 405 LEU A C 1
ATOM 3399 O O . LEU A 1 405 ? 6.309 -38.375 -1.324 1 92.56 405 LEU A O 1
ATOM 3403 N N . LYS A 1 406 ? 5.965 -36.25 -1.901 1 90 406 LYS A N 1
ATOM 3404 C CA . LYS A 1 406 ? 4.961 -36.625 -2.898 1 90 406 LYS A CA 1
ATOM 3405 C C . LYS A 1 406 ? 5.582 -37.375 -4.059 1 90 406 LYS A C 1
ATOM 3407 O O . LYS A 1 406 ? 4.969 -38.312 -4.594 1 90 406 LYS A O 1
ATOM 3412 N N . LYS A 1 407 ? 6.809 -36.969 -4.406 1 90.69 407 LYS A N 1
ATOM 3413 C CA . LYS A 1 407 ? 7.473 -37.656 -5.512 1 90.69 407 LYS A CA 1
ATOM 3414 C C . LYS A 1 407 ? 7.895 -39.062 -5.109 1 90.69 407 LYS A C 1
ATOM 3416 O O . LYS A 1 407 ? 7.895 -39.969 -5.934 1 90.69 407 LYS A O 1
ATOM 3421 N N . ILE A 1 408 ? 8.219 -39.281 -3.805 1 92.44 408 ILE A N 1
ATOM 3422 C CA . ILE A 1 408 ? 8.508 -40.625 -3.309 1 92.44 408 ILE A CA 1
ATOM 3423 C C . ILE A 1 408 ? 7.266 -41.5 -3.459 1 92.44 408 ILE A C 1
ATOM 3425 O O . ILE A 1 408 ? 7.348 -42.625 -3.967 1 92.44 408 ILE A O 1
ATOM 3429 N N . VAL A 1 409 ? 6.141 -40.938 -3.068 1 91.12 409 VAL A N 1
ATOM 3430 C CA . VAL A 1 409 ? 4.891 -41.688 -3.158 1 91.12 409 VAL A CA 1
ATOM 3431 C C . VAL A 1 409 ? 4.566 -41.969 -4.621 1 91.12 409 VAL A C 1
ATOM 3433 O O . VAL A 1 409 ? 4.117 -43.062 -4.957 1 91.12 409 VAL A O 1
ATOM 3436 N N . PHE A 1 410 ? 4.844 -41.031 -5.504 1 90.69 410 PHE A N 1
ATOM 3437 C CA . PHE A 1 410 ? 4.59 -41.156 -6.93 1 90.69 410 PHE A CA 1
ATOM 3438 C C . PHE A 1 410 ? 5.43 -42.312 -7.516 1 90.69 410 PHE A C 1
ATOM 3440 O O . PHE A 1 410 ? 4.914 -43.156 -8.242 1 90.69 410 PHE A O 1
ATOM 3447 N N . VAL A 1 411 ? 6.734 -42.438 -7.172 1 92.38 411 VAL A N 1
ATOM 3448 C CA . VAL A 1 411 ? 7.629 -43.438 -7.691 1 92.38 411 VAL A CA 1
ATOM 3449 C C . VAL A 1 411 ? 7.219 -44.812 -7.141 1 92.38 411 VAL A C 1
ATOM 3451 O O . VAL A 1 411 ? 7.16 -45.812 -7.887 1 92.38 411 VAL A O 1
ATOM 3454 N N . LEU A 1 412 ? 6.883 -44.844 -5.859 1 92.5 412 LEU A N 1
ATOM 3455 C CA . LEU A 1 412 ? 6.441 -46.094 -5.258 1 92.5 412 LEU A CA 1
ATOM 3456 C C . LEU A 1 412 ? 5.152 -46.594 -5.906 1 92.5 412 LEU A C 1
ATOM 3458 O O . LEU A 1 412 ? 4.977 -47.781 -6.125 1 92.5 412 LEU A O 1
ATOM 3462 N N . PHE A 1 413 ? 4.332 -45.562 -6.191 1 92.25 413 PHE A N 1
ATOM 3463 C CA . PHE A 1 413 ? 3.078 -45.875 -6.871 1 92.25 413 PHE A CA 1
ATOM 3464 C C . PHE A 1 413 ? 3.338 -46.531 -8.227 1 92.25 413 PHE A C 1
ATOM 3466 O O . PHE A 1 413 ? 2.725 -47.531 -8.555 1 92.25 413 PHE A O 1
ATOM 3473 N N . ILE A 1 414 ? 4.215 -46.031 -9.008 1 91.56 414 ILE A N 1
ATOM 3474 C CA . ILE A 1 414 ? 4.52 -46.531 -10.336 1 91.56 414 ILE A CA 1
ATOM 3475 C C . ILE A 1 414 ? 5.164 -47.938 -10.219 1 91.56 414 ILE A C 1
ATOM 3477 O O . ILE A 1 414 ? 4.805 -48.844 -10.953 1 91.56 414 ILE A O 1
ATOM 3481 N N . ILE A 1 415 ? 6.098 -48.156 -9.273 1 90.62 415 ILE A N 1
ATOM 3482 C CA . ILE A 1 415 ? 6.836 -49.406 -9.125 1 90.62 415 ILE A CA 1
ATOM 3483 C C . ILE A 1 415 ? 5.887 -50.5 -8.688 1 90.62 415 ILE A C 1
ATOM 3485 O O . ILE A 1 415 ? 5.898 -51.594 -9.25 1 90.62 415 ILE A O 1
ATOM 3489 N N . VAL A 1 416 ? 5.055 -50.188 -7.73 1 88.62 416 VAL A N 1
ATOM 3490 C CA . VAL A 1 416 ? 4.125 -51.188 -7.219 1 88.62 416 VAL A CA 1
ATOM 3491 C C . VAL A 1 416 ? 3.111 -51.562 -8.297 1 88.62 416 VAL A C 1
ATOM 3493 O O . VAL A 1 416 ? 2.773 -52.719 -8.469 1 88.62 416 VAL A O 1
ATOM 3496 N N . SER A 1 417 ? 2.629 -50.562 -9.055 1 90.25 417 SER A N 1
ATOM 3497 C CA . SER A 1 417 ? 1.688 -50.812 -10.141 1 90.25 417 SER A CA 1
ATOM 3498 C C . SER A 1 417 ? 2.318 -51.688 -11.219 1 90.25 417 SER A C 1
ATOM 3500 O O . SER A 1 417 ? 1.688 -52.625 -11.719 1 90.25 417 SER A O 1
ATOM 3502 N N . THR A 1 418 ? 3.559 -51.438 -11.602 1 89.5 418 THR A N 1
ATOM 3503 C CA . THR A 1 418 ? 4.258 -52.219 -12.617 1 89.5 418 THR A CA 1
ATOM 3504 C C . THR A 1 418 ? 4.48 -53.625 -12.148 1 89.5 418 THR A C 1
ATOM 3506 O O . THR A 1 418 ? 4.312 -54.594 -12.914 1 89.5 418 THR A O 1
ATOM 3509 N N . PHE A 1 419 ? 4.832 -53.75 -10.898 1 88.31 419 PHE A N 1
ATOM 3510 C CA . PHE A 1 419 ? 5.027 -55.062 -10.328 1 88.31 419 PHE A CA 1
ATOM 3511 C C . PHE A 1 419 ? 3.744 -55.906 -10.406 1 88.31 419 PHE A C 1
ATOM 3513 O O . PHE A 1 419 ? 3.775 -57.062 -10.773 1 88.31 419 PHE A O 1
ATOM 3520 N N . TRP A 1 420 ? 2.645 -55.25 -10.148 1 87.25 420 TRP A N 1
ATOM 3521 C CA . TRP A 1 420 ? 1.353 -55.938 -10.18 1 87.25 420 TRP A CA 1
ATOM 3522 C C . TRP A 1 420 ? 0.957 -56.281 -11.609 1 87.25 420 TRP A C 1
ATOM 3524 O O . TRP A 1 420 ? 0.409 -57.375 -11.859 1 87.25 420 TRP A O 1
ATOM 3534 N N . ILE A 1 421 ? 1.231 -55.469 -12.594 1 87.94 421 ILE A N 1
ATOM 3535 C CA . ILE A 1 421 ? 0.868 -55.688 -13.992 1 87.94 421 ILE A CA 1
ATOM 3536 C C . ILE A 1 421 ? 1.688 -56.844 -14.555 1 87.94 421 ILE A C 1
ATOM 3538 O O . ILE A 1 421 ? 1.168 -57.688 -15.297 1 87.94 421 ILE A O 1
ATOM 3542 N N . ILE A 1 422 ? 2.984 -56.938 -14.242 1 86.25 422 ILE A N 1
ATOM 3543 C CA . ILE A 1 422 ? 3.861 -58 -14.742 1 86.25 422 ILE A CA 1
ATOM 3544 C C . ILE A 1 422 ? 3.373 -59.344 -14.234 1 86.25 422 ILE A C 1
ATOM 3546 O O . ILE A 1 422 ? 3.408 -60.344 -14.961 1 86.25 422 ILE A O 1
ATOM 3550 N N . ASN A 1 423 ? 2.908 -59.406 -13.055 1 82.81 423 ASN A N 1
ATOM 3551 C CA . ASN A 1 423 ? 2.488 -60.656 -12.461 1 82.81 423 ASN A CA 1
ATOM 3552 C C . ASN A 1 423 ? 1.076 -61.062 -12.898 1 82.81 423 ASN A C 1
ATOM 3554 O O . ASN A 1 423 ? 0.643 -62.188 -12.695 1 82.81 423 ASN A O 1
ATOM 3558 N N . ASN A 1 424 ? 0.371 -60.125 -13.508 1 77.25 424 ASN A N 1
ATOM 3559 C CA . ASN A 1 424 ? -0.982 -60.438 -13.961 1 77.25 424 ASN A CA 1
ATOM 3560 C C . ASN A 1 424 ? -1.023 -60.688 -15.469 1 77.25 424 ASN A C 1
ATOM 3562 O O . ASN A 1 424 ? -0.139 -60.25 -16.203 1 77.25 424 ASN A O 1
ATOM 3566 N N . SER A 1 425 ? -2.062 -61.375 -16 1 66.56 425 SER A N 1
ATOM 3567 C CA . SER A 1 425 ? -2.123 -61.938 -17.344 1 66.56 425 SER A CA 1
ATOM 3568 C C . SER A 1 425 ? -2.52 -60.875 -18.375 1 66.56 425 SER A C 1
ATOM 3570 O O . SER A 1 425 ? -2.049 -60.875 -19.516 1 66.56 425 SER A O 1
ATOM 3572 N N . ASN A 1 426 ? -3.447 -59.938 -18.156 1 67.62 426 ASN A N 1
ATOM 3573 C CA . ASN A 1 426 ? -3.873 -58.969 -19.188 1 67.62 426 ASN A CA 1
ATOM 3574 C C . ASN A 1 426 ? -3.072 -57.688 -19.125 1 67.62 426 ASN A C 1
ATOM 3576 O O . ASN A 1 426 ? -3.531 -56.688 -18.547 1 67.62 426 ASN A O 1
ATOM 3580 N N . GLN A 1 427 ? -2.008 -57.594 -19.859 1 71.81 427 GLN A N 1
ATOM 3581 C CA . GLN A 1 427 ? -0.988 -56.562 -19.703 1 71.81 427 GLN A CA 1
ATOM 3582 C C . GLN A 1 427 ? -1.475 -55.219 -20.234 1 71.81 427 GLN A C 1
ATOM 3584 O O . GLN A 1 427 ? -1.387 -54.188 -19.547 1 71.81 427 GLN A O 1
ATOM 3589 N N . ASN A 1 428 ? -2.18 -55.188 -21.422 1 67.19 428 ASN A N 1
ATOM 3590 C CA . ASN A 1 428 ? -2.523 -53.906 -22.016 1 67.19 428 ASN A CA 1
ATOM 3591 C C . ASN A 1 428 ? -3.611 -53.188 -21.219 1 67.19 428 ASN A C 1
ATOM 3593 O O . ASN A 1 428 ? -3.535 -52 -21 1 67.19 428 ASN A O 1
ATOM 3597 N N . ILE A 1 429 ? -4.531 -53.906 -20.766 1 71.56 429 ILE A N 1
ATOM 3598 C CA . ILE A 1 429 ? -5.625 -53.344 -20 1 71.56 429 ILE A CA 1
ATOM 3599 C C . ILE A 1 429 ? -5.102 -52.812 -18.656 1 71.56 429 ILE A C 1
ATOM 3601 O O . ILE A 1 429 ? -5.512 -51.75 -18.203 1 71.56 429 ILE A O 1
ATOM 3605 N N . ASP A 1 430 ? -4.16 -53.344 -18.234 1 83.44 430 ASP A N 1
ATOM 3606 C CA . ASP A 1 430 ? -3.629 -52.938 -16.938 1 83.44 430 ASP A CA 1
ATOM 3607 C C . ASP A 1 430 ? -2.717 -51.719 -17.078 1 83.44 430 ASP A C 1
ATOM 3609 O O . ASP A 1 430 ? -2.689 -50.875 -16.203 1 83.44 430 ASP A O 1
ATOM 3613 N N . ILE A 1 431 ? -2.137 -51.625 -18.281 1 85.62 431 ILE A N 1
ATOM 3614 C CA . ILE A 1 431 ? -1.316 -50.438 -18.5 1 85.62 431 ILE A CA 1
ATOM 3615 C C . ILE A 1 431 ? -2.211 -49.188 -18.625 1 85.62 431 ILE A C 1
ATOM 3617 O O . ILE A 1 431 ? -1.892 -48.125 -18.078 1 85.62 431 ILE A O 1
ATOM 3621 N N . SER A 1 432 ? -3.332 -49.375 -19.344 1 86.44 432 SER A N 1
ATOM 3622 C CA . SER A 1 432 ? -4.273 -48.25 -19.469 1 86.44 432 SER A CA 1
ATOM 3623 C C . SER A 1 432 ? -4.84 -47.844 -18.125 1 86.44 432 SER A C 1
ATOM 3625 O O . SER A 1 432 ? -5.02 -46.656 -17.859 1 86.44 432 SER A O 1
ATOM 3627 N N . LYS A 1 433 ? -5.043 -48.75 -17.219 1 88.62 433 LYS A N 1
ATOM 3628 C CA . LYS A 1 433 ? -5.543 -48.438 -15.883 1 88.62 433 LYS A CA 1
ATOM 3629 C C . LYS A 1 433 ? -4.492 -47.719 -15.055 1 88.62 433 LYS A C 1
ATOM 3631 O O . LYS A 1 433 ? -4.82 -46.781 -14.289 1 88.62 433 LYS A O 1
ATOM 3636 N N . MET A 1 434 ? -3.301 -48.062 -15.242 1 88.69 434 MET A N 1
ATOM 3637 C CA . MET A 1 434 ? -2.225 -47.406 -14.5 1 88.69 434 MET A CA 1
ATOM 3638 C C . MET A 1 434 ? -2.064 -45.969 -14.938 1 88.69 434 MET A C 1
ATOM 3640 O O . MET A 1 434 ? -1.917 -45.062 -14.102 1 88.69 434 MET A O 1
ATOM 3644 N N . ILE A 1 435 ? -2.152 -45.719 -16.234 1 89.81 435 ILE A N 1
ATOM 3645 C CA . ILE A 1 435 ? -1.996 -44.375 -16.75 1 89.81 435 ILE A CA 1
ATOM 3646 C C . ILE A 1 435 ? -3.17 -43.5 -16.297 1 89.81 435 ILE A C 1
ATOM 3648 O O . ILE A 1 435 ? -2.99 -42.344 -15.953 1 89.81 435 ILE A O 1
ATOM 3652 N N . PHE A 1 436 ? -4.293 -44.094 -16.344 1 90.94 436 PHE A N 1
ATOM 3653 C CA . PHE A 1 436 ? -5.457 -43.344 -15.859 1 90.94 436 PHE A CA 1
ATOM 3654 C C . PHE A 1 436 ? -5.32 -43.031 -14.375 1 90.94 436 PHE A C 1
ATOM 3656 O O . PHE A 1 436 ? -5.648 -41.938 -13.938 1 90.94 436 PHE A O 1
ATOM 3663 N N . ALA A 1 437 ? -4.828 -43.969 -13.594 1 91.19 437 ALA A N 1
ATOM 3664 C CA . ALA A 1 437 ? -4.617 -43.75 -12.164 1 91.19 437 ALA A CA 1
ATOM 3665 C C . ALA A 1 437 ? -3.604 -42.625 -11.922 1 91.19 437 ALA A C 1
ATOM 3667 O O . ALA A 1 437 ? -3.729 -41.844 -10.961 1 91.19 437 ALA A O 1
ATOM 3668 N N . ILE A 1 438 ? -2.623 -42.531 -12.82 1 90 438 ILE A N 1
ATOM 3669 C CA . ILE A 1 438 ? -1.641 -41.469 -12.711 1 90 438 ILE A CA 1
ATOM 3670 C C . ILE A 1 438 ? -2.318 -40.125 -12.953 1 90 438 ILE A C 1
ATOM 3672 O O . ILE A 1 438 ? -2.057 -39.156 -12.234 1 90 438 ILE A O 1
ATOM 3676 N N . SER A 1 439 ? -3.174 -40 -13.938 1 90.56 439 SER A N 1
ATOM 3677 C CA . SER A 1 439 ? -3.904 -38.781 -14.219 1 90.56 439 SER A CA 1
ATOM 3678 C C . SER A 1 439 ? -4.805 -38.406 -13.055 1 90.56 439 SER A C 1
ATOM 3680 O O . SER A 1 439 ? -4.918 -37.219 -12.711 1 90.56 439 SER A O 1
ATOM 3682 N N . VAL A 1 440 ? -5.441 -39.375 -12.422 1 90.19 440 VAL A N 1
ATOM 3683 C CA . VAL A 1 440 ? -6.305 -39.125 -11.273 1 90.19 440 VAL A CA 1
ATOM 3684 C C . VAL A 1 440 ? -5.465 -38.656 -10.086 1 90.19 440 VAL A C 1
ATOM 3686 O O . VAL A 1 440 ? -5.883 -37.75 -9.336 1 90.19 440 VAL A O 1
ATOM 3689 N N . LEU A 1 441 ? -4.309 -39.219 -9.961 1 88 441 LEU A N 1
ATOM 3690 C CA . LEU A 1 441 ? -3.41 -38.781 -8.898 1 88 441 LEU A CA 1
ATOM 3691 C C . LEU A 1 441 ? -3.012 -37.344 -9.07 1 88 441 LEU A C 1
ATOM 3693 O O . LEU A 1 441 ? -2.881 -36.594 -8.086 1 88 441 LEU A O 1
ATOM 3697 N N . ASN A 1 442 ? -2.836 -36.938 -10.289 1 86.94 442 ASN A N 1
ATOM 3698 C CA . ASN A 1 442 ? -2.533 -35.531 -10.562 1 86.94 442 ASN A CA 1
ATOM 3699 C C . ASN A 1 442 ? -3.701 -34.625 -10.188 1 86.94 442 ASN A C 1
ATOM 3701 O O . ASN A 1 442 ? -3.498 -33.531 -9.672 1 86.94 442 ASN A O 1
ATOM 3705 N N . LEU A 1 443 ? -4.879 -35 -10.5 1 88.94 443 LEU A N 1
ATOM 3706 C CA . LEU A 1 443 ? -6.062 -34.25 -10.109 1 88.94 443 LEU A CA 1
ATOM 3707 C C . LEU A 1 443 ? -6.176 -34.156 -8.594 1 88.94 443 LEU A C 1
ATOM 3709 O O . LEU A 1 443 ? -6.562 -33.125 -8.055 1 88.94 443 LEU A O 1
ATOM 3713 N N . PHE A 1 444 ? -5.797 -35.281 -7.949 1 87.88 444 PHE A N 1
ATOM 3714 C CA . PHE A 1 444 ? -5.758 -35.281 -6.492 1 87.88 444 PHE A CA 1
ATOM 3715 C C . PHE A 1 444 ? -4.777 -34.25 -5.961 1 87.88 444 PHE A C 1
ATOM 3717 O O . PHE A 1 444 ? -5.062 -33.562 -4.973 1 87.88 444 PHE A O 1
ATOM 3724 N N . ASP A 1 445 ? -3.709 -34.125 -6.613 1 84.62 445 ASP A N 1
ATOM 3725 C CA . ASP A 1 445 ? -2.68 -33.188 -6.195 1 84.62 445 ASP A CA 1
ATOM 3726 C C . ASP A 1 445 ? -3.17 -31.734 -6.336 1 84.62 445 ASP A C 1
ATOM 3728 O O . ASP A 1 445 ? -3.01 -30.922 -5.422 1 84.62 445 ASP A O 1
ATOM 3732 N N . ASN A 1 446 ? -3.797 -31.422 -7.422 1 87.25 446 ASN A N 1
ATOM 3733 C CA . ASN A 1 446 ? -4.309 -30.078 -7.652 1 87.25 446 ASN A CA 1
ATOM 3734 C C . ASN A 1 446 ? -5.398 -29.719 -6.652 1 87.25 446 ASN A C 1
ATOM 3736 O O . ASN A 1 446 ? -5.414 -28.609 -6.121 1 87.25 446 ASN A O 1
ATOM 3740 N N . THR A 1 447 ? -6.293 -30.609 -6.383 1 88.69 447 THR A N 1
ATOM 3741 C CA . THR A 1 447 ? -7.395 -30.375 -5.453 1 88.69 447 THR A CA 1
ATOM 3742 C C . THR A 1 447 ? -6.879 -30.234 -4.023 1 88.69 447 THR A C 1
ATOM 3744 O O . THR A 1 447 ? -7.32 -29.344 -3.281 1 88.69 447 THR A O 1
ATOM 3747 N N . SER A 1 448 ? -5.938 -31.094 -3.697 1 84.44 448 SER A N 1
ATOM 3748 C CA . SER A 1 448 ? -5.355 -31.016 -2.361 1 84.44 448 SER A CA 1
ATOM 3749 C C . SER A 1 448 ? -4.629 -29.688 -2.156 1 84.44 448 SER A C 1
ATOM 3751 O O . SER A 1 448 ? -4.715 -29.094 -1.085 1 84.44 448 SER A O 1
ATOM 3753 N N . ASN A 1 449 ? -3.92 -29.266 -3.211 1 83.69 449 ASN A N 1
ATOM 3754 C CA . ASN A 1 449 ? -3.221 -27.984 -3.125 1 83.69 449 ASN A CA 1
ATOM 3755 C C . ASN A 1 449 ? -4.195 -26.828 -2.961 1 83.69 449 ASN A C 1
ATOM 3757 O O . ASN A 1 449 ? -3.91 -25.875 -2.236 1 83.69 449 ASN A O 1
ATOM 3761 N N . SER A 1 450 ? -5.297 -26.891 -3.623 1 87.81 450 SER A N 1
ATOM 3762 C CA . SER A 1 450 ? -6.32 -25.859 -3.488 1 87.81 450 SER A CA 1
ATOM 3763 C C . SER A 1 450 ? -6.887 -25.812 -2.072 1 87.81 450 SER A C 1
ATOM 3765 O O . SER A 1 450 ? -7.09 -24.734 -1.506 1 87.81 450 SER A O 1
ATOM 3767 N N . ILE A 1 451 ? -7.098 -26.938 -1.472 1 87.19 451 ILE A N 1
ATOM 3768 C CA . ILE A 1 451 ? -7.609 -27.016 -0.109 1 87.19 451 ILE A CA 1
ATOM 3769 C C . ILE A 1 451 ? -6.57 -26.469 0.868 1 87.19 451 ILE A C 1
ATOM 3771 O O . ILE A 1 451 ? -6.906 -25.688 1.766 1 87.19 451 ILE A O 1
ATOM 3775 N N . PHE A 1 452 ? -5.379 -26.766 0.521 1 81.75 452 PHE A N 1
ATOM 3776 C CA . PHE A 1 452 ? -4.289 -26.312 1.38 1 81.75 452 PHE A CA 1
ATOM 3777 C C . PHE A 1 452 ? -4.137 -24.797 1.312 1 81.75 452 PHE A C 1
ATOM 3779 O O . PHE A 1 452 ? -3.906 -24.141 2.332 1 81.75 452 PHE A O 1
ATOM 3786 N N . SER A 1 453 ? -4.176 -24.312 0.161 1 83.31 453 SER A N 1
ATOM 3787 C CA . SER A 1 453 ? -4.047 -22.875 0.008 1 83.31 453 SER A CA 1
ATOM 3788 C C . SER A 1 453 ? -5.133 -22.125 0.79 1 83.31 453 SER A C 1
ATOM 3790 O O . SER A 1 453 ? -4.867 -21.094 1.394 1 83.31 453 SER A O 1
ATOM 3792 N N . PHE A 1 454 ? -6.289 -22.688 0.851 1 87.88 454 PHE A N 1
ATOM 3793 C CA . PHE A 1 454 ? -7.379 -22.078 1.604 1 87.88 454 PHE A CA 1
ATOM 3794 C C . PHE A 1 454 ? -7.098 -22.141 3.102 1 87.88 454 PHE A C 1
ATOM 3796 O O . PHE A 1 454 ? -7.262 -21.141 3.807 1 87.88 454 PHE A O 1
ATOM 3803 N N . VAL A 1 455 ? -6.578 -23.281 3.578 1 83.19 455 VAL A N 1
ATOM 3804 C CA . VAL A 1 455 ? -6.344 -23.469 5.004 1 83.19 455 VAL A CA 1
ATOM 3805 C C . VAL A 1 455 ? -5.207 -22.562 5.469 1 83.19 455 VAL A C 1
ATOM 3807 O O . VAL A 1 455 ? -5.273 -21.984 6.551 1 83.19 455 VAL A O 1
ATOM 3810 N N . SER A 1 456 ? -4.258 -22.391 4.602 1 77.44 456 SER A N 1
ATOM 3811 C CA . SER A 1 456 ? -3.119 -21.547 4.945 1 77.44 456 SER A CA 1
ATOM 3812 C C . SER A 1 456 ? -3.525 -20.078 5.027 1 77.44 456 SER A C 1
ATOM 3814 O O . SER A 1 456 ? -2.965 -19.312 5.812 1 77.44 456 SER A O 1
ATOM 3816 N N . ASP A 1 457 ? -4.543 -19.672 4.246 1 82.56 457 ASP A N 1
ATOM 3817 C CA . ASP A 1 457 ? -4.949 -18.266 4.184 1 82.56 457 ASP A CA 1
ATOM 3818 C C . ASP A 1 457 ? -6.055 -17.969 5.195 1 82.56 457 ASP A C 1
ATOM 3820 O O . ASP A 1 457 ? -6.488 -16.828 5.328 1 82.56 457 ASP A O 1
ATOM 3824 N N . TYR A 1 458 ? -6.441 -18.922 5.922 1 83.56 458 TYR A N 1
ATOM 3825 C CA . TYR A 1 458 ? -7.574 -18.766 6.828 1 83.56 458 TYR A CA 1
ATOM 3826 C C . TYR A 1 458 ? -7.223 -17.844 7.988 1 83.56 458 TYR A C 1
ATOM 3828 O O . TYR A 1 458 ? -8.078 -17.109 8.484 1 83.56 458 TYR A O 1
ATOM 3836 N N . ALA A 1 459 ? -5.969 -17.812 8.352 1 78.88 459 ALA A N 1
ATOM 3837 C CA . ALA A 1 459 ? -5.543 -16.922 9.43 1 78.88 459 ALA A CA 1
ATOM 3838 C C . ALA A 1 459 ? -5.727 -15.453 9.039 1 78.88 459 ALA A C 1
ATOM 3840 O O . ALA A 1 459 ? -6.176 -14.641 9.852 1 78.88 459 ALA A O 1
ATOM 3841 N N . ASN A 1 460 ? -5.473 -15.164 7.805 1 79.38 460 ASN A N 1
ATOM 3842 C CA . ASN A 1 460 ? -5.664 -13.805 7.316 1 79.38 460 ASN A CA 1
ATOM 3843 C C . ASN A 1 460 ? -7.141 -13.422 7.289 1 79.38 460 ASN A C 1
ATOM 3845 O O . ASN A 1 460 ? -7.492 -12.273 7.562 1 79.38 460 ASN A O 1
ATOM 3849 N N . TYR A 1 461 ? -7.961 -14.375 6.996 1 87.44 461 TYR A N 1
ATOM 3850 C CA . TYR A 1 461 ? -9.406 -14.156 6.992 1 87.44 461 TYR A CA 1
ATOM 3851 C C . TYR A 1 461 ? -9.922 -13.867 8.398 1 87.44 461 TYR A C 1
ATOM 3853 O O . TYR A 1 461 ? -10.688 -12.922 8.602 1 87.44 461 TYR A O 1
ATOM 3861 N N . LYS A 1 462 ? -9.453 -14.609 9.32 1 83 462 LYS A N 1
ATOM 3862 C CA . LYS A 1 462 ? -9.891 -14.438 10.703 1 83 462 LYS A CA 1
ATOM 3863 C C . LYS A 1 462 ? -9.461 -13.078 11.242 1 83 462 LYS A C 1
ATOM 3865 O O . LYS A 1 462 ? -10.258 -12.383 11.891 1 83 462 LYS A O 1
ATOM 3870 N N . LYS A 1 463 ? -8.344 -12.688 10.922 1 80 463 LYS A N 1
ATOM 3871 C CA . LYS A 1 463 ? -7.844 -11.398 11.391 1 80 463 LYS A CA 1
ATOM 3872 C C . LYS A 1 463 ? -8.578 -10.242 10.727 1 80 463 LYS A C 1
ATOM 3874 O O . LYS A 1 463 ? -8.875 -9.234 11.367 1 80 463 LYS A O 1
ATOM 3879 N N . SER A 1 464 ? -8.828 -10.391 9.438 1 84.25 464 SER A N 1
ATOM 3880 C CA . SER A 1 464 ? -9.586 -9.367 8.727 1 84.25 464 SER A CA 1
ATOM 3881 C C . SER A 1 464 ? -11 -9.234 9.289 1 84.25 464 SER A C 1
ATOM 3883 O O . SER A 1 464 ? -11.531 -8.133 9.406 1 84.25 464 SER A O 1
ATOM 3885 N N . LYS A 1 465 ? -11.516 -10.344 9.617 1 85.62 465 LYS A N 1
ATOM 3886 C CA . LYS A 1 465 ? -12.852 -10.344 10.203 1 85.62 465 LYS A CA 1
ATOM 3887 C C . LYS A 1 465 ? -12.859 -9.656 11.57 1 85.62 465 LYS A C 1
ATOM 3889 O O . LYS A 1 465 ? -13.781 -8.898 11.883 1 85.62 465 LYS A O 1
ATOM 3894 N N . GLU A 1 466 ? -11.859 -9.859 12.273 1 81.81 466 GLU A N 1
ATOM 3895 C CA . GLU A 1 466 ? -11.734 -9.219 13.586 1 81.81 466 GLU A CA 1
ATOM 3896 C C . GLU A 1 466 ? -11.555 -7.711 13.453 1 81.81 466 GLU A C 1
ATOM 3898 O O . GLU A 1 466 ? -12.156 -6.941 14.203 1 81.81 466 GLU A O 1
ATOM 3903 N N . LEU A 1 467 ? -10.773 -7.34 12.539 1 82.5 467 LEU A N 1
ATOM 3904 C CA . LEU A 1 467 ? -10.555 -5.922 12.289 1 82.5 467 LEU A CA 1
ATOM 3905 C C . LEU A 1 467 ? -11.859 -5.227 11.906 1 82.5 467 LEU A C 1
ATOM 3907 O O . LEU A 1 467 ? -12.133 -4.117 12.367 1 82.5 467 LEU A O 1
ATOM 3911 N N . LEU A 1 468 ? -12.648 -5.859 11.148 1 84.25 468 LEU A N 1
ATOM 3912 C CA . LEU A 1 468 ? -13.906 -5.273 10.695 1 84.25 468 LEU A CA 1
ATOM 3913 C C . LEU A 1 468 ? -14.922 -5.234 11.836 1 84.25 468 LEU A C 1
ATOM 3915 O O . LEU A 1 468 ? -15.688 -4.273 11.953 1 84.25 468 LEU A O 1
ATOM 3919 N N . ASN A 1 469 ? -14.875 -6.242 12.57 1 80.5 469 ASN A N 1
ATOM 3920 C CA . ASN A 1 469 ? -15.766 -6.242 13.727 1 80.5 469 ASN A CA 1
ATOM 3921 C C . ASN A 1 469 ? -15.43 -5.117 14.703 1 80.5 469 ASN A C 1
ATOM 3923 O O . ASN A 1 469 ? -16.328 -4.477 15.25 1 80.5 469 ASN A O 1
ATOM 3927 N N . ASP A 1 470 ? -14.219 -4.855 14.812 1 75.19 470 ASP A N 1
ATOM 3928 C CA . ASP A 1 470 ? -13.789 -3.74 15.656 1 75.19 470 ASP A CA 1
ATOM 3929 C C . ASP A 1 470 ? -14.219 -2.402 15.062 1 75.19 470 ASP A C 1
ATOM 3931 O O . ASP A 1 470 ? -14.641 -1.5 15.789 1 75.19 470 ASP A O 1
ATOM 3935 N N . PHE A 1 471 ? -14.148 -2.326 13.867 1 83.75 471 PHE A N 1
ATOM 3936 C CA . PHE A 1 471 ? -14.555 -1.108 13.172 1 83.75 471 PHE A CA 1
ATOM 3937 C C . PHE A 1 471 ? -16.047 -0.843 13.375 1 83.75 471 PHE A C 1
ATOM 3939 O O . PHE A 1 471 ? -16.453 0.303 13.562 1 83.75 471 PHE A O 1
ATOM 3946 N N . LEU A 1 472 ? -16.797 -1.854 13.391 1 79.56 472 LEU A N 1
ATOM 3947 C CA . LEU A 1 472 ? -18.25 -1.71 13.445 1 79.56 472 LEU A CA 1
ATOM 3948 C C . LEU A 1 472 ? -18.719 -1.433 14.875 1 79.56 472 LEU A C 1
ATOM 3950 O O . LEU A 1 472 ? -19.75 -0.795 15.078 1 79.56 472 LEU A O 1
ATOM 3954 N N . THR A 1 473 ? -17.922 -1.728 15.789 1 75.12 473 THR A N 1
ATOM 3955 C CA . THR A 1 473 ? -18.438 -1.686 17.156 1 75.12 473 THR A CA 1
ATOM 3956 C C . THR A 1 473 ? -17.812 -0.531 17.922 1 75.12 473 THR A C 1
ATOM 3958 O O . THR A 1 473 ? -18.375 -0.067 18.922 1 75.12 473 THR A O 1
ATOM 3961 N N . THR A 1 474 ? -16.812 -0.03 17.438 1 72.25 474 THR A N 1
ATOM 3962 C CA . THR A 1 474 ? -16.094 0.939 18.25 1 72.25 474 THR A CA 1
ATOM 3963 C C . THR A 1 474 ? -16.469 2.365 17.859 1 72.25 474 THR A C 1
ATOM 3965 O O . THR A 1 474 ? -16.641 2.67 16.672 1 72.25 474 THR A O 1
ATOM 3968 N N . GLU A 1 475 ? -16.672 3.209 18.906 1 73.31 475 GLU A N 1
ATOM 3969 C CA . GLU A 1 475 ? -16.766 4.664 18.859 1 73.31 475 GLU A CA 1
ATOM 3970 C C . GLU A 1 475 ? -17.781 5.129 17.812 1 73.31 475 GLU A C 1
ATOM 3972 O O . GLU A 1 475 ? -17.469 5.98 16.984 1 73.31 475 GLU A O 1
ATOM 3977 N N . ASN A 1 476 ? -18.953 4.496 17.781 1 77.12 476 ASN A N 1
ATOM 3978 C CA . ASN A 1 476 ? -20.031 4.957 16.922 1 77.12 476 ASN A CA 1
ATOM 3979 C C . ASN A 1 476 ? -20.922 5.992 17.625 1 77.12 476 ASN A C 1
ATOM 3981 O O . ASN A 1 476 ? -21.109 5.926 18.844 1 77.12 476 ASN A O 1
ATOM 3985 N N . LYS A 1 477 ? -21.344 7 16.766 1 76.5 477 LYS A N 1
ATOM 3986 C CA . LYS A 1 477 ? -22.297 7.973 17.297 1 76.5 477 LYS A CA 1
ATOM 3987 C C . LYS A 1 477 ? -23.656 7.34 17.531 1 76.5 477 LYS A C 1
ATOM 3989 O O . LYS A 1 477 ? -24.156 6.598 16.688 1 76.5 477 LYS A O 1
ATOM 3994 N N . ASN A 1 478 ? -24.094 7.211 18.734 1 67.62 478 ASN A N 1
ATOM 3995 C CA . ASN A 1 478 ? -25.406 6.637 19.031 1 67.62 478 ASN A CA 1
ATOM 3996 C C . ASN A 1 478 ? -26.484 7.715 19.156 1 67.62 478 ASN A C 1
ATOM 3998 O O . ASN A 1 478 ? -26.656 8.305 20.219 1 67.62 478 ASN A O 1
ATOM 4002 N N . PHE A 1 479 ? -26.906 8.195 17.938 1 68.25 479 PHE A N 1
ATOM 4003 C CA . PHE A 1 479 ? -28 9.164 17.984 1 68.25 479 PHE A CA 1
ATOM 4004 C C . PHE A 1 479 ? -29.344 8.453 18.156 1 68.25 479 PHE A C 1
ATOM 4006 O O . PHE A 1 479 ? -29.641 7.504 17.438 1 68.25 479 PHE A O 1
ATOM 4013 N N . SER A 1 480 ? -29.938 8.422 19.391 1 58.94 480 SER A N 1
ATOM 4014 C CA . SER A 1 480 ? -31.281 7.848 19.594 1 58.94 480 SER A CA 1
ATOM 4015 C C . SER A 1 480 ? -32.312 8.562 18.734 1 58.94 480 SER A C 1
ATOM 4017 O O . SER A 1 480 ? -32.344 9.797 18.672 1 58.94 480 SER A O 1
ATOM 4019 N N . THR A 1 481 ? -32.906 8.086 17.656 1 55.94 481 THR A N 1
ATOM 4020 C CA . THR A 1 481 ? -33.844 8.711 16.75 1 55.94 481 THR A CA 1
ATOM 4021 C C . THR A 1 481 ? -35.25 8.766 17.359 1 55.94 481 THR A C 1
ATOM 4023 O O . THR A 1 481 ? -36.156 9.391 16.797 1 55.94 481 THR A O 1
ATOM 4026 N N . SER A 1 482 ? -35.625 8.281 18.438 1 58.69 482 SER A N 1
ATOM 4027 C CA . SER A 1 482 ? -37.062 8.25 18.766 1 58.69 482 SER A CA 1
ATOM 4028 C C . SER A 1 482 ? -37.5 9.578 19.375 1 58.69 482 SER A C 1
ATOM 4030 O O . SER A 1 482 ? -36.844 10.133 20.25 1 58.69 482 SER A O 1
ATOM 4032 N N . GLU A 1 483 ? -38.656 10.18 19.047 1 64.81 483 GLU A N 1
ATOM 4033 C CA . GLU A 1 483 ? -39.531 11.266 19.469 1 64.81 483 GLU A CA 1
ATOM 4034 C C . GLU A 1 483 ? -38.75 12.531 19.781 1 64.81 483 GLU A C 1
ATOM 4036 O O . GLU A 1 483 ? -38.875 13.109 20.859 1 64.81 483 GLU A O 1
ATOM 4041 N N . LYS A 1 484 ? -37.781 12.883 18.844 1 76.5 484 LYS A N 1
ATOM 4042 C CA . LYS A 1 484 ? -36.906 14.016 19.172 1 76.5 484 LYS A CA 1
ATOM 4043 C C . LYS A 1 484 ? -37.344 15.266 18.422 1 76.5 484 LYS A C 1
ATOM 4045 O O . LYS A 1 484 ? -38.031 15.172 17.391 1 76.5 484 LYS A O 1
ATOM 4050 N N . ILE A 1 485 ? -37.25 16.422 19.031 1 86.31 485 ILE A N 1
ATOM 4051 C CA . ILE A 1 485 ? -37.625 17.734 18.516 1 86.31 485 ILE A CA 1
ATOM 4052 C C . ILE A 1 485 ? -36.625 18.188 17.469 1 86.31 485 ILE A C 1
ATOM 4054 O O . ILE A 1 485 ? -35.406 17.969 17.625 1 86.31 485 ILE A O 1
ATOM 4058 N N . GLU A 1 486 ? -37.156 18.797 16.344 1 88.44 486 GLU A N 1
ATOM 4059 C CA . GLU A 1 486 ? -36.281 19.328 15.305 1 88.44 486 GLU A CA 1
ATOM 4060 C C . GLU A 1 486 ? -36.125 20.844 15.453 1 88.44 486 GLU A C 1
ATOM 4062 O O . GLU A 1 486 ? -37.125 21.562 15.664 1 88.44 486 GLU A O 1
ATOM 4067 N N . ILE A 1 487 ? -34.938 21.266 15.422 1 89.31 487 ILE A N 1
ATOM 4068 C CA . ILE A 1 487 ? -34.656 22.688 15.516 1 89.31 487 ILE A CA 1
ATOM 4069 C C . ILE A 1 487 ? -34.375 23.25 14.117 1 89.31 487 ILE A C 1
ATOM 4071 O O . ILE A 1 487 ? -33.5 22.75 13.414 1 89.31 487 ILE A O 1
ATOM 4075 N N . ASN A 1 488 ? -35.094 24.297 13.695 1 86.5 488 ASN A N 1
ATOM 4076 C CA . ASN A 1 488 ? -34.906 24.891 12.375 1 86.5 488 ASN A CA 1
ATOM 4077 C C . ASN A 1 488 ? -33.875 26.016 12.422 1 86.5 488 ASN A C 1
ATOM 4079 O O . ASN A 1 488 ? -32.969 26.078 11.586 1 86.5 488 ASN A O 1
ATOM 4083 N N . LYS A 1 489 ? -34.094 26.938 13.469 1 92 489 LYS A N 1
ATOM 4084 C CA . LYS A 1 489 ? -33.188 28.078 13.609 1 92 489 LYS A CA 1
ATOM 4085 C C . LYS A 1 489 ? -32.656 28.188 15.039 1 92 489 LYS A C 1
ATOM 4087 O O . LYS A 1 489 ? -33.438 28.078 16 1 92 489 LYS A O 1
ATOM 4092 N N . ILE A 1 490 ? -31.391 28.359 15.172 1 94.62 490 ILE A N 1
ATOM 4093 C CA . ILE A 1 490 ? -30.766 28.469 16.484 1 94.62 490 ILE A CA 1
ATOM 4094 C C . ILE A 1 490 ? -30.75 29.922 16.922 1 94.62 490 ILE A C 1
ATOM 4096 O O . ILE A 1 490 ? -30.25 30.797 16.203 1 94.62 490 ILE A O 1
ATOM 4100 N N . LYS A 1 491 ? -31.25 30.156 18.141 1 93.06 491 LYS A N 1
ATOM 4101 C CA . LYS A 1 491 ? -31.312 31.531 18.656 1 93.06 491 LYS A CA 1
ATOM 4102 C C . LYS A 1 491 ? -30.344 31.719 19.812 1 93.06 491 LYS A C 1
ATOM 4104 O O . LYS A 1 491 ? -29.781 32.812 20 1 93.06 491 LYS A O 1
ATOM 4109 N N . SER A 1 492 ? -30.234 30.734 20.516 1 94.19 492 SER A N 1
ATOM 4110 C CA . SER A 1 492 ? -29.359 30.812 21.688 1 94.19 492 SER A CA 1
ATOM 4111 C C . SER A 1 492 ? -28.828 29.453 22.078 1 94.19 492 SER A C 1
ATOM 4113 O O . SER A 1 492 ? -29.469 28.422 21.812 1 94.19 492 SER A O 1
ATOM 4115 N N . ILE A 1 493 ? -27.656 29.438 22.641 1 95.44 493 ILE A N 1
ATOM 4116 C CA . ILE A 1 493 ? -27.047 28.234 23.188 1 95.44 493 ILE A CA 1
ATOM 4117 C C . ILE A 1 493 ? -26.609 28.484 24.625 1 95.44 493 ILE A C 1
ATOM 4119 O O . ILE A 1 493 ? -25.812 29.391 24.891 1 95.44 493 ILE A O 1
ATOM 4123 N N . ASP A 1 494 ? -27.141 27.734 25.5 1 94.12 494 ASP A N 1
ATOM 4124 C CA . ASP A 1 494 ? -26.828 27.859 26.922 1 94.12 494 ASP A CA 1
ATOM 4125 C C . ASP A 1 494 ? -26.188 26.578 27.453 1 94.12 494 ASP A C 1
ATOM 4127 O O . ASP A 1 494 ? -26.797 25.5 27.391 1 94.12 494 ASP A O 1
ATOM 4131 N N . ILE A 1 495 ? -25 26.609 27.875 1 92.81 495 ILE A N 1
ATOM 4132 C CA . ILE A 1 495 ? -24.281 25.469 28.453 1 92.81 495 ILE A CA 1
ATOM 4133 C C . ILE A 1 495 ? -24.266 25.594 29.984 1 92.81 495 ILE A C 1
ATOM 4135 O O . ILE A 1 495 ? -23.781 26.594 30.516 1 92.81 495 ILE A O 1
ATOM 4139 N N . GLN A 1 496 ? -24.875 24.531 30.516 1 87.81 496 GLN A N 1
ATOM 4140 C CA . GLN A 1 496 ? -24.922 24.469 31.969 1 87.81 496 GLN A CA 1
ATOM 4141 C C . GLN A 1 496 ? -24.156 23.266 32.5 1 87.81 496 GLN A C 1
ATOM 4143 O O . GLN A 1 496 ? -24.266 22.156 31.969 1 87.81 496 GLN A O 1
ATOM 4148 N N . ASN A 1 497 ? -23.234 23.391 33.438 1 85.94 497 ASN A N 1
ATOM 4149 C CA . ASN A 1 497 ? -22.484 22.344 34.125 1 85.94 497 ASN A CA 1
ATOM 4150 C C . ASN A 1 497 ? -21.734 21.453 33.125 1 85.94 497 ASN A C 1
ATOM 4152 O O . ASN A 1 497 ? -21.906 20.219 33.125 1 85.94 497 ASN A O 1
ATOM 4156 N N . LEU A 1 498 ? -21.047 22.016 32.25 1 88.38 498 LEU A N 1
ATOM 4157 C CA . LEU A 1 498 ? -20.281 21.25 31.281 1 88.38 498 LEU A CA 1
ATOM 4158 C C . LEU A 1 498 ? -19.094 20.562 31.938 1 88.38 498 LEU A C 1
ATOM 4160 O O . LEU A 1 498 ? -18.281 21.219 32.594 1 88.38 498 LEU A O 1
ATOM 4164 N N . ASN A 1 499 ? -19.078 19.266 31.859 1 84.88 499 ASN A N 1
ATOM 4165 C CA . ASN A 1 499 ? -17.953 18.453 32.312 1 84.88 499 ASN A CA 1
ATOM 4166 C C . ASN A 1 499 ? -17.344 17.656 31.156 1 84.88 499 ASN A C 1
ATOM 4168 O O . ASN A 1 499 ? -18.078 17.016 30.391 1 84.88 499 ASN A O 1
ATOM 4172 N N . PHE A 1 500 ? -16.125 17.828 30.969 1 85 500 PHE A N 1
ATOM 4173 C CA . PHE A 1 500 ? -15.484 17.078 29.891 1 85 500 PHE A CA 1
ATOM 4174 C C . PHE A 1 500 ? -14.031 16.781 30.234 1 85 500 PHE A C 1
ATOM 4176 O O . PHE A 1 500 ? -13.305 17.672 30.703 1 85 500 PHE A O 1
ATOM 4183 N N . LYS A 1 501 ? -13.664 15.539 30.109 1 76.25 501 LYS A N 1
ATOM 4184 C CA . LYS A 1 501 ? -12.289 15.078 30.328 1 76.25 501 LYS A CA 1
ATOM 4185 C C . LYS A 1 501 ? -11.828 14.195 29.172 1 76.25 501 LYS A C 1
ATOM 4187 O O . LYS A 1 501 ? -12.602 13.383 28.656 1 76.25 501 LYS A O 1
ATOM 4192 N N . TYR A 1 502 ? -10.586 14.656 28.578 1 69.12 502 TYR A N 1
ATOM 4193 C CA . TYR A 1 502 ? -10.023 13.75 27.578 1 69.12 502 TYR A CA 1
ATOM 4194 C C . TYR A 1 502 ? -9.555 12.453 28.219 1 69.12 502 TYR A C 1
ATOM 4196 O O . TYR A 1 502 ? -9.344 12.391 29.438 1 69.12 502 TYR A O 1
ATOM 4204 N N . ASP A 1 503 ? -9.438 11.477 27.344 1 54.81 503 ASP A N 1
ATOM 4205 C CA . ASP A 1 503 ? -9.062 10.156 27.844 1 54.81 503 ASP A CA 1
ATOM 4206 C C . ASP A 1 503 ? -7.734 10.211 28.594 1 54.81 503 ASP A C 1
ATOM 4208 O O . ASP A 1 503 ? -7.527 9.469 29.547 1 54.81 503 ASP A O 1
ATOM 4212 N N . ASN A 1 504 ? -6.707 11.156 28.219 1 48.97 504 ASN A N 1
ATOM 4213 C CA . ASN A 1 504 ? -5.41 11.242 28.875 1 48.97 504 ASN A CA 1
ATOM 4214 C C . ASN A 1 504 ? -5.484 12.086 30.141 1 48.97 504 ASN A C 1
ATOM 4216 O O . ASN A 1 504 ? -4.488 12.695 30.547 1 48.97 504 ASN A O 1
ATOM 4220 N N . GLU A 1 505 ? -6.523 12.047 30.891 1 52.88 505 GLU A N 1
ATOM 4221 C CA . GLU A 1 505 ? -6.773 12.516 32.25 1 52.88 505 GLU A CA 1
ATOM 4222 C C . GLU A 1 505 ? -6.781 14.039 32.312 1 52.88 505 GLU A C 1
ATOM 4224 O O . GLU A 1 505 ? -6.824 14.625 33.406 1 52.88 505 GLU A O 1
ATOM 4229 N N . LYS A 1 506 ? -6.688 14.641 31.328 1 61.5 506 LYS A N 1
ATOM 4230 C CA . LYS A 1 506 ? -6.734 16.094 31.484 1 61.5 506 LYS A CA 1
ATOM 4231 C C . LYS A 1 506 ? -8.172 16.594 31.469 1 61.5 506 LYS A C 1
ATOM 4233 O O . LYS A 1 506 ? -8.898 16.391 30.484 1 61.5 506 LYS A O 1
ATOM 4238 N N . THR A 1 507 ? -8.648 16.906 32.75 1 74.12 507 THR A N 1
ATOM 4239 C CA . THR A 1 507 ? -9.953 17.562 32.844 1 74.12 507 THR A CA 1
ATOM 4240 C C . THR A 1 507 ? -9.914 18.938 32.188 1 74.12 507 THR A C 1
ATOM 4242 O O . THR A 1 507 ? -9.078 19.781 32.531 1 74.12 507 THR A O 1
ATOM 4245 N N . ILE A 1 508 ? -10.727 19.156 31.172 1 79.38 508 ILE A N 1
ATOM 4246 C CA . ILE A 1 508 ? -10.75 20.422 30.469 1 79.38 508 ILE A CA 1
ATOM 4247 C C . ILE A 1 508 ? -11.828 21.328 31.062 1 79.38 508 ILE A C 1
ATOM 4249 O O . ILE A 1 508 ? -11.578 22.5 31.359 1 79.38 508 ILE A O 1
ATOM 4253 N N . PHE A 1 509 ? -13.047 20.719 31.281 1 85.94 509 PHE A N 1
ATOM 4254 C CA . PHE A 1 509 ? -14.156 21.5 31.812 1 85.94 509 PHE A CA 1
ATOM 4255 C C . PHE A 1 509 ? -14.742 20.812 33.031 1 85.94 509 PHE A C 1
ATOM 4257 O O . PHE A 1 509 ? -14.914 19.594 33.062 1 85.94 509 PHE A O 1
ATOM 4264 N N . GLU A 1 510 ? -14.883 21.594 34.125 1 84.06 510 GLU A N 1
ATOM 4265 C CA . GLU A 1 510 ? -15.578 21.172 35.312 1 84.06 510 GLU A CA 1
ATOM 4266 C C . GLU A 1 510 ? -16.672 22.156 35.719 1 84.06 510 GLU A C 1
ATOM 4268 O O . GLU A 1 510 ? -16.375 23.266 36.188 1 84.06 510 GLU A O 1
ATOM 4273 N N . ASP A 1 511 ? -17.875 21.812 35.594 1 84.25 511 ASP A N 1
ATOM 4274 C CA . ASP A 1 511 ? -19.047 22.625 35.906 1 84.25 511 ASP A CA 1
ATOM 4275 C C . ASP A 1 511 ? -18.984 23.984 35.219 1 84.25 511 ASP A C 1
ATOM 4277 O O . ASP A 1 511 ? -19.125 25.031 35.844 1 84.25 511 ASP A O 1
ATOM 4281 N N . PHE A 1 512 ? -18.625 23.953 33.969 1 89.31 512 PHE A N 1
ATOM 4282 C CA . PHE A 1 512 ? -18.453 25.141 33.156 1 89.31 512 PHE A CA 1
ATOM 4283 C C . PHE A 1 512 ? -19.797 25.641 32.625 1 89.31 512 PHE A C 1
ATOM 4285 O O . PHE A 1 512 ? -20.656 24.844 32.25 1 89.31 512 PHE A O 1
ATOM 4292 N N . LYS A 1 513 ? -20.109 26.938 32.844 1 89.75 513 LYS A N 1
ATOM 4293 C CA . LYS A 1 513 ? -21.359 27.547 32.375 1 89.75 513 LYS A CA 1
ATOM 4294 C C . LYS A 1 513 ? -21.094 28.734 31.453 1 89.75 513 LYS A C 1
ATOM 4296 O O . LYS A 1 513 ? -20.203 29.547 31.734 1 89.75 513 LYS A O 1
ATOM 4301 N N . ILE A 1 514 ? -21.781 28.844 30.312 1 91.81 514 ILE A N 1
ATOM 4302 C CA . ILE A 1 514 ? -21.625 29.969 29.391 1 91.81 514 ILE A CA 1
ATOM 4303 C C . ILE A 1 514 ? -22.891 30.109 28.531 1 91.81 514 ILE A C 1
ATOM 4305 O O . ILE A 1 514 ? -23.5 29.109 28.141 1 91.81 514 ILE A O 1
ATOM 4309 N N . LYS A 1 515 ? -23.328 31.328 28.375 1 93.19 515 LYS A N 1
ATOM 4310 C CA . LYS A 1 515 ? -24.438 31.641 27.469 1 93.19 515 LYS A CA 1
ATOM 4311 C C . LYS A 1 515 ? -23.938 32.25 26.172 1 93.19 515 LYS A C 1
ATOM 4313 O O . LYS A 1 515 ? -23.25 33.281 26.203 1 93.19 515 LYS A O 1
ATOM 4318 N N . LEU A 1 516 ? -24.219 31.641 25.125 1 95.06 516 LEU A N 1
ATOM 4319 C CA . LEU A 1 516 ? -23.734 32.094 23.828 1 95.06 516 LEU A CA 1
ATOM 4320 C C . LEU A 1 516 ? -24.875 32.656 22.984 1 95.06 516 LEU A C 1
ATOM 4322 O O . LEU A 1 516 ? -25.953 32.062 22.922 1 95.06 516 LEU A O 1
ATOM 4326 N N . LYS A 1 517 ? -24.562 33.812 22.422 1 95.31 517 LYS A N 1
ATOM 4327 C CA . LYS A 1 517 ? -25.469 34.469 21.484 1 95.31 517 LYS A CA 1
ATOM 4328 C C . LYS A 1 517 ? -24.859 34.531 20.078 1 95.31 517 LYS A C 1
ATOM 4330 O O . LYS A 1 517 ? -23.719 34.125 19.875 1 95.31 517 LYS A O 1
ATOM 4335 N N . ASN A 1 518 ? -25.688 34.844 19.156 1 95.38 518 ASN A N 1
ATOM 4336 C CA . ASN A 1 518 ? -25.172 35 17.797 1 95.38 518 ASN A CA 1
ATOM 4337 C C . ASN A 1 518 ? -24.062 36.031 17.719 1 95.38 518 ASN A C 1
ATOM 4339 O O . ASN A 1 518 ? -24.109 37.062 18.438 1 95.38 518 ASN A O 1
ATOM 4343 N N . GLN A 1 519 ? -23.016 35.812 17 1 96 519 GLN A N 1
ATOM 4344 C CA . GLN A 1 519 ? -21.875 36.719 16.797 1 96 519 GLN A CA 1
ATOM 4345 C C . GLN A 1 519 ? -21.047 36.844 18.078 1 96 519 GLN A C 1
ATOM 4347 O O . GLN A 1 519 ? -20.766 37.969 18.531 1 96 519 GLN A O 1
ATOM 4352 N N . THR A 1 520 ? -20.844 35.688 18.656 1 95.81 520 THR A N 1
ATOM 4353 C CA . THR A 1 520 ? -20.016 35.656 19.859 1 95.81 520 THR A CA 1
ATOM 4354 C C . THR A 1 520 ? -18.594 35.25 19.516 1 95.81 520 THR A C 1
ATOM 4356 O O . THR A 1 520 ? -18.375 34.281 18.766 1 95.81 520 THR A O 1
ATOM 4359 N N . ILE A 1 521 ? -17.594 35.938 19.922 1 95.12 521 ILE A N 1
ATOM 4360 C CA . ILE A 1 521 ? -16.188 35.562 19.797 1 95.12 521 ILE A CA 1
ATOM 4361 C C . ILE A 1 521 ? -15.648 35.156 21.172 1 95.12 521 ILE A C 1
ATOM 4363 O O . ILE A 1 521 ? -15.883 35.844 22.156 1 95.12 521 ILE A O 1
ATOM 4367 N N . LEU A 1 522 ? -15.117 34.031 21.234 1 93.88 522 LEU A N 1
ATOM 4368 C CA . LEU A 1 522 ? -14.508 33.5 22.438 1 93.88 522 LEU A CA 1
ATOM 4369 C C . LEU A 1 522 ? -12.992 33.688 22.422 1 93.88 522 LEU A C 1
ATOM 4371 O O . LEU A 1 522 ? -12.344 33.406 21.406 1 93.88 522 LEU A O 1
ATOM 4375 N N . TYR A 1 523 ? -12.461 34.25 23.453 1 87.62 523 TYR A N 1
ATOM 4376 C CA . TYR A 1 523 ? -11.016 34.406 23.578 1 87.62 523 TYR A CA 1
ATOM 4377 C C . TYR A 1 523 ? -10.531 33.969 24.953 1 87.62 523 TYR A C 1
ATOM 4379 O O . TYR A 1 523 ? -11.328 33.812 25.875 1 87.62 523 TYR A O 1
ATOM 4387 N N . GLY A 1 524 ? -9.359 33.562 25.062 1 79.38 524 GLY A N 1
ATOM 4388 C CA . GLY A 1 524 ? -8.75 33.062 26.281 1 79.38 524 GLY A CA 1
ATOM 4389 C C . GLY A 1 524 ? -7.348 32.531 26.062 1 79.38 524 GLY A C 1
ATOM 4390 O O . GLY A 1 524 ? -6.832 32.531 24.953 1 79.38 524 GLY A O 1
ATOM 4391 N N . LYS A 1 525 ? -6.84 32.062 27.141 1 70.94 525 LYS A N 1
ATOM 4392 C CA . LYS A 1 525 ? -5.465 31.562 27.094 1 70.94 525 LYS A CA 1
ATOM 4393 C C . LYS A 1 525 ? -5.359 30.297 26.234 1 70.94 525 LYS A C 1
ATOM 4395 O O . LYS A 1 525 ? -6.344 29.578 26.062 1 70.94 525 LYS A O 1
ATOM 4400 N N . ASN A 1 526 ? -4.234 30.172 25.703 1 63.72 526 ASN A N 1
ATOM 4401 C CA . ASN A 1 526 ? -4.012 28.969 24.891 1 63.72 526 ASN A CA 1
ATOM 4402 C C . ASN A 1 526 ? -4.145 27.703 25.734 1 63.72 526 ASN A C 1
ATOM 4404 O O . ASN A 1 526 ? -3.658 27.641 26.859 1 63.72 526 ASN A O 1
ATOM 4408 N N . GLY A 1 527 ? -4.914 26.703 25.219 1 70.25 527 GLY A N 1
ATOM 4409 C CA . GLY A 1 527 ? -5.047 25.422 25.875 1 70.25 527 GLY A CA 1
ATOM 4410 C C . GLY A 1 527 ? -6.141 25.391 26.922 1 70.25 527 GLY A C 1
ATOM 4411 O O . GLY A 1 527 ? -6.316 24.375 27.609 1 70.25 527 GLY A O 1
ATOM 4412 N N . ILE A 1 528 ? -6.789 26.422 27 1 73.81 528 ILE A N 1
ATOM 4413 C CA . ILE A 1 528 ? -7.789 26.5 28.062 1 73.81 528 ILE A CA 1
ATOM 4414 C C . ILE A 1 528 ? -9.008 25.656 27.688 1 73.81 528 ILE A C 1
ATOM 4416 O O . ILE A 1 528 ? -9.812 25.297 28.562 1 73.81 528 ILE A O 1
ATOM 4420 N N . GLY A 1 529 ? -9.219 25.328 26.422 1 83.25 529 GLY A N 1
ATOM 4421 C CA . GLY A 1 529 ? -10.32 24.469 26.031 1 83.25 529 GLY A CA 1
ATOM 4422 C C . GLY A 1 529 ? -11.219 25.094 24.984 1 83.25 529 GLY A C 1
ATOM 4423 O O . GLY A 1 529 ? -12.336 24.625 24.75 1 83.25 529 GLY A O 1
ATOM 4424 N N . LYS A 1 530 ? -10.82 26.125 24.359 1 87.75 530 LYS A N 1
ATOM 4425 C CA . LYS A 1 530 ? -11.633 26.828 23.375 1 87.75 530 LYS A CA 1
ATOM 4426 C C . LYS A 1 530 ? -12.031 25.906 22.234 1 87.75 530 LYS A C 1
ATOM 4428 O O . LYS A 1 530 ? -13.211 25.797 21.891 1 87.75 530 LYS A O 1
ATOM 4433 N N . SER A 1 531 ? -11.031 25.203 21.688 1 86.31 531 SER A N 1
ATOM 4434 C CA . SER A 1 531 ? -11.297 24.297 20.578 1 86.31 531 SER A CA 1
ATOM 4435 C C . SER A 1 531 ? -12.133 23.109 21.031 1 86.31 531 SER A C 1
ATOM 4437 O O . SER A 1 531 ? -12.984 22.609 20.281 1 86.31 531 SER A O 1
ATOM 4439 N N . THR A 1 532 ? -11.922 22.641 22.25 1 86.88 532 THR A N 1
ATOM 4440 C CA . THR A 1 532 ? -12.695 21.531 22.797 1 86.88 532 THR A CA 1
ATOM 4441 C C . THR A 1 532 ? -14.164 21.906 22.922 1 86.88 532 THR A C 1
ATOM 4443 O O . THR A 1 532 ? -15.047 21.078 22.641 1 86.88 532 THR A O 1
ATOM 4446 N N . LEU A 1 533 ? -14.359 23.125 23.391 1 91.44 533 LEU A N 1
ATOM 4447 C CA . LEU A 1 533 ? -15.734 23.609 23.5 1 91.44 533 LEU A CA 1
ATOM 4448 C C . LEU A 1 533 ? -16.438 23.594 22.156 1 91.44 533 LEU A C 1
ATOM 4450 O O . LEU A 1 533 ? -17.578 23.141 22.047 1 91.44 533 LEU A O 1
ATOM 4454 N N . LEU A 1 534 ? -15.742 24.031 21.125 1 93.75 534 LEU A N 1
ATOM 4455 C CA . LEU A 1 534 ? -16.328 24.047 19.797 1 93.75 534 LEU A CA 1
ATOM 4456 C C . LEU A 1 534 ? -16.578 22.625 19.297 1 93.75 534 LEU A C 1
ATOM 4458 O O . LEU A 1 534 ? -17.594 22.359 18.641 1 93.75 534 LEU A O 1
ATOM 4462 N N . LYS A 1 535 ? -15.695 21.766 19.609 1 90.06 535 LYS A N 1
ATOM 4463 C CA . LYS A 1 535 ? -15.852 20.375 19.188 1 90.06 535 LYS A CA 1
ATOM 4464 C C . LYS A 1 535 ? -17.031 19.719 19.891 1 90.06 535 LYS A C 1
ATOM 4466 O O . LYS A 1 535 ? -17.703 18.859 19.312 1 90.06 535 LYS A O 1
ATOM 4471 N N . ILE A 1 536 ? -17.266 20.078 21.078 1 89.56 536 ILE A N 1
ATOM 4472 C CA . ILE A 1 536 ? -18.438 19.578 21.812 1 89.56 536 ILE A CA 1
ATOM 4473 C C . ILE A 1 536 ? -19.703 20.125 21.172 1 89.56 536 ILE A C 1
ATOM 4475 O O . ILE A 1 536 ? -20.672 19.375 20.969 1 89.56 536 ILE A O 1
ATOM 4479 N N . LEU A 1 537 ? -19.641 21.375 20.859 1 92.12 537 LEU A N 1
ATOM 4480 C CA . LEU A 1 537 ? -20.797 22.016 20.234 1 92.12 537 LEU A CA 1
ATOM 4481 C C . LEU A 1 537 ? -21.062 21.438 18.859 1 92.12 537 LEU A C 1
ATOM 4483 O O . LEU A 1 537 ? -22.219 21.375 18.406 1 92.12 537 LEU A O 1
ATOM 4487 N N . SER A 1 538 ? -20.047 21.031 18.172 1 92.31 538 SER A N 1
ATOM 4488 C CA . SER A 1 538 ? -20.188 20.453 16.844 1 92.31 538 SER A CA 1
ATOM 4489 C C . SER A 1 538 ? -20.609 18.984 16.906 1 92.31 538 SER A C 1
ATOM 4491 O O . SER A 1 538 ? -20.844 18.359 15.875 1 92.31 538 SER A O 1
ATOM 4493 N N . LEU A 1 539 ? -20.625 18.422 18.109 1 86.62 539 LEU A N 1
ATOM 4494 C CA . LEU A 1 539 ? -21.016 17.047 18.344 1 86.62 539 LEU A CA 1
ATOM 4495 C C . LEU A 1 539 ? -19.922 16.078 17.922 1 86.62 539 LEU A C 1
ATOM 4497 O O . LEU A 1 539 ? -20.172 14.891 17.719 1 86.62 539 LEU A O 1
ATOM 4501 N N . ASN A 1 540 ? -18.75 16.625 17.641 1 84.5 540 ASN A N 1
ATOM 4502 C CA . ASN A 1 540 ? -17.594 15.773 17.359 1 84.5 540 ASN A CA 1
ATOM 4503 C C . ASN A 1 540 ? -17.109 15.062 18.625 1 84.5 540 ASN A C 1
ATOM 4505 O O . ASN A 1 540 ? -16.547 13.969 18.547 1 84.5 540 ASN A O 1
ATOM 4509 N N . LEU A 1 541 ? -17.25 15.781 19.688 1 81.25 541 LEU A N 1
ATOM 4510 C CA . LEU A 1 541 ? -16.953 15.227 21 1 81.25 541 LEU A CA 1
ATOM 4511 C C . LEU A 1 541 ? -18.219 15.164 21.859 1 81.25 541 LEU A C 1
ATOM 4513 O O . LEU A 1 541 ? -19.031 16.094 21.844 1 81.25 541 LEU A O 1
ATOM 4517 N N . MET A 1 542 ? -18.312 14.078 22.453 1 75.56 542 MET A N 1
ATOM 4518 C CA . MET A 1 542 ? -19.469 13.938 23.344 1 75.56 542 MET A CA 1
ATOM 4519 C C . MET A 1 542 ? -19.109 14.305 24.766 1 75.56 542 MET A C 1
ATOM 4521 O O . MET A 1 542 ? -18.031 13.969 25.25 1 75.56 542 MET A O 1
ATOM 4525 N N . SER A 1 543 ? -19.938 15.117 25.234 1 74.44 543 SER A N 1
ATOM 4526 C CA . SER A 1 543 ? -19.719 15.516 26.625 1 74.44 543 SER A CA 1
ATOM 4527 C C . SER A 1 543 ? -20.047 14.375 27.578 1 74.44 543 SER A C 1
ATOM 4529 O O . SER A 1 543 ? -20.75 13.43 27.219 1 74.44 543 SER A O 1
ATOM 4531 N N . ASP A 1 544 ? -19.375 14.539 28.672 1 70 544 ASP A N 1
ATOM 4532 C CA . ASP A 1 544 ? -19.594 13.523 29.703 1 70 544 ASP A CA 1
ATOM 4533 C C . ASP A 1 544 ? -21.016 13.578 30.234 1 70 544 ASP A C 1
ATOM 4535 O O . ASP A 1 544 ? -21.75 14.531 29.969 1 70 544 ASP A O 1
ATOM 4539 N N . LYS A 1 545 ? -21.406 12.539 30.969 1 68.81 545 LYS A N 1
ATOM 4540 C CA . LYS A 1 545 ? -22.719 12.461 31.578 1 68.81 545 LYS A CA 1
ATOM 4541 C C . LYS A 1 545 ? -22.953 13.625 32.531 1 68.81 545 LYS A C 1
ATOM 4543 O O . LYS A 1 545 ? -22.031 14.078 33.219 1 68.81 545 LYS A O 1
ATOM 4548 N N . GLY A 1 546 ? -24.094 14.227 32.5 1 69 546 GLY A N 1
ATOM 4549 C CA . GLY A 1 546 ? -24.453 15.297 33.406 1 69 546 GLY A CA 1
ATOM 4550 C C . GLY A 1 546 ? -24.391 16.672 32.781 1 69 546 GLY A C 1
ATOM 4551 O O . GLY A 1 546 ? -24.859 17.656 33.344 1 69 546 GLY A O 1
ATOM 4552 N N . THR A 1 547 ? -23.75 16.734 31.625 1 80 547 THR A N 1
ATOM 4553 C CA . THR A 1 547 ? -23.672 18 30.906 1 80 547 THR A CA 1
ATOM 4554 C C . THR A 1 547 ? -25.031 18.375 30.328 1 80 547 THR A C 1
ATOM 4556 O O . THR A 1 547 ? -25.766 17.516 29.828 1 80 547 THR A O 1
ATOM 4559 N N . GLU A 1 548 ? -25.5 19.625 30.625 1 83.88 548 GLU A N 1
ATOM 4560 C CA . GLU A 1 548 ? -26.734 20.141 30.047 1 83.88 548 GLU A CA 1
ATOM 4561 C C . GLU A 1 548 ? -26.453 21.25 29.047 1 83.88 548 GLU A C 1
ATOM 4563 O O . GLU A 1 548 ? -25.938 22.312 29.406 1 83.88 548 GLU A O 1
ATOM 4568 N N . ILE A 1 549 ? -26.703 21.016 27.844 1 90.31 549 ILE A N 1
ATOM 4569 C CA . ILE A 1 549 ? -26.609 22.016 26.797 1 90.31 549 ILE A CA 1
ATOM 4570 C C . ILE A 1 549 ? -28 22.328 26.25 1 90.31 549 ILE A C 1
ATOM 4572 O O . ILE A 1 549 ? -28.688 21.438 25.75 1 90.31 549 ILE A O 1
ATOM 4576 N N . LEU A 1 550 ? -28.391 23.578 26.406 1 92.56 550 LEU A N 1
ATOM 4577 C CA . LEU A 1 550 ? -29.688 24.016 25.938 1 92.56 550 LEU A CA 1
ATOM 4578 C C . LEU A 1 550 ? -29.562 24.797 24.641 1 92.56 550 LEU A C 1
ATOM 4580 O O . LEU A 1 550 ? -28.781 25.734 24.547 1 92.56 550 LEU A O 1
ATOM 4584 N N . ILE A 1 551 ? -30.297 24.391 23.688 1 93.75 551 ILE A N 1
ATOM 4585 C CA . ILE A 1 551 ? -30.422 25.109 22.438 1 93.75 551 ILE A CA 1
ATOM 4586 C C . ILE A 1 551 ? -31.828 25.688 22.297 1 93.75 551 ILE A C 1
ATOM 4588 O O . ILE A 1 551 ? -32.812 24.922 22.234 1 93.75 551 ILE A O 1
ATOM 4592 N N . ASN A 1 552 ? -31.953 26.938 22.188 1 94.31 552 ASN A N 1
ATOM 4593 C CA . ASN A 1 552 ? -33.281 27.578 22.203 1 94.31 552 ASN A CA 1
ATOM 4594 C C . ASN A 1 552 ? -34.062 27.156 23.438 1 94.31 552 ASN A C 1
ATOM 4596 O O . ASN A 1 552 ? -35.25 26.781 23.312 1 94.31 552 ASN A O 1
ATOM 4600 N N . ASP A 1 553 ? -33.438 26.875 24.5 1 90.69 553 ASP A N 1
ATOM 4601 C CA . ASP A 1 553 ? -34.031 26.531 25.781 1 90.69 553 ASP A CA 1
ATOM 4602 C C . ASP A 1 553 ? -34.531 25.078 25.781 1 90.69 553 ASP A C 1
ATOM 4604 O O . ASP A 1 553 ? -35.344 24.703 26.625 1 90.69 553 ASP A O 1
ATOM 4608 N N . ILE A 1 554 ? -34.094 24.391 24.828 1 91.56 554 ILE A N 1
ATOM 4609 C CA . ILE A 1 554 ? -34.406 22.969 24.766 1 91.56 554 ILE A CA 1
ATOM 4610 C C . ILE A 1 554 ? -33.156 22.141 25.016 1 91.56 554 ILE A C 1
ATOM 4612 O O . ILE A 1 554 ? -32.094 22.406 24.453 1 91.56 554 ILE A O 1
ATOM 4616 N N . ASP A 1 555 ? -33.312 21.172 25.766 1 88.62 555 ASP A N 1
ATOM 4617 C CA . ASP A 1 555 ? -32.188 20.297 26.078 1 88.62 555 ASP A CA 1
ATOM 4618 C C . ASP A 1 555 ? -31.719 19.531 24.859 1 88.62 555 ASP A C 1
ATOM 4620 O O . ASP A 1 555 ? -32.531 19.047 24.062 1 88.62 555 ASP A O 1
ATOM 4624 N N . ARG A 1 556 ? -30.453 19.453 24.703 1 86.38 556 ARG A N 1
ATOM 4625 C CA . ARG A 1 556 ? -29.844 18.812 23.547 1 86.38 556 ARG A CA 1
ATOM 4626 C C . ARG A 1 556 ? -30.281 17.359 23.422 1 86.38 556 ARG A C 1
ATOM 4628 O O . ARG A 1 556 ? -30.453 16.859 22.312 1 86.38 556 ARG A O 1
ATOM 4635 N N . ASP A 1 557 ? -30.516 16.688 24.5 1 80.12 557 ASP A N 1
ATOM 4636 C CA . ASP A 1 557 ? -30.891 15.281 24.5 1 80.12 557 ASP A CA 1
ATOM 4637 C C . ASP A 1 557 ? -32.281 15.086 23.922 1 80.12 557 ASP A C 1
ATOM 4639 O O . ASP A 1 557 ? -32.656 13.992 23.484 1 80.12 557 ASP A O 1
ATOM 4643 N N . SER A 1 558 ? -33.062 16.141 23.906 1 85.25 558 SER A N 1
ATOM 4644 C CA . SER A 1 558 ? -34.406 16.078 23.375 1 85.25 558 SER A CA 1
ATOM 4645 C C . SER A 1 558 ? -34.469 16.469 21.906 1 85.25 558 SER A C 1
ATOM 4647 O O . SER A 1 558 ? -35.531 16.406 21.281 1 85.25 558 SER A O 1
ATOM 4649 N N . ILE A 1 559 ? -33.375 16.812 21.422 1 88.25 559 ILE A N 1
ATOM 4650 C CA . ILE A 1 559 ? -33.312 17.281 20.031 1 88.25 559 ILE A CA 1
ATOM 4651 C C . ILE A 1 559 ? -32.844 16.141 19.141 1 88.25 559 ILE A C 1
ATOM 4653 O O . ILE A 1 559 ? -32.094 15.258 19.578 1 88.25 559 ILE A O 1
ATOM 4657 N N . ASN A 1 560 ? -33.344 16.172 17.938 1 86.12 560 ASN A N 1
ATOM 4658 C CA . ASN A 1 560 ? -32.844 15.258 16.922 1 86.12 560 ASN A CA 1
ATOM 4659 C C . ASN A 1 560 ? -31.422 15.625 16.516 1 86.12 560 ASN A C 1
ATOM 4661 O O . ASN A 1 560 ? -31.219 16.469 15.633 1 86.12 560 ASN A O 1
ATOM 4665 N N . LEU A 1 561 ? -30.484 14.914 17.016 1 85.69 561 LEU A N 1
ATOM 4666 C CA . LEU A 1 561 ? -29.078 15.281 16.875 1 85.69 561 LEU A CA 1
ATOM 4667 C C . LEU A 1 561 ? -28.594 15.008 15.453 1 85.69 561 LEU A C 1
ATOM 4669 O O . LEU A 1 561 ? -27.703 15.695 14.953 1 85.69 561 LEU A O 1
ATOM 4673 N N . LYS A 1 562 ? -29.188 14.109 14.812 1 82.44 562 LYS A N 1
ATOM 4674 C CA . LYS A 1 562 ? -28.781 13.797 13.445 1 82.44 562 LYS A CA 1
ATOM 4675 C C . LYS A 1 562 ? -29.109 14.945 12.5 1 82.44 562 LYS A C 1
ATOM 4677 O O . LYS A 1 562 ? -28.266 15.352 11.688 1 82.44 562 LYS A O 1
ATOM 4682 N N . LYS A 1 563 ? -30.266 15.484 12.664 1 85.06 563 LYS A N 1
ATOM 4683 C CA . LYS A 1 563 ? -30.688 16.609 11.828 1 85.06 563 LYS A CA 1
ATOM 4684 C C . LYS A 1 563 ? -29.906 17.875 12.188 1 85.06 563 LYS A C 1
ATOM 4686 O O . LYS A 1 563 ? -29.609 18.703 11.32 1 85.06 563 LYS A O 1
ATOM 4691 N N . LEU A 1 564 ? -29.656 17.969 13.461 1 89.56 564 LEU A N 1
ATOM 4692 C CA . LEU A 1 564 ? -28.891 19.125 13.906 1 89.56 564 LEU A CA 1
ATOM 4693 C C . LEU A 1 564 ? -27.469 19.078 13.367 1 89.56 564 LEU A C 1
ATOM 4695 O O . LEU A 1 564 ? -26.906 20.109 13 1 89.56 564 LEU A O 1
ATOM 4699 N N . GLU A 1 565 ? -26.922 17.953 13.352 1 89.12 565 GLU A N 1
ATOM 4700 C CA . GLU A 1 565 ? -25.562 17.766 12.891 1 89.12 565 GLU A CA 1
ATOM 4701 C C . GLU A 1 565 ? -25.391 18.25 11.453 1 89.12 565 GLU A C 1
ATOM 4703 O O . GLU A 1 565 ? -24.344 18.797 11.094 1 89.12 565 GLU A O 1
ATOM 4708 N N . ASP A 1 566 ? -26.469 18.094 10.711 1 88.69 566 ASP A N 1
ATOM 4709 C CA . ASP A 1 566 ? -26.406 18.5 9.312 1 88.69 566 ASP A CA 1
ATOM 4710 C C . ASP A 1 566 ? -26.359 20.016 9.195 1 88.69 566 ASP A C 1
ATOM 4712 O O . ASP A 1 566 ? -25.969 20.547 8.156 1 88.69 566 ASP A O 1
ATOM 4716 N N . LYS A 1 567 ? -26.703 20.688 10.273 1 92.75 567 LYS A N 1
ATOM 4717 C CA . LYS A 1 567 ? -26.75 22.156 10.25 1 92.75 567 LYS A CA 1
ATOM 4718 C C . LYS A 1 567 ? -25.562 22.766 10.969 1 92.75 567 LYS A C 1
ATOM 4720 O O . LYS A 1 567 ? -25.453 23.984 11.094 1 92.75 567 LYS A O 1
ATOM 4725 N N . ILE A 1 568 ? -24.688 21.906 11.391 1 94.75 568 ILE A N 1
ATOM 4726 C CA . ILE A 1 568 ? -23.516 22.391 12.117 1 94.75 568 ILE A CA 1
ATOM 4727 C C . ILE A 1 568 ? -22.297 22.406 11.188 1 94.75 568 ILE A C 1
ATOM 4729 O O . ILE A 1 568 ? -22 21.406 10.523 1 94.75 568 ILE A O 1
ATOM 4733 N N . PHE A 1 569 ? -21.672 23.547 11.102 1 95.69 569 PHE A N 1
ATOM 4734 C CA . PHE A 1 569 ? -20.453 23.719 10.328 1 95.69 569 PHE A CA 1
ATOM 4735 C C . PHE A 1 569 ? -19.281 24.062 11.234 1 95.69 569 PHE A C 1
ATOM 4737 O O . PHE A 1 569 ? -19.281 25.125 11.867 1 95.69 569 PHE A O 1
ATOM 4744 N N . TYR A 1 570 ? -18.422 23.141 11.383 1 95.62 570 TYR A N 1
ATOM 4745 C CA . TYR A 1 570 ? -17.203 23.359 12.148 1 95.62 570 TYR A CA 1
ATOM 4746 C C . TYR A 1 570 ? -16 23.547 11.227 1 95.62 570 TYR A C 1
ATOM 4748 O O . TYR A 1 570 ? -15.648 22.641 10.469 1 95.62 570 TYR A O 1
ATOM 4756 N N . ILE A 1 571 ? -15.359 24.672 11.266 1 94.38 571 ILE A N 1
ATOM 4757 C CA . ILE A 1 571 ? -14.258 25.016 10.375 1 94.38 571 ILE A CA 1
ATOM 4758 C C . ILE A 1 571 ? -13.008 25.312 11.195 1 94.38 571 ILE A C 1
ATOM 4760 O O . ILE A 1 571 ? -12.844 26.422 11.711 1 94.38 571 ILE A O 1
ATOM 4764 N N . PRO A 1 572 ? -12.102 24.359 11.18 1 91.69 572 PRO A N 1
ATOM 4765 C CA . PRO A 1 572 ? -10.828 24.609 11.859 1 91.69 572 PRO A CA 1
ATOM 4766 C C . PRO A 1 572 ? -9.867 25.453 11.016 1 91.69 572 PRO A C 1
ATOM 4768 O O . PRO A 1 572 ? -10.164 25.766 9.867 1 91.69 572 PRO A O 1
ATOM 4771 N N . SER A 1 573 ? -8.742 25.797 11.602 1 85.5 573 SER A N 1
ATOM 4772 C CA . SER A 1 573 ? -7.758 26.625 10.914 1 85.5 573 SER A CA 1
ATOM 4773 C C . SER A 1 573 ? -7.184 25.922 9.695 1 85.5 573 SER A C 1
ATOM 4775 O O . SER A 1 573 ? -6.793 26.578 8.719 1 85.5 573 SER A O 1
ATOM 4777 N N . ASP A 1 574 ? -7.18 24.625 9.719 1 82.56 574 ASP A N 1
ATOM 4778 C CA . ASP A 1 574 ? -6.582 23.859 8.625 1 82.56 574 ASP A CA 1
ATOM 4779 C C . ASP A 1 574 ? -7.648 23.094 7.84 1 82.56 574 ASP A C 1
ATOM 4781 O O . ASP A 1 574 ? -7.398 22 7.355 1 82.56 574 ASP A O 1
ATOM 4785 N N . ALA A 1 575 ? -8.781 23.719 7.789 1 87.88 575 ALA A N 1
ATOM 4786 C CA . ALA A 1 575 ? -9.867 23.109 7.023 1 87.88 575 ALA A CA 1
ATOM 4787 C C . ALA A 1 575 ? -9.461 22.891 5.566 1 87.88 575 ALA A C 1
ATOM 4789 O O . ALA A 1 575 ? -8.727 23.703 5 1 87.88 575 ALA A O 1
ATOM 4790 N N . THR A 1 576 ? -9.875 21.859 5.008 1 83.62 576 THR A N 1
ATOM 4791 C CA . THR A 1 576 ? -9.586 21.531 3.621 1 83.62 576 THR A CA 1
ATOM 4792 C C . THR A 1 576 ? -10.258 22.516 2.672 1 83.62 576 THR A C 1
ATOM 4794 O O . THR A 1 576 ? -11.453 22.797 2.812 1 83.62 576 THR A O 1
ATOM 4797 N N . ALA A 1 577 ? -9.383 22.969 1.745 1 83.19 577 ALA A N 1
ATOM 4798 C CA . ALA A 1 577 ? -9.953 23.875 0.761 1 83.19 577 ALA A CA 1
ATOM 4799 C C . ALA A 1 577 ? -10.625 23.109 -0.38 1 83.19 577 ALA A C 1
ATOM 4801 O O . ALA A 1 577 ? -10.125 22.078 -0.809 1 83.19 577 ALA A O 1
ATOM 4802 N N . MET A 1 578 ? -11.812 23.531 -0.758 1 82.06 578 MET A N 1
ATOM 4803 C CA . MET A 1 578 ? -12.516 22.969 -1.907 1 82.06 578 MET A CA 1
ATOM 4804 C C . MET A 1 578 ? -12.938 24.062 -2.885 1 82.06 578 MET A C 1
ATOM 4806 O O . MET A 1 578 ? -12.922 25.234 -2.541 1 82.06 578 MET A O 1
ATOM 4810 N N . GLU A 1 579 ? -13.188 23.547 -4.055 1 79.44 579 GLU A N 1
ATOM 4811 C CA . GLU A 1 579 ? -13.664 24.5 -5.062 1 79.44 579 GLU A CA 1
ATOM 4812 C C . GLU A 1 579 ? -14.977 25.141 -4.633 1 79.44 579 GLU A C 1
ATOM 4814 O O . GLU A 1 579 ? -15.898 24.453 -4.191 1 79.44 579 GLU A O 1
ATOM 4819 N N . VAL A 1 580 ? -14.945 26.406 -4.672 1 83.56 580 VAL A N 1
ATOM 4820 C CA . VAL A 1 580 ? -16.125 27.172 -4.258 1 83.56 580 VAL A CA 1
ATOM 4821 C C . VAL A 1 580 ? -17.031 27.406 -5.457 1 83.56 580 VAL A C 1
ATOM 4823 O O . VAL A 1 580 ? -16.562 27.719 -6.551 1 83.56 580 VAL A O 1
ATOM 4826 N N . ASP A 1 581 ? -18.281 27.156 -5.293 1 82 581 ASP A N 1
ATOM 4827 C CA . ASP A 1 581 ? -19.312 27.438 -6.293 1 82 581 ASP A CA 1
ATOM 4828 C C . ASP A 1 581 ? -19.75 28.906 -6.219 1 82 581 ASP A C 1
ATOM 4830 O O . ASP A 1 581 ? -20.797 29.219 -5.633 1 82 581 ASP A O 1
ATOM 4834 N N . TYR A 1 582 ? -19.031 29.719 -6.859 1 84.69 582 TYR A N 1
ATOM 4835 C CA . TYR A 1 582 ? -19.312 31.156 -6.809 1 84.69 582 TYR A CA 1
ATOM 4836 C C . TYR A 1 582 ? -20.641 31.469 -7.473 1 84.69 582 TYR A C 1
ATOM 4838 O O . TYR A 1 582 ? -21.375 32.344 -7.023 1 84.69 582 TYR A O 1
ATOM 4846 N N . SER A 1 583 ? -20.969 30.688 -8.5 1 81.44 583 SER A N 1
ATOM 4847 C CA . SER A 1 583 ? -22.234 30.875 -9.18 1 81.44 583 SER A CA 1
ATOM 4848 C C . SER A 1 583 ? -23.422 30.594 -8.25 1 81.44 583 SER A C 1
ATOM 4850 O O . SER A 1 583 ? -24.422 31.312 -8.266 1 81.44 583 SER A O 1
ATOM 4852 N N . GLY A 1 584 ? -23.25 29.609 -7.496 1 82.56 584 GLY A N 1
ATOM 4853 C CA . GLY A 1 584 ? -24.281 29.266 -6.535 1 82.56 584 GLY A CA 1
ATOM 4854 C C . GLY A 1 584 ? -24.469 30.328 -5.465 1 82.56 584 GLY A C 1
ATOM 4855 O O . GLY A 1 584 ? -25.594 30.625 -5.062 1 82.56 584 GLY A O 1
ATOM 4856 N N . ILE A 1 585 ? -23.391 30.891 -5.02 1 87.88 585 ILE A N 1
ATOM 4857 C CA . ILE A 1 585 ? -23.422 31.938 -4.008 1 87.88 585 ILE A CA 1
ATOM 4858 C C . ILE A 1 585 ? -24.141 33.156 -4.559 1 87.88 585 ILE A C 1
ATOM 4860 O O . ILE A 1 585 ? -24.969 33.781 -3.873 1 87.88 585 ILE A O 1
ATOM 4864 N N . LEU A 1 586 ? -23.891 33.469 -5.832 1 86 586 LEU A N 1
ATOM 4865 C CA . LEU A 1 586 ? -24.484 34.625 -6.457 1 86 586 LEU A CA 1
ATOM 4866 C C . LEU A 1 586 ? -25.969 34.438 -6.723 1 86 586 LEU A C 1
ATOM 4868 O O . LEU A 1 586 ? -26.75 35.375 -6.676 1 86 586 LEU A O 1
ATOM 4872 N N . HIS A 1 587 ? -26.297 33.219 -6.996 1 84.75 587 HIS A N 1
ATOM 4873 C CA . HIS A 1 587 ? -27.703 32.906 -7.203 1 84.75 587 HIS A CA 1
ATOM 4874 C C . HIS A 1 587 ? -28.516 33.125 -5.926 1 84.75 587 HIS A C 1
ATOM 4876 O O . HIS A 1 587 ? -29.656 33.594 -5.973 1 84.75 587 HIS A O 1
ATOM 4882 N N . LEU A 1 588 ? -27.875 32.844 -4.805 1 83.06 588 LEU A N 1
ATOM 4883 C CA . LEU A 1 588 ? -28.547 32.969 -3.518 1 83.06 588 LEU A CA 1
ATOM 4884 C C . LEU A 1 588 ? -28.484 34.406 -3.008 1 83.06 588 LEU A C 1
ATOM 4886 O O . LEU A 1 588 ? -29.328 34.812 -2.209 1 83.06 588 LEU A O 1
ATOM 4890 N N . ASN A 1 589 ? -27.391 35.031 -3.395 1 87.5 589 ASN A N 1
ATOM 4891 C CA . ASN A 1 589 ? -27.172 36.406 -2.957 1 87.5 589 ASN A CA 1
ATOM 4892 C C . ASN A 1 589 ? -26.891 37.344 -4.137 1 87.5 589 ASN A C 1
ATOM 4894 O O . ASN A 1 589 ? -25.797 37.844 -4.273 1 87.5 589 ASN A O 1
ATOM 4898 N N . PRO A 1 590 ? -27.922 37.656 -4.859 1 85.56 590 PRO A N 1
ATOM 4899 C CA . PRO A 1 590 ? -27.719 38.438 -6.07 1 85.56 590 PRO A CA 1
ATOM 4900 C C . PRO A 1 590 ? -27.188 39.844 -5.773 1 85.56 590 PRO A C 1
ATOM 4902 O O . PRO A 1 590 ? -26.484 40.438 -6.602 1 85.56 590 PRO A O 1
ATOM 4905 N N . LEU A 1 591 ? -27.453 40.344 -4.609 1 83.81 591 LEU A N 1
ATOM 4906 C CA . LEU A 1 591 ? -27.062 41.719 -4.254 1 83.81 591 LEU A CA 1
ATOM 4907 C C . LEU A 1 591 ? -25.562 41.781 -4.02 1 83.81 591 LEU A C 1
ATOM 4909 O O . LEU A 1 591 ? -25 42.906 -4.012 1 83.81 591 LEU A O 1
ATOM 4913 N N . LEU A 1 592 ? -24.953 40.625 -3.926 1 87.25 592 LEU A N 1
ATOM 4914 C CA . LEU A 1 592 ? -23.531 40.625 -3.588 1 87.25 592 LEU A CA 1
ATOM 4915 C C . LEU A 1 592 ? -22.672 40.469 -4.836 1 87.25 592 LEU A C 1
ATOM 4917 O O . LEU A 1 592 ? -21.469 40.219 -4.738 1 87.25 592 LEU A O 1
ATOM 4921 N N . THR A 1 593 ? -23.266 40.562 -5.988 1 86.88 593 THR A N 1
ATOM 4922 C CA . THR A 1 593 ? -22.562 40.281 -7.238 1 86.88 593 THR A CA 1
ATOM 4923 C C . THR A 1 593 ? -21.359 41.188 -7.387 1 86.88 593 THR A C 1
ATOM 4925 O O . THR A 1 593 ? -20.25 40.719 -7.699 1 86.88 593 THR A O 1
ATOM 4928 N N . GLN A 1 594 ? -21.547 42.469 -7.145 1 87.62 594 GLN A N 1
ATOM 4929 C CA . GLN A 1 594 ? -20.453 43.438 -7.32 1 87.62 594 GLN A CA 1
ATOM 4930 C C . GLN A 1 594 ? -19.359 43.219 -6.273 1 87.62 594 GLN A C 1
ATOM 4932 O O . GLN A 1 594 ? -18.172 43.188 -6.605 1 87.62 594 GLN A O 1
ATOM 4937 N N . GLU A 1 595 ? -19.797 43.062 -5.078 1 90.06 595 GLU A N 1
ATOM 4938 C CA . GLU A 1 595 ? -18.844 42.906 -3.984 1 90.06 595 GLU A CA 1
ATOM 4939 C C . GLU A 1 595 ? -18.031 41.625 -4.141 1 90.06 595 GLU A C 1
ATOM 4941 O O . GLU A 1 595 ? -16.812 41.625 -3.943 1 90.06 595 GLU A O 1
ATOM 4946 N N . LEU A 1 596 ? -18.719 40.625 -4.516 1 90.94 596 LEU A N 1
ATOM 4947 C CA . LEU A 1 596 ? -18.047 39.344 -4.656 1 90.94 596 LEU A CA 1
ATOM 4948 C C . LEU A 1 596 ? -17.094 39.344 -5.84 1 90.94 596 LEU A C 1
ATOM 4950 O O . LEU A 1 596 ? -15.984 38.812 -5.762 1 90.94 596 LEU A O 1
ATOM 4954 N N . SER A 1 597 ? -17.5 39.906 -6.906 1 87.38 597 SER A N 1
ATOM 4955 C CA . SER A 1 597 ? -16.641 40 -8.078 1 87.38 597 SER A CA 1
ATOM 4956 C C . SER A 1 597 ? -15.375 40.781 -7.773 1 87.38 597 SER A C 1
ATOM 4958 O O . SER A 1 597 ? -14.281 40.406 -8.18 1 87.38 597 SER A O 1
ATOM 4960 N N . ASN A 1 598 ? -15.594 41.906 -7.105 1 86.69 598 ASN A N 1
ATOM 4961 C CA . ASN A 1 598 ? -14.453 42.719 -6.719 1 86.69 598 ASN A CA 1
ATOM 4962 C C . ASN A 1 598 ? -13.516 41.969 -5.77 1 86.69 598 ASN A C 1
ATOM 4964 O O . ASN A 1 598 ? -12.297 42.062 -5.891 1 86.69 598 ASN A O 1
ATOM 4968 N N . PHE A 1 599 ? -14.164 41.281 -4.891 1 89.62 599 PHE A N 1
ATOM 4969 C CA . PHE A 1 599 ? -13.406 40.531 -3.91 1 89.62 599 PHE A CA 1
ATOM 4970 C C . PHE A 1 599 ? -12.562 39.469 -4.598 1 89.62 599 PHE A C 1
ATOM 4972 O O . PHE A 1 599 ? -11.383 39.281 -4.266 1 89.62 599 PHE A O 1
ATOM 4979 N N . LEU A 1 600 ? -13.117 38.812 -5.574 1 87.31 600 LEU A N 1
ATOM 4980 C CA . LEU A 1 600 ? -12.438 37.75 -6.293 1 87.31 600 LEU A CA 1
ATOM 4981 C C . LEU A 1 600 ? -11.312 38.312 -7.168 1 87.31 600 LEU A C 1
ATOM 4983 O O . LEU A 1 600 ? -10.281 37.656 -7.344 1 87.31 600 LEU A O 1
ATOM 4987 N N . LYS A 1 601 ? -11.562 39.438 -7.648 1 82.56 601 LYS A N 1
ATOM 4988 C CA . LYS A 1 601 ? -10.547 40.094 -8.469 1 82.56 601 LYS A CA 1
ATOM 4989 C C . LYS A 1 601 ? -9.328 40.469 -7.629 1 82.56 601 LYS A C 1
ATOM 4991 O O . LYS A 1 601 ? -8.188 40.281 -8.055 1 82.56 601 LYS A O 1
ATOM 4996 N N . VAL A 1 602 ? -9.648 40.969 -6.453 1 80.69 602 VAL A N 1
ATOM 4997 C CA . VAL A 1 602 ? -8.594 41.438 -5.578 1 80.69 602 VAL A CA 1
ATOM 4998 C C . VAL A 1 602 ? -7.809 40.281 -5 1 80.69 602 VAL A C 1
ATOM 5000 O O . VAL A 1 602 ? -6.578 40.312 -4.926 1 80.69 602 VAL A O 1
ATOM 5003 N N . THR A 1 603 ? -8.477 39.219 -4.629 1 82.88 603 THR A N 1
ATOM 5004 C CA . THR A 1 603 ? -7.836 38.125 -3.928 1 82.88 603 THR A CA 1
ATOM 5005 C C . THR A 1 603 ? -7.309 37.094 -4.918 1 82.88 603 THR A C 1
ATOM 5007 O O . THR A 1 603 ? -6.496 36.219 -4.559 1 82.88 603 THR A O 1
ATOM 5010 N N . LYS A 1 604 ? -7.793 37.031 -6.145 1 77.25 604 LYS A N 1
ATOM 5011 C CA . LYS A 1 604 ? -7.414 36.094 -7.207 1 77.25 604 LYS A CA 1
ATOM 5012 C C . LYS A 1 604 ? -7.766 34.656 -6.836 1 77.25 604 LYS A C 1
ATOM 5014 O O . LYS A 1 604 ? -7.098 33.719 -7.273 1 77.25 604 LYS A O 1
ATOM 5019 N N . LEU A 1 605 ? -8.688 34.469 -6.035 1 81.75 605 LEU A N 1
ATOM 5020 C CA . LEU A 1 605 ? -9.078 33.125 -5.562 1 81.75 605 LEU A CA 1
ATOM 5021 C C . LEU A 1 605 ? -9.672 32.312 -6.695 1 81.75 605 LEU A C 1
ATOM 5023 O O . LEU A 1 605 ? -9.531 31.078 -6.711 1 81.75 605 LEU A O 1
ATOM 5027 N N . SER A 1 606 ? -10.297 32.938 -7.637 1 77.5 606 SER A N 1
ATOM 5028 C CA . SER A 1 606 ? -11.008 32.25 -8.695 1 77.5 606 SER A CA 1
ATOM 5029 C C . SER A 1 606 ? -10.031 31.609 -9.688 1 77.5 606 SER A C 1
ATOM 5031 O O . SER A 1 606 ? -10.375 30.641 -10.375 1 77.5 606 SER A O 1
ATOM 5033 N N . SER A 1 607 ? -8.891 32.031 -9.641 1 68.62 607 SER A N 1
ATOM 5034 C CA . SER A 1 607 ? -7.934 31.594 -10.648 1 68.62 607 SER A CA 1
ATOM 5035 C C . SER A 1 607 ? -7.043 30.484 -10.117 1 68.62 607 SER A C 1
ATOM 5037 O O . SER A 1 607 ? -6.27 29.875 -10.867 1 68.62 607 SER A O 1
ATOM 5039 N N . LYS A 1 608 ? -7.27 30.156 -8.891 1 70.94 608 LYS A N 1
ATOM 5040 C CA . LYS A 1 608 ? -6.359 29.203 -8.273 1 70.94 608 LYS A CA 1
ATOM 5041 C C . LYS A 1 608 ? -7.059 27.875 -8.008 1 70.94 608 LYS A C 1
ATOM 5043 O O . LYS A 1 608 ? -8.234 27.844 -7.621 1 70.94 608 LYS A O 1
ATOM 5048 N N . GLN A 1 609 ? -6.254 26.875 -8.32 1 70.44 609 GLN A N 1
ATOM 5049 C CA . GLN A 1 609 ? -6.723 25.562 -7.914 1 70.44 609 GLN A CA 1
ATOM 5050 C C . GLN A 1 609 ? -6.48 25.328 -6.426 1 70.44 609 GLN A C 1
ATOM 5052 O O . GLN A 1 609 ? -5.609 25.953 -5.828 1 70.44 609 GLN A O 1
ATOM 5057 N N . THR A 1 610 ? -7.258 24.391 -5.867 1 75.31 610 THR A N 1
ATOM 5058 C CA . THR A 1 610 ? -7.23 24.125 -4.43 1 75.31 610 THR A CA 1
ATOM 5059 C C . THR A 1 610 ? -5.832 23.719 -3.979 1 75.31 610 THR A C 1
ATOM 5061 O O . THR A 1 610 ? -5.391 24.094 -2.893 1 75.31 610 THR A O 1
ATOM 5064 N N . ASN A 1 611 ? -5.176 23.094 -4.785 1 64.31 611 ASN A N 1
ATOM 5065 C CA . ASN A 1 611 ? -3.857 22.578 -4.418 1 64.31 611 ASN A CA 1
ATOM 5066 C C . ASN A 1 611 ? -2.791 23.672 -4.504 1 64.31 611 ASN A C 1
ATOM 5068 O O . ASN A 1 611 ? -1.695 23.516 -3.965 1 64.31 611 ASN A O 1
ATOM 5072 N N . GLU A 1 612 ? -3.17 24.812 -5.07 1 61.78 612 GLU A N 1
ATOM 5073 C CA . GLU A 1 612 ? -2.227 25.906 -5.277 1 61.78 612 GLU A CA 1
ATOM 5074 C C . GLU A 1 612 ? -2.439 27.016 -4.258 1 61.78 612 GLU A C 1
ATOM 5076 O O . GLU A 1 612 ? -1.653 27.969 -4.191 1 61.78 612 GLU A O 1
ATOM 5081 N N . MET A 1 613 ? -3.389 26.75 -3.5 1 73.88 613 MET A N 1
ATOM 5082 C CA . MET A 1 613 ? -3.752 27.828 -2.574 1 73.88 613 MET A CA 1
ATOM 5083 C C . MET A 1 613 ? -2.832 27.828 -1.359 1 73.88 613 MET A C 1
ATOM 5085 O O . MET A 1 613 ? -2.449 26.766 -0.86 1 73.88 613 MET A O 1
ATOM 5089 N N . SER A 1 614 ? -2.479 29 -1.022 1 66.38 614 SER A N 1
ATOM 5090 C CA . SER A 1 614 ? -1.802 29.156 0.261 1 66.38 614 SER A CA 1
ATOM 5091 C C . SER A 1 614 ? -2.746 28.875 1.423 1 66.38 614 SER A C 1
ATOM 5093 O O . SER A 1 614 ? -3.955 28.719 1.225 1 66.38 614 SER A O 1
ATOM 5095 N N . LYS A 1 615 ? -2.211 28.766 2.609 1 75.75 615 LYS A N 1
ATOM 5096 C CA . LYS A 1 615 ? -3.035 28.516 3.789 1 75.75 615 LYS A CA 1
ATOM 5097 C C . LYS A 1 615 ? -4.066 29.625 3.977 1 75.75 615 LYS A C 1
ATOM 5099 O O . LYS A 1 615 ? -5.219 29.359 4.316 1 75.75 615 LYS A O 1
ATOM 5104 N N . GLY A 1 616 ? -3.625 30.875 3.752 1 80.38 616 GLY A N 1
ATOM 5105 C CA . GLY A 1 616 ? -4.527 32 3.895 1 80.38 616 GLY A CA 1
ATOM 5106 C C . GLY A 1 616 ? -5.621 32.031 2.844 1 80.38 616 GLY A C 1
ATOM 5107 O O . GLY A 1 616 ? -6.777 32.312 3.152 1 80.38 616 GLY A O 1
ATOM 5108 N N . GLU A 1 617 ? -5.223 31.688 1.658 1 81.19 617 GLU A N 1
ATOM 5109 C CA . GLU A 1 617 ? -6.199 31.641 0.573 1 81.19 617 GLU A CA 1
ATOM 5110 C C . GLU A 1 617 ? -7.219 30.531 0.788 1 81.19 617 GLU A C 1
ATOM 5112 O O . GLU A 1 617 ? -8.406 30.703 0.506 1 81.19 617 GLU A O 1
ATOM 5117 N N . ALA A 1 618 ? -6.715 29.484 1.296 1 85.31 618 ALA A N 1
ATOM 5118 C CA . ALA A 1 618 ? -7.602 28.359 1.604 1 85.31 618 ALA A CA 1
ATOM 5119 C C . ALA A 1 618 ? -8.609 28.734 2.688 1 85.31 618 ALA A C 1
ATOM 5121 O O . ALA A 1 618 ? -9.789 28.391 2.596 1 85.31 618 ALA A O 1
ATOM 5122 N N . GLN A 1 619 ? -8.125 29.422 3.645 1 89.19 619 GLN A N 1
ATOM 5123 C CA . GLN A 1 619 ? -9 29.891 4.711 1 89.19 619 GLN A CA 1
ATOM 5124 C C . GLN A 1 619 ? -10.047 30.859 4.172 1 89.19 619 GLN A C 1
ATOM 5126 O O . GLN A 1 619 ? -11.227 30.766 4.52 1 89.19 619 GLN A O 1
ATOM 5131 N N . LEU A 1 620 ? -9.578 31.75 3.346 1 90 620 LEU A N 1
ATOM 5132 C CA . LEU A 1 620 ? -10.477 32.719 2.752 1 90 620 LEU A CA 1
ATOM 5133 C C . LEU A 1 620 ? -11.531 32.062 1.886 1 90 620 LEU A C 1
ATOM 5135 O O . LEU A 1 620 ? -12.703 32.438 1.915 1 90 620 LEU A O 1
ATOM 5139 N N . SER A 1 621 ? -11.102 31.109 1.144 1 90.06 621 SER A N 1
ATOM 5140 C CA . SER A 1 621 ? -12.016 30.359 0.296 1 90.06 621 SER A CA 1
ATOM 5141 C C . SER A 1 621 ? -13.078 29.641 1.128 1 90.06 621 SER A C 1
ATOM 5143 O O . SER A 1 621 ? -14.25 29.625 0.766 1 90.06 621 SER A O 1
ATOM 5145 N N . ASN A 1 622 ? -12.703 29.062 2.219 1 92.44 622 ASN A N 1
ATOM 5146 C CA . ASN A 1 622 ? -13.625 28.375 3.111 1 92.44 622 ASN A CA 1
ATOM 5147 C C . ASN A 1 622 ? -14.633 29.344 3.729 1 92.44 622 ASN A C 1
ATOM 5149 O O . ASN A 1 622 ? -15.805 29 3.887 1 92.44 622 ASN A O 1
ATOM 5153 N N . LEU A 1 623 ? -14.148 30.484 4.035 1 93.69 623 LEU A N 1
ATOM 5154 C CA . LEU A 1 623 ? -15.016 31.484 4.656 1 93.69 623 LEU A CA 1
ATOM 5155 C C . LEU A 1 623 ? -16.047 32 3.662 1 93.69 623 LEU A C 1
ATOM 5157 O O . LEU A 1 623 ? -17.219 32.156 4.008 1 93.69 623 LEU A O 1
ATOM 5161 N N . ILE A 1 624 ? -15.648 32.219 2.449 1 91.81 624 ILE A N 1
ATOM 5162 C CA . ILE A 1 624 ? -16.547 32.75 1.422 1 91.81 624 ILE A CA 1
ATOM 5163 C C . ILE A 1 624 ? -17.641 31.703 1.138 1 91.81 624 ILE A C 1
ATOM 5165 O O . ILE A 1 624 ? -18.781 32.062 0.873 1 91.81 624 ILE A O 1
ATOM 5169 N N . SER A 1 625 ? -17.297 30.516 1.229 1 91.75 625 SER A N 1
ATOM 5170 C CA . SER A 1 625 ? -18.234 29.422 0.95 1 91.75 625 SER A CA 1
ATOM 5171 C C . SER A 1 625 ? -19.391 29.422 1.945 1 91.75 625 SER A C 1
ATOM 5173 O O . SER A 1 625 ? -20.438 28.844 1.681 1 91.75 625 SER A O 1
ATOM 5175 N N . LEU A 1 626 ? -19.219 30.062 3.061 1 93.56 626 LEU A N 1
ATOM 5176 C CA . LEU A 1 626 ? -20.234 30.109 4.109 1 93.56 626 LEU A CA 1
ATOM 5177 C C . LEU A 1 626 ? -21.422 30.969 3.691 1 93.56 626 LEU A C 1
ATOM 5179 O O . LEU A 1 626 ? -22.484 30.906 4.293 1 93.56 626 LEU A O 1
ATOM 5183 N N . LEU A 1 627 ? -21.266 31.797 2.666 1 93.06 627 LEU A N 1
ATOM 5184 C CA . LEU A 1 627 ? -22.297 32.719 2.213 1 93.06 627 LEU A CA 1
ATOM 5185 C C . LEU A 1 627 ? -23.516 31.969 1.693 1 93.06 627 LEU A C 1
ATOM 5187 O O . LEU A 1 627 ? -24.609 32.531 1.617 1 93.06 627 LEU A O 1
ATOM 5191 N N . LYS A 1 628 ? -23.297 30.75 1.397 1 89.81 628 LYS A N 1
ATOM 5192 C CA . LYS A 1 628 ? -24.406 29.953 0.863 1 89.81 628 LYS A CA 1
ATOM 5193 C C . LYS A 1 628 ? -25.25 29.359 1.986 1 89.81 628 LYS A C 1
ATOM 5195 O O . LYS A 1 628 ? -26.359 28.875 1.749 1 89.81 628 LYS A O 1
ATOM 5200 N N . LEU A 1 629 ? -24.844 29.469 3.217 1 92.88 629 LEU A N 1
ATOM 5201 C CA . LEU A 1 629 ? -25.484 28.781 4.336 1 92.88 629 LEU A CA 1
ATOM 5202 C C . LEU A 1 629 ? -26.594 29.641 4.93 1 92.88 629 LEU A C 1
ATOM 5204 O O . LEU A 1 629 ? -26.5 30.875 4.926 1 92.88 629 LEU A O 1
ATOM 5208 N N . LYS A 1 630 ? -27.688 28.969 5.367 1 91.69 630 LYS A N 1
ATOM 5209 C CA . LYS A 1 630 ? -28.797 29.625 6.051 1 91.69 630 LYS A CA 1
ATOM 5210 C C . LYS A 1 630 ? -29.281 28.781 7.234 1 91.69 630 LYS A C 1
ATOM 5212 O O . LYS A 1 630 ? -29.406 27.562 7.129 1 91.69 630 LYS A O 1
ATOM 5217 N N . ASP A 1 631 ? -29.484 29.469 8.406 1 94.44 631 ASP A N 1
ATOM 5218 C CA . ASP A 1 631 ? -30.047 28.875 9.609 1 94.44 631 ASP A CA 1
ATOM 5219 C C . ASP A 1 631 ? -29.156 27.766 10.141 1 94.44 631 ASP A C 1
ATOM 5221 O O . ASP A 1 631 ? -29.625 26.688 10.523 1 94.44 631 ASP A O 1
ATOM 5225 N N . CYS A 1 632 ? -27.875 27.984 10.047 1 96.06 632 CYS A N 1
ATOM 5226 C CA . CYS A 1 632 ? -26.891 27 10.484 1 96.06 632 CYS A CA 1
ATOM 5227 C C . CYS A 1 632 ? -26.109 27.516 11.695 1 96.06 632 CYS A C 1
ATOM 5229 O O . CYS A 1 632 ? -26.141 28.703 12.008 1 96.06 632 CYS A O 1
ATOM 5231 N N . LEU A 1 633 ? -25.531 26.562 12.398 1 96.75 633 LEU A N 1
ATOM 5232 C CA . LEU A 1 633 ? -24.547 26.859 13.438 1 96.75 633 LEU A CA 1
ATOM 5233 C C . LEU A 1 633 ? -23.125 26.812 12.875 1 96.75 633 LEU A C 1
ATOM 5235 O O . LEU A 1 633 ? -22.656 25.766 12.453 1 96.75 633 LEU A O 1
ATOM 5239 N N . ILE A 1 634 ? -22.516 27.969 12.805 1 97.56 634 ILE A N 1
ATOM 5240 C CA . ILE A 1 634 ? -21.172 28.062 12.234 1 97.56 634 ILE A CA 1
ATOM 5241 C C . ILE A 1 634 ? -20.156 28.266 13.352 1 97.56 634 ILE A C 1
ATOM 5243 O O . ILE A 1 634 ? -20.234 29.25 14.102 1 97.56 634 ILE A O 1
ATOM 5247 N N . LEU A 1 635 ? -19.297 27.328 13.461 1 97.5 635 LEU A N 1
ATOM 5248 C CA . LEU A 1 635 ? -18.234 27.359 14.461 1 97.5 635 LEU A CA 1
ATOM 5249 C C . LEU A 1 635 ? -16.875 27.594 13.812 1 97.5 635 LEU A C 1
ATOM 5251 O O . LEU A 1 635 ? -16.359 26.719 13.117 1 97.5 635 LEU A O 1
ATOM 5255 N N . LEU A 1 636 ? -16.297 28.703 14.055 1 96.06 636 LEU A N 1
ATOM 5256 C CA . LEU A 1 636 ? -15.016 29.078 13.461 1 96.06 636 LEU A CA 1
ATOM 5257 C C . LEU A 1 636 ? -13.883 28.938 14.477 1 96.06 636 LEU A C 1
ATOM 5259 O O . LEU A 1 636 ? -13.891 29.625 15.508 1 96.06 636 LEU A O 1
ATOM 5263 N N . ASP A 1 637 ? -12.984 28.062 14.203 1 93.56 637 ASP A N 1
ATOM 5264 C CA . ASP A 1 637 ? -11.859 27.812 15.102 1 93.56 637 ASP A CA 1
ATOM 5265 C C . ASP A 1 637 ? -10.562 28.359 14.523 1 93.56 637 ASP A C 1
ATOM 5267 O O . ASP A 1 637 ? -9.867 27.656 13.781 1 93.56 637 ASP A O 1
ATOM 5271 N N . GLU A 1 638 ? -10.188 29.531 14.828 1 88.06 638 GLU A N 1
ATOM 5272 C CA . GLU A 1 638 ? -8.977 30.219 14.398 1 88.06 638 GLU A CA 1
ATOM 5273 C C . GLU A 1 638 ? -8.883 30.281 12.875 1 88.06 638 GLU A C 1
ATOM 5275 O O . GLU A 1 638 ? -7.824 30.031 12.297 1 88.06 638 GLU A O 1
ATOM 5280 N N . CYS A 1 639 ? -9.953 30.625 12.273 1 90.56 639 CYS A N 1
ATOM 5281 C CA . CYS A 1 639 ? -10.07 30.562 10.82 1 90.56 639 CYS A CA 1
ATOM 5282 C C . CYS A 1 639 ? -9.492 31.828 10.172 1 90.56 639 CYS A C 1
ATOM 5284 O O . CYS A 1 639 ? -9.414 31.906 8.953 1 90.56 639 CYS A O 1
ATOM 5286 N N . PHE A 1 640 ? -9.047 32.812 10.992 1 87.69 640 PHE A N 1
ATOM 5287 C CA . PHE A 1 640 ? -8.547 34.062 10.445 1 87.69 640 PHE A CA 1
ATOM 5288 C C . PHE A 1 640 ? -7.047 34.188 10.664 1 87.69 640 PHE A C 1
ATOM 5290 O O . PHE A 1 640 ? -6.453 35.219 10.336 1 87.69 640 PHE A O 1
ATOM 5297 N N . SER A 1 641 ? -6.473 33.125 11.164 1 76.56 641 SER A N 1
ATOM 5298 C CA . SER A 1 641 ? -5.109 33.219 11.68 1 76.56 641 SER A CA 1
ATOM 5299 C C . SER A 1 641 ? -4.105 33.438 10.547 1 76.56 641 SER A C 1
ATOM 5301 O O . SER A 1 641 ? -3.08 34.094 10.734 1 76.56 641 SER A O 1
ATOM 5303 N N . ASN A 1 642 ? -4.402 32.938 9.344 1 73.88 642 ASN A N 1
ATOM 5304 C CA . ASN A 1 642 ? -3.412 33 8.273 1 73.88 642 ASN A CA 1
ATOM 5305 C C . ASN A 1 642 ? -3.842 33.938 7.156 1 73.88 642 ASN A C 1
ATOM 5307 O O . ASN A 1 642 ? -3.205 34 6.102 1 73.88 642 ASN A O 1
ATOM 5311 N N . ILE A 1 643 ? -4.844 34.656 7.438 1 82.31 643 ILE A N 1
ATOM 5312 C CA . ILE A 1 643 ? -5.352 35.594 6.43 1 82.31 643 ILE A CA 1
ATOM 5313 C C . ILE A 1 643 ? -4.715 36.969 6.625 1 82.31 643 ILE A C 1
ATOM 5315 O O . ILE A 1 643 ? -4.504 37.406 7.758 1 82.31 643 ILE A O 1
ATOM 5319 N N . SER A 1 644 ? -4.355 37.688 5.535 1 76.56 644 SER A N 1
ATOM 5320 C CA . SER A 1 644 ? -3.814 39.031 5.609 1 76.56 644 SER A CA 1
ATOM 5321 C C . SER A 1 644 ? -4.84 40 6.176 1 76.56 644 SER A C 1
ATOM 5323 O O . SER A 1 644 ? -6.047 39.812 5.992 1 76.56 644 SER A O 1
ATOM 5325 N N . ASP A 1 645 ? -4.348 41.031 6.809 1 80 645 ASP A N 1
ATOM 5326 C CA . ASP A 1 645 ? -5.219 42 7.438 1 80 645 ASP A CA 1
ATOM 5327 C C . ASP A 1 645 ? -6.125 42.688 6.406 1 80 645 ASP A C 1
ATOM 5329 O O . ASP A 1 645 ? -7.301 42.938 6.676 1 80 645 ASP A O 1
ATOM 5333 N N . SER A 1 646 ? -5.531 42.938 5.254 1 80.62 646 SER A N 1
ATOM 5334 C CA . SER A 1 646 ? -6.316 43.594 4.207 1 80.62 646 SER A CA 1
ATOM 5335 C C . SER A 1 646 ? -7.484 42.719 3.771 1 80.62 646 SER A C 1
ATOM 5337 O O . SER A 1 646 ? -8.602 43.188 3.602 1 80.62 646 SER A O 1
ATOM 5339 N N . ASN A 1 647 ? -7.266 41.531 3.658 1 87.56 647 ASN A N 1
ATOM 5340 C CA . ASN A 1 647 ? -8.305 40.594 3.232 1 87.56 647 ASN A CA 1
ATOM 5341 C C . ASN A 1 647 ? -9.336 40.375 4.332 1 87.56 647 ASN A C 1
ATOM 5343 O O . ASN A 1 647 ? -10.523 40.156 4.043 1 87.56 647 ASN A O 1
ATOM 5347 N N . ILE A 1 648 ? -8.859 40.344 5.578 1 89.12 648 ILE A N 1
ATOM 5348 C CA . ILE A 1 648 ? -9.781 40.188 6.699 1 89.12 648 ILE A CA 1
ATOM 5349 C C . ILE A 1 648 ? -10.766 41.375 6.703 1 89.12 648 ILE A C 1
ATOM 5351 O O . ILE A 1 648 ? -11.969 41.188 6.848 1 89.12 648 ILE A O 1
ATOM 5355 N N . GLU A 1 649 ? -10.18 42.531 6.535 1 88.62 649 GLU A N 1
ATOM 5356 C CA . GLU A 1 649 ? -11.008 43.719 6.539 1 88.62 649 GLU A CA 1
ATOM 5357 C C . GLU A 1 649 ? -12.039 43.688 5.41 1 88.62 649 GLU A C 1
ATOM 5359 O O . GLU A 1 649 ? -13.203 44.031 5.613 1 88.62 649 GLU A O 1
ATOM 5364 N N . LEU A 1 650 ? -11.594 43.312 4.262 1 89 650 LEU A N 1
ATOM 5365 C CA . LEU A 1 650 ? -12.492 43.219 3.115 1 89 650 LEU A CA 1
ATOM 5366 C C . LEU A 1 650 ? -13.609 42.219 3.385 1 89 650 LEU A C 1
ATOM 5368 O O . LEU A 1 650 ? -14.781 42.469 3.119 1 89 650 LEU A O 1
ATOM 5372 N N . PHE A 1 651 ? -13.258 41.125 3.869 1 93.06 651 PHE A N 1
ATOM 5373 C CA . PHE A 1 651 ? -14.219 40.062 4.141 1 93.06 651 PHE A CA 1
ATOM 5374 C C . PHE A 1 651 ? -15.211 40.469 5.219 1 93.06 651 PHE A C 1
ATOM 5376 O O . PHE A 1 651 ? -16.422 40.281 5.066 1 93.06 651 PHE A O 1
ATOM 5383 N N . MET A 1 652 ? -14.711 41 6.289 1 93.44 652 MET A N 1
ATOM 5384 C CA . MET A 1 652 ? -15.539 41.406 7.43 1 93.44 652 MET A CA 1
ATOM 5385 C C . MET A 1 652 ? -16.516 42.5 7.047 1 93.44 652 MET A C 1
ATOM 5387 O O . MET A 1 652 ? -17.672 42.5 7.473 1 93.44 652 MET A O 1
ATOM 5391 N N . ASN A 1 653 ? -16.047 43.375 6.246 1 90.31 653 ASN A N 1
ATOM 5392 C CA . ASN A 1 653 ? -16.859 44.531 5.887 1 90.31 653 ASN A CA 1
ATOM 5393 C C . ASN A 1 653 ? -17.969 44.156 4.895 1 90.31 653 ASN A C 1
ATOM 5395 O O . ASN A 1 653 ? -19.078 44.656 4.984 1 90.31 653 ASN A O 1
ATOM 5399 N N . TYR A 1 654 ? -17.672 43.25 4.059 1 90.44 654 TYR A N 1
ATOM 5400 C CA . TYR A 1 654 ? -18.609 43.031 2.963 1 90.44 654 TYR A CA 1
ATOM 5401 C C . TYR A 1 654 ? -19.453 41.781 3.227 1 90.44 654 TYR A C 1
ATOM 5403 O O . TYR A 1 654 ? -20.609 41.719 2.809 1 90.44 654 TYR A O 1
ATOM 5411 N N . PHE A 1 655 ? -18.922 40.844 3.873 1 93.75 655 PHE A N 1
ATOM 5412 C CA . PHE A 1 655 ? -19.594 39.562 3.812 1 93.75 655 PHE A CA 1
ATOM 5413 C C . PHE A 1 655 ? -19.953 39.062 5.211 1 93.75 655 PHE A C 1
ATOM 5415 O O . PHE A 1 655 ? -20.922 38.312 5.387 1 93.75 655 PHE A O 1
ATOM 5422 N N . PHE A 1 656 ? -19.266 39.312 6.246 1 94.25 656 PHE A N 1
ATOM 5423 C CA . PHE A 1 656 ? -19.359 38.719 7.566 1 94.25 656 PHE A CA 1
ATOM 5424 C C . PHE A 1 656 ? -20.734 38.969 8.172 1 94.25 656 PHE A C 1
ATOM 5426 O O . PHE A 1 656 ? -21.359 38.031 8.727 1 94.25 656 PHE A O 1
ATOM 5433 N N . GLN A 1 657 ? -21.203 40.188 8.062 1 92 657 GLN A N 1
ATOM 5434 C CA . GLN A 1 657 ? -22.5 40.531 8.648 1 92 657 GLN A CA 1
ATOM 5435 C C . GLN A 1 657 ? -23.625 39.719 7.98 1 92 657 GLN A C 1
ATOM 5437 O O . GLN A 1 657 ? -24.578 39.312 8.648 1 92 657 GLN A O 1
ATOM 5442 N N . LYS A 1 658 ? -23.516 39.594 6.715 1 92 658 LYS A N 1
ATOM 5443 C CA . LYS A 1 658 ? -24.516 38.844 5.992 1 92 658 LYS A CA 1
ATOM 5444 C C . LYS A 1 658 ? -24.547 37.375 6.473 1 92 658 LYS A C 1
ATOM 5446 O O . LYS A 1 658 ? -25.625 36.781 6.57 1 92 658 LYS A O 1
ATOM 5451 N N . ILE A 1 659 ? -23.438 36.812 6.707 1 94.56 659 ILE A N 1
ATOM 5452 C CA . ILE A 1 659 ? -23.328 35.438 7.211 1 94.56 659 ILE A CA 1
ATOM 5453 C C . ILE A 1 659 ? -23.969 35.344 8.594 1 94.56 659 ILE A C 1
ATOM 5455 O O . ILE A 1 659 ? -24.703 34.406 8.883 1 94.56 659 ILE A O 1
ATOM 5459 N N . CYS A 1 660 ? -23.781 36.375 9.406 1 94.69 660 CYS A N 1
ATOM 5460 C CA . CYS A 1 660 ? -24.281 36.375 10.781 1 94.69 660 CYS A CA 1
ATOM 5461 C C . CYS A 1 660 ? -25.797 36.594 10.805 1 94.69 660 CYS A C 1
ATOM 5463 O O . CYS A 1 660 ? -26.484 36.094 11.695 1 94.69 660 CYS A O 1
ATOM 5465 N N . ASP A 1 661 ? -26.25 37.312 9.82 1 92.5 661 ASP A N 1
ATOM 5466 C CA . ASP A 1 661 ? -27.672 37.594 9.758 1 92.5 661 ASP A CA 1
ATOM 5467 C C . ASP A 1 661 ? -28.469 36.312 9.477 1 92.5 661 ASP A C 1
ATOM 5469 O O . ASP A 1 661 ? -29.594 36.156 9.953 1 92.5 661 ASP A O 1
ATOM 5473 N N . HIS A 1 662 ? -27.891 35.469 8.773 1 93 662 HIS A N 1
ATOM 5474 C CA . HIS A 1 662 ? -28.625 34.312 8.312 1 93 662 HIS A CA 1
ATOM 5475 C C . HIS A 1 662 ? -28.281 33.062 9.148 1 93 662 HIS A C 1
ATOM 5477 O O . HIS A 1 662 ? -28.922 32.031 9.023 1 93 662 HIS A O 1
ATOM 5483 N N . ASN A 1 663 ? -27.25 33.156 9.984 1 96.25 663 ASN A N 1
ATOM 5484 C CA . ASN A 1 663 ? -26.766 31.984 10.711 1 96.25 663 ASN A CA 1
ATOM 5485 C C . ASN A 1 663 ? -26.406 32.344 12.148 1 96.25 663 ASN A C 1
ATOM 5487 O O . ASN A 1 663 ? -26.5 33.5 12.555 1 96.25 663 ASN A O 1
ATOM 5491 N N . PHE A 1 664 ? -26.188 31.375 13.039 1 97.25 664 PHE A N 1
ATOM 5492 C CA . PHE A 1 664 ? -25.641 31.516 14.383 1 97.25 664 PHE A CA 1
ATOM 5493 C C . PHE A 1 664 ? -24.141 31.281 14.398 1 97.25 664 PHE A C 1
ATOM 5495 O O . PHE A 1 664 ? -23.688 30.141 14.188 1 97.25 664 PHE A O 1
ATOM 5502 N N . VAL A 1 665 ? -23.359 32.312 14.578 1 97.25 665 VAL A N 1
ATOM 5503 C CA . VAL A 1 665 ? -21.922 32.25 14.359 1 97.25 665 VAL A CA 1
ATOM 5504 C C . VAL A 1 665 ? -21.188 32.406 15.688 1 97.25 665 VAL A C 1
ATOM 5506 O O . VAL A 1 665 ? -21.438 33.344 16.438 1 97.25 665 VAL A O 1
ATOM 5509 N N . ILE A 1 666 ? -20.375 31.422 16.031 1 97 666 ILE A N 1
ATOM 5510 C CA . ILE A 1 666 ? -19.453 31.469 17.156 1 97 666 ILE A CA 1
ATOM 5511 C C . ILE A 1 666 ? -18.016 31.375 16.641 1 97 666 ILE A C 1
ATOM 5513 O O . ILE A 1 666 ? -17.688 30.531 15.805 1 97 666 ILE A O 1
ATOM 5517 N N . CYS A 1 667 ? -17.156 32.219 17.078 1 96 667 CYS A N 1
ATOM 5518 C CA . CYS A 1 667 ? -15.781 32.25 16.594 1 96 667 CYS A CA 1
ATOM 5519 C C . CYS A 1 667 ? -14.789 32.219 17.75 1 96 667 CYS A C 1
ATOM 5521 O O . CYS A 1 667 ? -15.039 32.812 18.797 1 96 667 CYS A O 1
ATOM 5523 N N . VAL A 1 668 ? -13.805 31.391 17.594 1 93.12 668 VAL A N 1
ATOM 5524 C CA . VAL A 1 668 ? -12.672 31.375 18.516 1 93.12 668 VAL A CA 1
ATOM 5525 C C . VAL A 1 668 ? -11.445 32 17.844 1 93.12 668 VAL A C 1
ATOM 5527 O O . VAL A 1 668 ? -11.078 31.609 16.734 1 93.12 668 VAL A O 1
ATOM 5530 N N . SER A 1 669 ? -10.875 33 18.422 1 88.06 669 SER A N 1
ATOM 5531 C CA . SER A 1 669 ? -9.688 33.625 17.859 1 88.06 669 SER A CA 1
ATOM 5532 C C . SER A 1 669 ? -8.844 34.281 18.953 1 88.06 669 SER A C 1
ATOM 5534 O O . SER A 1 669 ? -9.375 34.75 19.953 1 88.06 669 SER A O 1
ATOM 5536 N N . HIS A 1 670 ? -7.625 34.344 18.75 1 72.94 670 HIS A N 1
ATOM 5537 C CA . HIS A 1 670 ? -6.707 35 19.656 1 72.94 670 HIS A CA 1
ATOM 5538 C C . HIS A 1 670 ? -6.41 36.438 19.172 1 72.94 670 HIS A C 1
ATOM 5540 O O . HIS A 1 670 ? -5.824 37.219 19.906 1 72.94 670 HIS A O 1
ATOM 5546 N N . SER A 1 671 ? -6.898 36.75 18.078 1 75.38 671 SER A N 1
ATOM 5547 C CA . SER A 1 671 ? -6.582 38.062 17.484 1 75.38 671 SER A CA 1
ATOM 5548 C C . SER A 1 671 ? -7.492 39.156 18.031 1 75.38 671 SER A C 1
ATOM 5550 O O . SER A 1 671 ? -8.711 39.062 17.891 1 75.38 671 SER A O 1
ATOM 5552 N N . LYS A 1 672 ? -6.875 40.156 18.516 1 75.81 672 LYS A N 1
ATOM 5553 C CA . LYS A 1 672 ? -7.633 41.281 19.031 1 75.81 672 LYS A CA 1
ATOM 5554 C C . LYS A 1 672 ? -8.258 42.094 17.891 1 75.81 672 LYS A C 1
ATOM 5556 O O . LYS A 1 672 ? -9.305 42.719 18.078 1 75.81 672 LYS A O 1
ATOM 5561 N N . LYS A 1 673 ? -7.676 42 16.75 1 77.12 673 LYS A N 1
ATOM 5562 C CA . LYS A 1 673 ? -8.109 42.812 15.609 1 77.12 673 LYS A CA 1
ATOM 5563 C C . LYS A 1 673 ? -9.469 42.344 15.102 1 77.12 673 LYS A C 1
ATOM 5565 O O . LYS A 1 673 ? -10.242 43.125 14.57 1 77.12 673 LYS A O 1
ATOM 5570 N N . ILE A 1 674 ? -9.766 41.094 15.336 1 88.62 674 ILE A N 1
ATOM 5571 C CA . ILE A 1 674 ? -10.984 40.562 14.758 1 88.62 674 ILE A CA 1
ATOM 5572 C C . ILE A 1 674 ? -12.148 40.75 15.734 1 88.62 674 ILE A C 1
ATOM 5574 O O . ILE A 1 674 ? -13.312 40.719 15.336 1 88.62 674 ILE A O 1
ATOM 5578 N N . ARG A 1 675 ? -11.867 41.031 16.984 1 88.31 675 ARG A N 1
ATOM 5579 C CA . ARG A 1 675 ? -12.875 41.125 18.031 1 88.31 675 ARG A CA 1
ATOM 5580 C C . ARG A 1 675 ? -13.836 42.25 17.781 1 88.31 675 ARG A C 1
ATOM 5582 O O . ARG A 1 675 ? -15.023 42.188 18.109 1 88.31 675 ARG A O 1
ATOM 5589 N N . LYS A 1 676 ? -13.352 43.312 17.141 1 88.81 676 LYS A N 1
ATOM 5590 C CA . LYS A 1 676 ? -14.148 44.5 16.922 1 88.81 676 LYS A CA 1
ATOM 5591 C C . LYS A 1 676 ? -15.32 44.25 15.984 1 88.81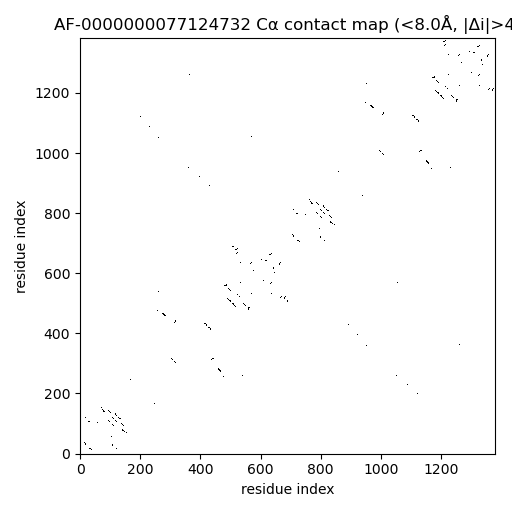 676 LYS A C 1
ATOM 5593 O O . LYS A 1 676 ? -16.312 44.969 15.977 1 88.81 676 LYS A O 1
ATOM 5598 N N . TYR A 1 677 ? -15.266 43.25 15.273 1 91.94 677 TYR A N 1
ATOM 5599 C CA . TYR A 1 677 ? -16.281 42.969 14.273 1 91.94 677 TYR A CA 1
ATOM 5600 C C . TYR A 1 677 ? -17.422 42.125 14.859 1 91.94 677 TYR A C 1
ATOM 5602 O O . TYR A 1 677 ? -18.438 41.906 14.203 1 91.94 677 TYR A O 1
ATOM 5610 N N . PHE A 1 678 ? -17.312 41.625 16.062 1 94.44 678 PHE A N 1
ATOM 5611 C CA . PHE A 1 678 ? -18.312 40.781 16.703 1 94.44 678 PHE A CA 1
ATOM 5612 C C . PHE A 1 678 ? -19.141 41.594 17.719 1 94.44 678 PHE A C 1
ATOM 5614 O O . PHE A 1 678 ? -18.609 42.5 18.375 1 94.44 678 PHE A O 1
ATOM 5621 N N . GLU A 1 679 ? -20.359 41.219 17.875 1 93.62 679 GLU A N 1
ATOM 5622 C CA . GLU A 1 679 ? -21.266 41.938 18.766 1 93.62 679 GLU A CA 1
ATOM 5623 C C . GLU A 1 679 ? -21.031 41.562 20.219 1 93.62 679 GLU A C 1
ATOM 5625 O O . GLU A 1 679 ? -21.203 42.375 21.125 1 93.62 679 GLU A O 1
ATOM 5630 N N . HIS A 1 680 ? -20.719 40.312 20.422 1 94.94 680 HIS A N 1
ATOM 5631 C CA . HIS A 1 680 ? -20.547 39.812 21.781 1 94.94 680 HIS A CA 1
ATOM 5632 C C . HIS A 1 680 ? -19.156 39.219 21.969 1 94.94 680 HIS A C 1
ATOM 5634 O O . HIS A 1 680 ? -18.656 38.5 21.109 1 94.94 680 HIS A O 1
ATOM 5640 N N . GLU A 1 681 ? -18.5 39.562 23.047 1 93.56 681 GLU A N 1
ATOM 5641 C CA . GLU A 1 681 ? -17.188 39.031 23.406 1 93.56 681 GLU A CA 1
ATOM 5642 C C . GLU A 1 681 ? -17.25 38.312 24.75 1 93.56 681 GLU A C 1
ATOM 5644 O O . GLU A 1 681 ? -17.812 38.812 25.719 1 93.56 681 GLU A O 1
ATOM 5649 N N . LYS A 1 682 ? -16.781 37.094 24.766 1 92.06 682 LYS A N 1
ATOM 5650 C CA . LYS A 1 682 ? -16.719 36.344 26.016 1 92.06 682 LYS A CA 1
ATOM 5651 C C . LYS A 1 682 ? -15.32 35.75 26.234 1 92.06 682 LYS A C 1
ATOM 5653 O O . LYS A 1 682 ? -14.727 35.188 25.312 1 92.06 682 LYS A O 1
ATOM 5658 N N . GLU A 1 683 ? -14.812 35.906 27.406 1 89.31 683 GLU A N 1
ATOM 5659 C CA . GLU A 1 683 ? -13.523 35.344 27.766 1 89.31 683 GLU A CA 1
ATOM 5660 C C . GLU A 1 683 ? -13.68 34.031 28.516 1 89.31 683 GLU A C 1
ATOM 5662 O O . GLU A 1 683 ? -14.5 33.938 29.438 1 89.31 683 GLU A O 1
ATOM 5667 N N . ILE A 1 684 ? -13.023 33.062 27.953 1 86.31 684 ILE A N 1
ATOM 5668 C CA . ILE A 1 684 ? -12.969 31.797 28.688 1 86.31 684 ILE A CA 1
ATOM 5669 C C . ILE A 1 684 ? -11.805 31.812 29.672 1 86.31 684 ILE A C 1
ATOM 5671 O O . ILE A 1 684 ? -10.641 31.922 29.266 1 86.31 684 ILE A O 1
ATOM 5675 N N . ASN A 1 685 ? -11.977 31.969 30.969 1 75.56 685 ASN A N 1
ATOM 5676 C CA . ASN A 1 685 ? -10.945 32.094 32 1 75.56 685 ASN A CA 1
ATOM 5677 C C . ASN A 1 685 ? -10.852 30.828 32.844 1 75.56 685 ASN A C 1
ATOM 5679 O O . ASN A 1 685 ? -11.734 29.969 32.781 1 75.56 685 ASN A O 1
ATOM 5683 N N . ASN A 1 686 ? -9.57 30.609 33.469 1 63.75 686 ASN A N 1
ATOM 5684 C CA . ASN A 1 686 ? -9.195 29.484 34.281 1 63.75 686 ASN A CA 1
ATOM 5685 C C . ASN A 1 686 ? -10.203 29.25 35.406 1 63.75 686 ASN A C 1
ATOM 5687 O O . ASN A 1 686 ? -10.32 28.141 35.938 1 63.75 686 ASN A O 1
ATOM 5691 N N . ASP A 1 687 ? -10.797 30.125 35.906 1 56.31 687 ASP A N 1
ATOM 5692 C CA . ASP A 1 687 ? -11.672 29.891 37.031 1 56.31 687 ASP A CA 1
ATOM 5693 C C . ASP A 1 687 ? -12.773 28.875 36.688 1 56.31 687 ASP A C 1
ATOM 5695 O O . ASP A 1 687 ? -13.242 28.141 37.562 1 56.31 687 ASP A O 1
ATOM 5699 N N . GLN A 1 688 ? -13 28.734 35.469 1 55.31 688 GLN A N 1
ATOM 5700 C CA . GLN A 1 688 ? -14.078 27.859 35.031 1 55.31 688 GLN A CA 1
ATOM 5701 C C . GLN A 1 688 ? -13.531 26.641 34.312 1 55.31 688 GLN A C 1
ATOM 5703 O O . GLN A 1 688 ? -14.258 25.688 34.062 1 55.31 688 GLN A O 1
ATOM 5708 N N . CYS A 1 689 ? -12.25 26.719 33.844 1 52.75 689 CYS A N 1
ATOM 5709 C CA . CYS A 1 689 ? -11.586 25.641 33.125 1 52.75 689 CYS A CA 1
ATOM 5710 C C . CYS A 1 689 ? -10.367 25.141 33.906 1 52.75 689 CYS A C 1
ATOM 5712 O O . CYS A 1 689 ? -9.672 25.922 34.562 1 52.75 689 CYS A O 1
ATOM 5714 N N . LYS A 1 690 ? -10.383 24.172 34.719 1 47.56 690 LYS A N 1
ATOM 5715 C CA . LYS A 1 690 ? -9.234 23.734 35.5 1 47.56 690 LYS A CA 1
ATOM 5716 C C . LYS A 1 690 ? -8.102 23.234 34.625 1 47.56 690 LYS A C 1
ATOM 5718 O O . LYS A 1 690 ? -8.312 22.375 33.75 1 47.56 690 LYS A O 1
ATOM 5723 N N . ASN A 1 691 ? -7.18 24.125 34.156 1 40.34 691 ASN A N 1
ATOM 5724 C CA . ASN A 1 691 ? -5.969 23.562 33.562 1 40.34 691 ASN A CA 1
ATOM 5725 C C . ASN A 1 691 ? -5.254 22.609 34.531 1 40.34 691 ASN A C 1
ATOM 5727 O O . ASN A 1 691 ? -5.113 22.906 35.719 1 40.34 691 ASN A O 1
ATOM 5731 N N . MET B 1 1 ? 7.16 41.375 -47.219 1 21.95 1 MET B N 1
ATOM 5732 C CA . MET B 1 1 ? 8.055 40.469 -47.938 1 21.95 1 MET B CA 1
ATOM 5733 C C . MET B 1 1 ? 7.457 39.062 -48.031 1 21.95 1 MET B C 1
ATOM 5735 O O . MET B 1 1 ? 7.004 38.531 -47 1 21.95 1 MET B O 1
ATOM 5739 N N . THR B 1 2 ? 6.922 38.719 -49.125 1 25.39 2 THR B N 1
ATOM 5740 C CA . THR B 1 2 ? 6.301 37.438 -49.5 1 25.39 2 THR B CA 1
ATOM 5741 C C . THR B 1 2 ? 7.262 36.281 -49.25 1 25.39 2 THR B C 1
ATOM 5743 O O . THR B 1 2 ? 8.312 36.188 -49.906 1 25.39 2 THR B O 1
ATOM 5746 N N . PHE B 1 3 ? 7.512 36 -48.062 1 29.14 3 PHE B N 1
ATOM 5747 C CA . PHE B 1 3 ? 8.539 35.125 -47.5 1 29.14 3 PHE B CA 1
ATOM 5748 C C . PHE B 1 3 ? 8.43 33.719 -48.031 1 29.14 3 PHE B C 1
ATOM 5750 O O . PHE B 1 3 ? 7.371 33.094 -47.969 1 29.14 3 PHE B O 1
ATOM 5757 N N . THR B 1 4 ? 9.039 33.531 -49.188 1 32.03 4 THR B N 1
ATOM 5758 C CA . THR B 1 4 ? 9.188 32.188 -49.719 1 32.03 4 THR B CA 1
ATOM 5759 C C . THR B 1 4 ? 10.023 31.328 -48.781 1 32.03 4 THR B C 1
ATOM 5761 O O . THR B 1 4 ? 11.211 31.594 -48.594 1 32.03 4 THR B O 1
ATOM 5764 N N . PRO B 1 5 ? 9.523 30.781 -47.812 1 34.19 5 PRO B N 1
ATOM 5765 C CA . PRO B 1 5 ? 10.305 29.953 -46.875 1 34.19 5 PRO B CA 1
ATOM 5766 C C . PRO B 1 5 ? 11.148 28.906 -47.594 1 34.19 5 PRO B C 1
ATOM 5768 O O . PRO B 1 5 ? 10.695 28.297 -48.562 1 34.19 5 PRO B O 1
ATOM 5771 N N . LYS B 1 6 ? 12.445 29.219 -47.906 1 31.98 6 LYS B N 1
ATOM 5772 C CA . LYS B 1 6 ? 13.352 28.188 -48.438 1 31.98 6 LYS B CA 1
ATOM 5773 C C . LYS B 1 6 ? 13.148 26.859 -47.688 1 31.98 6 LYS B C 1
ATOM 5775 O O . LYS B 1 6 ? 13.602 26.703 -46.562 1 31.98 6 LYS B O 1
ATOM 5780 N N . ILE B 1 7 ? 12.023 26.188 -47.812 1 32.72 7 ILE B N 1
ATOM 5781 C CA . ILE B 1 7 ? 11.664 24.938 -47.156 1 32.72 7 ILE B CA 1
ATOM 5782 C C . ILE B 1 7 ? 12.68 23.859 -47.531 1 32.72 7 ILE B C 1
ATOM 5784 O O . ILE B 1 7 ? 12.773 23.453 -48.688 1 32.72 7 ILE B O 1
ATOM 5788 N N . TYR B 1 8 ? 13.945 24.016 -47.188 1 30.72 8 TYR B N 1
ATOM 5789 C CA . TYR B 1 8 ? 14.758 22.812 -47.312 1 30.72 8 TYR B CA 1
ATOM 5790 C C . TYR B 1 8 ? 14.047 21.609 -46.719 1 30.72 8 TYR B C 1
ATOM 5792 O O . TYR B 1 8 ? 13.773 21.562 -45.5 1 30.72 8 TYR B O 1
ATOM 5800 N N . ILE B 1 9 ? 13.141 21.062 -47.5 1 31.94 9 ILE B N 1
ATOM 5801 C CA . ILE B 1 9 ? 12.352 19.875 -47.188 1 31.94 9 ILE B CA 1
ATOM 5802 C C . ILE B 1 9 ? 13.289 18.688 -46.969 1 31.94 9 ILE B C 1
ATOM 5804 O O . ILE B 1 9 ? 13.875 18.172 -47.938 1 31.94 9 ILE B O 1
ATOM 5808 N N . HIS B 1 10 ? 14.25 18.656 -46.125 1 32.22 10 HIS B N 1
ATOM 5809 C CA . HIS B 1 10 ? 14.773 17.312 -45.844 1 32.22 10 HIS B CA 1
ATOM 5810 C C . HIS B 1 10 ? 13.648 16.375 -45.438 1 32.22 10 HIS B C 1
ATOM 5812 O O . HIS B 1 10 ? 13.031 16.562 -44.406 1 32.22 10 HIS B O 1
ATOM 5818 N N . ILE B 1 11 ? 12.992 15.703 -46.375 1 33.06 11 ILE B N 1
ATOM 5819 C CA . ILE B 1 11 ? 11.945 14.688 -46.281 1 33.06 11 ILE B CA 1
ATOM 5820 C C . ILE B 1 11 ? 12.461 13.5 -45.469 1 33.06 11 ILE B C 1
ATOM 5822 O O . ILE B 1 11 ? 13.383 12.805 -45.875 1 33.06 11 ILE B O 1
ATOM 5826 N N . ILE B 1 12 ? 12.617 13.477 -44.188 1 37.97 12 ILE B N 1
ATOM 5827 C CA . ILE B 1 12 ? 12.742 12.211 -43.469 1 37.97 12 ILE B CA 1
ATOM 5828 C C . ILE B 1 12 ? 11.555 11.312 -43.781 1 37.97 12 ILE B C 1
ATOM 5830 O O . ILE B 1 12 ? 10.422 11.609 -43.406 1 37.97 12 ILE B O 1
ATOM 5834 N N . GLU B 1 13 ? 11.438 10.57 -44.812 1 36.12 13 GLU B N 1
ATOM 5835 C CA . GLU B 1 13 ? 10.547 9.57 -45.375 1 36.12 13 GLU B CA 1
ATOM 5836 C C . GLU B 1 13 ? 10.516 8.305 -44.531 1 36.12 13 GLU B C 1
ATOM 5838 O O . GLU B 1 13 ? 11.555 7.801 -44.125 1 36.12 13 GLU B O 1
ATOM 5843 N N . GLY B 1 14 ? 9.312 7.84 -43.812 1 44.44 14 GLY B N 1
ATOM 5844 C CA . GLY B 1 14 ? 8.711 6.562 -43.469 1 44.44 14 GLY B CA 1
ATOM 5845 C C . GLY B 1 14 ? 8.508 6.379 -42 1 44.44 14 GLY B C 1
ATOM 5846 O O . GLY B 1 14 ? 8.023 5.336 -41.531 1 44.44 14 GLY B O 1
ATOM 5847 N N . VAL B 1 15 ? 9.234 7.008 -41.125 1 53.66 15 VAL B N 1
ATOM 5848 C CA . VAL B 1 15 ? 9.141 6.551 -39.75 1 53.66 15 VAL B CA 1
ATOM 5849 C C . VAL B 1 15 ? 7.98 7.258 -39.031 1 53.66 15 VAL B C 1
ATOM 5851 O O . VAL B 1 15 ? 7.883 8.484 -39.094 1 53.66 15 VAL B O 1
ATOM 5854 N N . ILE B 1 16 ? 6.895 6.547 -38.688 1 65.25 16 ILE B N 1
ATOM 5855 C CA . ILE B 1 16 ? 5.719 6.98 -37.938 1 65.25 16 ILE B CA 1
ATOM 5856 C C . ILE B 1 16 ? 6.145 7.566 -36.594 1 65.25 16 ILE B C 1
ATOM 5858 O O . ILE B 1 16 ? 6.914 6.945 -35.844 1 65.25 16 ILE B O 1
ATOM 5862 N N . MET B 1 17 ? 5.738 8.891 -36.375 1 76.19 17 MET B N 1
ATOM 5863 C CA . MET B 1 17 ? 6.07 9.555 -35.125 1 76.19 17 MET B CA 1
ATOM 5864 C C . MET B 1 17 ? 5.133 9.109 -34 1 76.19 17 MET B C 1
ATOM 5866 O O . MET B 1 17 ? 3.924 8.992 -34.219 1 76.19 17 MET B O 1
ATOM 5870 N N . ARG B 1 18 ? 5.699 8.836 -32.875 1 73.38 18 ARG B N 1
ATOM 5871 C CA . ARG B 1 18 ? 4.941 8.523 -31.672 1 73.38 18 ARG B CA 1
ATOM 5872 C C . ARG B 1 18 ? 5 9.672 -30.672 1 73.38 18 ARG B C 1
ATOM 5874 O O . ARG B 1 18 ? 6.027 10.344 -30.547 1 73.38 18 ARG B O 1
ATOM 5881 N N . ILE B 1 19 ? 3.809 9.875 -30.078 1 77 19 ILE B N 1
ATOM 5882 C CA . ILE B 1 19 ? 3.752 10.953 -29.109 1 77 19 ILE B CA 1
ATOM 5883 C C . ILE B 1 19 ? 3.895 10.391 -27.703 1 77 19 ILE B C 1
ATOM 5885 O O . ILE B 1 19 ? 3.385 9.305 -27.406 1 77 19 ILE B O 1
ATOM 5889 N N . THR B 1 20 ? 4.727 11 -26.953 1 72.06 20 THR B N 1
ATOM 5890 C CA . THR B 1 20 ? 4.902 10.656 -25.547 1 72.06 20 THR B CA 1
ATOM 5891 C C . THR B 1 20 ? 3.707 11.125 -24.719 1 72.06 20 THR B C 1
ATOM 5893 O O . THR B 1 20 ? 3.195 12.227 -24.938 1 72.06 20 THR B O 1
ATOM 5896 N N . ASP B 1 21 ? 3.307 10.352 -23.906 1 67.5 21 ASP B N 1
ATOM 5897 C CA . ASP B 1 21 ? 2.131 10.672 -23.094 1 67.5 21 ASP B CA 1
ATOM 5898 C C . ASP B 1 21 ? 2.469 11.695 -22.016 1 67.5 21 ASP B C 1
ATOM 5900 O O . ASP B 1 21 ? 3.555 11.664 -21.438 1 67.5 21 ASP B O 1
ATOM 5904 N N . GLN B 1 22 ? 1.55 12.609 -21.875 1 64.31 22 GLN B N 1
ATOM 5905 C CA . GLN B 1 22 ? 1.677 13.695 -20.906 1 64.31 22 GLN B CA 1
ATOM 5906 C C . GLN B 1 22 ? 1.348 13.219 -19.5 1 64.31 22 GLN B C 1
ATOM 5908 O O . GLN B 1 22 ? 0.347 12.531 -19.281 1 64.31 22 GLN B O 1
ATOM 5913 N N . THR B 1 23 ? 2.248 13.352 -18.547 1 58.62 23 THR B N 1
ATOM 5914 C CA . THR B 1 23 ? 2.027 12.961 -17.156 1 58.62 23 THR B CA 1
ATOM 5915 C C . THR B 1 23 ? 1.48 14.133 -16.359 1 58.62 23 THR B C 1
ATOM 5917 O O . THR B 1 23 ? 0.679 13.945 -15.438 1 58.62 23 THR B O 1
ATOM 5920 N N . LYS B 1 24 ? 1.888 15.336 -16.75 1 60.81 24 LYS B N 1
ATOM 5921 C CA . LYS B 1 24 ? 1.43 16.562 -16.109 1 60.81 24 LYS B CA 1
ATOM 5922 C C . LYS B 1 24 ? 0.623 17.422 -17.078 1 60.81 24 LYS B C 1
ATOM 5924 O O . LYS B 1 24 ? 0.867 17.406 -18.281 1 60.81 24 LYS B O 1
ATOM 5929 N N . SER B 1 25 ? -0.257 18.109 -16.531 1 62.06 25 SER B N 1
ATOM 5930 C CA . SER B 1 25 ? -1.137 18.906 -17.391 1 62.06 25 SER B CA 1
ATOM 5931 C C . SER B 1 25 ? -0.362 20 -18.109 1 62.06 25 SER B C 1
ATOM 5933 O O . SER B 1 25 ? -0.755 20.438 -19.203 1 62.06 25 SER B O 1
ATOM 5935 N N . ASN B 1 26 ? 0.735 20.391 -17.688 1 61.53 26 ASN B N 1
ATOM 5936 C CA . ASN B 1 26 ? 1.438 21.516 -18.297 1 61.53 26 ASN B CA 1
ATOM 5937 C C . ASN B 1 26 ? 2.656 21.047 -19.094 1 61.53 26 ASN B C 1
ATOM 5939 O O . ASN B 1 26 ? 3.477 21.859 -19.516 1 61.53 26 ASN B O 1
ATOM 5943 N N . ASP B 1 27 ? 2.65 19.797 -19.344 1 72.62 27 ASP B N 1
ATOM 5944 C CA . ASP B 1 27 ? 3.877 19.312 -19.984 1 72.62 27 ASP B CA 1
ATOM 5945 C C . ASP B 1 27 ? 3.639 18.969 -21.453 1 72.62 27 ASP B C 1
ATOM 5947 O O . ASP B 1 27 ? 4.371 18.156 -22.031 1 72.62 27 ASP B O 1
ATOM 5951 N N . CYS B 1 28 ? 2.676 19.578 -21.969 1 78.25 28 CYS B N 1
ATOM 5952 C CA . CYS B 1 28 ? 2.395 19.188 -23.359 1 78.25 28 CYS B CA 1
ATOM 5953 C C . CYS B 1 28 ? 3.557 19.562 -24.266 1 78.25 28 CYS B C 1
ATOM 5955 O O . CYS B 1 28 ? 3.949 18.781 -25.125 1 78.25 28 CYS B O 1
ATOM 5957 N N . GLY B 1 29 ? 4.152 20.719 -24.062 1 81.44 29 GLY B N 1
ATOM 5958 C CA . GLY B 1 29 ? 5.273 21.156 -24.875 1 81.44 29 GLY B CA 1
ATOM 5959 C C . GLY B 1 29 ? 6.492 20.266 -24.734 1 81.44 29 GLY B C 1
ATOM 5960 O O . GLY B 1 29 ? 7.156 19.938 -25.719 1 81.44 29 GLY B O 1
ATOM 5961 N N . VAL B 1 30 ? 6.586 19.797 -23.562 1 81.31 30 VAL B N 1
ATOM 5962 C CA . VAL B 1 30 ? 7.758 18.969 -23.297 1 81.31 30 VAL B CA 1
ATOM 5963 C C . VAL B 1 30 ? 7.574 17.609 -23.953 1 81.31 30 VAL B C 1
ATOM 5965 O O . VAL B 1 30 ? 8.516 17.062 -24.547 1 81.31 30 VAL B O 1
ATOM 5968 N N . CYS B 1 31 ? 6.41 17.188 -23.797 1 81.62 31 CYS B N 1
ATOM 5969 C CA . CYS B 1 31 ? 6.117 15.898 -24.406 1 81.62 31 CYS B CA 1
ATOM 5970 C C . CYS B 1 31 ? 6.27 15.969 -25.922 1 81.62 31 CYS B C 1
ATOM 5972 O O . CYS B 1 31 ? 6.777 15.031 -26.547 1 81.62 31 CYS B O 1
ATOM 5974 N N . VAL B 1 32 ? 5.883 17.062 -26.516 1 86.81 32 VAL B N 1
ATOM 5975 C CA . VAL B 1 32 ? 6.02 17.266 -27.953 1 86.81 32 VAL B CA 1
ATOM 5976 C C . VAL B 1 32 ? 7.496 17.344 -28.328 1 86.81 32 VAL B C 1
ATOM 5978 O O . VAL B 1 32 ? 7.934 16.703 -29.297 1 86.81 32 VAL B O 1
ATOM 5981 N N . LEU B 1 33 ? 8.242 18 -27.547 1 85.62 33 LEU B N 1
ATOM 5982 C CA . LEU B 1 33 ? 9.664 18.125 -27.828 1 85.62 33 LEU B CA 1
ATOM 5983 C C . LEU B 1 33 ? 10.359 16.766 -27.719 1 85.62 33 LEU B C 1
ATOM 5985 O O . LEU B 1 33 ? 11.227 16.438 -28.547 1 85.62 33 LEU B O 1
ATOM 5989 N N . HIS B 1 34 ? 9.891 16.156 -26.75 1 81.69 34 HIS B N 1
ATOM 5990 C CA . HIS B 1 34 ? 10.445 14.812 -26.578 1 81.69 34 HIS B CA 1
ATOM 5991 C C . HIS B 1 34 ? 10.133 13.93 -27.781 1 81.69 34 HIS B C 1
ATOM 5993 O O . HIS B 1 34 ? 11 13.211 -28.266 1 81.69 34 HIS B O 1
ATOM 5999 N N . SER B 1 35 ? 8.969 13.984 -28.234 1 85.25 35 SER B N 1
ATOM 6000 C CA . SER B 1 35 ? 8.539 13.203 -29.391 1 85.25 35 SER B CA 1
ATOM 6001 C C . SER B 1 35 ? 9.281 13.641 -30.656 1 85.25 35 SER B C 1
ATOM 6003 O O . SER B 1 35 ? 9.633 12.805 -31.484 1 85.25 35 SER B O 1
ATOM 6005 N N . LEU B 1 36 ? 9.547 14.875 -30.766 1 85.56 36 LEU B N 1
ATOM 6006 C CA . LEU B 1 36 ? 10.289 15.391 -31.906 1 85.56 36 LEU B CA 1
ATOM 6007 C C . LEU B 1 36 ? 11.727 14.891 -31.906 1 85.56 36 LEU B C 1
ATOM 6009 O O . LEU B 1 36 ? 12.258 14.492 -32.938 1 85.56 36 LEU B O 1
ATOM 6013 N N . TYR B 1 37 ? 12.172 14.898 -30.703 1 81.62 37 TYR B N 1
ATOM 6014 C CA . TYR B 1 37 ? 13.555 14.445 -30.578 1 81.62 37 TYR B CA 1
ATOM 6015 C C . TYR B 1 37 ? 13.672 12.969 -30.938 1 81.62 37 TYR B C 1
ATOM 6017 O O . TYR B 1 37 ? 14.578 12.586 -31.688 1 81.62 37 TYR B O 1
ATOM 6025 N N . ASP B 1 38 ? 12.812 12.258 -30.453 1 79.19 38 ASP B N 1
ATOM 6026 C CA . ASP B 1 38 ? 12.805 10.828 -30.75 1 79.19 38 ASP B CA 1
ATOM 6027 C C . ASP B 1 38 ? 12.625 10.578 -32.25 1 79.19 38 ASP B C 1
ATOM 6029 O O . ASP B 1 38 ? 13.242 9.672 -32.812 1 79.19 38 ASP B O 1
ATOM 6033 N N . HIS B 1 39 ? 11.844 11.328 -32.812 1 81.94 39 HIS B N 1
ATOM 6034 C CA . HIS B 1 39 ? 11.562 11.188 -34.25 1 81.94 39 HIS B CA 1
ATOM 6035 C C . HIS B 1 39 ? 12.766 11.586 -35.094 1 81.94 39 HIS B C 1
ATOM 6037 O O . HIS B 1 39 ? 13.094 10.93 -36.094 1 81.94 39 HIS B O 1
ATOM 6043 N N . LEU B 1 40 ? 13.461 12.57 -34.688 1 80.44 40 LEU B N 1
ATOM 6044 C CA . LEU B 1 40 ? 14.539 13.125 -35.5 1 80.44 40 LEU B CA 1
ATOM 6045 C C . LEU B 1 40 ? 15.844 12.375 -35.25 1 80.44 40 LEU B C 1
ATOM 6047 O O . LEU B 1 40 ? 16.594 12.109 -36.188 1 80.44 40 LEU B O 1
ATOM 6051 N N . TYR B 1 41 ? 16.047 12.07 -33.938 1 76.69 41 TYR B N 1
ATOM 6052 C CA . TYR B 1 41 ? 17.359 11.523 -33.594 1 76.69 41 TYR B CA 1
ATOM 6053 C C . TYR B 1 41 ? 17.266 10.039 -33.281 1 76.69 41 TYR B C 1
ATOM 6055 O O . TYR B 1 41 ? 18.281 9.344 -33.219 1 76.69 41 TYR B O 1
ATOM 6063 N N . LYS B 1 42 ? 16.062 9.492 -33.156 1 67.44 42 LYS B N 1
ATOM 6064 C CA . LYS B 1 42 ? 15.836 8.086 -32.812 1 67.44 42 LYS B CA 1
ATOM 6065 C C . LYS B 1 42 ? 16.625 7.691 -31.562 1 67.44 42 LYS B C 1
ATOM 6067 O O . LYS B 1 42 ? 17.172 6.586 -31.5 1 67.44 42 LYS B O 1
ATOM 6072 N N . LYS B 1 43 ? 16.906 8.641 -30.719 1 64.31 43 LYS B N 1
ATOM 6073 C CA . LYS B 1 43 ? 17.594 8.414 -29.453 1 64.31 43 LYS B CA 1
ATOM 6074 C C . LYS B 1 43 ? 16.672 8.703 -28.281 1 64.31 43 LYS B C 1
ATOM 6076 O O . LYS B 1 43 ? 15.758 9.531 -28.375 1 64.31 43 LYS B O 1
ATOM 6081 N N . GLU B 1 44 ? 16.781 7.91 -27.266 1 59.47 44 GLU B N 1
ATOM 6082 C CA . GLU B 1 44 ? 15.922 8.078 -26.094 1 59.47 44 GLU B CA 1
ATOM 6083 C C . GLU B 1 44 ? 16.438 9.203 -25.203 1 59.47 44 GLU B C 1
ATOM 6085 O O . GLU B 1 44 ? 17.625 9.242 -24.859 1 59.47 44 GLU B O 1
ATOM 6090 N N . LEU B 1 45 ? 15.719 10.344 -25.188 1 61.47 45 LEU B N 1
ATOM 6091 C CA . LEU B 1 45 ? 15.992 11.43 -24.25 1 61.47 45 LEU B CA 1
ATOM 6092 C C . LEU B 1 45 ? 14.984 11.445 -23.109 1 61.47 45 LEU B C 1
ATOM 6094 O O . LEU B 1 45 ? 13.797 11.18 -23.328 1 61.47 45 LEU B O 1
ATOM 6098 N N . ASN B 1 46 ? 15.438 11.453 -21.969 1 59.31 46 ASN B N 1
ATOM 6099 C CA . ASN B 1 46 ? 14.516 11.562 -20.828 1 59.31 46 ASN B CA 1
ATOM 6100 C C . ASN B 1 46 ? 13.781 12.898 -20.844 1 59.31 46 ASN B C 1
ATOM 6102 O O . ASN B 1 46 ? 14.367 13.93 -21.172 1 59.31 46 ASN B O 1
ATOM 6106 N N . GLU B 1 47 ? 12.523 12.93 -20.688 1 62.19 47 GLU B N 1
ATOM 6107 C CA . GLU B 1 47 ? 11.688 14.125 -20.688 1 62.19 47 GLU B CA 1
ATOM 6108 C C . GLU B 1 47 ? 12.234 15.172 -19.719 1 62.19 47 GLU B C 1
ATOM 6110 O O . GLU B 1 47 ? 12.211 16.375 -20.016 1 62.19 47 GLU B O 1
ATOM 6115 N N . LYS B 1 48 ? 12.719 14.695 -18.719 1 59.31 48 LYS B N 1
ATOM 6116 C CA . LYS B 1 48 ? 13.18 15.633 -17.688 1 59.31 48 LYS B CA 1
ATOM 6117 C C . LYS B 1 48 ? 14.469 16.312 -18.109 1 59.31 48 LYS B C 1
ATOM 6119 O O . LYS B 1 48 ? 14.773 17.422 -17.656 1 59.31 48 LYS B O 1
ATOM 6124 N N . GLU B 1 49 ? 15.18 15.656 -18.969 1 60.56 49 GLU B N 1
ATOM 6125 C CA . GLU B 1 49 ? 16.391 16.281 -19.5 1 60.56 49 GLU B CA 1
ATOM 6126 C C . GLU B 1 49 ? 16.078 17.453 -20.406 1 60.56 49 GLU B C 1
ATOM 6128 O O . GLU B 1 49 ? 16.859 18.391 -20.516 1 60.56 49 GLU B O 1
ATOM 6133 N N . ILE B 1 50 ? 15 17.344 -20.984 1 66.38 50 ILE B N 1
ATOM 6134 C CA . ILE B 1 50 ? 14.562 18.406 -21.875 1 66.38 50 ILE B CA 1
ATOM 6135 C C . ILE B 1 50 ? 14.258 19.672 -21.062 1 66.38 50 ILE B C 1
ATOM 6137 O O . ILE B 1 50 ? 14.547 20.781 -21.5 1 66.38 50 ILE B O 1
ATOM 6141 N N . ILE B 1 51 ? 13.82 19.328 -19.844 1 61.16 51 ILE B N 1
ATOM 6142 C CA . ILE B 1 51 ? 13.398 20.469 -19.031 1 61.16 51 ILE B CA 1
ATOM 6143 C C . ILE B 1 51 ? 14.477 20.781 -18 1 61.16 51 ILE B C 1
ATOM 6145 O O . ILE B 1 51 ? 14.25 21.578 -17.078 1 61.16 51 ILE B O 1
ATOM 6149 N N . LYS B 1 52 ? 15.578 20.234 -18.125 1 56.69 52 LYS B N 1
ATOM 6150 C CA . LYS B 1 52 ? 16.625 20.359 -17.109 1 56.69 52 LYS B CA 1
ATOM 6151 C C . LYS B 1 52 ? 16.828 21.828 -16.719 1 56.69 52 LYS B C 1
ATOM 6153 O O . LYS B 1 52 ? 16.922 22.141 -15.531 1 56.69 52 LYS B O 1
ATOM 6158 N N . ASP B 1 53 ? 17.062 22.656 -17.734 1 51.41 53 ASP B N 1
ATOM 6159 C CA . ASP B 1 53 ? 17.375 24.062 -17.484 1 51.41 53 ASP B CA 1
ATOM 6160 C C . ASP B 1 53 ? 16.156 24.953 -17.688 1 51.41 53 ASP B C 1
ATOM 6162 O O . ASP B 1 53 ? 16.297 26.172 -17.781 1 51.41 53 ASP B O 1
ATOM 6166 N N . PHE B 1 54 ? 15.023 24.25 -17.953 1 55.06 54 PHE B N 1
ATOM 6167 C CA . PHE B 1 54 ? 13.836 25.031 -18.25 1 55.06 54 PHE B CA 1
ATOM 6168 C C . PHE B 1 54 ? 12.758 24.812 -17.203 1 55.06 54 PHE B C 1
ATOM 6170 O O . PHE B 1 54 ? 12.414 23.672 -16.891 1 55.06 54 PHE B O 1
ATOM 6177 N N . LYS B 1 55 ? 12.523 25.844 -16.578 1 50.88 55 LYS B N 1
ATOM 6178 C CA . LYS B 1 55 ? 11.445 25.797 -15.602 1 50.88 55 LYS B CA 1
ATOM 6179 C C . LYS B 1 55 ? 10.086 25.969 -16.281 1 50.88 55 LYS B C 1
ATOM 6181 O O . LYS B 1 55 ? 9.805 27.016 -16.859 1 50.88 55 LYS B O 1
ATOM 6186 N N . LEU B 1 56 ? 9.297 24.906 -16.391 1 56.84 56 LEU B N 1
ATOM 6187 C CA . LEU B 1 56 ? 7.988 24.953 -17.031 1 56.84 56 LEU B CA 1
ATOM 6188 C C . LEU B 1 56 ? 6.988 25.719 -16.172 1 56.84 56 LEU B C 1
ATOM 6190 O O . LEU B 1 56 ? 6.871 25.469 -14.969 1 56.84 56 LEU B O 1
ATOM 6194 N N . SER B 1 57 ? 6.496 26.797 -16.812 1 53.97 57 SER B N 1
ATOM 6195 C CA . SER B 1 57 ? 5.441 27.547 -16.141 1 53.97 57 SER B CA 1
ATOM 6196 C C . SER B 1 57 ? 4.168 26.719 -16 1 53.97 57 SER B C 1
ATOM 6198 O O . SER B 1 57 ? 3.986 25.734 -16.719 1 53.97 57 SER B O 1
ATOM 6200 N N . LYS B 1 58 ? 3.297 26.969 -15.094 1 53.94 58 LYS B N 1
ATOM 6201 C CA . LYS B 1 58 ? 2.037 26.281 -14.852 1 53.94 58 LYS B CA 1
ATOM 6202 C C . LYS B 1 58 ? 1.146 26.312 -16.094 1 53.94 58 LYS B C 1
ATOM 6204 O O . LYS B 1 58 ? 0.354 25.391 -16.312 1 53.94 58 LYS B O 1
ATOM 6209 N N . ASN B 1 59 ? 1.315 27.375 -16.906 1 57.09 59 ASN B N 1
ATOM 6210 C CA . ASN B 1 59 ? 0.537 27.5 -18.141 1 57.09 59 ASN B CA 1
ATOM 6211 C C . ASN B 1 59 ? 1.176 26.734 -19.281 1 57.09 59 ASN B C 1
ATOM 6213 O O . ASN B 1 59 ? 0.701 26.797 -20.422 1 57.09 59 ASN B O 1
ATOM 6217 N N . GLY B 1 60 ? 2.156 26.078 -18.891 1 61.94 60 GLY B N 1
ATOM 6218 C CA . GLY B 1 60 ? 2.859 25.312 -19.906 1 61.94 60 GLY B CA 1
ATOM 6219 C C . GLY B 1 60 ? 3.979 26.094 -20.578 1 61.94 60 GLY B C 1
ATOM 6220 O O . GLY B 1 60 ? 4.453 27.094 -20.031 1 61.94 60 GLY B O 1
ATOM 6221 N N . MET B 1 61 ? 4.398 25.688 -21.641 1 69.56 61 MET B N 1
ATOM 6222 C CA . MET B 1 61 ? 5.516 26.25 -22.391 1 69.56 61 MET B CA 1
ATOM 6223 C C . MET B 1 61 ? 5.02 27.281 -23.406 1 69.56 61 MET B C 1
ATOM 6225 O O . MET B 1 61 ? 4.02 27.047 -24.094 1 69.56 61 MET B O 1
ATOM 6229 N N . SER B 1 62 ? 5.477 28.578 -23.281 1 73.56 62 SER B N 1
ATOM 6230 C CA . SER B 1 62 ? 5.219 29.531 -24.359 1 73.56 62 SER B CA 1
ATOM 6231 C C . SER B 1 62 ? 5.891 29.094 -25.656 1 73.56 62 SER B C 1
ATOM 6233 O O . SER B 1 62 ? 6.734 28.188 -25.641 1 73.56 62 SER B O 1
ATOM 6235 N N . ILE B 1 63 ? 5.473 29.766 -26.781 1 79.75 63 ILE B N 1
ATOM 6236 C CA . ILE B 1 63 ? 6.055 29.469 -28.078 1 79.75 63 ILE B CA 1
ATOM 6237 C C . ILE B 1 63 ? 7.551 29.781 -28.062 1 79.75 63 ILE B C 1
ATOM 6239 O O . ILE B 1 63 ? 8.352 29.047 -28.641 1 79.75 63 ILE B O 1
ATOM 6243 N N . TYR B 1 64 ? 7.785 30.781 -27.281 1 76.94 64 TYR B N 1
ATOM 6244 C CA . TYR B 1 64 ? 9.188 31.156 -27.172 1 76.94 64 TYR B CA 1
ATOM 6245 C C . TYR B 1 64 ? 9.977 30.125 -26.391 1 76.94 64 TYR B C 1
ATOM 6247 O O . TYR B 1 64 ? 11.078 29.734 -26.781 1 76.94 64 TYR B O 1
ATOM 6255 N N . ASP B 1 65 ? 9.43 29.766 -25.391 1 79.06 65 ASP B N 1
ATOM 6256 C CA . ASP B 1 65 ? 10.086 28.734 -24.578 1 79.06 65 ASP B CA 1
ATOM 6257 C C . ASP B 1 65 ? 10.289 27.453 -25.375 1 79.06 65 ASP B C 1
ATOM 6259 O O . ASP B 1 65 ? 11.328 26.797 -25.25 1 79.06 65 ASP B O 1
ATOM 6263 N N . PHE B 1 66 ? 9.344 27.172 -26.062 1 85.06 66 PHE B N 1
ATOM 6264 C CA . PHE B 1 66 ? 9.398 26 -26.922 1 85.06 66 PHE B CA 1
ATOM 6265 C C . PHE B 1 66 ? 10.57 26.078 -27.891 1 85.06 66 PHE B C 1
ATOM 6267 O O . PHE B 1 66 ? 11.305 25.094 -28.047 1 85.06 66 PHE B O 1
ATOM 6274 N N . GLU B 1 67 ? 10.75 27.234 -28.469 1 81.38 67 GLU B N 1
ATOM 6275 C CA . GLU B 1 67 ? 11.828 27.438 -29.438 1 81.38 67 GLU B CA 1
ATOM 6276 C C . GLU B 1 67 ? 13.195 27.344 -28.75 1 81.38 67 GLU B C 1
ATOM 6278 O O . GLU B 1 67 ? 14.117 26.719 -29.297 1 81.38 67 GLU B O 1
ATOM 6283 N N . VAL B 1 68 ? 13.227 27.828 -27.609 1 80.56 68 VAL B N 1
ATOM 6284 C CA . VAL B 1 68 ? 14.5 27.859 -26.891 1 80.56 68 VAL B CA 1
ATOM 6285 C C . VAL B 1 68 ? 14.875 26.438 -26.469 1 80.56 68 VAL B C 1
ATOM 6287 O O . VAL B 1 68 ? 16.016 26.016 -26.641 1 80.56 68 VAL B O 1
ATOM 6290 N N . LEU B 1 69 ? 13.898 25.781 -25.984 1 80.69 69 LEU B N 1
ATOM 6291 C CA . LEU B 1 69 ? 14.164 24.422 -25.516 1 80.69 69 LEU B CA 1
ATOM 6292 C C . LEU B 1 69 ? 14.469 23.5 -26.688 1 80.69 69 LEU B C 1
ATOM 6294 O O . LEU B 1 69 ? 15.305 22.594 -26.578 1 80.69 69 LEU B O 1
ATOM 6298 N N . ALA B 1 70 ? 13.828 23.734 -27.734 1 84.44 70 ALA B N 1
ATOM 6299 C CA . ALA B 1 70 ? 14.094 22.969 -28.938 1 84.44 70 ALA B CA 1
ATOM 6300 C C . ALA B 1 70 ? 15.531 23.156 -29.422 1 84.44 70 ALA B C 1
ATOM 6302 O O . ALA B 1 70 ? 16.219 22.203 -29.781 1 84.44 70 ALA B O 1
ATOM 6303 N N . LYS B 1 71 ? 15.914 24.359 -29.312 1 80.75 71 LYS B N 1
ATOM 6304 C CA . LYS B 1 71 ? 17.281 24.656 -29.719 1 80.75 71 LYS B CA 1
ATOM 6305 C C . LYS B 1 71 ? 18.297 23.984 -28.797 1 80.75 71 LYS B C 1
ATOM 6307 O O . LYS B 1 71 ? 19.359 23.547 -29.234 1 80.75 71 LYS B O 1
ATOM 6312 N N . ASP B 1 72 ? 17.891 23.859 -27.594 1 76.56 72 ASP B N 1
ATOM 6313 C CA . ASP B 1 72 ? 18.781 23.266 -26.594 1 76.56 72 ASP B CA 1
ATOM 6314 C C . ASP B 1 72 ? 18.969 21.766 -26.875 1 76.56 72 ASP B C 1
ATOM 6316 O O . ASP B 1 72 ? 20 21.203 -26.531 1 76.56 72 ASP B O 1
ATOM 6320 N N . ILE B 1 73 ? 17.984 21.25 -27.5 1 77.94 73 ILE B N 1
ATOM 6321 C CA . ILE B 1 73 ? 18.078 19.828 -27.781 1 77.94 73 ILE B CA 1
ATOM 6322 C C . ILE B 1 73 ? 18.422 19.609 -29.25 1 77.94 73 ILE B C 1
ATOM 6324 O O . ILE B 1 73 ? 18.125 18.562 -29.828 1 77.94 73 ILE B O 1
ATOM 6328 N N . ASN B 1 74 ? 18.938 20.578 -29.844 1 79.69 74 ASN B N 1
ATOM 6329 C CA . ASN B 1 74 ? 19.438 20.547 -31.219 1 79.69 74 ASN B CA 1
ATOM 6330 C C . ASN B 1 74 ? 18.297 20.391 -32.219 1 79.69 74 ASN B C 1
ATOM 6332 O O . ASN B 1 74 ? 18.438 19.672 -33.219 1 79.69 74 ASN B O 1
ATOM 6336 N N . ILE B 1 75 ? 17.266 20.922 -31.891 1 85.12 75 ILE B N 1
ATOM 6337 C CA . ILE B 1 75 ? 16.156 21 -32.844 1 85.12 75 ILE B CA 1
ATOM 6338 C C . ILE B 1 75 ? 15.914 22.453 -33.25 1 85.12 75 ILE B C 1
ATOM 6340 O O . ILE B 1 75 ? 15.742 23.312 -32.375 1 85.12 75 ILE B O 1
ATOM 6344 N N . GLU B 1 76 ? 16.078 22.688 -34.406 1 84.5 76 GLU B N 1
ATOM 6345 C CA . GLU B 1 76 ? 15.75 24.016 -34.906 1 84.5 76 GLU B CA 1
ATOM 6346 C C . GLU B 1 76 ? 14.281 24.125 -35.281 1 84.5 76 GLU B C 1
ATOM 6348 O O . GLU B 1 76 ? 13.727 23.219 -35.906 1 84.5 76 GLU B O 1
ATOM 6353 N N . THR B 1 77 ? 13.68 25.141 -34.75 1 85.38 77 THR B N 1
ATOM 6354 C CA . THR B 1 77 ? 12.273 25.359 -35.062 1 85.38 77 THR B CA 1
ATOM 6355 C C . THR B 1 77 ? 12.07 26.688 -35.781 1 85.38 77 THR B C 1
ATOM 6357 O O . THR B 1 77 ? 12.789 27.656 -35.5 1 85.38 77 THR B O 1
ATOM 6360 N N . GLU B 1 78 ? 11.273 26.703 -36.781 1 83.75 78 GLU B N 1
ATOM 6361 C CA . GLU B 1 78 ? 10.805 27.922 -37.469 1 83.75 78 GLU B CA 1
ATOM 6362 C C . GLU B 1 78 ? 9.312 28.141 -37.188 1 83.75 78 GLU B C 1
ATOM 6364 O O . GLU B 1 78 ? 8.484 27.312 -37.531 1 83.75 78 GLU B O 1
ATOM 6369 N N . ILE B 1 79 ? 9.023 29.203 -36.531 1 84.25 79 ILE B N 1
ATOM 6370 C CA . ILE B 1 79 ? 7.645 29.484 -36.156 1 84.25 79 ILE B CA 1
ATOM 6371 C C . ILE B 1 79 ? 7.035 30.484 -37.156 1 84.25 79 ILE B C 1
ATOM 6373 O O . ILE B 1 79 ? 7.605 31.547 -37.406 1 84.25 79 ILE B O 1
ATOM 6377 N N . TYR B 1 80 ? 5.91 30.094 -37.719 1 82.94 80 TYR B N 1
ATOM 6378 C CA . TYR B 1 80 ? 5.168 30.938 -38.656 1 82.94 80 TYR B CA 1
ATOM 6379 C C . TYR B 1 80 ? 3.77 31.234 -38.156 1 82.94 80 TYR B C 1
ATOM 6381 O O . TYR B 1 80 ? 3.162 30.391 -37.469 1 82.94 80 TYR B O 1
ATOM 6389 N N . GLN B 1 81 ? 3.338 32.438 -38.281 1 84.5 81 GLN B N 1
ATOM 6390 C CA . GLN B 1 81 ? 1.931 32.75 -38.062 1 84.5 81 GLN B CA 1
ATOM 6391 C C . GLN B 1 81 ? 1.141 32.625 -39.375 1 84.5 81 GLN B C 1
ATOM 6393 O O . GLN B 1 81 ? 1.373 33.375 -40.344 1 84.5 81 GLN B O 1
ATOM 6398 N N . ALA B 1 82 ? 0.357 31.625 -39.562 1 83.56 82 ALA B N 1
ATOM 6399 C CA . ALA B 1 82 ? -0.393 31.375 -40.781 1 83.56 82 ALA B CA 1
ATOM 6400 C C . ALA B 1 82 ? -1.824 30.953 -40.5 1 83.56 82 ALA B C 1
ATOM 6402 O O . ALA B 1 82 ? -2.066 30.234 -39.5 1 83.56 82 ALA B O 1
ATOM 6403 N N . THR B 1 83 ? -2.713 31.516 -41.219 1 83.75 83 THR B N 1
ATOM 6404 C CA . THR B 1 83 ? -4.09 31.047 -41.156 1 83.75 83 THR B CA 1
ATOM 6405 C C . THR B 1 83 ? -4.207 29.641 -41.719 1 83.75 83 THR B C 1
ATOM 6407 O O . THR B 1 83 ? -3.312 29.188 -42.438 1 83.75 83 THR B O 1
ATOM 6410 N N . PHE B 1 84 ? -5.234 28.922 -41.375 1 87.88 84 PHE B N 1
ATOM 6411 C CA . PHE B 1 84 ? -5.402 27.547 -41.812 1 87.88 84 PHE B CA 1
ATOM 6412 C C . PHE B 1 84 ? -5.453 27.453 -43.344 1 87.88 84 PHE B C 1
ATOM 6414 O O . PHE B 1 84 ? -4.895 26.531 -43.938 1 87.88 84 PHE B O 1
ATOM 6421 N N . GLU B 1 85 ? -6.09 28.469 -43.938 1 84.06 85 GLU B N 1
ATOM 6422 C CA . GLU B 1 85 ? -6.156 28.5 -45.406 1 84.06 85 GLU B CA 1
ATOM 6423 C C . GLU B 1 85 ? -4.77 28.656 -46 1 84.06 85 GLU B C 1
ATOM 6425 O O . GLU B 1 85 ? -4.449 28 -47 1 84.06 85 GLU B O 1
ATOM 6430 N N . GLU B 1 86 ? -3.963 29.422 -45.406 1 86.06 86 GLU B N 1
ATOM 6431 C CA . GLU B 1 86 ? -2.596 29.625 -45.875 1 86.06 86 GLU B CA 1
ATOM 6432 C C . GLU B 1 86 ? -1.766 28.359 -45.719 1 86.06 86 GLU B C 1
ATOM 6434 O O . GLU B 1 86 ? -0.939 28.031 -46.562 1 86.06 86 GLU B O 1
ATOM 6439 N N . LEU B 1 87 ? -2.037 27.688 -44.625 1 84.75 87 LEU B N 1
ATOM 6440 C CA . LEU B 1 87 ? -1.295 26.469 -44.281 1 84.75 87 LEU B CA 1
ATOM 6441 C C . LEU B 1 87 ? -1.604 25.359 -45.281 1 84.75 87 LEU B C 1
ATOM 6443 O O . LEU B 1 87 ? -0.702 24.641 -45.719 1 84.75 87 LEU B O 1
ATOM 6447 N N . ILE B 1 88 ? -2.836 25.219 -45.656 1 83.5 88 ILE B N 1
ATOM 6448 C CA . ILE B 1 88 ? -3.24 24.203 -46.625 1 83.5 88 ILE B CA 1
ATOM 6449 C C . ILE B 1 88 ? -2.6 24.484 -47.969 1 83.5 88 ILE B C 1
ATOM 6451 O O . ILE B 1 88 ? -2.176 23.562 -48.688 1 83.5 88 ILE B O 1
ATOM 6455 N N . ASN B 1 89 ? -2.43 25.719 -48.281 1 80.31 89 ASN B N 1
ATOM 6456 C CA . ASN B 1 89 ? -1.887 26.125 -49.562 1 80.31 89 ASN B CA 1
ATOM 6457 C C . ASN B 1 89 ? -0.381 25.891 -49.625 1 80.31 89 ASN B C 1
ATOM 6459 O O . ASN B 1 89 ? 0.202 25.906 -50.719 1 80.31 89 ASN B O 1
ATOM 6463 N N . THR B 1 90 ? 0.303 25.734 -48.469 1 78 90 THR B N 1
ATOM 6464 C CA . THR B 1 90 ? 1.735 25.453 -48.469 1 78 90 THR B CA 1
ATOM 6465 C C . THR B 1 90 ? 2.008 24.016 -48.906 1 78 90 THR B C 1
ATOM 6467 O O . THR B 1 90 ? 3.135 23.672 -49.25 1 78 90 THR B O 1
ATOM 6470 N N . HIS B 1 91 ? 1.021 23.156 -49.031 1 76 91 HIS B N 1
ATOM 6471 C CA . HIS B 1 91 ? 1.136 21.734 -49.375 1 76 91 HIS B CA 1
ATOM 6472 C C . HIS B 1 91 ? 2.256 21.078 -48.562 1 76 91 HIS B C 1
ATOM 6474 O O . HIS B 1 91 ? 3.039 20.297 -49.125 1 76 91 HIS B O 1
ATOM 6480 N N . TYR B 1 92 ? 2.381 21.484 -47.219 1 80.75 92 TYR B N 1
ATOM 6481 C CA . TYR B 1 92 ? 3.359 20.859 -46.312 1 80.75 92 TYR B CA 1
ATOM 6482 C C . TYR B 1 92 ? 2.984 19.406 -46.031 1 80.75 92 TYR B C 1
ATOM 6484 O O . TYR B 1 92 ? 1.866 19.125 -45.594 1 80.75 92 TYR B O 1
ATOM 6492 N N . LYS B 1 93 ? 3.883 18.453 -46.375 1 80.19 93 LYS B N 1
ATOM 6493 C CA . LYS B 1 93 ? 3.547 17.047 -46.281 1 80.19 93 LYS B CA 1
ATOM 6494 C C . LYS B 1 93 ? 4.141 16.406 -45.031 1 80.19 93 LYS B C 1
ATOM 6496 O O . LYS B 1 93 ? 3.732 15.32 -44.625 1 80.19 93 LYS B O 1
ATOM 6501 N N . ASP B 1 94 ? 5.035 16.938 -44.312 1 83.94 94 ASP B N 1
ATOM 6502 C CA . ASP B 1 94 ? 5.68 16.344 -43.125 1 83.94 94 ASP B CA 1
ATOM 6503 C C . ASP B 1 94 ? 4.977 16.75 -41.844 1 83.94 94 ASP B C 1
ATOM 6505 O O . ASP B 1 94 ? 4.035 17.547 -41.875 1 83.94 94 ASP B O 1
ATOM 6509 N N . TYR B 1 95 ? 5.418 16.156 -40.781 1 89.44 95 TYR B N 1
ATOM 6510 C CA . TYR B 1 95 ? 4.859 16.484 -39.469 1 89.44 95 TYR B CA 1
ATOM 6511 C C . TYR B 1 95 ? 5.168 17.938 -39.094 1 89.44 95 TYR B C 1
ATOM 6513 O O . TYR B 1 95 ? 6.242 18.453 -39.406 1 89.44 95 TYR B O 1
ATOM 6521 N N . PHE B 1 96 ? 4.219 18.594 -38.531 1 89.44 96 PHE B N 1
ATOM 6522 C CA . PHE B 1 96 ? 4.426 19.953 -38 1 89.44 96 PHE B CA 1
ATOM 6523 C C . PHE B 1 96 ? 3.807 20.078 -36.625 1 89.44 96 PHE B C 1
ATOM 6525 O O . PHE B 1 96 ? 2.959 19.281 -36.219 1 89.44 96 PHE B O 1
ATOM 6532 N N . VAL B 1 97 ? 4.352 21.047 -35.906 1 91.06 97 VAL B N 1
ATOM 6533 C CA . VAL B 1 97 ? 3.84 21.328 -34.562 1 91.06 97 VAL B CA 1
ATOM 6534 C C . VAL B 1 97 ? 2.924 22.547 -34.594 1 91.06 97 VAL B C 1
ATOM 6536 O O . VAL B 1 97 ? 3.182 23.5 -35.344 1 91.06 97 VAL B O 1
ATOM 6539 N N . THR B 1 98 ? 1.812 22.469 -33.906 1 89.31 98 THR B N 1
ATOM 6540 C CA . THR B 1 98 ? 0.912 23.625 -33.781 1 89.31 98 THR B CA 1
ATOM 6541 C C . THR B 1 98 ? 0.3 23.688 -32.406 1 89.31 98 THR B C 1
ATOM 6543 O O . THR B 1 98 ? 0.522 22.812 -31.562 1 89.31 98 THR B O 1
ATOM 6546 N N . LEU B 1 99 ? -0.39 24.797 -32.156 1 88.25 99 LEU B N 1
ATOM 6547 C CA . LEU B 1 99 ? -1.121 25 -30.922 1 88.25 99 LEU B CA 1
ATOM 6548 C C . LEU B 1 99 ? -2.627 24.984 -31.156 1 88.25 99 LEU B C 1
ATOM 6550 O O . LEU B 1 99 ? -3.111 25.578 -32.125 1 88.25 99 LEU B O 1
ATOM 6554 N N . LEU B 1 100 ? -3.287 24.172 -30.375 1 86.19 100 LEU B N 1
ATOM 6555 C CA . LEU B 1 100 ? -4.742 24.125 -30.469 1 86.19 100 LEU B CA 1
ATOM 6556 C C . LEU B 1 100 ? -5.383 24.922 -29.328 1 86.19 100 LEU B C 1
ATOM 6558 O O . LEU B 1 100 ? -4.855 24.938 -28.203 1 86.19 100 LEU B O 1
ATOM 6562 N N . LYS B 1 101 ? -6.402 25.5 -29.641 1 79.62 101 LYS B N 1
ATOM 6563 C CA . LYS B 1 101 ? -7.164 26.234 -28.641 1 79.62 101 LYS B CA 1
ATOM 6564 C C . LYS B 1 101 ? -7.973 25.281 -27.75 1 79.62 101 LYS B C 1
ATOM 6566 O O . LYS B 1 101 ? -8.727 24.453 -28.25 1 79.62 101 LYS B O 1
ATOM 6571 N N . SER B 1 102 ? -7.508 25.125 -26.516 1 66.56 102 SER B N 1
ATOM 6572 C CA . SER B 1 102 ? -8.289 24.344 -25.562 1 66.56 102 SER B CA 1
ATOM 6573 C C . SER B 1 102 ? -8.789 25.219 -24.422 1 66.56 102 SER B C 1
ATOM 6575 O O . SER B 1 102 ? -8.32 26.344 -24.234 1 66.56 102 SER B O 1
ATOM 6577 N N . GLU B 1 103 ? -9.867 24.828 -23.719 1 57.66 103 GLU B N 1
ATOM 6578 C CA . GLU B 1 103 ? -10.43 25.594 -22.594 1 57.66 103 GLU B CA 1
ATOM 6579 C C . GLU B 1 103 ? -9.352 25.953 -21.578 1 57.66 103 GLU B C 1
ATOM 6581 O O . GLU B 1 103 ? -9.422 27 -20.938 1 57.66 103 GLU B O 1
ATOM 6586 N N . ALA B 1 104 ? -8.359 25.172 -21.438 1 57.97 104 ALA B N 1
ATOM 6587 C CA . ALA B 1 104 ? -7.352 25.359 -20.406 1 57.97 104 ALA B CA 1
ATOM 6588 C C . ALA B 1 104 ? -6.148 26.125 -20.953 1 57.97 104 ALA B C 1
ATOM 6590 O O . ALA B 1 104 ? -5.145 26.297 -20.25 1 57.97 104 ALA B O 1
ATOM 6591 N N . GLY B 1 105 ? -6.215 26.641 -22.266 1 64.06 105 GLY B N 1
ATOM 6592 C CA . GLY B 1 105 ? -5.113 27.375 -22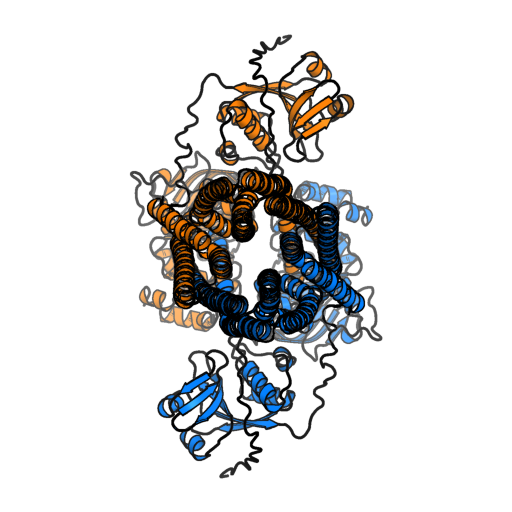.875 1 64.06 105 GLY B CA 1
ATOM 6593 C C . GLY B 1 105 ? -4.629 26.734 -24.172 1 64.06 105 GLY B C 1
ATOM 6594 O O . GLY B 1 105 ? -5.293 25.875 -24.734 1 64.06 105 GLY B O 1
ATOM 6595 N N . ASN B 1 106 ? -3.508 27.297 -24.703 1 74 106 ASN B N 1
ATOM 6596 C CA . ASN B 1 106 ? -2.906 26.781 -25.922 1 74 106 ASN B CA 1
ATOM 6597 C C . ASN B 1 106 ? -2.197 25.453 -25.672 1 74 106 ASN B C 1
ATOM 6599 O O . ASN B 1 106 ? -1.465 25.297 -24.703 1 74 106 ASN B O 1
ATOM 6603 N N . HIS B 1 107 ? -2.551 24.469 -26.375 1 80.75 107 HIS B N 1
ATOM 6604 C CA . HIS B 1 107 ? -2.072 23.094 -26.25 1 80.75 107 HIS B CA 1
ATOM 6605 C C . HIS B 1 107 ? -1.196 22.703 -27.438 1 80.75 107 HIS B C 1
ATOM 6607 O O . HIS B 1 107 ? -1.635 22.781 -28.594 1 80.75 107 HIS B O 1
ATOM 6613 N N . PHE B 1 108 ? 0.075 22.281 -27.188 1 87 108 PHE B N 1
ATOM 6614 C CA . PHE B 1 108 ? 0.981 21.875 -28.25 1 87 108 PHE B CA 1
ATOM 6615 C C . PHE B 1 108 ? 0.609 20.484 -28.781 1 87 108 PHE B C 1
ATOM 6617 O O . PHE B 1 108 ? 0.359 19.578 -28 1 87 108 PHE B O 1
ATOM 6624 N N . VAL B 1 109 ? 0.497 20.391 -30.031 1 88.88 109 VAL B N 1
ATOM 6625 C CA . VAL B 1 109 ? 0.225 19.094 -30.656 1 88.88 109 VAL B CA 1
ATOM 6626 C C . VAL B 1 109 ? 1.069 18.938 -31.922 1 88.88 109 VAL B C 1
ATOM 6628 O O . VAL B 1 109 ? 1.521 19.938 -32.5 1 88.88 109 VAL B O 1
ATOM 6631 N N . VAL B 1 110 ? 1.306 17.688 -32.281 1 91.12 110 VAL B N 1
ATOM 6632 C CA . VAL B 1 110 ? 1.977 17.375 -33.562 1 91.12 110 VAL B CA 1
ATOM 6633 C C . VAL B 1 110 ? 0.947 16.953 -34.594 1 91.12 110 VAL B C 1
ATOM 6635 O O . VAL B 1 110 ? 0.087 16.109 -34.312 1 91.12 110 VAL B O 1
ATOM 6638 N N . CYS B 1 111 ? 0.988 17.562 -35.781 1 89.5 111 CYS B N 1
ATOM 6639 C CA . CYS B 1 111 ? -0.023 17.297 -36.781 1 89.5 111 CYS B CA 1
ATOM 6640 C C . CYS B 1 111 ? 0.624 16.922 -38.125 1 89.5 111 CYS B C 1
ATOM 6642 O O . CYS B 1 111 ? 1.796 17.219 -38.344 1 89.5 111 CYS B O 1
ATOM 6644 N N . LYS B 1 112 ? -0.083 16.188 -38.906 1 89.69 112 LYS B N 1
ATOM 6645 C CA . LYS B 1 112 ? 0.279 15.844 -40.281 1 89.69 112 LYS B CA 1
ATOM 6646 C C . LYS B 1 112 ? -0.943 15.875 -41.188 1 89.69 112 LYS B C 1
ATOM 6648 O O . LYS B 1 112 ? -2.004 15.359 -40.844 1 89.69 112 LYS B O 1
ATOM 6653 N N . PHE B 1 113 ? -0.773 16.547 -42.375 1 86.56 113 PHE B N 1
ATOM 6654 C CA . PHE B 1 113 ? -1.874 16.641 -43.312 1 86.56 113 PHE B CA 1
ATOM 6655 C C . PHE B 1 113 ? -2.053 15.32 -44.062 1 86.56 113 PHE B C 1
ATOM 6657 O O . PHE B 1 113 ? -1.077 14.719 -44.531 1 86.56 113 PHE B O 1
ATOM 6664 N N . ARG B 1 114 ? -3.178 14.797 -43.969 1 85.19 114 ARG B N 1
ATOM 6665 C CA . ARG B 1 114 ? -3.584 13.648 -44.781 1 85.19 114 ARG B CA 1
ATOM 6666 C C . ARG B 1 114 ? -4.746 14.008 -45.688 1 85.19 114 ARG B C 1
ATOM 6668 O O . ARG B 1 114 ? -5.262 15.125 -45.625 1 85.19 114 ARG B O 1
ATOM 6675 N N . LYS B 1 115 ? -5.094 12.992 -46.625 1 81.25 115 LYS B N 1
ATOM 6676 C CA . LYS B 1 115 ? -6.148 13.273 -47.594 1 81.25 115 LYS B CA 1
ATOM 6677 C C . LYS B 1 115 ? -7.5 13.438 -46.906 1 81.25 115 LYS B C 1
ATOM 6679 O O . LYS B 1 115 ? -8.086 12.461 -46.438 1 81.25 115 LYS B O 1
ATOM 6684 N N . GLY B 1 116 ? -8.008 14.633 -46.625 1 80.81 116 GLY B N 1
ATOM 6685 C CA . GLY B 1 116 ? -9.328 14.953 -46.125 1 80.81 116 GLY B CA 1
ATOM 6686 C C . GLY B 1 116 ? -9.359 15.211 -44.625 1 80.81 116 GLY B C 1
ATOM 6687 O O . GLY B 1 116 ? -10.391 15.602 -44.094 1 80.81 116 GLY B O 1
ATOM 6688 N N . TYR B 1 117 ? -8.305 14.891 -43.938 1 87.19 117 TYR B N 1
ATOM 6689 C CA . TYR B 1 117 ? -8.273 15.141 -42.5 1 87.19 117 TYR B CA 1
ATOM 6690 C C . TYR B 1 117 ? -6.855 15.469 -42.031 1 87.19 117 TYR B C 1
ATOM 6692 O O . TYR B 1 117 ? -5.891 15.266 -42.781 1 87.19 117 TYR B O 1
ATOM 6700 N N . VAL B 1 118 ? -6.785 16.016 -40.812 1 88.75 118 VAL B N 1
ATOM 6701 C CA . VAL B 1 118 ? -5.508 16.266 -40.156 1 88.75 118 VAL B CA 1
ATOM 6702 C C . VAL B 1 118 ? -5.281 15.227 -39.062 1 88.75 118 VAL B C 1
ATOM 6704 O O . VAL B 1 118 ? -6.145 15.008 -38.219 1 88.75 118 VAL B O 1
ATOM 6707 N N . GLN B 1 119 ? -4.18 14.57 -39.219 1 88.69 119 GLN B N 1
ATOM 6708 C CA . GLN B 1 119 ? -3.752 13.656 -38.156 1 88.69 119 GLN B CA 1
ATOM 6709 C C . GLN B 1 119 ? -3.127 14.422 -37 1 88.69 119 GLN B C 1
ATOM 6711 O O . GLN B 1 119 ? -2.131 15.125 -37.156 1 88.69 119 GLN B O 1
ATOM 6716 N N . VAL B 1 120 ? -3.77 14.312 -35.812 1 88.31 120 VAL B N 1
ATOM 6717 C CA . VAL B 1 120 ? -3.285 15.023 -34.625 1 88.31 120 VAL B CA 1
ATOM 6718 C C . VAL B 1 120 ? -2.748 14.031 -33.625 1 88.31 120 VAL B C 1
ATOM 6720 O O . VAL B 1 120 ? -3.455 13.102 -33.219 1 88.31 120 VAL B O 1
ATOM 6723 N N . LEU B 1 121 ? -1.478 14.25 -33.281 1 86.19 121 LEU B N 1
ATOM 6724 C CA . LEU B 1 121 ? -0.841 13.516 -32.188 1 86.19 121 LEU B CA 1
ATOM 6725 C C . LEU B 1 121 ? -0.825 14.336 -30.906 1 86.19 121 LEU B C 1
ATOM 6727 O O . LEU B 1 121 ? -0.042 15.281 -30.781 1 86.19 121 LEU B O 1
ATOM 6731 N N . ASP B 1 122 ? -1.636 13.969 -30.016 1 81.94 122 ASP B N 1
ATOM 6732 C CA . ASP B 1 122 ? -1.798 14.688 -28.75 1 81.94 122 ASP B CA 1
ATOM 6733 C C . ASP B 1 122 ? -1.244 13.875 -27.578 1 81.94 122 ASP B C 1
ATOM 6735 O O . AS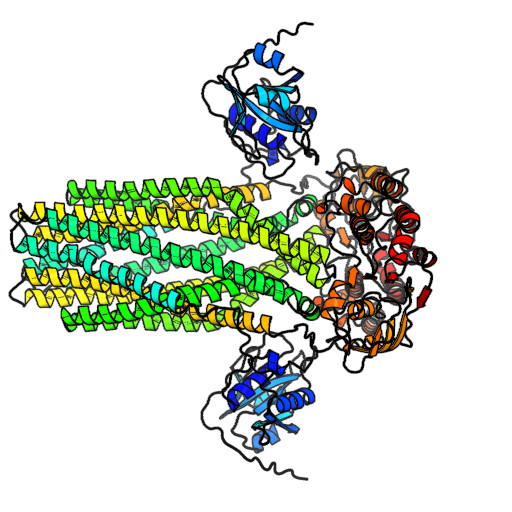P B 1 122 ? -1.47 12.664 -27.5 1 81.94 122 ASP B O 1
ATOM 6739 N N . SER B 1 123 ? -0.542 14.609 -26.75 1 77.75 123 SER B N 1
ATOM 6740 C CA . SER B 1 123 ? 0.06 13.938 -25.594 1 77.75 123 SER B CA 1
ATOM 6741 C C . SER B 1 123 ? -1.002 13.492 -24.594 1 77.75 123 SER B C 1
ATOM 6743 O O . SER B 1 123 ? -0.765 12.594 -23.797 1 77.75 123 SER B O 1
ATOM 6745 N N . VAL B 1 124 ? -2.174 14.094 -24.594 1 71.81 124 VAL B N 1
ATOM 6746 C CA . VAL B 1 124 ? -3.244 13.766 -23.656 1 71.81 124 VAL B CA 1
ATOM 6747 C C . VAL B 1 124 ? -4.164 12.711 -24.266 1 71.81 124 VAL B C 1
ATOM 6749 O O . VAL B 1 124 ? -4.438 11.68 -23.656 1 71.81 124 VAL B O 1
ATOM 6752 N N . SER B 1 125 ? -4.68 12.961 -25.547 1 67.62 125 SER B N 1
ATOM 6753 C CA . SER B 1 125 ? -5.73 12.156 -26.156 1 67.62 125 SER B CA 1
ATOM 6754 C C . SER B 1 125 ? -5.145 11.133 -27.125 1 67.62 125 SER B C 1
ATOM 6756 O O . SER B 1 125 ? -5.852 10.234 -27.578 1 67.62 125 SER B O 1
ATOM 6758 N N . GLY B 1 126 ? -3.854 11.164 -27.328 1 75.56 126 GLY B N 1
ATOM 6759 C CA . GLY B 1 126 ? -3.246 10.273 -28.297 1 75.56 126 GLY B CA 1
ATOM 6760 C C . GLY B 1 126 ? -3.451 10.719 -29.734 1 75.56 126 GLY B C 1
ATOM 6761 O O . GLY B 1 126 ? -3.51 11.914 -30.016 1 75.56 126 GLY B O 1
ATOM 6762 N N . GLU B 1 127 ? -3.539 9.648 -30.766 1 81.06 127 GLU B N 1
ATOM 6763 C CA . GLU B 1 127 ? -3.697 9.961 -32.188 1 81.06 127 GLU B CA 1
ATOM 6764 C C . GLU B 1 127 ? -5.164 10.18 -32.531 1 81.06 127 GLU B C 1
ATOM 6766 O O . GLU B 1 127 ? -6.004 9.305 -32.312 1 81.06 127 GLU B O 1
ATOM 6771 N N . THR B 1 128 ? -5.523 11.391 -32.844 1 83.44 128 THR B N 1
ATOM 6772 C CA . THR B 1 128 ? -6.883 11.719 -33.281 1 83.44 128 THR B CA 1
ATOM 6773 C C . THR B 1 128 ? -6.887 12.234 -34.719 1 83.44 128 THR B C 1
ATOM 6775 O O . THR B 1 128 ? -5.918 12.852 -35.156 1 83.44 128 THR B O 1
ATOM 6778 N N . LYS B 1 129 ? -7.949 11.938 -35.562 1 86.31 129 LYS B N 1
ATOM 6779 C CA . LYS B 1 129 ? -8.172 12.461 -36.906 1 86.31 129 LYS B CA 1
ATOM 6780 C C . LYS B 1 129 ? -9.258 13.539 -36.906 1 86.31 129 LYS B C 1
ATOM 6782 O O . LYS B 1 129 ? -10.406 13.266 -36.531 1 86.31 129 LYS B O 1
ATOM 6787 N N . ILE B 1 130 ? -8.883 14.703 -37.188 1 87.88 130 ILE B N 1
ATOM 6788 C CA . ILE B 1 130 ? -9.812 15.828 -37.188 1 87.88 130 ILE B CA 1
ATOM 6789 C C . ILE B 1 130 ? -10.031 16.328 -38.594 1 87.88 130 ILE B C 1
ATOM 6791 O O . ILE B 1 130 ? -9.07 16.641 -39.312 1 87.88 130 ILE B O 1
ATOM 6795 N N . PRO B 1 131 ? -11.273 16.328 -39.125 1 86 131 PRO B N 1
ATOM 6796 C CA . PRO B 1 131 ? -11.523 16.875 -40.438 1 86 131 PRO B CA 1
ATOM 6797 C C . PRO B 1 131 ? -11.094 18.344 -40.562 1 86 131 PRO B C 1
ATOM 6799 O O . PRO B 1 131 ? -11.039 19.062 -39.562 1 86 131 PRO B O 1
ATOM 6802 N N . TYR B 1 132 ? -10.797 18.812 -41.719 1 88.94 132 TYR B N 1
ATOM 6803 C CA . TYR B 1 132 ? -10.258 20.141 -42 1 88.94 132 TYR B CA 1
ATOM 6804 C C . TYR B 1 132 ? -11.18 21.219 -41.469 1 88.94 132 TYR B C 1
ATOM 6806 O O . TYR B 1 132 ? -10.719 22.219 -40.875 1 88.94 132 TYR B O 1
ATOM 6814 N N . SER B 1 133 ? -12.531 20.984 -41.531 1 87 133 SER B N 1
ATOM 6815 C CA . SER B 1 133 ? -13.5 21.984 -41.125 1 87 133 SER B CA 1
ATOM 6816 C C . SER B 1 133 ? -13.469 22.172 -39.594 1 87 133 SER B C 1
ATOM 6818 O O . SER B 1 133 ? -13.555 23.312 -39.125 1 87 133 SER B O 1
ATOM 6820 N N . GLU B 1 134 ? -13.266 21.188 -38.906 1 85.38 134 GLU B N 1
ATOM 6821 C CA . GLU B 1 134 ? -13.227 21.266 -37.438 1 85.38 134 GLU B CA 1
ATOM 6822 C C . GLU B 1 134 ? -11.867 21.75 -36.938 1 85.38 134 GLU B C 1
ATOM 6824 O O . GLU B 1 134 ? -11.781 22.484 -35.969 1 85.38 134 GLU B O 1
ATOM 6829 N N . PHE B 1 135 ? -10.914 21.344 -37.625 1 89.5 135 PHE B N 1
ATOM 6830 C CA . PHE B 1 135 ? -9.562 21.734 -37.25 1 89.5 135 PHE B CA 1
ATOM 6831 C C . PHE B 1 135 ? -9.359 23.234 -37.375 1 89.5 135 PHE B C 1
ATOM 6833 O O . PHE B 1 135 ? -8.688 23.844 -36.562 1 89.5 135 PHE B O 1
ATOM 6840 N N . GLU B 1 136 ? -9.977 23.828 -38.344 1 88 136 GLU B N 1
ATOM 6841 C CA . GLU B 1 136 ? -9.867 25.266 -38.562 1 88 136 GLU B CA 1
ATOM 6842 C C . GLU B 1 136 ? -10.398 26.062 -37.375 1 88 136 GLU B C 1
ATOM 6844 O O . GLU B 1 136 ? -9.844 27.094 -37 1 88 136 GLU B O 1
ATOM 6849 N N . LYS B 1 137 ? -11.281 25.5 -36.656 1 85.62 137 LYS B N 1
ATOM 6850 C CA . LYS B 1 137 ? -11.906 26.188 -35.531 1 85.62 137 LYS B CA 1
ATOM 6851 C C . LYS B 1 137 ? -11.008 26.141 -34.312 1 85.62 137 LYS B C 1
ATOM 6853 O O . LYS B 1 137 ? -11.047 27.062 -33.469 1 85.62 137 LYS B O 1
ATOM 6858 N N . ILE B 1 138 ? -10.234 25.141 -34.25 1 86.31 138 ILE B N 1
ATOM 6859 C CA . ILE B 1 138 ? -9.461 24.969 -33.031 1 86.31 138 ILE B CA 1
ATOM 6860 C C . ILE B 1 138 ? -8.008 25.375 -33.25 1 86.31 138 ILE B C 1
ATOM 6862 O O . ILE B 1 138 ? -7.234 25.547 -32.312 1 86.31 138 ILE B O 1
ATOM 6866 N N . TYR B 1 139 ? -7.648 25.594 -34.438 1 88.81 139 TYR B N 1
ATOM 6867 C CA . TYR B 1 139 ? -6.297 25.969 -34.844 1 88.81 139 TYR B CA 1
ATOM 6868 C C . TYR B 1 139 ? -5.977 27.391 -34.375 1 88.81 139 TYR B C 1
ATOM 6870 O O . TYR B 1 139 ? -6.773 28.312 -34.562 1 88.81 139 TYR B O 1
ATOM 6878 N N . ASN B 1 140 ? -4.773 27.578 -33.688 1 85.5 140 ASN B N 1
ATOM 6879 C CA . ASN B 1 140 ? -4.398 28.875 -33.125 1 85.5 140 ASN B CA 1
ATOM 6880 C C . ASN B 1 140 ? -3.52 29.672 -34.094 1 85.5 140 ASN B C 1
ATOM 6882 O O . ASN B 1 140 ? -2.701 30.484 -33.656 1 85.5 140 ASN B O 1
ATOM 6886 N N . ASN B 1 141 ? -3.498 29.438 -35.375 1 85.62 141 ASN B N 1
ATOM 6887 C CA . ASN B 1 141 ? -2.785 30.141 -36.406 1 85.62 141 ASN B CA 1
ATOM 6888 C C . ASN B 1 141 ? -1.274 30.094 -36.219 1 85.62 141 ASN B C 1
ATOM 6890 O O . ASN B 1 141 ? -0.566 31.062 -36.5 1 85.62 141 ASN B O 1
ATOM 6894 N N . THR B 1 142 ? -0.821 29.109 -35.531 1 87.69 142 THR B N 1
ATOM 6895 C CA . THR B 1 142 ? 0.615 28.938 -35.344 1 87.69 142 THR B CA 1
ATOM 6896 C C . THR B 1 142 ? 1.108 27.672 -36.031 1 87.69 142 THR B C 1
ATOM 6898 O O . THR B 1 142 ? 0.526 26.594 -35.875 1 87.69 142 THR B O 1
ATOM 6901 N N . PHE B 1 143 ? 2.039 27.922 -36.906 1 87.44 143 PHE B N 1
ATOM 6902 C CA . PHE B 1 143 ? 2.664 26.859 -37.688 1 87.44 143 PHE B CA 1
ATOM 6903 C C . PHE B 1 143 ? 4.152 26.766 -37.375 1 87.44 143 PHE B C 1
ATOM 6905 O O . PHE B 1 143 ? 4.906 27.703 -37.625 1 87.44 143 PHE B O 1
ATOM 6912 N N . ILE B 1 144 ? 4.504 25.609 -36.688 1 88.88 144 ILE B N 1
ATOM 6913 C CA . ILE B 1 144 ? 5.898 25.438 -36.281 1 88.88 144 ILE B CA 1
ATOM 6914 C C . ILE B 1 144 ? 6.523 24.281 -37.094 1 88.88 144 ILE B C 1
ATOM 6916 O O . ILE B 1 144 ? 6.059 23.141 -37 1 88.88 144 ILE B O 1
ATOM 6920 N N . VAL B 1 145 ? 7.52 24.609 -37.844 1 87.31 145 VAL B N 1
ATOM 6921 C CA . VAL B 1 145 ? 8.289 23.609 -38.562 1 87.31 145 VAL B CA 1
ATOM 6922 C C . VAL B 1 145 ? 9.586 23.297 -37.812 1 87.31 145 VAL B C 1
ATOM 6924 O O . VAL B 1 145 ? 10.172 24.188 -37.188 1 87.31 145 VAL B O 1
ATOM 6927 N N . PHE B 1 146 ? 9.93 22.031 -37.75 1 87.69 146 PHE B N 1
ATOM 6928 C CA . PHE B 1 146 ? 11.109 21.625 -37 1 87.69 146 PHE B CA 1
ATOM 6929 C C . PHE B 1 146 ? 12.078 20.859 -37.906 1 87.69 146 PHE B C 1
ATOM 6931 O O . PHE B 1 146 ? 11.656 20.172 -38.844 1 87.69 146 PHE B O 1
ATOM 6938 N N . TYR B 1 147 ? 13.391 21.062 -37.781 1 83.31 147 TYR B N 1
ATOM 6939 C CA . TYR B 1 147 ? 14.422 20.312 -38.5 1 83.31 147 TYR B CA 1
ATOM 6940 C C . TYR B 1 147 ? 15.648 20.125 -37.594 1 83.31 147 TYR B C 1
ATOM 6942 O O . TYR B 1 147 ? 15.781 20.781 -36.562 1 83.31 147 TYR B O 1
ATOM 6950 N N . LYS B 1 148 ? 16.5 19.203 -37.938 1 81.06 148 LYS B N 1
ATOM 6951 C CA . LYS B 1 148 ? 17.734 18.922 -37.219 1 81.06 148 LYS B CA 1
ATOM 6952 C C . LYS B 1 148 ? 18.703 20.094 -37.312 1 81.06 148 LYS B C 1
ATOM 6954 O O . LYS B 1 148 ? 18.859 20.688 -38.375 1 81.06 148 LYS B O 1
ATOM 6959 N N . SER B 1 149 ? 19.203 20.531 -36.125 1 73.69 149 SER B N 1
ATOM 6960 C CA . SER B 1 149 ? 20.172 21.641 -36.125 1 73.69 149 SER B CA 1
ATOM 6961 C C . SER B 1 149 ? 21.469 21.219 -36.781 1 73.69 149 SER B C 1
ATOM 6963 O O . SER B 1 149 ? 21.922 20.078 -36.656 1 73.69 149 SER B O 1
ATOM 6965 N N . ASN B 1 150 ? 22.047 21.984 -37.812 1 64.94 150 ASN B N 1
ATOM 6966 C CA . ASN B 1 150 ? 23.328 21.734 -38.469 1 64.94 150 ASN B CA 1
ATOM 6967 C C . ASN B 1 150 ? 24.5 21.906 -37.5 1 64.94 150 ASN B C 1
ATOM 6969 O O . ASN B 1 150 ? 25.562 21.328 -37.719 1 64.94 150 ASN B O 1
ATOM 6973 N N . ILE B 1 151 ? 24.578 22.797 -36.5 1 57.84 151 ILE B N 1
ATOM 6974 C CA . ILE B 1 151 ? 25.625 23.031 -35.5 1 57.84 151 ILE B CA 1
ATOM 6975 C C . ILE B 1 151 ? 25.297 22.203 -34.25 1 57.84 151 ILE B C 1
ATOM 6977 O O . ILE B 1 151 ? 24.297 22.469 -33.562 1 57.84 151 ILE B O 1
ATOM 6981 N N . GLN B 1 152 ? 25.797 21.156 -34.25 1 51.59 152 GLN B N 1
ATOM 6982 C CA . GLN B 1 152 ? 25.531 20.281 -33.094 1 51.59 152 GLN B CA 1
ATOM 6983 C C . GLN B 1 152 ? 26.172 20.844 -31.828 1 51.59 152 GLN B C 1
ATOM 6985 O O . GLN B 1 152 ? 27.391 20.953 -31.75 1 51.59 152 GLN B O 1
ATOM 6990 N N . LYS B 1 153 ? 25.812 21.797 -31.219 1 50.81 153 LYS B N 1
ATOM 6991 C CA . LYS B 1 153 ? 26.297 22.062 -29.875 1 50.81 153 LYS B CA 1
ATOM 6992 C C . LYS B 1 153 ? 26.359 20.781 -29.047 1 50.81 153 LYS B C 1
ATOM 6994 O O . LYS B 1 153 ? 25.469 19.938 -29.125 1 50.81 153 LYS B O 1
ATOM 6999 N N . ASP B 1 154 ? 27.562 20.531 -28.672 1 42.41 154 ASP B N 1
ATOM 7000 C CA . ASP B 1 154 ? 27.719 19.391 -27.766 1 42.41 154 ASP B CA 1
ATOM 7001 C C . ASP B 1 154 ? 26.703 19.453 -26.625 1 42.41 154 ASP B C 1
ATOM 7003 O O . ASP B 1 154 ? 26.703 20.406 -25.844 1 42.41 154 ASP B O 1
ATOM 7007 N N . ILE B 1 155 ? 25.469 19.344 -26.938 1 44.19 155 ILE B N 1
ATOM 7008 C CA . ILE B 1 155 ? 24.719 19.094 -25.719 1 44.19 155 ILE B CA 1
ATOM 7009 C C . ILE B 1 155 ? 25.609 18.422 -24.688 1 44.19 155 ILE B C 1
ATOM 7011 O O . ILE B 1 155 ? 26.281 17.438 -24.984 1 44.19 155 ILE B O 1
ATOM 7015 N N . ASP B 1 156 ? 26.359 19.359 -23.906 1 36.16 156 ASP B N 1
ATOM 7016 C CA . ASP B 1 156 ? 27.188 18.688 -22.906 1 36.16 156 ASP B CA 1
ATOM 7017 C C . ASP B 1 156 ? 26.719 17.25 -22.688 1 36.16 156 ASP B C 1
ATOM 7019 O O . ASP B 1 156 ? 25.656 17.016 -22.125 1 36.16 156 ASP B O 1
ATOM 7023 N N . GLU B 1 157 ? 26.797 16.547 -23.656 1 37.62 157 GLU B N 1
ATOM 7024 C CA . GLU B 1 157 ? 26.719 15.094 -23.562 1 37.62 157 GLU B CA 1
ATOM 7025 C C . GLU B 1 157 ? 27.281 14.594 -22.234 1 37.62 157 GLU B C 1
ATOM 7027 O O . GLU B 1 157 ? 27.125 13.414 -21.906 1 37.62 157 GLU B O 1
ATOM 7032 N N . ASN B 1 158 ? 28.297 15.328 -21.828 1 33.88 158 ASN B N 1
ATOM 7033 C CA . ASN B 1 158 ? 28.906 14.906 -20.562 1 33.88 158 ASN B CA 1
ATOM 7034 C C . ASN B 1 158 ? 27.875 14.883 -19.438 1 33.88 158 ASN B C 1
ATOM 7036 O O . ASN B 1 158 ? 28.188 14.438 -18.328 1 33.88 158 ASN B O 1
ATOM 7040 N N . ILE B 1 159 ? 27.156 15.914 -19.453 1 33.16 159 ILE B N 1
ATOM 7041 C CA . ILE B 1 159 ? 26.078 15.594 -18.516 1 33.16 159 ILE B CA 1
ATOM 7042 C C . ILE B 1 159 ? 25.312 14.375 -19.031 1 33.16 159 ILE B C 1
ATOM 7044 O O . ILE B 1 159 ? 24.078 14.391 -19.078 1 33.16 159 ILE B O 1
ATOM 7048 N N . SER B 1 160 ? 25.625 13.914 -20.266 1 32.41 160 SER B N 1
ATOM 7049 C CA . SER B 1 160 ? 25.219 12.609 -20.781 1 32.41 160 SER B CA 1
ATOM 7050 C C . SER B 1 160 ? 24.875 11.648 -19.656 1 32.41 160 SER B C 1
ATOM 7052 O O . SER B 1 160 ? 25.25 11.875 -18.5 1 32.41 160 SER B O 1
ATOM 7054 N N . PHE B 1 161 ? 24.281 10.516 -20.266 1 32.12 161 PHE B N 1
ATOM 7055 C CA . PHE B 1 161 ? 24.062 9.406 -19.344 1 32.12 161 PHE B CA 1
ATOM 7056 C C . PHE B 1 161 ? 25.312 9.164 -18.5 1 32.12 161 PHE B C 1
ATOM 7058 O O . PHE B 1 161 ? 26.234 8.484 -18.938 1 32.12 161 PHE B O 1
ATOM 7065 N N . LYS B 1 162 ? 26.328 10.094 -18.312 1 34.56 162 LYS B N 1
ATOM 7066 C CA . LYS B 1 162 ? 27.016 9.375 -17.234 1 34.56 162 LYS B CA 1
ATOM 7067 C C . LYS B 1 162 ? 26.141 8.234 -16.703 1 34.56 162 LYS B C 1
ATOM 7069 O O . LYS B 1 162 ? 24.984 8.445 -16.359 1 34.56 162 LYS B O 1
ATOM 7074 N N . LYS B 1 163 ? 26.312 7.195 -17.359 1 34.12 163 LYS B N 1
ATOM 7075 C CA . LYS B 1 163 ? 25.766 5.926 -16.891 1 34.12 163 LYS B CA 1
ATOM 7076 C C . LYS B 1 163 ? 25.344 6.016 -15.43 1 34.12 163 LYS B C 1
ATOM 7078 O O . LYS B 1 163 ? 26.188 5.934 -14.531 1 34.12 163 LYS B O 1
ATOM 7083 N N . ILE B 1 164 ? 24.828 7.18 -15.18 1 38.22 164 ILE B N 1
ATOM 7084 C CA . ILE B 1 164 ? 24.312 7.039 -13.828 1 38.22 164 ILE B CA 1
ATOM 7085 C C . ILE B 1 164 ? 24.25 5.562 -13.445 1 38.22 164 ILE B C 1
ATOM 7087 O O . ILE B 1 164 ? 23.547 4.773 -14.078 1 38.22 164 ILE B O 1
ATOM 7091 N N . LYS B 1 165 ? 25.422 5.004 -13.312 1 38.31 165 LYS B N 1
ATOM 7092 C CA . LYS B 1 165 ? 25.422 3.768 -12.539 1 38.31 165 LYS B CA 1
ATOM 7093 C C . LYS B 1 165 ? 24.094 3.578 -11.805 1 38.31 165 LYS B C 1
ATOM 7095 O O . LYS B 1 165 ? 23.734 4.387 -10.953 1 38.31 165 LYS B O 1
ATOM 7100 N N . PHE B 1 166 ? 23.062 3.389 -12.586 1 40.5 166 PHE B N 1
ATOM 7101 C CA . PHE B 1 166 ? 21.922 2.797 -11.906 1 40.5 166 PHE B CA 1
ATOM 7102 C C . PHE B 1 166 ? 22.266 2.451 -10.461 1 40.5 166 PHE B C 1
ATOM 7104 O O . PHE B 1 166 ? 23.453 2.34 -10.117 1 40.5 166 PHE B O 1
ATOM 7111 N N . PHE B 1 167 ? 21.312 2.326 -9.797 1 51.06 167 PHE B N 1
ATOM 7112 C CA . PHE B 1 167 ? 21.531 1.663 -8.516 1 51.06 167 PHE B CA 1
ATOM 7113 C C . PHE B 1 167 ? 22.688 0.679 -8.602 1 51.06 167 PHE B C 1
ATOM 7115 O O . PHE B 1 167 ? 22.953 0.106 -9.664 1 51.06 167 PHE B O 1
ATOM 7122 N N . ASP B 1 168 ? 23.828 1.072 -8.211 1 52.22 168 ASP B N 1
ATOM 7123 C CA . ASP B 1 168 ? 24.922 0.125 -8.07 1 52.22 168 ASP B CA 1
ATOM 7124 C C . ASP B 1 168 ? 24.453 -1.309 -8.289 1 52.22 168 ASP B C 1
ATOM 7126 O O . ASP B 1 168 ? 24.234 -2.051 -7.324 1 52.22 168 ASP B O 1
ATOM 7130 N N . MET B 1 169 ? 23.719 -1.465 -9.359 1 63.5 169 MET B N 1
ATOM 7131 C CA . MET B 1 169 ? 23.453 -2.873 -9.625 1 63.5 169 MET B CA 1
ATOM 7132 C C . MET B 1 169 ? 24.703 -3.586 -10.133 1 63.5 169 MET B C 1
ATOM 7134 O O . MET B 1 169 ? 25.125 -3.381 -11.266 1 63.5 169 MET B O 1
ATOM 7138 N N . PRO B 1 170 ? 25.547 -3.951 -9.117 1 61.56 170 PRO B N 1
ATOM 7139 C CA . PRO B 1 170 ? 26.766 -4.66 -9.523 1 61.56 170 PRO B CA 1
ATOM 7140 C C . PRO B 1 170 ? 26.5 -5.73 -10.578 1 61.56 170 PRO B C 1
ATOM 7142 O O . PRO B 1 170 ? 25.422 -6.316 -10.609 1 61.56 170 PRO B O 1
ATOM 7145 N N . ASN B 1 171 ? 27.375 -5.668 -11.586 1 66.81 171 ASN B N 1
ATOM 7146 C CA . ASN B 1 171 ? 27.312 -6.762 -12.547 1 66.81 171 ASN B CA 1
ATOM 7147 C C . ASN B 1 171 ? 27.734 -8.086 -11.922 1 66.81 171 ASN B C 1
ATOM 7149 O O . ASN B 1 171 ? 28.922 -8.328 -11.703 1 66.81 171 ASN B O 1
ATOM 7153 N N . GLU B 1 172 ? 26.875 -8.648 -11.219 1 80.62 172 GLU B N 1
ATOM 7154 C CA . GLU B 1 172 ? 27.109 -9.984 -10.672 1 80.62 172 GLU B CA 1
ATOM 7155 C C . GLU B 1 172 ? 26.938 -11.062 -11.742 1 80.62 172 GLU B C 1
ATOM 7157 O O . GLU B 1 172 ? 26.094 -11.945 -11.594 1 80.62 172 GLU B O 1
ATOM 7162 N N . THR B 1 173 ? 27.797 -11.031 -12.836 1 84.81 173 THR B N 1
ATOM 7163 C CA . THR B 1 173 ? 27.656 -11.961 -13.945 1 84.81 173 THR B CA 1
ATOM 7164 C C . THR B 1 173 ? 27.938 -13.391 -13.5 1 84.81 173 THR B C 1
ATOM 7166 O O . THR B 1 173 ? 27.266 -14.328 -13.93 1 84.81 173 THR B O 1
ATOM 7169 N N . LEU B 1 174 ? 28.891 -13.547 -12.555 1 88.69 174 LEU B N 1
ATOM 7170 C CA . LEU B 1 174 ? 29.219 -14.883 -12.078 1 88.69 174 LEU B CA 1
ATOM 7171 C C . LEU B 1 174 ? 28.047 -15.484 -11.297 1 88.69 174 LEU B C 1
ATOM 7173 O O . LEU B 1 174 ? 27.75 -16.672 -11.438 1 88.69 174 LEU B O 1
ATOM 7177 N N . PHE B 1 175 ? 27.438 -14.688 -10.57 1 91.12 175 PHE B N 1
ATOM 7178 C CA . PHE B 1 175 ? 26.281 -15.156 -9.828 1 91.12 175 PHE B CA 1
ATOM 7179 C C . PHE B 1 175 ? 25.141 -15.523 -10.766 1 91.12 175 PHE B C 1
ATOM 7181 O O . PHE B 1 175 ? 24.5 -16.562 -10.602 1 91.12 175 PHE B O 1
ATOM 7188 N N . CYS B 1 176 ? 24.859 -14.703 -11.773 1 92 176 CYS B N 1
ATOM 7189 C CA . CYS B 1 176 ? 23.812 -14.969 -12.742 1 92 176 CYS B CA 1
ATOM 7190 C C . CYS B 1 176 ? 24.094 -16.25 -13.523 1 92 176 CYS B C 1
ATOM 7192 O O . CYS B 1 176 ? 23.188 -17.031 -13.781 1 92 176 CYS B O 1
ATOM 7194 N N . LEU B 1 177 ? 25.375 -16.453 -13.844 1 93.5 177 LEU B N 1
ATOM 7195 C CA . LEU B 1 177 ? 25.75 -17.656 -14.562 1 93.5 177 LEU B CA 1
ATOM 7196 C C . LEU B 1 177 ? 25.562 -18.891 -13.68 1 93.5 177 LEU B C 1
ATOM 7198 O O . LEU B 1 177 ? 25.109 -19.938 -14.156 1 93.5 177 LEU B O 1
ATOM 7202 N N . LEU B 1 178 ? 25.875 -18.719 -12.406 1 93.94 178 LEU B N 1
ATOM 7203 C CA . LEU B 1 178 ? 25.672 -19.828 -11.477 1 93.94 178 LEU B CA 1
ATOM 7204 C C . LEU B 1 178 ? 24.188 -20.156 -11.328 1 93.94 178 LEU B C 1
ATOM 7206 O O . LEU B 1 178 ? 23.812 -21.344 -11.281 1 93.94 178 LEU B O 1
ATOM 7210 N N . ILE B 1 179 ? 23.359 -19.219 -11.289 1 94.38 179 ILE B N 1
ATOM 7211 C CA . ILE B 1 179 ? 21.922 -19.438 -11.172 1 94.38 179 ILE B CA 1
ATOM 7212 C C . ILE B 1 179 ? 21.406 -20.125 -12.422 1 94.38 179 ILE B C 1
ATOM 7214 O O . ILE B 1 179 ? 20.578 -21.047 -12.336 1 94.38 179 ILE B O 1
ATOM 7218 N N . VAL B 1 180 ? 21.891 -19.688 -13.547 1 95.56 180 VAL B N 1
ATOM 7219 C CA . VAL B 1 180 ? 21.469 -20.297 -14.805 1 95.56 180 VAL B CA 1
ATOM 7220 C C . VAL B 1 180 ? 21.891 -21.766 -14.828 1 95.56 180 VAL B C 1
ATOM 7222 O O . VAL B 1 180 ? 21.094 -22.641 -15.195 1 95.56 180 VAL B O 1
ATOM 7225 N N . LEU B 1 181 ? 23.078 -22.062 -14.359 1 96.06 181 LEU B N 1
ATOM 7226 C CA . LEU B 1 181 ? 23.594 -23.438 -14.375 1 96.06 181 LEU B CA 1
ATOM 7227 C C . LEU B 1 181 ? 22.797 -24.312 -13.406 1 96.06 181 LEU B C 1
ATOM 7229 O O . LEU B 1 181 ? 22.438 -25.438 -13.75 1 96.06 181 LEU B O 1
ATOM 7233 N N . VAL B 1 182 ? 22.516 -23.812 -12.266 1 95.56 182 VAL B N 1
ATOM 7234 C CA . VAL B 1 182 ? 21.766 -24.609 -11.281 1 95.56 182 VAL B CA 1
ATOM 7235 C C . VAL B 1 182 ? 20.328 -24.797 -11.758 1 95.56 182 VAL B C 1
ATOM 7237 O O . VAL B 1 182 ? 19.766 -25.875 -11.602 1 95.56 182 VAL B O 1
ATOM 7240 N N . ASP B 1 183 ? 19.766 -23.797 -12.32 1 95.62 183 ASP B N 1
ATOM 7241 C CA . ASP B 1 183 ? 18.422 -23.891 -12.859 1 95.62 183 ASP B CA 1
ATOM 7242 C C . ASP B 1 183 ? 18.359 -24.922 -13.984 1 95.62 183 ASP B C 1
ATOM 7244 O O . ASP B 1 183 ? 17.406 -25.719 -14.062 1 95.62 183 ASP B O 1
ATOM 7248 N N . LEU B 1 184 ? 19.328 -24.906 -14.867 1 95.75 184 LEU B N 1
ATOM 7249 C CA . LEU B 1 184 ? 19.391 -25.891 -15.938 1 95.75 184 LEU B CA 1
ATOM 7250 C C . LEU B 1 184 ? 19.547 -27.297 -15.375 1 95.75 184 LEU B C 1
ATOM 7252 O O . LEU B 1 184 ? 18.969 -28.25 -15.898 1 95.75 184 LEU B O 1
ATOM 7256 N N . GLY B 1 185 ? 20.312 -27.359 -14.305 1 94.44 185 GLY B N 1
ATOM 7257 C CA . GLY B 1 185 ? 20.438 -28.656 -13.641 1 94.44 185 GLY B CA 1
ATOM 7258 C C . GLY B 1 185 ? 19.109 -29.188 -13.141 1 94.44 185 GLY B C 1
ATOM 7259 O O . GLY B 1 185 ? 18.781 -30.359 -13.359 1 94.44 185 GLY B O 1
ATOM 7260 N N . VAL B 1 186 ? 18.344 -28.312 -12.562 1 93.62 186 VAL B N 1
ATOM 7261 C CA . VAL B 1 186 ? 17.031 -28.703 -12.055 1 93.62 186 VAL B CA 1
ATOM 7262 C C . VAL B 1 186 ? 16.141 -29.141 -13.219 1 93.62 186 VAL B C 1
ATOM 7264 O O . VAL B 1 186 ? 15.469 -30.172 -13.148 1 93.62 186 VAL B O 1
ATOM 7267 N N . LEU B 1 187 ? 16.125 -28.391 -14.297 1 93.94 187 LEU B N 1
ATOM 7268 C CA . LEU B 1 187 ? 15.281 -28.656 -15.445 1 93.94 187 LEU B CA 1
ATOM 7269 C C . LEU B 1 187 ? 15.688 -29.953 -16.141 1 93.94 187 LEU B C 1
ATOM 7271 O O . LEU B 1 187 ? 14.828 -30.75 -16.516 1 93.94 187 LEU B O 1
ATOM 7275 N N . PHE B 1 188 ? 16.953 -30.25 -16.266 1 93.62 188 PHE B N 1
ATOM 7276 C CA . PHE B 1 188 ? 17.422 -31.453 -16.938 1 93.62 188 PHE B CA 1
ATOM 7277 C C . PHE B 1 188 ? 17.141 -32.688 -16.094 1 93.62 188 PHE B C 1
ATOM 7279 O O . PHE B 1 188 ? 16.781 -33.75 -16.625 1 93.62 188 PHE B O 1
ATOM 7286 N N . ILE B 1 189 ? 17.281 -32.5 -14.82 1 93.56 189 ILE B N 1
ATOM 7287 C CA . ILE B 1 189 ? 16.953 -33.625 -13.953 1 93.56 189 ILE B CA 1
ATOM 7288 C C . ILE B 1 189 ? 15.453 -33.938 -14.039 1 93.56 189 ILE B C 1
ATOM 7290 O O . ILE B 1 189 ? 15.039 -35.094 -14 1 93.56 189 ILE B O 1
ATOM 7294 N N . SER B 1 190 ? 14.672 -32.844 -14.133 1 90.94 190 SER B N 1
ATOM 7295 C CA . SER B 1 190 ? 13.234 -33.031 -14.297 1 90.94 190 SER B CA 1
ATOM 7296 C C . SER B 1 190 ? 12.922 -33.812 -15.586 1 90.94 190 SER B C 1
ATOM 7298 O O . SER B 1 190 ? 11.992 -34.594 -15.625 1 90.94 190 SER B O 1
ATOM 7300 N N . LEU B 1 191 ? 13.664 -33.562 -16.625 1 91.69 191 LEU B N 1
ATOM 7301 C CA . LEU B 1 191 ? 13.477 -34.281 -17.891 1 91.69 191 LEU B CA 1
ATOM 7302 C C . LEU B 1 191 ? 13.805 -35.75 -17.75 1 91.69 191 LEU B C 1
ATOM 7304 O O . LEU B 1 191 ? 13.031 -36.625 -18.188 1 91.69 191 LEU B O 1
ATOM 7308 N N . ILE B 1 192 ? 14.852 -36.062 -17.062 1 91.25 192 ILE B N 1
ATOM 7309 C CA . ILE B 1 192 ? 15.25 -37.438 -16.859 1 91.25 192 ILE B CA 1
ATOM 7310 C C . ILE B 1 192 ? 14.227 -38.125 -15.961 1 91.25 192 ILE B C 1
ATOM 7312 O O . ILE B 1 192 ? 13.82 -39.281 -16.234 1 91.25 192 ILE B O 1
ATOM 7316 N N . ALA B 1 193 ? 13.812 -37.438 -14.953 1 88.31 193 ALA B N 1
ATOM 7317 C CA . ALA B 1 193 ? 12.859 -38 -14 1 88.31 193 ALA B CA 1
ATOM 7318 C C . ALA B 1 193 ? 11.516 -38.281 -14.664 1 88.31 193 ALA B C 1
ATOM 7320 O O . ALA B 1 193 ? 10.797 -39.188 -14.258 1 88.31 193 ALA B O 1
ATOM 7321 N N . SER B 1 194 ? 11.18 -37.562 -15.727 1 87 194 SER B N 1
ATOM 7322 C CA . SER B 1 194 ? 9.906 -37.75 -16.422 1 87 194 SER B CA 1
ATOM 7323 C C . SER B 1 194 ? 9.875 -39.062 -17.203 1 87 194 SER B C 1
ATOM 7325 O O . SER B 1 194 ? 8.812 -39.531 -17.609 1 87 194 SER B O 1
ATOM 7327 N N . SER B 1 195 ? 11.039 -39.75 -17.297 1 90.06 195 SER B N 1
ATOM 7328 C CA . SER B 1 195 ? 11.117 -41 -18.047 1 90.06 195 SER B CA 1
ATOM 7329 C C . SER B 1 195 ? 10.766 -42.188 -17.172 1 90.06 195 SER B C 1
ATOM 7331 O O . SER B 1 195 ? 10.773 -43.344 -17.656 1 90.06 195 SER B O 1
ATOM 7333 N N . VAL B 1 196 ? 10.375 -41.969 -15.945 1 89.5 196 VAL B N 1
ATOM 7334 C CA . VAL B 1 196 ? 10.125 -43.062 -15.016 1 89.5 196 VAL B CA 1
ATOM 7335 C C . VAL B 1 196 ? 8.984 -43.938 -15.547 1 89.5 196 VAL B C 1
ATOM 7337 O O . VAL B 1 196 ? 9.086 -45.156 -15.547 1 89.5 196 VAL B O 1
ATOM 7340 N N . VAL B 1 197 ? 7.922 -43.312 -16.078 1 87.69 197 VAL B N 1
ATOM 7341 C CA . VAL B 1 197 ? 6.762 -44.062 -16.531 1 87.69 197 VAL B CA 1
ATOM 7342 C C . VAL B 1 197 ? 7.117 -44.844 -17.812 1 87.69 197 VAL B C 1
ATOM 7344 O O . VAL B 1 197 ? 6.703 -46 -17.984 1 87.69 197 VAL B O 1
ATOM 7347 N N . LYS B 1 198 ? 7.879 -44.219 -18.672 1 87.31 198 LYS B N 1
ATOM 7348 C CA . LYS B 1 198 ? 8.328 -44.906 -19.891 1 87.31 198 LYS B CA 1
ATOM 7349 C C . LYS B 1 198 ? 9.117 -46.188 -19.562 1 87.31 198 LYS B C 1
ATOM 7351 O O . LYS B 1 198 ? 8.852 -47.25 -20.125 1 87.31 198 LYS B O 1
ATOM 7356 N N . ILE B 1 199 ? 10.062 -46.031 -18.625 1 88.06 199 ILE B N 1
ATOM 7357 C CA . ILE B 1 199 ? 10.914 -47.156 -18.25 1 88.06 199 ILE B CA 1
ATOM 7358 C C . IL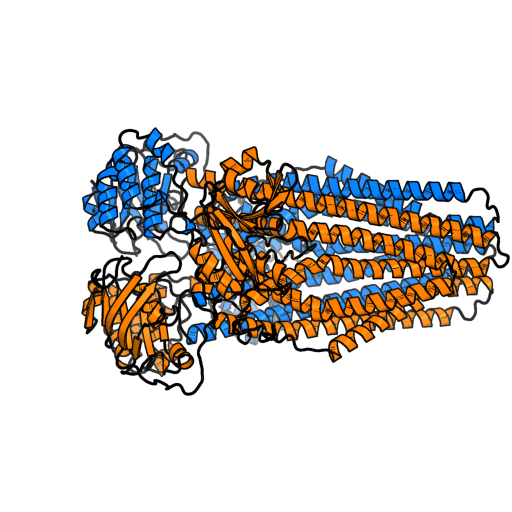E B 1 199 ? 10.078 -48.25 -17.594 1 88.06 199 ILE B C 1
ATOM 7360 O O . ILE B 1 199 ? 10.273 -49.438 -17.844 1 88.06 199 ILE B O 1
ATOM 7364 N N . ALA B 1 200 ? 9.133 -47.844 -16.812 1 85.88 200 ALA B N 1
ATOM 7365 C CA . ALA B 1 200 ? 8.242 -48.812 -16.156 1 85.88 200 ALA B CA 1
ATOM 7366 C C . ALA B 1 200 ? 7.453 -49.625 -17.188 1 85.88 200 ALA B C 1
ATOM 7368 O O . ALA B 1 200 ? 7.344 -50.844 -17.078 1 85.88 200 ALA B O 1
ATOM 7369 N N . ILE B 1 201 ? 6.902 -48.938 -18.219 1 85.81 201 ILE B N 1
ATOM 7370 C CA . ILE B 1 201 ? 6.105 -49.594 -19.25 1 85.81 201 ILE B CA 1
ATOM 7371 C C . ILE B 1 201 ? 6.992 -50.531 -20.062 1 85.81 201 ILE B C 1
ATOM 7373 O O . ILE B 1 201 ? 6.562 -51.625 -20.438 1 85.81 201 ILE B O 1
ATOM 7377 N N . ASN B 1 202 ? 8.258 -50.156 -20.328 1 84.56 202 ASN B N 1
ATOM 7378 C CA . ASN B 1 202 ? 9.18 -51.031 -21.047 1 84.56 202 ASN B CA 1
ATOM 7379 C C . ASN B 1 202 ? 9.469 -52.312 -20.266 1 84.56 202 ASN B C 1
ATOM 7381 O O . ASN B 1 202 ? 9.594 -53.375 -20.844 1 84.56 202 ASN B O 1
ATOM 7385 N N . PHE B 1 203 ? 9.523 -52.188 -18.984 1 84.12 203 PHE B N 1
ATOM 7386 C CA . PHE B 1 203 ? 9.766 -53.344 -18.141 1 84.12 203 PHE B CA 1
ATOM 7387 C C . PHE B 1 203 ? 8.578 -54.312 -18.172 1 84.12 203 PHE B C 1
ATOM 7389 O O . PHE B 1 203 ? 8.75 -55.531 -18.078 1 84.12 203 PHE B O 1
ATOM 7396 N N . VAL B 1 204 ? 7.344 -53.75 -18.266 1 80.94 204 VAL B N 1
ATOM 7397 C CA . VAL B 1 204 ? 6.145 -54.562 -18.375 1 80.94 204 VAL B CA 1
ATOM 7398 C C . VAL B 1 204 ? 6.195 -55.375 -19.672 1 80.94 204 VAL B C 1
ATOM 7400 O O . VAL B 1 204 ? 5.855 -56.562 -19.672 1 80.94 204 VAL B O 1
ATOM 7403 N N . GLY B 1 205 ? 6.645 -54.719 -20.719 1 77.44 205 GLY B N 1
ATOM 7404 C CA . GLY B 1 205 ? 6.746 -55.406 -22 1 77.44 205 GLY B CA 1
ATOM 7405 C C . GLY B 1 205 ? 7.77 -56.531 -21.984 1 77.44 205 GLY B C 1
ATOM 7406 O O . GLY B 1 205 ? 7.543 -57.594 -22.562 1 77.44 205 GLY B O 1
ATOM 7407 N N . ASP B 1 206 ? 8.875 -56.312 -21.297 1 79.06 206 ASP B N 1
ATOM 7408 C CA . ASP B 1 206 ? 9.969 -57.281 -21.297 1 79.06 206 ASP B CA 1
ATOM 7409 C C . ASP B 1 206 ? 9.711 -58.406 -20.266 1 79.06 206 ASP B C 1
ATOM 7411 O O . ASP B 1 206 ? 10.359 -59.469 -20.312 1 79.06 206 ASP B O 1
ATOM 7415 N N . ASN B 1 207 ? 8.711 -58.344 -19.391 1 74.19 207 ASN B N 1
ATOM 7416 C CA . ASN B 1 207 ? 8.32 -59.312 -18.359 1 74.19 207 ASN B CA 1
ATOM 7417 C C . ASN B 1 207 ? 9.492 -59.656 -17.453 1 74.19 207 ASN B C 1
ATOM 7419 O O . ASN B 1 207 ? 9.719 -60.812 -17.141 1 74.19 207 ASN B O 1
ATOM 7423 N N . ILE B 1 208 ? 10.414 -58.719 -17.156 1 73.56 208 ILE B N 1
ATOM 7424 C CA . ILE B 1 208 ? 11.547 -58.938 -16.266 1 73.56 208 ILE B CA 1
ATOM 7425 C C . ILE B 1 208 ? 11.359 -58.156 -14.969 1 73.56 208 ILE B C 1
ATOM 7427 O O . ILE B 1 208 ? 11.594 -56.969 -14.914 1 73.56 208 ILE B O 1
ATOM 7431 N N . PRO B 1 209 ? 10.836 -58.812 -13.852 1 71.75 209 PRO B N 1
ATOM 7432 C CA . PRO B 1 209 ? 10.555 -58.094 -12.617 1 71.75 209 PRO B CA 1
ATOM 7433 C C . PRO B 1 209 ? 11.82 -57.781 -11.828 1 71.75 209 PRO B C 1
ATOM 7435 O O . PRO B 1 209 ? 11.828 -56.844 -11.016 1 71.75 209 PRO B O 1
ATOM 7438 N N . GLN B 1 210 ? 12.961 -58.438 -11.898 1 71.12 210 GLN B N 1
ATOM 7439 C CA . GLN B 1 210 ? 14.047 -58.438 -10.93 1 71.12 210 GLN B CA 1
ATOM 7440 C C . GLN B 1 210 ? 14.641 -57.031 -10.758 1 71.12 210 GLN B C 1
ATOM 7442 O O . GLN B 1 210 ? 15.039 -56.656 -9.656 1 71.12 210 GLN B O 1
ATOM 7447 N N . ASN B 1 211 ? 14.641 -56.094 -11.758 1 84.12 211 ASN B N 1
ATOM 7448 C CA . ASN B 1 211 ? 15.383 -54.844 -11.609 1 84.12 211 ASN B CA 1
ATOM 7449 C C . ASN B 1 211 ? 14.445 -53.656 -11.367 1 84.12 211 ASN B C 1
ATOM 7451 O O . ASN B 1 211 ? 14.883 -52.5 -11.383 1 84.12 211 ASN B O 1
ATOM 7455 N N . LEU B 1 212 ? 13.305 -54.031 -10.828 1 87.75 212 LEU B N 1
ATOM 7456 C CA . LEU B 1 212 ? 12.328 -52.938 -10.664 1 87.75 212 LEU B CA 1
ATOM 7457 C C . LEU B 1 212 ? 12.609 -52.156 -9.398 1 87.75 212 LEU B C 1
ATOM 7459 O O . LEU B 1 212 ? 12.445 -50.938 -9.383 1 87.75 212 LEU B O 1
ATOM 7463 N N . PHE B 1 213 ? 13.078 -52.812 -8.414 1 87.38 213 PHE B N 1
ATOM 7464 C CA . PHE B 1 213 ? 13.375 -52.156 -7.148 1 87.38 213 PHE B CA 1
ATOM 7465 C C . PHE B 1 213 ? 14.516 -51.156 -7.309 1 87.38 213 PHE B C 1
ATOM 7467 O O . PHE B 1 213 ? 14.438 -50.031 -6.824 1 87.38 213 PHE B O 1
ATOM 7474 N N . PHE B 1 214 ? 15.539 -51.469 -8.023 1 88.5 214 PHE B N 1
ATOM 7475 C CA . PHE B 1 214 ? 16.703 -50.594 -8.195 1 88.5 214 PHE B CA 1
ATOM 7476 C C . PHE B 1 214 ? 16.359 -49.406 -9.086 1 88.5 214 PHE B C 1
ATOM 7478 O O . PHE B 1 214 ? 16.891 -48.312 -8.898 1 88.5 214 PHE B O 1
ATOM 7485 N N . ILE B 1 215 ? 15.477 -49.562 -9.914 1 90.12 215 ILE B N 1
ATOM 7486 C CA . ILE B 1 215 ? 15.031 -48.469 -10.758 1 90.12 215 ILE B CA 1
ATOM 7487 C C . ILE B 1 215 ? 14.227 -47.469 -9.93 1 90.12 215 ILE B C 1
ATOM 7489 O O . ILE B 1 215 ? 14.383 -46.25 -10.078 1 90.12 215 ILE B O 1
ATOM 7493 N N . GLY B 1 216 ? 13.391 -48.062 -9.047 1 91.75 216 GLY B N 1
ATOM 7494 C CA . GLY B 1 216 ? 12.664 -47.188 -8.141 1 91.75 216 GLY B CA 1
ATOM 7495 C C . GLY B 1 216 ? 13.57 -46.375 -7.246 1 91.75 216 GLY B C 1
ATOM 7496 O O . GLY B 1 216 ? 13.367 -45.156 -7.086 1 91.75 216 GLY B O 1
ATOM 7497 N N . LEU B 1 217 ? 14.586 -46.969 -6.766 1 93.19 217 LEU B N 1
ATOM 7498 C CA . LEU B 1 217 ? 15.531 -46.281 -5.906 1 93.19 217 LEU B CA 1
ATOM 7499 C C . LEU B 1 217 ? 16.281 -45.219 -6.688 1 93.19 217 LEU B C 1
ATOM 7501 O O . LEU B 1 217 ? 16.547 -44.125 -6.168 1 93.19 217 LEU B O 1
ATOM 7505 N N . TYR B 1 218 ? 16.609 -45.5 -7.926 1 92.62 218 TYR B N 1
ATOM 7506 C CA . TYR B 1 218 ? 17.281 -44.531 -8.789 1 92.62 218 TYR B CA 1
ATOM 7507 C C . TYR B 1 218 ? 16.453 -43.281 -8.992 1 92.62 218 TYR B C 1
ATOM 7509 O O . TYR B 1 218 ? 16.953 -42.156 -8.844 1 92.62 218 TYR B O 1
ATOM 7517 N N . PHE B 1 219 ? 15.211 -43.438 -9.219 1 93.69 219 PHE B N 1
ATOM 7518 C CA . PHE B 1 219 ? 14.367 -42.281 -9.484 1 93.69 219 PHE B CA 1
ATOM 7519 C C . PHE B 1 219 ? 14.055 -41.5 -8.203 1 93.69 219 PHE B C 1
ATOM 7521 O O . PHE B 1 219 ? 13.914 -40.281 -8.211 1 93.69 219 PHE B O 1
ATOM 7528 N N . ILE B 1 220 ? 13.945 -42.188 -7.109 1 94.44 220 ILE B N 1
ATOM 7529 C CA . ILE B 1 220 ? 13.75 -41.531 -5.828 1 94.44 220 ILE B CA 1
ATOM 7530 C C . ILE B 1 220 ? 14.953 -40.625 -5.531 1 94.44 220 ILE B C 1
ATOM 7532 O O . ILE B 1 220 ? 14.781 -39.469 -5.102 1 94.44 220 ILE B O 1
ATOM 7536 N N . PHE B 1 221 ? 16.109 -41.125 -5.859 1 93.94 221 PHE B N 1
ATOM 7537 C CA . PHE B 1 221 ? 17.312 -40.312 -5.645 1 93.94 221 PHE B CA 1
ATOM 7538 C C . PHE B 1 221 ? 17.359 -39.156 -6.609 1 93.94 221 PHE B C 1
ATOM 7540 O O . PHE B 1 221 ? 17.797 -38.062 -6.242 1 93.94 221 PHE B O 1
ATOM 7547 N N . MET B 1 222 ? 16.969 -39.312 -7.781 1 93.25 222 MET B N 1
ATOM 7548 C CA . MET B 1 222 ? 16.938 -38.219 -8.758 1 93.25 222 MET B CA 1
ATOM 7549 C C . MET B 1 222 ? 15.977 -37.125 -8.312 1 93.25 222 MET B C 1
ATOM 7551 O O . MET B 1 222 ? 16.312 -35.938 -8.398 1 93.25 222 MET B O 1
ATOM 7555 N N . PHE B 1 223 ? 14.836 -37.562 -7.777 1 93.25 223 PHE B N 1
ATOM 7556 C CA . PHE B 1 223 ? 13.867 -36.594 -7.316 1 93.25 223 PHE B CA 1
ATOM 7557 C C . PHE B 1 223 ? 14.367 -35.875 -6.062 1 93.25 223 PHE B C 1
ATOM 7559 O O . PHE B 1 223 ? 14.094 -34.688 -5.863 1 93.25 223 PHE B O 1
ATOM 7566 N N . LEU B 1 224 ? 15.047 -36.625 -5.223 1 93.69 224 LEU B N 1
ATOM 7567 C CA . LEU B 1 224 ? 15.656 -36 -4.051 1 93.69 224 LEU B CA 1
ATOM 7568 C C . LEU B 1 224 ? 16.672 -34.938 -4.465 1 93.69 224 LEU B C 1
ATOM 7570 O O . LEU B 1 224 ? 16.656 -33.812 -3.938 1 93.69 224 LEU B O 1
ATOM 7574 N N . PHE B 1 225 ? 17.469 -35.312 -5.445 1 93.88 225 PHE B N 1
ATOM 7575 C CA . PHE B 1 225 ? 18.5 -34.375 -5.91 1 93.88 225 PHE B CA 1
ATOM 7576 C C . PHE B 1 225 ? 17.859 -33.188 -6.586 1 93.88 225 PHE B C 1
ATOM 7578 O O . PHE B 1 225 ? 18.297 -32.031 -6.395 1 93.88 225 PHE B O 1
ATOM 7585 N N . GLN B 1 226 ? 16.859 -33.375 -7.297 1 93.94 226 GLN B N 1
ATOM 7586 C CA . GLN B 1 226 ? 16.141 -32.281 -7.953 1 93.94 226 GLN B CA 1
ATOM 7587 C C . GLN B 1 226 ? 15.555 -31.312 -6.93 1 93.94 226 GLN B C 1
ATOM 7589 O O . GLN B 1 226 ? 15.711 -30.094 -7.051 1 93.94 226 GLN B O 1
ATOM 7594 N N . SER B 1 227 ? 14.883 -31.844 -5.941 1 94 227 SER B N 1
ATOM 7595 C CA . SER B 1 227 ? 14.242 -31.031 -4.922 1 94 227 SER B CA 1
ATOM 7596 C C . SER B 1 227 ? 15.266 -30.266 -4.09 1 94 227 SER B C 1
ATOM 7598 O O . SER B 1 227 ? 15.031 -29.125 -3.693 1 94 227 SER B O 1
ATOM 7600 N N . LEU B 1 228 ? 16.391 -30.906 -3.832 1 95.06 228 LEU B N 1
ATOM 7601 C CA . LEU B 1 228 ? 17.453 -30.25 -3.078 1 95.06 228 LEU B CA 1
ATOM 7602 C C . LEU B 1 228 ? 18.047 -29.094 -3.873 1 95.06 228 LEU B C 1
ATOM 7604 O O . LEU B 1 228 ? 18.312 -28.016 -3.32 1 95.06 228 LEU B O 1
ATOM 7608 N N . LEU B 1 229 ? 18.266 -29.297 -5.148 1 94.69 229 LEU B N 1
ATOM 7609 C CA . LEU B 1 229 ? 18.797 -28.234 -6 1 94.69 229 LEU B CA 1
ATOM 7610 C C . LEU B 1 229 ? 17.812 -27.078 -6.086 1 94.69 229 LEU B C 1
ATOM 7612 O O . LEU B 1 229 ? 18.234 -25.906 -6.078 1 94.69 229 LEU B O 1
ATOM 7616 N N . GLU B 1 230 ? 16.578 -27.391 -6.195 1 94.5 230 GLU B N 1
ATOM 7617 C CA . GLU B 1 230 ? 15.555 -26.344 -6.246 1 94.5 230 GLU B CA 1
ATOM 7618 C C . GLU B 1 230 ? 15.531 -25.547 -4.953 1 94.5 230 GLU B C 1
ATOM 7620 O O . GLU B 1 230 ? 15.398 -24.312 -4.98 1 94.5 230 GLU B O 1
ATOM 7625 N N . TYR B 1 231 ? 15.625 -26.266 -3.869 1 94.62 231 TYR B N 1
ATOM 7626 C CA . TYR B 1 231 ? 15.68 -25.625 -2.562 1 94.62 231 TYR B CA 1
ATOM 7627 C C . TYR B 1 231 ? 16.891 -24.703 -2.463 1 94.62 231 TYR B C 1
ATOM 7629 O O . TYR B 1 231 ? 16.75 -23.547 -2.041 1 94.62 231 TYR B O 1
ATOM 7637 N N . LEU B 1 232 ? 18 -25.156 -2.889 1 94.38 232 LEU B N 1
ATOM 7638 C CA . LEU B 1 232 ? 19.219 -24.359 -2.852 1 94.38 232 LEU B CA 1
ATOM 7639 C C . LEU B 1 232 ? 19.125 -23.156 -3.768 1 94.38 232 LEU B C 1
ATOM 7641 O O . LEU B 1 232 ? 19.578 -22.062 -3.422 1 94.38 232 LEU B O 1
ATOM 7645 N N . LEU B 1 233 ? 18.516 -23.375 -4.875 1 94.81 233 LEU B N 1
ATOM 7646 C CA . LEU B 1 233 ? 18.328 -22.281 -5.828 1 94.81 233 LEU B CA 1
ATOM 7647 C C . LEU B 1 233 ? 17.469 -21.172 -5.223 1 94.81 233 LEU B C 1
ATOM 7649 O O . LEU B 1 233 ? 17.812 -19.984 -5.344 1 94.81 233 LEU B O 1
ATOM 7653 N N . CYS B 1 234 ? 16.375 -21.531 -4.566 1 94.31 234 CYS B N 1
ATOM 7654 C CA . CYS B 1 234 ? 15.492 -20.562 -3.945 1 94.31 234 CYS B CA 1
ATOM 7655 C C . CYS B 1 234 ? 16.219 -19.812 -2.832 1 94.31 234 CYS B C 1
ATOM 7657 O O . CYS B 1 234 ? 16.062 -18.594 -2.703 1 94.31 234 CYS B O 1
ATOM 7659 N N . LEU B 1 235 ? 17.078 -20.516 -2.102 1 94.19 235 LEU B N 1
ATOM 7660 C CA . LEU B 1 235 ? 17.828 -19.891 -1.02 1 94.19 235 LEU B CA 1
ATOM 7661 C C . LEU B 1 235 ? 18.844 -18.906 -1.566 1 94.19 235 LEU B C 1
ATOM 7663 O O . LEU B 1 235 ? 18.984 -17.797 -1.04 1 94.19 235 LEU B O 1
ATOM 7667 N N . MET B 1 236 ? 19.484 -19.312 -2.648 1 93.75 236 MET B N 1
ATOM 7668 C CA . MET B 1 236 ? 20.5 -18.453 -3.256 1 93.75 236 MET B CA 1
ATOM 7669 C C . MET B 1 236 ? 19.859 -17.172 -3.791 1 93.75 236 MET B C 1
ATOM 7671 O O . MET B 1 236 ? 20.359 -16.078 -3.557 1 93.75 236 MET B O 1
ATOM 7675 N N . LYS B 1 237 ? 18.766 -17.312 -4.457 1 93.81 237 LYS B N 1
ATOM 7676 C CA . LYS B 1 237 ? 18.062 -16.156 -5.031 1 93.81 237 LYS B CA 1
ATOM 7677 C C . LYS B 1 237 ? 17.594 -15.203 -3.941 1 93.81 237 LYS B C 1
ATOM 7679 O O . LYS B 1 237 ? 17.812 -14 -4.027 1 93.81 237 LYS B O 1
ATOM 7684 N N . THR B 1 238 ? 17 -15.734 -2.891 1 93.94 238 THR B N 1
ATOM 7685 C CA . THR B 1 238 ? 16.438 -14.906 -1.835 1 93.94 238 THR B CA 1
ATOM 7686 C C . THR B 1 238 ? 17.531 -14.211 -1.034 1 93.94 238 THR B C 1
ATOM 7688 O O . THR B 1 238 ? 17.406 -13.031 -0.698 1 93.94 238 THR B O 1
ATOM 7691 N N . LYS B 1 239 ? 18.609 -14.914 -0.727 1 91.81 239 LYS B N 1
ATOM 7692 C CA . LYS B 1 239 ? 19.703 -14.328 0.036 1 91.81 239 LYS B CA 1
ATOM 7693 C C . LYS B 1 239 ? 20.375 -13.211 -0.751 1 91.81 239 LYS B C 1
ATOM 7695 O O . LYS B 1 239 ? 20.703 -12.164 -0.195 1 91.81 239 LYS B O 1
ATOM 7700 N N . LYS B 1 240 ? 20.594 -13.477 -2.014 1 90.94 240 LYS B N 1
ATOM 7701 C CA . LYS B 1 240 ? 21.219 -12.461 -2.846 1 90.94 240 LYS B CA 1
ATOM 7702 C C . LYS B 1 240 ? 20.344 -11.219 -2.971 1 90.94 240 LYS B C 1
ATOM 7704 O O . LYS B 1 240 ? 20.828 -10.094 -2.908 1 90.94 240 LYS B O 1
ATOM 7709 N N . LEU B 1 241 ? 19.031 -11.398 -3.158 1 92 241 LEU B N 1
ATOM 7710 C CA . LEU B 1 241 ? 18.109 -10.273 -3.26 1 92 241 LEU B CA 1
ATOM 7711 C C . LEU B 1 241 ? 18.078 -9.477 -1.96 1 92 241 LEU B C 1
ATOM 7713 O O . LEU B 1 241 ? 17.938 -8.25 -1.98 1 92 241 LEU B O 1
ATOM 7717 N N . ASP B 1 242 ? 18.25 -10.172 -0.882 1 91.31 242 ASP B N 1
ATOM 7718 C CA . ASP B 1 242 ? 18.25 -9.508 0.414 1 91.31 242 ASP B CA 1
ATOM 7719 C C . ASP B 1 242 ? 19.484 -8.617 0.568 1 91.31 242 ASP B C 1
ATOM 7721 O O . ASP B 1 242 ? 19.391 -7.477 1.021 1 91.31 242 ASP B O 1
ATOM 7725 N N . ILE B 1 243 ? 20.625 -9.102 0.195 1 90.06 243 ILE B N 1
ATOM 7726 C CA . ILE B 1 243 ? 21.875 -8.352 0.292 1 90.06 243 ILE B CA 1
ATOM 7727 C C . ILE B 1 243 ? 21.812 -7.125 -0.617 1 90.06 243 ILE B C 1
ATOM 7729 O O . ILE B 1 243 ? 22.141 -6.016 -0.193 1 90.06 243 ILE B O 1
ATOM 7733 N N . LEU B 1 244 ? 21.328 -7.371 -1.845 1 89 244 LEU B N 1
ATOM 7734 C CA . LEU B 1 244 ? 21.234 -6.27 -2.795 1 89 244 LEU B CA 1
ATOM 7735 C C . LEU B 1 244 ? 20.156 -5.273 -2.367 1 89 244 LEU B C 1
ATOM 7737 O O . LEU B 1 244 ? 20.312 -4.066 -2.582 1 89 244 LEU B O 1
ATOM 7741 N N . GLY B 1 245 ? 19.047 -5.793 -1.807 1 88.56 245 GLY B N 1
ATOM 7742 C CA . GLY B 1 245 ? 18.016 -4.918 -1.3 1 88.56 245 GLY B CA 1
ATOM 7743 C C . GLY B 1 245 ? 18.5 -3.99 -0.2 1 88.56 245 GLY B C 1
ATOM 7744 O O . GLY B 1 245 ? 18.203 -2.793 -0.216 1 88.56 245 GLY B O 1
ATOM 7745 N N . LYS B 1 246 ? 19.312 -4.492 0.702 1 87 246 LYS B N 1
ATOM 7746 C CA . LYS B 1 246 ? 19.859 -3.701 1.801 1 87 246 LYS B CA 1
ATOM 7747 C C . LYS B 1 246 ? 20.844 -2.65 1.286 1 87 246 LYS B C 1
ATOM 7749 O O . LYS B 1 246 ? 20.797 -1.496 1.715 1 87 246 LYS B O 1
ATOM 7754 N N . LYS B 1 247 ? 21.641 -3.041 0.333 1 86.06 247 LYS B N 1
ATOM 7755 C CA . LYS B 1 247 ? 22.594 -2.105 -0.251 1 86.06 247 LYS B CA 1
ATOM 7756 C C . LYS B 1 247 ? 21.891 -0.975 -0.985 1 86.06 247 LYS B C 1
ATOM 7758 O O . LYS B 1 247 ? 22.266 0.19 -0.867 1 86.06 247 LYS B O 1
ATOM 7763 N N . ASN B 1 248 ? 20.875 -1.332 -1.684 1 86.56 248 ASN B N 1
ATOM 7764 C CA . ASN B 1 248 ? 20.156 -0.327 -2.473 1 86.56 248 ASN B CA 1
ATOM 7765 C C . ASN B 1 248 ? 19.281 0.557 -1.595 1 86.56 248 ASN B C 1
ATOM 7767 O O . ASN B 1 248 ? 18.984 1.693 -1.96 1 86.56 248 ASN B O 1
ATOM 7771 N N . PHE B 1 249 ? 18.891 0.001 -0.469 1 85.5 249 PHE B N 1
ATOM 7772 C CA . PHE B 1 249 ? 18.172 0.842 0.477 1 85.5 249 PHE B CA 1
ATOM 7773 C C . PHE B 1 249 ? 19.062 1.969 0.99 1 85.5 249 PHE B C 1
ATOM 7775 O O . PHE B 1 249 ? 18.609 3.111 1.109 1 85.5 249 PHE B O 1
ATOM 7782 N N . ILE B 1 250 ? 20.297 1.688 1.273 1 84.69 250 ILE B N 1
ATOM 7783 C CA . ILE B 1 250 ? 21.25 2.688 1.729 1 84.69 250 ILE B CA 1
ATOM 7784 C C . ILE B 1 250 ? 21.5 3.709 0.622 1 84.69 250 ILE B C 1
ATOM 7786 O O . ILE B 1 250 ? 21.516 4.918 0.876 1 84.69 250 ILE B O 1
ATOM 7790 N N . PHE B 1 251 ? 21.594 3.145 -0.528 1 83.62 251 PHE B N 1
ATOM 7791 C CA . PHE B 1 251 ? 21.797 4.023 -1.673 1 83.62 251 PHE B CA 1
ATOM 7792 C C . PHE B 1 251 ? 20.609 4.945 -1.87 1 83.62 251 PHE B C 1
ATOM 7794 O O . PHE B 1 251 ? 20.766 6.137 -2.146 1 83.62 251 PHE B O 1
ATOM 7801 N N . TYR B 1 252 ? 19.453 4.434 -1.699 1 86.88 252 TYR B N 1
ATOM 7802 C CA . TYR B 1 252 ? 18.203 5.184 -1.858 1 86.88 252 TYR B CA 1
ATOM 7803 C C . TYR B 1 252 ? 18.109 6.309 -0.832 1 86.88 252 TYR B C 1
ATOM 7805 O O . TYR B 1 252 ? 17.812 7.449 -1.18 1 86.88 252 TYR B O 1
ATOM 7813 N N . THR B 1 253 ? 18.422 5.988 0.376 1 86.06 253 THR B N 1
ATOM 7814 C CA . THR B 1 253 ? 18.328 6.988 1.433 1 86.06 253 THR B CA 1
ATOM 7815 C C . THR B 1 253 ? 19.391 8.062 1.257 1 86.06 253 THR B C 1
ATOM 7817 O O . THR B 1 253 ? 19.141 9.25 1.498 1 86.06 253 THR B O 1
ATOM 7820 N N . ASN B 1 254 ? 20.547 7.676 0.795 1 83.31 254 ASN B N 1
ATOM 7821 C CA . ASN B 1 254 ? 21.609 8.648 0.562 1 83.31 254 ASN B CA 1
ATOM 7822 C C . ASN B 1 254 ? 21.25 9.617 -0.559 1 83.31 254 ASN B C 1
ATOM 7824 O O . ASN B 1 254 ? 21.516 10.82 -0.453 1 83.31 254 ASN B O 1
ATOM 7828 N N . TYR B 1 255 ? 20.641 9.086 -1.542 1 84.56 255 TYR B N 1
ATOM 7829 C CA . TYR B 1 255 ? 20.234 9.938 -2.654 1 84.56 255 TYR B CA 1
ATOM 7830 C C . TYR B 1 255 ? 19.078 10.852 -2.252 1 84.56 255 TYR B C 1
ATOM 7832 O O . TYR B 1 255 ? 19 11.992 -2.697 1 84.56 255 TYR B O 1
ATOM 7840 N N . LEU B 1 256 ? 18.266 10.352 -1.457 1 86.62 256 LEU B N 1
ATOM 7841 C CA . LEU B 1 256 ? 17.125 11.141 -0.986 1 86.62 256 LEU B CA 1
ATOM 7842 C C . LEU B 1 256 ? 17.594 12.328 -0.156 1 86.62 256 LEU B C 1
ATOM 7844 O O . LEU B 1 256 ? 17.016 13.414 -0.238 1 86.62 256 LEU B O 1
ATOM 7848 N N . GLN B 1 257 ? 18.594 12.086 0.594 1 86 257 GLN B N 1
ATOM 7849 C CA . GLN B 1 257 ? 19.141 13.141 1.438 1 86 257 GLN B CA 1
ATOM 7850 C C . GLN B 1 257 ? 19.75 14.258 0.596 1 86 257 GLN B C 1
ATOM 7852 O O . GLN B 1 257 ? 19.812 15.406 1.028 1 86 257 GLN B O 1
ATOM 7857 N N . ASN B 1 258 ? 20.156 13.898 -0.534 1 82.56 258 ASN B N 1
ATOM 7858 C CA . ASN B 1 258 ? 20.844 14.867 -1.378 1 82.56 258 ASN B CA 1
ATOM 7859 C C . ASN B 1 258 ? 19.891 15.523 -2.373 1 82.56 258 ASN B C 1
ATOM 7861 O O . ASN B 1 258 ? 20.328 16.188 -3.311 1 82.56 258 ASN B O 1
ATOM 7865 N N . LYS B 1 259 ? 18.625 15.383 -2.152 1 83.38 259 LYS B N 1
ATOM 7866 C CA . LYS B 1 259 ? 17.641 16 -3.037 1 83.38 259 LYS B CA 1
ATOM 7867 C C . LYS B 1 259 ? 17.344 17.438 -2.609 1 83.38 259 LYS B C 1
ATOM 7869 O O . LYS B 1 259 ? 17.453 17.766 -1.429 1 83.38 259 LYS B O 1
ATOM 7874 N N . ASN B 1 260 ? 16.969 18.188 -3.572 1 77.31 260 ASN B N 1
ATOM 7875 C CA . ASN B 1 260 ? 16.547 19.547 -3.297 1 77.31 260 ASN B CA 1
ATOM 7876 C C . ASN B 1 260 ? 15.117 19.594 -2.768 1 77.31 260 ASN B C 1
ATOM 7878 O O . ASN B 1 260 ? 14.344 18.656 -2.965 1 77.31 260 ASN B O 1
ATOM 7882 N N . SER B 1 261 ? 14.805 20.578 -2.066 1 75 261 SER B N 1
ATOM 7883 C CA . SER B 1 261 ? 13.469 20.734 -1.485 1 75 261 SER B CA 1
ATOM 7884 C C . SER B 1 261 ? 12.398 20.766 -2.566 1 75 261 SER B C 1
ATOM 7886 O O . SER B 1 261 ? 11.25 20.391 -2.324 1 75 261 SER B O 1
ATOM 7888 N N . LEU B 1 262 ? 12.82 21.203 -3.721 1 69.5 262 LEU B N 1
ATOM 7889 C CA . LEU B 1 262 ? 11.867 21.281 -4.82 1 69.5 262 LEU B CA 1
ATOM 7890 C C . LEU B 1 262 ? 11.383 19.891 -5.219 1 69.5 262 LEU B C 1
ATOM 7892 O O . LEU B 1 262 ? 10.25 19.734 -5.676 1 69.5 262 LEU B O 1
ATOM 7896 N N . PHE B 1 263 ? 12.258 19 -5.008 1 75.75 263 PHE B N 1
ATOM 7897 C CA . PHE B 1 263 ? 11.898 17.609 -5.301 1 75.75 263 PHE B CA 1
ATOM 7898 C C . PHE B 1 263 ? 10.711 17.172 -4.449 1 75.75 263 PHE B C 1
ATOM 7900 O O . PHE B 1 263 ? 9.773 16.547 -4.953 1 75.75 263 PHE B O 1
ATOM 7907 N N . PHE B 1 264 ? 10.711 17.5 -3.232 1 73.62 264 PHE B N 1
ATOM 7908 C CA . PHE B 1 264 ? 9.695 17.047 -2.287 1 73.62 264 PHE B CA 1
ATOM 7909 C C . PHE B 1 264 ? 8.406 17.828 -2.467 1 73.62 264 PHE B C 1
ATOM 7911 O O . PHE B 1 264 ? 7.316 17.312 -2.197 1 73.62 264 PHE B O 1
ATOM 7918 N N . LYS B 1 265 ? 8.586 19.016 -2.91 1 67.44 265 LYS B N 1
ATOM 7919 C CA . LYS B 1 265 ? 7.398 19.828 -3.133 1 67.44 265 LYS B CA 1
ATOM 7920 C C . LYS B 1 265 ? 6.625 19.359 -4.363 1 67.44 265 LYS B C 1
ATOM 7922 O O . LYS B 1 265 ? 5.395 19.344 -4.352 1 67.44 265 LYS B O 1
ATOM 7927 N N . ASP B 1 266 ? 7.391 18.922 -5.293 1 59.81 266 ASP B N 1
ATOM 7928 C CA . ASP B 1 266 ? 6.789 18.594 -6.578 1 59.81 266 ASP B CA 1
ATOM 7929 C C . ASP B 1 266 ? 6.34 17.125 -6.605 1 59.81 266 ASP B C 1
ATOM 7931 O O . ASP B 1 266 ? 5.445 16.766 -7.371 1 59.81 266 ASP B O 1
ATOM 7935 N N . THR B 1 267 ? 7.07 16.438 -5.879 1 60.41 267 THR B N 1
ATOM 7936 C CA . THR B 1 267 ? 6.773 15.008 -5.926 1 60.41 267 THR B CA 1
ATOM 7937 C C . THR B 1 267 ? 5.625 14.664 -4.98 1 60.41 267 THR B C 1
ATOM 7939 O O . THR B 1 267 ? 5.68 14.969 -3.789 1 60.41 267 THR B O 1
ATOM 7942 N N . LYS B 1 268 ? 4.617 14.18 -5.66 1 60 268 LYS B N 1
ATOM 7943 C CA . LYS B 1 268 ? 3.484 13.719 -4.863 1 60 268 LYS B CA 1
ATOM 7944 C C . LYS B 1 268 ? 3.906 12.602 -3.912 1 60 268 LYS B C 1
ATOM 7946 O O . LYS B 1 268 ? 4.812 11.82 -4.219 1 60 268 LYS B O 1
ATOM 7951 N N . ARG B 1 269 ? 3.469 12.625 -2.73 1 60.25 269 ARG B N 1
ATOM 7952 C CA . ARG B 1 269 ? 3.766 11.648 -1.685 1 60.25 269 ARG B CA 1
ATOM 7953 C C . ARG B 1 269 ? 3.6 10.227 -2.201 1 60.25 269 ARG B C 1
ATOM 7955 O O . ARG B 1 269 ? 4.391 9.344 -1.866 1 60.25 269 ARG B O 1
ATOM 7962 N N . LYS B 1 270 ? 2.736 10.062 -3.023 1 59.75 270 LYS B N 1
ATOM 7963 C CA . LYS B 1 270 ? 2.453 8.711 -3.506 1 59.75 270 LYS B CA 1
ATOM 7964 C C . LYS B 1 270 ? 3.582 8.195 -4.395 1 59.75 270 LYS B C 1
ATOM 7966 O O . LYS B 1 270 ? 3.928 7.016 -4.348 1 59.75 270 LYS B O 1
ATOM 7971 N N . GLU B 1 271 ? 4.145 9.133 -5.215 1 65.62 271 GLU B N 1
ATOM 7972 C CA . GLU B 1 271 ? 5.258 8.727 -6.066 1 65.62 271 GLU B CA 1
ATOM 7973 C C . GLU B 1 271 ? 6.488 8.383 -5.234 1 65.62 271 GLU B C 1
ATOM 7975 O O . GLU B 1 271 ? 7.23 7.453 -5.566 1 65.62 271 GLU B O 1
ATOM 7980 N N . LEU B 1 272 ? 6.484 9.055 -4.145 1 70.38 272 LEU B N 1
ATOM 7981 C CA . LEU B 1 272 ? 7.637 8.836 -3.279 1 70.38 272 LEU B CA 1
ATOM 7982 C C . LEU B 1 272 ? 7.613 7.426 -2.689 1 70.38 272 LEU B C 1
ATOM 7984 O O . LEU B 1 272 ? 8.664 6.793 -2.545 1 70.38 272 LEU B O 1
ATOM 7988 N N . PHE B 1 273 ? 6.445 6.902 -2.584 1 68.56 273 PHE B N 1
ATOM 7989 C CA . PHE B 1 273 ? 6.34 5.613 -1.914 1 68.56 273 PHE B CA 1
ATOM 7990 C C . PHE B 1 273 ? 6.434 4.473 -2.92 1 68.56 273 PHE B C 1
ATOM 7992 O O . PHE B 1 273 ? 6.504 3.301 -2.537 1 68.56 273 PHE B O 1
ATOM 7999 N N . GLN B 1 274 ? 6.582 4.766 -4.141 1 76.88 274 GLN B N 1
ATOM 8000 C CA . GLN B 1 274 ? 6.699 3.746 -5.176 1 76.88 274 GLN B CA 1
ATOM 8001 C C . GLN B 1 274 ? 8.164 3.4 -5.449 1 76.88 274 GLN B C 1
ATOM 8003 O O . GLN B 1 274 ? 8.461 2.369 -6.055 1 76.88 274 GLN B O 1
ATOM 8008 N N . TYR B 1 275 ? 9.062 4.211 -5.004 1 81.31 275 TYR B N 1
ATOM 8009 C CA . TYR B 1 275 ? 10.461 4.039 -5.379 1 81.31 275 TYR B CA 1
ATOM 8010 C C . TYR B 1 275 ? 11.031 2.764 -4.777 1 81.31 275 TYR B C 1
ATOM 8012 O O . TYR B 1 275 ? 11.68 1.978 -5.473 1 81.31 275 TYR B O 1
ATOM 8020 N N . PRO B 1 276 ? 10.672 2.494 -3.521 1 80 276 PRO B N 1
ATOM 8021 C CA . PRO B 1 276 ? 11.195 1.237 -2.986 1 80 276 PRO B CA 1
ATOM 8022 C C . PRO B 1 276 ? 10.656 0.012 -3.719 1 80 276 PRO B C 1
ATOM 8024 O O . PRO B 1 276 ? 11.391 -0.95 -3.947 1 80 276 PRO B O 1
ATOM 8027 N N . ALA B 1 277 ? 9.453 0.077 -4.055 1 81.75 277 ALA B N 1
ATOM 8028 C CA . ALA B 1 277 ? 8.883 -1.028 -4.816 1 81.75 277 ALA B CA 1
ATOM 8029 C C . ALA B 1 277 ? 9.531 -1.14 -6.195 1 81.75 277 ALA B C 1
ATOM 8031 O O . ALA B 1 277 ? 9.742 -2.244 -6.699 1 81.75 277 ALA B O 1
ATOM 8032 N N . ALA B 1 278 ? 9.781 -0.039 -6.812 1 85.62 278 ALA B N 1
ATOM 8033 C CA . ALA B 1 278 ? 10.438 -0.023 -8.117 1 85.62 278 ALA B CA 1
ATOM 8034 C C . ALA B 1 278 ? 11.844 -0.606 -8.031 1 85.62 278 ALA B C 1
ATOM 8036 O O . ALA B 1 278 ? 12.273 -1.348 -8.922 1 85.62 278 ALA B O 1
ATOM 8037 N N . ILE B 1 279 ? 12.539 -0.321 -6.945 1 88.19 279 ILE B N 1
ATOM 8038 C CA . ILE B 1 279 ? 13.883 -0.857 -6.742 1 88.19 279 ILE B CA 1
ATOM 8039 C C . ILE B 1 279 ? 13.812 -2.379 -6.621 1 88.19 279 ILE B C 1
ATOM 8041 O O . ILE B 1 279 ? 14.586 -3.094 -7.258 1 88.19 279 ILE B O 1
ATOM 8045 N N . SER B 1 280 ? 12.828 -2.805 -5.879 1 88.12 280 SER B N 1
ATOM 8046 C CA . SER B 1 280 ? 12.672 -4.242 -5.691 1 88.12 280 SER B CA 1
ATOM 8047 C C . SER B 1 280 ? 12.328 -4.938 -7.004 1 88.12 280 SER B C 1
ATOM 8049 O O . SER B 1 280 ? 12.852 -6.016 -7.297 1 88.12 280 SER B O 1
ATOM 8051 N N . LYS B 1 281 ? 11.508 -4.324 -7.777 1 89.12 281 LYS B N 1
ATOM 8052 C CA . LYS B 1 281 ? 11.109 -4.895 -9.062 1 89.12 281 LYS B CA 1
ATOM 8053 C C . LYS B 1 281 ? 12.289 -4.969 -10.016 1 89.12 281 LYS B C 1
ATOM 8055 O O . LYS B 1 281 ? 12.484 -5.98 -10.695 1 89.12 281 LYS B O 1
ATOM 8060 N N . VAL B 1 282 ? 13.141 -3.975 -10.086 1 90.44 282 VAL B N 1
ATOM 8061 C CA . VAL B 1 282 ? 14.289 -3.941 -10.992 1 90.44 282 VAL B CA 1
ATOM 8062 C C . VAL B 1 282 ? 15.328 -4.969 -10.539 1 90.44 282 VAL B C 1
ATOM 8064 O O . VAL B 1 282 ? 15.891 -5.695 -11.359 1 90.44 282 VAL B O 1
ATOM 8067 N N . LEU B 1 283 ? 15.5 -5.086 -9.258 1 90.88 283 LEU B N 1
ATOM 8068 C CA . LEU B 1 283 ? 16.453 -6.059 -8.727 1 90.88 283 LEU B CA 1
ATOM 8069 C C . LEU B 1 283 ? 15.969 -7.484 -8.984 1 90.88 283 LEU B C 1
ATOM 8071 O O . LEU B 1 283 ? 16.75 -8.328 -9.438 1 90.88 283 LEU B O 1
ATOM 8075 N N . SER B 1 284 ? 14.703 -7.742 -8.742 1 92.44 284 SER B N 1
ATOM 8076 C CA . SER B 1 284 ? 14.156 -9.078 -8.938 1 92.44 284 SER B CA 1
ATOM 8077 C C . SER B 1 284 ? 14.188 -9.484 -10.406 1 92.44 284 SER B C 1
ATOM 8079 O O . SER B 1 284 ? 14.492 -10.633 -10.734 1 92.44 284 SER B O 1
ATOM 8081 N N . THR B 1 285 ? 13.945 -8.57 -11.289 1 91.56 285 THR B N 1
ATOM 8082 C CA . THR B 1 285 ? 13.945 -8.883 -12.719 1 91.56 285 THR B CA 1
ATOM 8083 C C . THR B 1 285 ? 15.367 -9.086 -13.227 1 91.56 285 THR B C 1
ATOM 8085 O O . THR B 1 285 ? 15.625 -10.016 -14 1 91.56 285 THR B O 1
ATOM 8088 N N . LYS B 1 286 ? 16.297 -8.328 -12.789 1 89.75 286 LYS B N 1
ATOM 8089 C CA . LYS B 1 286 ? 17.656 -8.383 -13.297 1 89.75 286 LYS B CA 1
ATOM 8090 C C . LYS B 1 286 ? 18.406 -9.602 -12.758 1 89.75 286 LYS B C 1
ATOM 8092 O O . LYS B 1 286 ? 19.125 -10.273 -13.5 1 89.75 286 LYS B O 1
ATOM 8097 N N . TYR B 1 287 ? 18.188 -9.969 -11.5 1 90.75 287 TYR B N 1
ATOM 8098 C CA . TYR B 1 287 ? 19.047 -10.969 -10.875 1 90.75 287 TYR B CA 1
ATOM 8099 C C . TYR B 1 287 ? 18.312 -12.305 -10.734 1 90.75 287 TYR B C 1
ATOM 8101 O O . TYR B 1 287 ? 18.938 -13.336 -10.5 1 90.75 287 TYR B O 1
ATOM 8109 N N . VAL B 1 288 ? 17.031 -12.297 -10.852 1 92.25 288 VAL B N 1
ATOM 8110 C CA . VAL B 1 288 ? 16.266 -13.539 -10.75 1 92.25 288 VAL B CA 1
ATOM 8111 C C . VAL B 1 288 ? 15.523 -13.797 -12.055 1 92.25 288 VAL B C 1
ATOM 8113 O O . VAL B 1 288 ? 15.68 -14.859 -12.672 1 92.25 288 VAL B O 1
ATOM 8116 N N . GLY B 1 289 ? 14.773 -12.797 -12.547 1 92.06 289 GLY B N 1
ATOM 8117 C CA . GLY B 1 289 ? 13.93 -12.961 -13.711 1 92.06 289 GLY B CA 1
ATOM 8118 C C . GLY B 1 289 ? 14.711 -13.227 -14.984 1 92.06 289 GLY B C 1
ATOM 8119 O O . GLY B 1 289 ? 14.43 -14.195 -15.695 1 92.06 289 GLY B O 1
ATOM 8120 N N . LYS B 1 290 ? 15.734 -12.5 -15.305 1 92.69 290 LYS B N 1
ATOM 8121 C CA . LYS B 1 290 ? 16.484 -12.625 -16.547 1 92.69 290 LYS B CA 1
ATOM 8122 C C . LYS B 1 290 ? 17.281 -13.93 -16.578 1 92.69 290 LYS B C 1
ATOM 8124 O O . LYS B 1 290 ? 17.234 -14.656 -17.562 1 92.69 290 LYS B O 1
ATOM 8129 N N . PRO B 1 291 ? 17.984 -14.242 -15.492 1 93.81 291 PRO B N 1
ATOM 8130 C CA . PRO B 1 291 ? 18.656 -15.547 -15.508 1 93.81 291 PRO B CA 1
ATOM 8131 C C . PRO B 1 291 ? 17.688 -16.703 -15.695 1 93.81 291 PRO B C 1
ATOM 8133 O O . PRO B 1 291 ? 18 -17.672 -16.391 1 93.81 291 PRO B O 1
ATOM 8136 N N . GLN B 1 292 ? 16.578 -16.656 -15.062 1 94.56 292 GLN B N 1
ATOM 8137 C CA . GLN B 1 292 ? 15.578 -17.719 -15.219 1 94.56 292 GLN B CA 1
ATOM 8138 C C . GLN B 1 292 ? 15.078 -17.797 -16.656 1 94.56 292 GLN B C 1
ATOM 8140 O O . GLN B 1 292 ? 14.844 -18.875 -17.188 1 94.56 292 GLN B O 1
ATOM 8145 N N . LEU B 1 293 ? 14.883 -16.672 -17.312 1 94.06 293 LEU B N 1
ATOM 8146 C CA . LEU B 1 293 ? 14.461 -16.625 -18.703 1 94.06 293 LEU B CA 1
ATOM 8147 C C . LEU B 1 293 ? 15.5 -17.297 -19.594 1 94.06 293 LEU B C 1
ATOM 8149 O O . LEU B 1 293 ? 15.141 -18.078 -20.5 1 94.06 293 LEU B O 1
ATOM 8153 N N . ILE B 1 294 ? 16.75 -17.047 -19.344 1 95.38 294 ILE B N 1
ATOM 8154 C CA . ILE B 1 294 ? 17.828 -17.641 -20.125 1 95.38 294 ILE B CA 1
ATOM 8155 C C . ILE B 1 294 ? 17.812 -19.156 -19.953 1 95.38 294 ILE B C 1
ATOM 8157 O O . ILE B 1 294 ? 17.891 -19.906 -20.938 1 95.38 294 ILE B O 1
ATOM 8161 N N . ALA B 1 295 ? 17.672 -19.578 -18.719 1 95.94 295 ALA B N 1
ATOM 8162 C CA . ALA B 1 295 ? 17.594 -21.016 -18.469 1 95.94 295 ALA B CA 1
ATOM 8163 C C . ALA B 1 295 ? 16.375 -21.625 -19.156 1 95.94 295 ALA B C 1
ATOM 8165 O O . ALA B 1 295 ? 16.484 -22.688 -19.781 1 95.94 295 ALA B O 1
ATOM 8166 N N . ASP B 1 296 ? 15.258 -20.953 -19.109 1 94.44 296 ASP B N 1
ATOM 8167 C CA . ASP B 1 296 ? 14.023 -21.453 -19.703 1 94.44 296 ASP B CA 1
ATOM 8168 C C . ASP B 1 296 ? 14.133 -21.531 -21.219 1 94.44 296 ASP B C 1
ATOM 8170 O O . ASP B 1 296 ? 13.641 -22.469 -21.828 1 94.44 296 ASP B O 1
ATOM 8174 N N . VAL B 1 297 ? 14.758 -20.609 -21.875 1 93.19 297 VAL B N 1
ATOM 8175 C CA . VAL B 1 297 ? 14.906 -20.594 -23.312 1 93.19 297 VAL B CA 1
ATOM 8176 C C . VAL B 1 297 ? 15.828 -21.734 -23.75 1 93.19 297 VAL B C 1
ATOM 8178 O O . VAL B 1 297 ? 15.531 -22.453 -24.719 1 93.19 297 VAL B O 1
ATOM 8181 N N . ILE B 1 298 ? 16.906 -21.938 -23.031 1 95.5 298 ILE B N 1
ATOM 8182 C CA . ILE B 1 298 ? 17.828 -23.016 -23.359 1 95.5 298 ILE B CA 1
ATOM 8183 C C . ILE B 1 298 ? 17.125 -24.359 -23.188 1 95.5 298 ILE B C 1
ATOM 8185 O O . ILE B 1 298 ? 17.219 -25.234 -24.047 1 95.5 298 ILE B O 1
ATOM 8189 N N . PHE B 1 299 ? 16.406 -24.5 -22.094 1 94.88 299 PHE B N 1
ATOM 8190 C CA . PHE B 1 299 ? 15.688 -25.734 -21.828 1 94.88 299 PHE B CA 1
ATOM 8191 C C . PHE B 1 299 ? 14.594 -25.969 -22.859 1 94.88 299 PHE B C 1
ATOM 8193 O O . PHE B 1 299 ? 14.352 -27.109 -23.281 1 94.88 299 PHE B O 1
ATOM 8200 N N . PHE B 1 300 ? 13.977 -24.891 -23.266 1 91.94 300 PHE B N 1
ATOM 8201 C CA . PHE B 1 300 ? 12.945 -24.953 -24.297 1 91.94 300 PHE B CA 1
ATOM 8202 C C . PHE B 1 300 ? 13.516 -25.516 -25.594 1 91.94 300 PHE B C 1
ATOM 8204 O O . PHE B 1 300 ? 12.898 -26.375 -26.234 1 91.94 300 PHE B O 1
ATOM 8211 N N . VAL B 1 301 ? 14.672 -25.125 -26.031 1 91.62 301 VAL B N 1
ATOM 8212 C CA . VAL B 1 301 ? 15.32 -25.609 -27.25 1 91.62 301 VAL B CA 1
ATOM 8213 C C . VAL B 1 301 ? 15.711 -27.078 -27.094 1 91.62 301 VAL B C 1
ATOM 8215 O O . VAL B 1 301 ? 15.531 -27.875 -28.016 1 91.62 301 VAL B O 1
ATOM 8218 N N . CYS B 1 302 ? 16.156 -27.422 -25.891 1 93.25 302 CYS B N 1
ATOM 8219 C CA . CYS B 1 302 ? 16.516 -28.797 -25.625 1 93.25 302 CYS B CA 1
ATOM 8220 C C . CYS B 1 302 ? 15.297 -29.719 -25.734 1 93.25 302 CYS B C 1
ATOM 8222 O O . CYS B 1 302 ? 15.383 -30.812 -26.281 1 93.25 302 CYS B O 1
ATOM 8224 N N . LEU B 1 303 ? 14.195 -29.203 -25.172 1 93.62 303 LEU B N 1
ATOM 8225 C CA . LEU B 1 303 ? 12.961 -29.984 -25.25 1 93.62 303 LEU B CA 1
ATOM 8226 C C . LEU B 1 303 ? 12.508 -30.156 -26.688 1 93.62 303 LEU B C 1
ATOM 8228 O O . LEU B 1 303 ? 12 -31.203 -27.078 1 93.62 303 LEU B O 1
ATOM 8232 N N . MET B 1 304 ? 12.703 -29.188 -27.5 1 91.19 304 MET B N 1
ATOM 8233 C CA . MET B 1 304 ? 12.352 -29.25 -28.922 1 91.19 304 MET B CA 1
ATOM 8234 C C . MET B 1 304 ? 13.172 -30.312 -29.641 1 91.19 304 MET B C 1
ATOM 8236 O O . MET B 1 304 ? 12.633 -31.094 -30.422 1 91.19 304 MET B O 1
ATOM 8240 N N . PHE B 1 305 ? 14.43 -30.375 -29.281 1 90.88 305 PHE B N 1
ATOM 8241 C CA . PHE B 1 305 ? 15.297 -31.375 -29.891 1 90.88 305 PHE B CA 1
ATOM 8242 C C . PHE B 1 305 ? 14.922 -32.781 -29.422 1 90.88 305 PHE B C 1
ATOM 8244 O O . PHE B 1 305 ? 14.922 -33.719 -30.219 1 90.88 305 PHE B O 1
ATOM 8251 N N . MET B 1 306 ? 14.555 -32.812 -28.172 1 91.94 306 MET B N 1
ATOM 8252 C CA . MET B 1 306 ? 14.148 -34.094 -27.641 1 91.94 306 MET B CA 1
ATOM 8253 C C . MET B 1 306 ? 12.883 -34.594 -28.328 1 91.94 306 MET B C 1
ATOM 8255 O O . MET B 1 306 ? 12.773 -35.781 -28.656 1 91.94 306 MET B O 1
ATOM 8259 N N . MET B 1 307 ? 11.906 -33.75 -28.547 1 91.62 307 MET B N 1
ATOM 8260 C CA . MET B 1 307 ? 10.672 -34.125 -29.25 1 91.62 307 MET B CA 1
ATOM 8261 C C . MET B 1 307 ? 10.961 -34.531 -30.688 1 91.62 307 MET B C 1
ATOM 8263 O O . MET B 1 307 ? 10.352 -35.469 -31.188 1 91.62 307 MET B O 1
ATOM 8267 N N . GLY B 1 308 ? 11.93 -33.875 -31.359 1 90.25 308 GLY B N 1
ATOM 8268 C CA . GLY B 1 308 ? 12.336 -34.25 -32.719 1 90.25 308 GLY B CA 1
ATOM 8269 C C . GLY B 1 308 ? 13 -35.625 -32.781 1 90.25 308 GLY B C 1
ATOM 8270 O O . GLY B 1 308 ? 12.797 -36.344 -33.75 1 90.25 308 GLY B O 1
ATOM 8271 N N . TYR B 1 309 ? 13.75 -35.938 -31.656 1 90.19 309 TYR B N 1
ATOM 8272 C CA . TYR B 1 309 ? 14.43 -37.219 -31.594 1 90.19 309 TYR B CA 1
ATOM 8273 C C . TYR B 1 309 ? 13.422 -38.375 -31.453 1 90.19 309 TYR B C 1
ATOM 8275 O O . TYR B 1 309 ? 13.641 -39.469 -31.969 1 90.19 309 TYR B O 1
ATOM 8283 N N . LEU B 1 310 ? 12.305 -38.094 -30.797 1 89.19 310 LEU B N 1
ATOM 8284 C CA . LEU B 1 310 ? 11.266 -39.094 -30.672 1 89.19 310 LEU B CA 1
ATOM 8285 C C . LEU B 1 310 ? 10.508 -39.281 -31.984 1 89.19 310 LEU B C 1
ATOM 8287 O O . LEU B 1 310 ? 10.359 -40.406 -32.469 1 89.19 310 LEU B O 1
ATOM 8291 N N . SER B 1 311 ? 9.945 -38.219 -32.562 1 89.44 311 SER B N 1
ATOM 8292 C CA . SER B 1 311 ? 9.266 -38.219 -33.875 1 89.44 311 SER B CA 1
ATOM 8293 C C . SER B 1 311 ? 9.18 -36.812 -34.438 1 89.44 311 SER B C 1
ATOM 8295 O O . SER B 1 311 ? 9.023 -35.844 -33.719 1 89.44 311 SER B O 1
ATOM 8297 N N . PHE B 1 312 ? 9.258 -36.812 -35.688 1 88.81 312 PHE B N 1
ATOM 8298 C CA . PHE B 1 312 ? 9.141 -35.531 -36.406 1 88.81 312 PHE B CA 1
ATOM 8299 C C . PHE B 1 312 ? 7.762 -34.906 -36.188 1 88.81 312 PHE B C 1
ATOM 8301 O O . PHE B 1 312 ? 7.637 -33.688 -36.031 1 88.81 312 PHE B O 1
ATOM 8308 N N . TYR B 1 313 ? 6.723 -35.656 -36.062 1 87.75 313 TYR B N 1
ATOM 8309 C CA . TYR B 1 313 ? 5.367 -35.188 -35.844 1 87.75 313 TYR B CA 1
ATOM 8310 C C . TYR B 1 313 ? 5.211 -34.594 -34.469 1 87.75 313 TYR B C 1
ATOM 8312 O O . TYR B 1 313 ? 4.508 -33.594 -34.281 1 87.75 313 TYR B O 1
ATOM 8320 N N . TYR B 1 314 ? 5.945 -35.188 -33.5 1 90.88 314 TYR B N 1
ATOM 8321 C CA . TYR B 1 314 ? 5.883 -34.688 -32.156 1 90.88 314 TYR B CA 1
ATOM 8322 C C . TYR B 1 314 ? 6.496 -33.281 -32.062 1 90.88 314 TYR B C 1
ATOM 8324 O O . TYR B 1 314 ? 6.016 -32.438 -31.328 1 90.88 314 TYR B O 1
ATOM 8332 N N . MET B 1 315 ? 7.484 -33.062 -32.906 1 91 315 MET B N 1
ATOM 8333 C CA . MET B 1 315 ? 8.133 -31.75 -32.938 1 91 315 MET B CA 1
ATOM 8334 C C . MET B 1 315 ? 7.184 -30.688 -33.469 1 91 315 MET B C 1
ATOM 8336 O O . MET B 1 315 ? 7.129 -29.578 -32.969 1 91 315 MET B O 1
ATOM 8340 N N . ILE B 1 316 ? 6.418 -31.031 -34.438 1 90.94 316 ILE B N 1
ATOM 8341 C CA . ILE B 1 316 ? 5.473 -30.094 -35.062 1 90.94 316 ILE B CA 1
ATOM 8342 C C . ILE B 1 316 ? 4.406 -29.703 -34.031 1 90.94 316 ILE B C 1
ATOM 8344 O O . ILE B 1 316 ? 4.07 -28.531 -33.875 1 90.94 316 ILE B O 1
ATOM 8348 N N . PHE B 1 317 ? 3.902 -30.641 -33.281 1 89.56 317 PHE B N 1
ATOM 8349 C CA . PHE B 1 317 ? 2.893 -30.359 -32.25 1 89.56 317 PHE B CA 1
ATOM 8350 C C . PHE B 1 317 ? 3.465 -29.469 -31.156 1 89.56 317 PHE B C 1
ATOM 8352 O O . PHE B 1 317 ? 2.775 -28.594 -30.641 1 89.56 317 PHE B O 1
ATOM 8359 N N . ALA B 1 318 ? 4.727 -29.703 -30.828 1 88 318 ALA B N 1
ATOM 8360 C CA . ALA B 1 318 ? 5.371 -28.891 -29.812 1 88 318 ALA B CA 1
ATOM 8361 C C . ALA B 1 318 ? 5.516 -27.438 -30.281 1 88 318 ALA B C 1
ATOM 8363 O O . ALA B 1 318 ? 5.316 -26.5 -29.484 1 88 318 ALA B O 1
ATOM 8364 N N . ILE B 1 319 ? 5.75 -27.25 -31.516 1 88.06 319 ILE B N 1
ATOM 8365 C CA . ILE B 1 319 ? 5.906 -25.906 -32.094 1 88.06 319 ILE B CA 1
ATOM 8366 C C . ILE B 1 319 ? 4.559 -25.188 -32.094 1 88.06 319 ILE B C 1
ATOM 8368 O O . ILE B 1 319 ? 4.477 -24.016 -31.719 1 88.06 319 ILE B O 1
ATOM 8372 N N . VAL B 1 320 ? 3.533 -25.922 -32.406 1 89.62 320 VAL B N 1
ATOM 8373 C CA . VAL B 1 320 ? 2.203 -25.312 -32.438 1 89.62 320 VAL B CA 1
ATOM 8374 C C . VAL B 1 320 ? 1.755 -24.984 -31 1 89.62 320 VAL B C 1
ATOM 8376 O O . VAL B 1 320 ? 1.207 -23.906 -30.766 1 89.62 320 VAL B O 1
ATOM 8379 N N . TYR B 1 321 ? 2.061 -25.906 -30.141 1 86.81 321 TYR B N 1
ATOM 8380 C CA . TYR B 1 321 ? 1.735 -25.703 -28.734 1 86.81 321 TYR B CA 1
ATOM 8381 C C . TYR B 1 321 ? 2.414 -24.453 -28.188 1 86.81 321 TYR B C 1
ATOM 8383 O O . TYR B 1 321 ? 1.771 -23.625 -27.547 1 86.81 321 TYR B O 1
ATOM 8391 N N . SER B 1 322 ? 3.666 -24.234 -28.531 1 83.94 322 SER B N 1
ATOM 8392 C CA . SER B 1 322 ? 4.43 -23.078 -28.062 1 83.94 322 SER B CA 1
ATOM 8393 C C . SER B 1 322 ? 4.004 -21.812 -28.797 1 83.94 322 SER B C 1
ATOM 8395 O O . SER B 1 322 ? 3.984 -20.734 -28.203 1 83.94 322 SER B O 1
ATOM 8397 N N . GLY B 1 323 ? 3.672 -21.984 -30.047 1 85.25 323 GLY B N 1
ATOM 8398 C CA . GLY B 1 323 ? 3.227 -20.828 -30.828 1 85.25 323 GLY B CA 1
ATOM 8399 C C . GLY B 1 323 ? 1.953 -20.203 -30.281 1 85.25 323 GLY B C 1
ATOM 8400 O O . GLY B 1 323 ? 1.819 -18.984 -30.266 1 85.25 323 GLY B O 1
ATOM 8401 N N . ILE B 1 324 ? 1.056 -20.984 -29.703 1 89.5 324 ILE B N 1
ATOM 8402 C CA . ILE B 1 324 ? -0.187 -20.5 -29.109 1 89.5 324 ILE B CA 1
ATOM 8403 C C . ILE B 1 324 ? 0.122 -19.672 -27.875 1 89.5 324 ILE B C 1
ATOM 8405 O O . ILE B 1 324 ? -0.378 -18.547 -27.719 1 89.5 324 ILE B O 1
ATOM 8409 N N . SER B 1 325 ? 0.996 -20.172 -27.016 1 85.38 325 SER B N 1
ATOM 8410 C CA . SER B 1 325 ? 1.328 -19.484 -25.766 1 85.38 325 SER B CA 1
ATOM 8411 C C . SER B 1 325 ? 2.035 -18.156 -26.047 1 85.38 325 SER B C 1
ATOM 8413 O O . SER B 1 325 ? 1.733 -17.141 -25.406 1 85.38 325 SER B O 1
ATOM 8415 N N . ILE B 1 326 ? 2.877 -18.125 -27.031 1 83.19 326 ILE B N 1
ATOM 8416 C CA . ILE B 1 326 ? 3.654 -16.938 -27.344 1 83.19 326 ILE B CA 1
ATOM 8417 C C . ILE B 1 326 ? 2.74 -15.875 -27.953 1 83.19 326 ILE B C 1
ATOM 8419 O O . ILE B 1 326 ? 2.82 -14.695 -27.578 1 83.19 326 ILE B O 1
ATOM 8423 N N . THR B 1 327 ? 1.859 -16.297 -28.797 1 87.75 327 THR B N 1
ATOM 8424 C CA . THR B 1 327 ? 0.968 -15.352 -29.453 1 87.75 327 THR B CA 1
ATOM 8425 C C . THR B 1 327 ? 0.014 -14.711 -28.453 1 87.75 327 THR B C 1
ATOM 8427 O O . THR B 1 327 ? -0.162 -13.492 -28.438 1 87.75 327 THR B O 1
ATOM 8430 N N . LEU B 1 328 ? -0.516 -15.5 -27.578 1 88.44 328 LEU B N 1
ATOM 8431 C CA . LEU B 1 328 ? -1.468 -14.977 -26.609 1 88.44 328 LEU B CA 1
ATOM 8432 C C . LEU B 1 328 ? -0.761 -14.117 -25.562 1 88.44 328 LEU B C 1
ATOM 8434 O O . LEU B 1 328 ? -1.32 -13.133 -25.094 1 88.44 328 LEU B O 1
ATOM 8438 N N . SER B 1 329 ? 0.466 -14.516 -25.219 1 84.62 329 SER B N 1
ATOM 8439 C CA . SER B 1 329 ? 1.244 -13.703 -24.297 1 84.62 329 SER B CA 1
ATOM 8440 C C . SER B 1 329 ? 1.579 -12.336 -24.891 1 84.62 329 SER B C 1
ATOM 8442 O O . SER B 1 329 ? 1.619 -11.336 -24.188 1 84.62 329 SER B O 1
ATOM 8444 N N . TYR B 1 330 ? 1.723 -12.336 -26.156 1 84.06 330 TYR B N 1
ATOM 8445 C CA . TYR B 1 330 ? 2.018 -11.086 -26.844 1 84.06 330 TYR B CA 1
ATOM 8446 C C . TYR B 1 330 ? 0.817 -10.148 -26.812 1 84.06 330 TYR B C 1
ATOM 8448 O O . TYR B 1 330 ? 0.968 -8.945 -26.594 1 84.06 330 TYR B O 1
ATOM 8456 N N . PHE B 1 331 ? -0.311 -10.703 -27 1 87.25 331 PHE B N 1
ATOM 8457 C CA . PHE B 1 331 ? -1.512 -9.875 -26.953 1 87.25 331 PHE B CA 1
ATOM 8458 C C . PHE B 1 331 ? -1.755 -9.359 -25.531 1 87.25 331 PHE B C 1
ATOM 8460 O O . PHE B 1 331 ? -2.195 -8.219 -25.359 1 87.25 331 PHE B O 1
ATOM 8467 N N . LEU B 1 332 ? -1.434 -10.102 -24.562 1 85.69 332 LEU B N 1
ATOM 8468 C CA . LEU B 1 332 ? -1.586 -9.664 -23.172 1 85.69 332 LEU B CA 1
ATOM 8469 C C . LEU B 1 332 ? -0.595 -8.547 -22.844 1 85.69 332 LEU B C 1
ATOM 8471 O O . LEU B 1 332 ? -0.943 -7.582 -22.156 1 85.69 332 LEU B O 1
ATOM 8475 N N . LYS B 1 333 ? 0.594 -8.719 -23.375 1 83.12 333 LYS B N 1
ATOM 8476 C CA . LYS B 1 333 ? 1.601 -7.684 -23.172 1 83.12 333 LYS B CA 1
ATOM 8477 C C . LYS B 1 333 ? 1.159 -6.359 -23.797 1 83.12 333 LYS B C 1
ATOM 8479 O O . LYS B 1 333 ? 1.267 -5.309 -23.156 1 83.12 333 LYS B O 1
ATOM 8484 N N . LYS B 1 334 ? 0.616 -6.445 -24.875 1 83.5 334 LYS B N 1
ATOM 8485 C CA . LYS B 1 334 ? 0.167 -5.242 -25.578 1 83.5 334 LYS B CA 1
ATOM 8486 C C . LYS B 1 334 ? -1.003 -4.586 -24.844 1 83.5 334 LYS B C 1
ATOM 8488 O O . LYS B 1 334 ? -1.062 -3.361 -24.734 1 83.5 334 LYS B O 1
ATOM 8493 N N . TYR B 1 335 ? -1.804 -5.395 -24.328 1 85.12 335 TYR B N 1
ATOM 8494 C CA . TYR B 1 335 ? -2.939 -4.895 -23.562 1 85.12 335 TYR B CA 1
ATOM 8495 C C . TYR B 1 335 ? -2.477 -4.223 -22.281 1 85.12 335 TYR B C 1
ATOM 8497 O O . TYR B 1 335 ? -2.971 -3.15 -21.922 1 85.12 335 TYR B O 1
ATOM 8505 N N . ASN B 1 336 ? -1.538 -4.766 -21.609 1 81.06 336 ASN B N 1
ATOM 8506 C CA . ASN B 1 336 ? -1.024 -4.211 -20.359 1 81.06 336 ASN B CA 1
ATOM 8507 C C . ASN B 1 336 ? -0.286 -2.895 -20.594 1 81.06 336 ASN B C 1
ATOM 8509 O O . ASN B 1 336 ? -0.407 -1.96 -19.797 1 81.06 336 ASN B O 1
ATOM 8513 N N . GLU B 1 337 ? 0.428 -2.904 -21.625 1 79.25 337 GLU B N 1
ATOM 8514 C CA . GLU B 1 337 ? 1.178 -1.691 -21.938 1 79.25 337 GLU B CA 1
ATOM 8515 C C . GLU B 1 337 ? 0.24 -0.521 -22.219 1 79.25 337 GLU B C 1
ATOM 8517 O O . GLU B 1 337 ? 0.506 0.608 -21.797 1 79.25 337 GLU B O 1
ATOM 8522 N N . LYS B 1 338 ? -0.893 -0.793 -22.688 1 78 338 LYS B N 1
ATOM 8523 C CA . LYS B 1 338 ? -1.838 0.254 -23.062 1 78 338 LYS B CA 1
ATOM 8524 C C . LYS B 1 338 ? -2.613 0.755 -21.859 1 78 338 LYS B C 1
ATOM 8526 O O . LYS B 1 338 ? -2.881 1.952 -21.734 1 78 338 LYS B O 1
ATOM 8531 N N . ASN B 1 339 ? -2.938 -0.1 -20.922 1 78 339 ASN B N 1
ATOM 8532 C CA . ASN B 1 339 ? -3.844 0.252 -19.828 1 78 339 ASN B CA 1
ATOM 8533 C C . ASN B 1 339 ? -3.09 0.488 -18.516 1 78 339 ASN B C 1
ATOM 8535 O O . ASN B 1 339 ? -3.68 0.905 -17.531 1 78 339 ASN B O 1
ATOM 8539 N N . PHE B 1 340 ? -1.831 0.322 -18.516 1 74.06 340 PHE B N 1
ATOM 8540 C CA . PHE B 1 340 ? -1.066 0.392 -17.281 1 74.06 340 PHE B CA 1
ATOM 8541 C C . PHE B 1 340 ? -1.134 1.792 -16.688 1 74.06 340 PHE B C 1
ATOM 8543 O O . PHE B 1 340 ? -1.409 1.949 -15.492 1 74.06 340 PHE B O 1
ATOM 8550 N N . GLU B 1 341 ? -0.978 2.754 -17.422 1 67.75 341 GLU B N 1
ATOM 8551 C CA . GLU B 1 341 ? -0.921 4.125 -16.922 1 67.75 341 GLU B CA 1
ATOM 8552 C C . GLU B 1 341 ? -2.287 4.59 -16.422 1 67.75 341 GLU B C 1
ATOM 8554 O O . GLU B 1 341 ? -2.395 5.172 -15.344 1 67.75 341 GLU B O 1
ATOM 8559 N N . ASN B 1 342 ? -3.229 4.254 -17.172 1 74.75 342 ASN B N 1
ATOM 8560 C CA . ASN B 1 342 ? -4.574 4.68 -16.797 1 74.75 342 ASN B CA 1
ATOM 8561 C C . ASN B 1 342 ? -5.043 4 -15.508 1 74.75 342 ASN B C 1
ATOM 8563 O O . ASN B 1 342 ? -5.656 4.637 -14.656 1 74.75 342 ASN B O 1
ATOM 8567 N N . ASN B 1 343 ? -4.637 2.795 -15.406 1 78.25 343 ASN B N 1
ATOM 8568 C CA . ASN B 1 343 ? -5.043 2.055 -14.219 1 78.25 343 ASN B CA 1
ATOM 8569 C C . ASN B 1 343 ? -4.344 2.582 -12.969 1 78.25 343 ASN B C 1
ATOM 8571 O O . ASN B 1 343 ? -4.969 2.729 -11.914 1 78.25 343 ASN B O 1
ATOM 8575 N N . ASN B 1 344 ? -3.203 2.961 -13.164 1 73.62 344 ASN B N 1
ATOM 8576 C CA . ASN B 1 344 ? -2.455 3.459 -12.016 1 73.62 344 ASN B CA 1
ATOM 8577 C C . ASN B 1 344 ? -2.902 4.863 -11.625 1 73.62 344 ASN B C 1
ATOM 8579 O O . ASN B 1 344 ? -2.938 5.199 -10.438 1 73.62 344 ASN B O 1
ATOM 8583 N N . LEU B 1 345 ? -3.281 5.633 -12.594 1 73.12 345 LEU B N 1
ATOM 8584 C CA . LEU B 1 345 ? -3.736 6.988 -12.312 1 73.12 345 LEU B CA 1
ATOM 8585 C C . LEU B 1 345 ? -5.047 6.973 -11.539 1 73.12 345 LEU B C 1
ATOM 8587 O O . LEU B 1 345 ? -5.191 7.672 -10.531 1 73.12 345 LEU B O 1
ATOM 8591 N N . ILE B 1 346 ? -5.945 6.156 -11.945 1 82.12 346 ILE B N 1
ATOM 8592 C CA . ILE B 1 346 ? -7.25 6.102 -11.297 1 82.12 346 ILE B CA 1
ATOM 8593 C C . ILE B 1 346 ? -7.098 5.547 -9.883 1 82.12 346 ILE B C 1
ATOM 8595 O O . ILE B 1 346 ? -7.75 6.02 -8.945 1 82.12 346 ILE B O 1
ATOM 8599 N N . LYS B 1 347 ? -6.238 4.609 -9.781 1 81.94 347 LYS B N 1
ATOM 8600 C CA . LYS B 1 347 ? -6.004 4.043 -8.461 1 81.94 347 LYS B CA 1
ATOM 8601 C C . LYS B 1 347 ? -5.406 5.086 -7.516 1 81.94 347 LYS B C 1
ATOM 8603 O O . LYS B 1 347 ? -5.848 5.227 -6.375 1 81.94 347 LYS B O 1
ATOM 8608 N N . ASN B 1 348 ? -4.523 5.82 -8.023 1 73.94 348 ASN B N 1
ATOM 8609 C CA . ASN B 1 348 ? -3.865 6.836 -7.207 1 73.94 348 ASN B CA 1
ATOM 8610 C C . ASN B 1 348 ? -4.824 7.961 -6.828 1 73.94 348 ASN B C 1
ATOM 8612 O O . ASN B 1 348 ? -4.809 8.438 -5.695 1 73.94 348 ASN B O 1
ATOM 8616 N N . GLU B 1 349 ? -5.617 8.312 -7.773 1 79.12 349 GLU B N 1
ATOM 8617 C CA . GLU B 1 349 ? -6.598 9.359 -7.492 1 79.12 349 GLU B CA 1
ATOM 8618 C C . GLU B 1 349 ? -7.621 8.891 -6.457 1 79.12 349 GLU B C 1
ATOM 8620 O O . GLU B 1 349 ? -8.008 9.656 -5.57 1 79.12 349 GLU B O 1
ATOM 8625 N N . SER B 1 350 ? -8 7.688 -6.613 1 84.69 350 SER B N 1
ATOM 8626 C CA . SER B 1 350 ? -8.953 7.133 -5.66 1 84.69 350 SER B CA 1
ATOM 8627 C C . SER B 1 350 ? -8.367 7.086 -4.254 1 84.69 350 SER B C 1
ATOM 8629 O O . SER B 1 350 ? -9.023 7.484 -3.285 1 84.69 350 SER B O 1
ATOM 8631 N N . ASP B 1 351 ? -7.137 6.703 -4.109 1 79.06 351 ASP B N 1
ATOM 8632 C CA . ASP B 1 351 ? -6.48 6.637 -2.807 1 79.06 351 ASP B CA 1
ATOM 8633 C C . ASP B 1 351 ? -6.273 8.031 -2.225 1 79.06 351 ASP B C 1
ATOM 8635 O O . ASP B 1 351 ? -6.426 8.234 -1.02 1 79.06 351 ASP B O 1
ATOM 8639 N N . TYR B 1 352 ? -5.98 8.977 -3.092 1 76.56 352 TYR B N 1
ATOM 8640 C CA . TYR B 1 352 ? -5.77 10.359 -2.68 1 76.56 352 TYR B CA 1
ATOM 8641 C C . TYR B 1 352 ? -7.047 10.961 -2.102 1 76.56 352 TYR B C 1
ATOM 8643 O O . TYR B 1 352 ? -7.031 11.539 -1.012 1 76.56 352 TYR B O 1
ATOM 8651 N N . TYR B 1 353 ? -8.125 10.805 -2.791 1 81.94 353 TYR B N 1
ATOM 8652 C CA . TYR B 1 353 ? -9.383 11.406 -2.342 1 81.94 353 TYR B CA 1
ATOM 8653 C C . TYR B 1 353 ? -9.906 10.695 -1.099 1 81.94 353 TYR B C 1
ATOM 8655 O O . TYR B 1 353 ? -10.539 11.32 -0.245 1 81.94 353 TYR B O 1
ATOM 8663 N N . PHE B 1 354 ? -9.609 9.5 -0.982 1 84.12 354 PHE B N 1
ATOM 8664 C CA . PHE B 1 354 ? -10.031 8.797 0.221 1 84.12 354 PHE B CA 1
ATOM 8665 C C . PHE B 1 354 ? -9.242 9.273 1.435 1 84.12 354 PHE B C 1
ATOM 8667 O O . PHE B 1 354 ? -9.773 9.328 2.545 1 84.12 354 PHE B O 1
ATOM 8674 N N . GLN B 1 355 ? -8.039 9.594 1.196 1 80.69 355 GLN B N 1
ATOM 8675 C CA . GLN B 1 355 ? -7.242 10.172 2.277 1 80.69 355 GLN B CA 1
ATOM 8676 C C . GLN B 1 355 ? -7.797 11.531 2.701 1 80.69 355 GLN B C 1
ATOM 8678 O O . GLN B 1 355 ? -7.879 11.828 3.895 1 80.69 355 GLN B O 1
ATOM 8683 N N . ILE B 1 356 ? -8.133 12.32 1.705 1 83.94 356 ILE B N 1
ATOM 8684 C CA . ILE B 1 356 ? -8.727 13.625 1.996 1 83.94 356 ILE B CA 1
ATOM 8685 C C . ILE B 1 356 ? -10.031 13.43 2.758 1 83.94 356 ILE B C 1
ATOM 8687 O O . ILE B 1 356 ? -10.336 14.18 3.689 1 83.94 356 ILE B O 1
ATOM 8691 N N . TYR B 1 357 ? -10.742 12.43 2.293 1 87.5 357 TYR B N 1
ATOM 8692 C CA . TYR B 1 357 ? -12.008 12.102 2.932 1 87.5 357 TYR B CA 1
ATOM 8693 C C . TYR B 1 357 ? -11.805 11.766 4.402 1 87.5 357 TYR B C 1
ATOM 8695 O O . TYR B 1 357 ? -12.539 12.258 5.27 1 87.5 357 TYR B O 1
ATOM 8703 N N . TYR B 1 358 ? -10.805 11.062 4.75 1 83.69 358 TYR B N 1
ATOM 8704 C CA . TYR B 1 358 ? -10.5 10.688 6.125 1 83.69 358 TYR B CA 1
ATOM 8705 C C . TYR B 1 358 ? -10.086 11.906 6.945 1 83.69 358 TYR B C 1
ATOM 8707 O O . TYR B 1 358 ? -10.539 12.078 8.078 1 83.69 358 TYR B O 1
ATOM 8715 N N . ASP B 1 359 ? -9.242 12.625 6.336 1 82.62 359 ASP B N 1
ATOM 8716 C CA . ASP B 1 359 ? -8.773 13.828 7.031 1 82.62 359 ASP B CA 1
ATOM 8717 C C . ASP B 1 359 ? -9.938 14.781 7.316 1 82.62 359 ASP B C 1
ATOM 8719 O O . ASP B 1 359 ? -9.984 15.406 8.375 1 82.62 359 ASP B O 1
ATOM 8723 N N . PHE B 1 360 ? -10.828 14.836 6.426 1 88.12 360 PHE B N 1
ATOM 8724 C CA . PHE B 1 360 ? -12 15.68 6.582 1 88.12 360 PHE B CA 1
ATOM 8725 C C . PHE B 1 360 ? -12.852 15.219 7.754 1 88.12 360 PHE B C 1
ATOM 8727 O O . PHE B 1 360 ? -13.281 16.031 8.578 1 88.12 360 PHE B O 1
ATOM 8734 N N . LEU B 1 361 ? -13.078 14 7.793 1 87.31 361 LEU B N 1
ATOM 8735 C CA . LEU B 1 361 ? -13.945 13.453 8.836 1 87.31 361 LEU B CA 1
ATOM 8736 C C . LEU B 1 361 ? -13.352 13.688 10.219 1 87.31 361 LEU B C 1
ATOM 8738 O O . LEU B 1 361 ? -14.086 13.852 11.195 1 87.31 361 LEU B O 1
ATOM 8742 N N . HIS B 1 362 ? -12.055 13.797 10.18 1 82.5 362 HIS B N 1
ATOM 8743 C CA . HIS B 1 362 ? -11.359 13.977 11.445 1 82.5 362 HIS B CA 1
ATOM 8744 C C . HIS B 1 362 ? -11.344 15.438 11.867 1 82.5 362 HIS B C 1
ATOM 8746 O O . HIS B 1 362 ? -11.445 15.75 13.062 1 82.5 362 HIS B O 1
ATOM 8752 N N . LYS B 1 363 ? -11.352 16.297 10.961 1 83.25 363 LYS B N 1
ATOM 8753 C CA . LYS B 1 363 ? -10.977 17.672 11.297 1 83.25 363 LYS B CA 1
ATOM 8754 C C . LYS B 1 363 ? -12.188 18.594 11.234 1 83.25 363 LYS B C 1
ATOM 8756 O O . LYS B 1 363 ? -12.25 19.594 11.977 1 83.25 363 LYS B O 1
ATOM 8761 N N . GLU B 1 364 ? -13.055 18.406 10.32 1 90.25 364 GLU B N 1
ATOM 8762 C CA . GLU B 1 364 ? -14.062 19.438 10.07 1 90.25 364 GLU B CA 1
ATOM 8763 C C . GLU B 1 364 ? -15.445 18.812 9.898 1 90.25 364 GLU B C 1
ATOM 8765 O O . GLU B 1 364 ? -15.578 17.594 9.781 1 90.25 364 GLU B O 1
ATOM 8770 N N . LYS B 1 365 ? -16.469 19.672 10.008 1 91.06 365 LYS B N 1
ATOM 8771 C CA . LYS B 1 365 ? -17.859 19.312 9.75 1 91.06 365 LYS B CA 1
ATOM 8772 C C . LYS B 1 365 ? -18.5 20.25 8.734 1 91.06 365 LYS B C 1
ATOM 8774 O O . LYS B 1 365 ? -18.562 21.453 8.953 1 91.06 365 LYS B O 1
ATOM 8779 N N . ASN B 1 366 ? -18.797 19.797 7.684 1 90.25 366 ASN B N 1
ATOM 8780 C CA . ASN B 1 366 ? -19.438 20.484 6.566 1 90.25 366 ASN B CA 1
ATOM 8781 C C . ASN B 1 366 ? -20.203 19.5 5.676 1 90.25 366 ASN B C 1
ATOM 8783 O O . ASN B 1 366 ? -19.594 18.703 4.957 1 90.25 366 ASN B O 1
ATOM 8787 N N . ILE B 1 367 ? -21.453 19.547 5.703 1 88.06 367 ILE B N 1
ATOM 8788 C CA . ILE B 1 367 ? -22.297 18.562 5.02 1 88.06 367 ILE B CA 1
ATOM 8789 C C . ILE B 1 367 ? -22.062 18.656 3.512 1 88.06 367 ILE B C 1
ATOM 8791 O O . ILE B 1 367 ? -22.078 17.641 2.814 1 88.06 367 ILE B O 1
ATOM 8795 N N . TYR B 1 368 ? -21.891 19.844 2.984 1 85.69 368 TYR B N 1
ATOM 8796 C CA . TYR B 1 368 ? -21.703 20 1.546 1 85.69 368 TYR B CA 1
ATOM 8797 C C . TYR B 1 368 ? -20.359 19.406 1.107 1 85.69 368 TYR B C 1
ATOM 8799 O O . TYR B 1 368 ? -20.297 18.703 0.092 1 85.69 368 TYR B O 1
ATOM 8807 N N . LYS B 1 369 ? -19.344 19.641 1.928 1 89.19 369 LYS B N 1
ATOM 8808 C CA . LYS B 1 369 ? -18.047 19.047 1.635 1 89.19 369 LYS B CA 1
ATOM 8809 C C . LYS B 1 369 ? -18.094 17.531 1.791 1 89.19 369 LYS B C 1
ATOM 8811 O O . LYS B 1 369 ? -17.484 16.797 1.016 1 89.19 369 LYS B O 1
ATOM 8816 N N . LEU B 1 370 ? -18.812 17.125 2.777 1 90.44 370 LEU B N 1
ATOM 8817 C CA . LEU B 1 370 ? -18.953 15.695 3.025 1 90.44 370 LEU B CA 1
ATOM 8818 C C . LEU B 1 370 ? -19.625 15.008 1.845 1 90.44 370 LEU B C 1
ATOM 8820 O O . LEU B 1 370 ? -19.141 13.969 1.373 1 90.44 370 LEU B O 1
ATOM 8824 N N . ASN B 1 371 ? -20.703 15.633 1.382 1 87.88 371 ASN B N 1
ATOM 8825 C CA . ASN B 1 371 ? -21.422 15.047 0.256 1 87.88 371 ASN B CA 1
ATOM 8826 C C . ASN B 1 371 ? -20.578 15.07 -1.018 1 87.88 371 ASN B C 1
ATOM 8828 O O . ASN B 1 371 ? -20.594 14.109 -1.79 1 87.88 371 ASN B O 1
ATOM 8832 N N . PHE B 1 372 ? -19.875 16.047 -1.182 1 87.06 372 PHE B N 1
ATOM 8833 C CA . PHE B 1 372 ? -19 16.141 -2.35 1 87.06 372 PHE B CA 1
ATOM 8834 C C . PHE B 1 372 ? -17.906 15.078 -2.301 1 87.06 372 PHE B C 1
ATOM 8836 O O . PHE B 1 372 ? -17.688 14.367 -3.281 1 87.06 372 PHE B O 1
ATOM 8843 N N . LEU B 1 373 ? -17.25 15.016 -1.165 1 89.75 373 LEU B N 1
ATOM 8844 C CA . LEU B 1 373 ? -16.156 14.047 -1.015 1 89.75 373 LEU B CA 1
ATOM 8845 C C . LEU B 1 373 ? -16.688 12.617 -1.092 1 89.75 373 LEU B C 1
ATOM 8847 O O . LEU B 1 373 ? -16.031 11.742 -1.65 1 89.75 373 LEU B O 1
ATOM 8851 N N . ASN B 1 374 ? -17.859 12.438 -0.559 1 88 374 ASN B N 1
ATOM 8852 C CA . ASN B 1 374 ? -18.484 11.125 -0.641 1 88 374 ASN B CA 1
ATOM 8853 C C . ASN B 1 374 ? -18.797 10.742 -2.084 1 88 374 ASN B C 1
ATOM 8855 O O . ASN B 1 374 ? -18.516 9.617 -2.512 1 88 374 ASN B O 1
ATOM 8859 N N . GLU B 1 375 ? -19.344 11.641 -2.795 1 88.56 375 GLU B N 1
ATOM 8860 C CA . GLU B 1 375 ? -19.703 11.375 -4.184 1 88.56 375 GLU B CA 1
ATOM 8861 C C . GLU B 1 375 ? -18.453 11.211 -5.051 1 88.56 375 GLU B C 1
ATOM 8863 O O . GLU B 1 375 ? -18.406 10.336 -5.918 1 88.56 375 GLU B O 1
ATOM 8868 N N . LYS B 1 376 ? -17.5 12.031 -4.801 1 88 376 LYS B N 1
ATOM 8869 C CA . LYS B 1 376 ? -16.266 11.938 -5.57 1 88 376 LYS B CA 1
ATOM 8870 C C . LYS B 1 376 ? -15.531 10.633 -5.266 1 88 376 LYS B C 1
ATOM 8872 O O . LYS B 1 376 ? -15.047 9.961 -6.176 1 88 376 LYS B O 1
ATOM 8877 N N . SER B 1 377 ? -15.422 10.273 -4 1 88.44 377 SER B N 1
ATOM 8878 C CA . SER B 1 377 ? -14.781 9.023 -3.615 1 88.44 377 SER B CA 1
ATOM 8879 C C . SER B 1 377 ? -15.531 7.82 -4.18 1 88.44 377 SER B C 1
ATOM 8881 O O . SER B 1 377 ? -14.914 6.859 -4.648 1 88.44 377 SER B O 1
ATOM 8883 N N . LYS B 1 378 ? -16.875 7.918 -4.195 1 87.94 378 LYS B N 1
ATOM 8884 C CA . LYS B 1 378 ? -17.688 6.848 -4.754 1 87.94 378 LYS B CA 1
ATOM 8885 C C . LYS B 1 378 ? -17.5 6.738 -6.266 1 87.94 378 LYS B C 1
ATOM 8887 O O . LYS B 1 378 ? -17.297 5.637 -6.789 1 87.94 378 LYS B O 1
ATOM 8892 N N . SER B 1 379 ? -17.469 7.84 -6.914 1 90.44 379 SER B N 1
ATOM 8893 C CA . SER B 1 379 ? -17.312 7.84 -8.367 1 90.44 379 SER B CA 1
ATOM 8894 C C . SER B 1 379 ? -15.945 7.312 -8.781 1 90.44 379 SER B C 1
ATOM 8896 O O . SER B 1 379 ? -15.836 6.547 -9.742 1 90.44 379 SER B O 1
ATOM 8898 N N . LEU B 1 380 ? -14.953 7.684 -8.086 1 89 380 LEU B N 1
ATOM 8899 C CA . LEU B 1 380 ? -13.602 7.223 -8.391 1 89 380 LEU B CA 1
ATOM 8900 C C . LEU B 1 380 ? -13.453 5.734 -8.086 1 89 380 LEU B C 1
ATOM 8902 O O . LEU B 1 380 ? -12.812 5 -8.844 1 89 380 LEU B O 1
ATOM 8906 N N . PHE B 1 381 ? -14.062 5.277 -7.055 1 87.88 381 PHE B N 1
ATOM 8907 C CA . PHE B 1 381 ? -14.039 3.857 -6.73 1 87.88 381 PHE B CA 1
ATOM 8908 C C . PHE B 1 381 ? -14.773 3.043 -7.789 1 87.88 381 PHE B C 1
ATOM 8910 O O . PHE B 1 381 ? -14.328 1.956 -8.164 1 87.88 381 PHE B O 1
ATOM 8917 N N . TRP B 1 382 ? -15.844 3.596 -8.234 1 89.5 382 TRP B N 1
ATOM 8918 C CA . TRP B 1 382 ? -16.594 2.912 -9.281 1 89.5 382 TRP B CA 1
ATOM 8919 C C . TRP B 1 382 ? -15.797 2.84 -10.578 1 89.5 382 TRP B C 1
ATOM 8921 O O . TRP B 1 382 ? -15.789 1.812 -11.258 1 89.5 382 TRP B O 1
ATOM 8931 N N . SER B 1 383 ? -15.102 3.871 -10.883 1 88.81 383 SER B N 1
ATOM 8932 C CA . SER B 1 383 ? -14.273 3.879 -12.086 1 88.81 383 SER B CA 1
ATOM 8933 C C . SER B 1 383 ? -13.102 2.904 -11.953 1 88.81 383 SER B C 1
ATOM 8935 O O . SER B 1 383 ? -12.773 2.191 -12.906 1 88.81 383 SER B O 1
ATOM 8937 N N . PHE B 1 384 ? -12.555 2.771 -10.812 1 88 384 PHE B N 1
ATOM 8938 C CA . PHE B 1 384 ? -11.469 1.835 -10.555 1 88 384 PHE B CA 1
ATOM 8939 C C . PHE B 1 384 ? -11.961 0.396 -10.648 1 88 384 PHE B C 1
ATOM 8941 O O . PHE B 1 384 ? -11.297 -0.459 -11.227 1 88 384 PHE B O 1
ATOM 8948 N N . SER B 1 385 ? -13.133 0.193 -10.055 1 88.19 385 SER B N 1
ATOM 8949 C CA . SER B 1 385 ? -13.711 -1.144 -10.094 1 88.19 385 SER B CA 1
ATOM 8950 C C . SER B 1 385 ? -14.07 -1.557 -11.516 1 88.19 385 SER B C 1
ATOM 8952 O O . SER B 1 385 ? -13.852 -2.707 -11.906 1 88.19 385 SER B O 1
ATOM 8954 N N . LYS B 1 386 ? -14.539 -0.604 -12.258 1 88.69 386 LYS B N 1
ATOM 8955 C CA . LYS B 1 386 ? -14.891 -0.892 -13.648 1 88.69 386 LYS B CA 1
ATOM 8956 C C . LYS B 1 386 ? -13.648 -1.247 -14.461 1 88.69 386 LYS B C 1
ATOM 8958 O O . LYS B 1 386 ? -13.672 -2.182 -15.266 1 88.69 386 LYS B O 1
ATOM 8963 N N . GLN B 1 387 ? -12.641 -0.589 -14.273 1 88.31 387 GLN B N 1
ATOM 8964 C CA . GLN B 1 387 ? -11.398 -0.878 -14.977 1 88.31 387 GLN B CA 1
ATOM 8965 C C . GLN B 1 387 ? -10.82 -2.223 -14.539 1 88.31 387 GLN B C 1
ATOM 8967 O O . GLN B 1 387 ? -10.297 -2.973 -15.367 1 88.31 387 GLN B O 1
ATOM 8972 N N . ASN B 1 388 ? -10.93 -2.539 -13.297 1 87.25 388 ASN B N 1
ATOM 8973 C CA . ASN B 1 388 ? -10.438 -3.82 -12.789 1 87.25 388 ASN B CA 1
ATOM 8974 C C . ASN B 1 388 ? -11.25 -4.984 -13.359 1 87.25 388 ASN B C 1
ATOM 8976 O O . ASN B 1 388 ? -10.688 -6.039 -13.672 1 87.25 388 ASN B O 1
ATOM 8980 N N . ILE B 1 389 ? -12.516 -4.801 -13.539 1 90.19 389 ILE B N 1
ATOM 8981 C CA . ILE B 1 389 ? -13.359 -5.848 -14.094 1 90.19 389 ILE B CA 1
ATOM 8982 C C . ILE B 1 389 ? -13.047 -6.031 -15.578 1 90.19 389 ILE B C 1
ATOM 8984 O O . ILE B 1 389 ? -12.984 -7.16 -16.078 1 90.19 389 ILE B O 1
ATOM 8988 N N . SER B 1 390 ? -12.82 -4.938 -16.234 1 90 390 SER B N 1
ATOM 8989 C CA . SER B 1 390 ? -12.461 -5.035 -17.656 1 90 390 SER B CA 1
ATOM 8990 C C . SER B 1 390 ? -11.133 -5.758 -17.828 1 90 390 SER B C 1
ATOM 8992 O O . SER B 1 390 ? -10.992 -6.598 -18.719 1 90 390 SER B O 1
ATOM 8994 N N . TYR B 1 391 ? -10.242 -5.531 -17 1 88 391 TYR B N 1
ATOM 8995 C CA . TYR B 1 391 ? -8.945 -6.199 -17.062 1 88 391 TYR B CA 1
ATOM 8996 C C . TYR B 1 391 ? -9.078 -7.684 -16.734 1 88 391 TYR B C 1
ATOM 8998 O O . TYR B 1 391 ? -8.531 -8.531 -17.438 1 88 391 TYR B O 1
ATOM 9006 N N . SER B 1 392 ? -9.805 -7.984 -15.68 1 90.25 392 SER B N 1
ATOM 9007 C CA . SER B 1 392 ? -9.992 -9.375 -15.289 1 90.25 392 SER B CA 1
ATOM 9008 C C . SER B 1 392 ? -10.727 -10.164 -16.375 1 90.25 392 SER B C 1
ATOM 9010 O O . SER B 1 392 ? -10.383 -11.312 -16.656 1 90.25 392 SER B O 1
ATOM 9012 N N . THR B 1 393 ? -11.695 -9.516 -17 1 91.62 393 THR B N 1
ATOM 9013 C CA . THR B 1 393 ? -12.438 -10.18 -18.062 1 91.62 393 THR B CA 1
ATOM 9014 C C . THR B 1 393 ? -11.531 -10.469 -19.266 1 91.62 393 THR B C 1
ATOM 9016 O O . THR B 1 393 ? -11.586 -11.555 -19.844 1 91.62 393 THR B O 1
ATOM 9019 N N . TYR B 1 394 ? -10.648 -9.562 -19.578 1 91.06 394 TYR B N 1
ATOM 9020 C CA . TYR B 1 394 ? -9.703 -9.789 -20.656 1 91.06 394 TYR B CA 1
ATOM 9021 C C . TYR B 1 394 ? -8.727 -10.906 -20.312 1 91.06 394 TYR B C 1
ATOM 9023 O O . TYR B 1 394 ? -8.391 -11.734 -21.156 1 91.06 394 TYR B O 1
ATOM 9031 N N . LEU B 1 395 ? -8.297 -10.898 -19.094 1 88.31 395 LEU B N 1
ATOM 9032 C CA . LEU B 1 395 ? -7.391 -11.945 -18.641 1 88.31 395 LEU B CA 1
ATOM 9033 C C . LEU B 1 395 ? -8.07 -13.312 -18.688 1 88.31 395 LEU B C 1
ATOM 9035 O O . LEU B 1 395 ? -7.469 -14.297 -19.109 1 88.31 395 LEU B O 1
ATOM 9039 N N . PHE B 1 396 ? -9.375 -13.336 -18.344 1 92.19 396 PHE B N 1
ATOM 9040 C CA . PHE B 1 396 ? -10.117 -14.586 -18.359 1 92.19 396 PHE B CA 1
ATOM 9041 C C . PHE B 1 396 ? -10.305 -15.07 -19.797 1 92.19 396 PHE B C 1
ATOM 9043 O O . PHE B 1 396 ? -10.211 -16.266 -20.078 1 92.19 396 PHE B O 1
ATOM 9050 N N . GLN B 1 397 ? -10.523 -14.125 -20.641 1 93 397 GLN B N 1
ATOM 9051 C CA . GLN B 1 397 ? -10.672 -14.477 -22.047 1 93 397 GLN B CA 1
ATOM 9052 C C . GLN B 1 397 ? -9.375 -15.031 -22.625 1 93 397 GLN B C 1
ATOM 9054 O O . GLN B 1 397 ? -9.383 -16.031 -23.328 1 93 397 GLN B O 1
ATOM 9059 N N . ASN B 1 398 ? -8.312 -14.422 -22.281 1 91 398 ASN B N 1
ATOM 9060 C CA . ASN B 1 398 ? -7.008 -14.891 -22.75 1 91 398 ASN B CA 1
ATOM 9061 C C . ASN B 1 398 ? -6.676 -16.266 -22.172 1 91 398 ASN B C 1
ATOM 9063 O O . ASN B 1 398 ? -6.156 -17.125 -22.891 1 91 398 ASN B O 1
ATOM 9067 N N . ASN B 1 399 ? -6.969 -16.469 -20.891 1 88.69 399 ASN B N 1
ATOM 9068 C CA . ASN B 1 399 ? -6.719 -17.766 -20.25 1 88.69 399 ASN B CA 1
ATOM 9069 C C . ASN B 1 399 ? -7.602 -18.859 -20.844 1 88.69 399 ASN B C 1
ATOM 9071 O O . ASN B 1 399 ? -7.16 -20 -21 1 88.69 399 ASN B O 1
ATOM 9075 N N . PHE B 1 400 ? -8.852 -18.484 -21.188 1 93 400 PHE B N 1
ATOM 9076 C CA . PHE B 1 400 ? -9.781 -19.406 -21.828 1 93 400 PHE B CA 1
ATOM 9077 C C . PHE B 1 400 ? -9.25 -19.859 -23.188 1 93 400 PHE B C 1
ATOM 9079 O O . PHE B 1 400 ? -9.172 -21.047 -23.469 1 93 400 PHE B O 1
ATOM 9086 N N . LEU B 1 401 ? -8.797 -18.938 -23.984 1 92.12 401 LEU B N 1
ATOM 9087 C CA . LEU B 1 401 ? -8.297 -19.25 -25.312 1 92.12 401 LEU B CA 1
ATOM 9088 C C . LEU B 1 401 ? -7.012 -20.078 -25.234 1 92.12 401 LEU B C 1
ATOM 9090 O O . LEU B 1 401 ? -6.836 -21.047 -25.969 1 92.12 401 LEU B O 1
ATOM 9094 N N . ASN B 1 402 ? -6.18 -19.703 -24.266 1 89.19 402 ASN B N 1
ATOM 9095 C CA . ASN B 1 402 ? -4.918 -20.422 -24.094 1 89.19 402 ASN B CA 1
ATOM 9096 C C . ASN B 1 402 ? -5.152 -21.875 -23.672 1 89.19 402 ASN B C 1
ATOM 9098 O O . ASN B 1 402 ? -4.582 -22.797 -24.25 1 89.19 402 ASN B O 1
ATOM 9102 N N . TYR B 1 403 ? -5.988 -22.016 -22.688 1 88.44 403 TYR B N 1
ATOM 9103 C CA . TYR B 1 403 ? -6.273 -23.359 -22.172 1 88.44 403 TYR B CA 1
ATOM 9104 C C . TYR B 1 403 ? -6.953 -24.203 -23.25 1 88.44 403 TYR B C 1
ATOM 9106 O O . TYR B 1 403 ? -6.535 -25.328 -23.516 1 88.44 403 TYR B O 1
ATOM 9114 N N . PHE B 1 404 ? -7.926 -23.719 -23.984 1 92.31 404 PHE B N 1
ATOM 9115 C CA . PHE B 1 404 ? -8.711 -24.469 -24.953 1 92.31 404 PHE B CA 1
ATOM 9116 C C . PHE B 1 404 ? -7.859 -24.844 -26.156 1 92.31 404 PHE B C 1
ATOM 9118 O O . PHE B 1 404 ? -7.852 -26.016 -26.578 1 92.31 404 PHE B O 1
ATOM 9125 N N . LEU B 1 405 ? -7.125 -23.906 -26.719 1 92.56 405 LEU B N 1
ATOM 9126 C CA . LEU B 1 405 ? -6.316 -24.188 -27.906 1 92.56 405 LEU B CA 1
ATOM 9127 C C . LEU B 1 405 ? -5.227 -25.203 -27.594 1 92.56 405 LEU B C 1
ATOM 9129 O O . LEU B 1 405 ? -4.953 -26.094 -28.406 1 92.56 405 LEU B O 1
ATOM 9133 N N . LYS B 1 406 ? -4.656 -25.156 -26.422 1 90.06 406 LYS B N 1
ATOM 9134 C CA . LYS B 1 406 ? -3.631 -26.109 -26.031 1 90.06 406 LYS B CA 1
ATOM 9135 C C . LYS B 1 406 ? -4.219 -27.5 -25.859 1 90.06 406 LYS B C 1
ATOM 9137 O O . LYS B 1 406 ? -3.578 -28.5 -26.203 1 90.06 406 LYS B O 1
ATOM 9142 N N . LYS B 1 407 ? -5.453 -27.531 -25.328 1 90.69 407 LYS B N 1
ATOM 9143 C CA . LYS B 1 407 ? -6.086 -28.828 -25.125 1 90.69 407 LYS B CA 1
ATOM 9144 C C . LYS B 1 407 ? -6.477 -29.453 -26.469 1 90.69 407 LYS B C 1
ATOM 9146 O O . LYS B 1 407 ? -6.438 -30.672 -26.625 1 90.69 407 LYS B O 1
ATOM 9151 N N . ILE B 1 408 ? -6.805 -28.625 -27.5 1 92.44 408 ILE B N 1
ATOM 9152 C CA . ILE B 1 408 ? -7.062 -29.125 -28.844 1 92.44 408 ILE B CA 1
ATOM 9153 C C . ILE B 1 408 ? -5.797 -29.781 -29.406 1 92.44 408 ILE B C 1
ATOM 9155 O O . ILE B 1 408 ? -5.844 -30.891 -29.922 1 92.44 408 ILE B O 1
ATOM 9159 N N . VAL B 1 409 ? -4.695 -29.078 -29.219 1 91 409 VAL B N 1
ATOM 9160 C CA . VAL B 1 409 ? -3.426 -29.594 -29.719 1 91 409 VAL B CA 1
ATOM 9161 C C . VAL B 1 409 ? -3.072 -30.891 -28.984 1 91 409 VAL B C 1
ATOM 9163 O O . VAL B 1 409 ? -2.588 -31.844 -29.594 1 91 409 VAL B O 1
ATOM 9166 N N . PHE B 1 410 ? -3.369 -30.938 -27.688 1 90.62 410 PHE B N 1
ATOM 9167 C CA . PHE B 1 410 ? -3.094 -32.125 -26.859 1 90.62 410 PHE B CA 1
ATOM 9168 C C . PHE B 1 410 ? -3.896 -33.312 -27.344 1 90.62 410 PHE B C 1
ATOM 9170 O O . PHE B 1 410 ? -3.348 -34.406 -27.516 1 90.62 410 PHE B O 1
ATOM 9177 N N . VAL B 1 411 ? -5.191 -33.156 -27.672 1 92.38 411 VAL B N 1
ATOM 9178 C CA . VAL B 1 411 ? -6.051 -34.25 -28.125 1 92.38 411 VAL B CA 1
ATOM 9179 C C . VAL B 1 411 ? -5.617 -34.719 -29.516 1 92.38 411 VAL B C 1
ATOM 9181 O O . VAL B 1 411 ? -5.523 -35.906 -29.781 1 92.38 411 VAL B O 1
ATOM 9184 N N . LEU B 1 412 ? -5.305 -33.75 -30.359 1 92.38 412 LEU B N 1
ATOM 9185 C CA . LEU B 1 412 ? -4.84 -34.094 -31.703 1 92.38 412 LEU B CA 1
ATOM 9186 C C . LEU B 1 412 ? -3.531 -34.875 -31.641 1 92.38 412 LEU B C 1
ATOM 9188 O O . LEU B 1 412 ? -3.324 -35.812 -32.406 1 92.38 412 LEU B O 1
ATOM 9192 N N . PHE B 1 413 ? -2.729 -34.406 -30.672 1 92.19 413 PHE B N 1
ATOM 9193 C CA . PHE B 1 413 ? -1.46 -35.094 -30.453 1 92.19 413 PHE B CA 1
ATOM 9194 C C . PHE B 1 413 ? -1.69 -36.562 -30.062 1 92.19 413 PHE B C 1
ATOM 9196 O O . PHE B 1 413 ? -1.048 -37.438 -30.609 1 92.19 413 PHE B O 1
ATOM 9203 N N . ILE B 1 414 ? -2.574 -36.844 -29.188 1 91.56 414 ILE B N 1
ATOM 9204 C CA . ILE B 1 414 ? -2.852 -38.188 -28.719 1 91.56 414 ILE B CA 1
ATOM 9205 C C . ILE B 1 414 ? -3.463 -39.031 -29.844 1 91.56 414 ILE B C 1
ATOM 9207 O O . ILE B 1 414 ? -3.072 -40.156 -30.062 1 91.56 414 ILE B O 1
ATOM 9211 N N . ILE B 1 415 ? -4.395 -38.469 -30.641 1 90.5 415 ILE B N 1
ATOM 9212 C CA . ILE B 1 415 ? -5.105 -39.188 -31.688 1 90.5 415 ILE B CA 1
ATOM 9213 C C . ILE B 1 415 ? -4.133 -39.531 -32.812 1 90.5 415 ILE B C 1
ATOM 9215 O O . ILE B 1 415 ? -4.113 -40.688 -33.281 1 90.5 415 ILE B O 1
ATOM 9219 N N . VAL B 1 416 ? -3.322 -38.594 -33.188 1 88.5 416 VAL B N 1
ATOM 9220 C CA . VAL B 1 416 ? -2.375 -38.812 -34.25 1 88.5 416 VAL B CA 1
ATOM 9221 C C . VAL B 1 416 ? -1.341 -39.844 -33.812 1 88.5 416 VAL B C 1
ATOM 9223 O O . VAL B 1 416 ? -0.973 -40.75 -34.594 1 88.5 416 VAL B O 1
ATOM 9226 N N . SER B 1 417 ? -0.865 -39.781 -32.594 1 90.19 417 SER B N 1
ATOM 9227 C CA . SER B 1 417 ? 0.097 -40.75 -32.062 1 90.19 417 SER B CA 1
ATOM 9228 C C . SER B 1 417 ? -0.498 -42.156 -32.031 1 90.19 417 SER B C 1
ATOM 9230 O O . SER B 1 417 ? 0.16 -43.125 -32.406 1 90.19 417 SER B O 1
ATOM 9232 N N . THR B 1 418 ? -1.747 -42.312 -31.594 1 89.44 418 THR B N 1
ATOM 9233 C CA . THR B 1 418 ? -2.416 -43.594 -31.531 1 89.44 418 THR B CA 1
ATOM 9234 C C . THR B 1 418 ? -2.605 -44.188 -32.938 1 89.44 418 THR B C 1
ATOM 9236 O O . THR B 1 418 ? -2.404 -45.375 -33.125 1 89.44 418 THR B O 1
ATOM 9239 N N . PHE B 1 419 ? -2.973 -43.312 -33.812 1 88.12 419 PHE B N 1
ATOM 9240 C CA . PHE B 1 419 ? -3.145 -43.75 -35.188 1 88.12 419 PHE B CA 1
ATOM 9241 C C . PHE B 1 419 ? -1.842 -44.312 -35.75 1 88.12 419 PHE B C 1
ATOM 9243 O O . PHE B 1 419 ? -1.839 -45.344 -36.406 1 88.12 419 PHE B O 1
ATOM 9250 N N . TRP B 1 420 ? -0.759 -43.656 -35.438 1 87.06 420 TRP B N 1
ATOM 9251 C CA . TRP B 1 420 ? 0.548 -44.094 -35.938 1 87.06 420 TRP B CA 1
ATOM 9252 C C . TRP B 1 420 ? 0.973 -45.406 -35.281 1 87.06 420 TRP B C 1
ATOM 9254 O O . TRP B 1 420 ? 1.554 -46.281 -35.906 1 87.06 420 TRP B O 1
ATOM 9264 N N . ILE B 1 421 ? 0.677 -45.625 -33.969 1 87.94 421 ILE B N 1
ATOM 9265 C CA . ILE B 1 421 ? 1.065 -46.844 -33.25 1 87.94 421 ILE B CA 1
ATOM 9266 C C . ILE B 1 421 ? 0.281 -48.031 -33.781 1 87.94 421 ILE B C 1
ATOM 9268 O O . ILE B 1 421 ? 0.831 -49.125 -33.906 1 87.94 421 ILE B O 1
ATOM 9272 N N . ILE B 1 422 ? -1.009 -47.906 -34.062 1 86.19 422 ILE B N 1
ATOM 9273 C CA . ILE B 1 422 ? -1.854 -48.969 -34.531 1 86.19 422 ILE B CA 1
ATOM 9274 C C . ILE B 1 422 ? -1.338 -49.469 -35.906 1 86.19 422 ILE B C 1
ATOM 9276 O O . ILE B 1 422 ? -1.342 -50.656 -36.156 1 86.19 422 ILE B O 1
ATOM 9280 N N . ASN B 1 423 ? -0.876 -48.594 -36.688 1 82.69 423 ASN B N 1
ATOM 9281 C CA . ASN B 1 423 ? -0.435 -48.938 -38.031 1 82.69 423 ASN B CA 1
ATOM 9282 C C . ASN B 1 423 ? 0.992 -49.5 -38 1 82.69 423 ASN B C 1
ATOM 9284 O O . ASN B 1 423 ? 1.45 -50.062 -39 1 82.69 423 ASN B O 1
ATOM 9288 N N . ASN B 1 424 ? 1.686 -49.344 -36.906 1 77.44 424 ASN B N 1
ATOM 9289 C CA . ASN B 1 424 ? 3.053 -49.844 -36.812 1 77.44 424 ASN B CA 1
ATOM 9290 C C . ASN B 1 424 ? 3.121 -51.156 -36.062 1 77.44 424 ASN B C 1
ATOM 9292 O O . ASN B 1 424 ? 2.232 -51.438 -35.25 1 77.44 424 ASN B O 1
ATOM 9296 N N . SER B 1 425 ? 4.164 -51.969 -36.219 1 66.81 425 SER B N 1
ATOM 9297 C CA . SER B 1 425 ? 4.266 -53.344 -35.75 1 66.81 425 SER B CA 1
ATOM 9298 C C . SER B 1 425 ? 4.637 -53.438 -34.281 1 66.81 425 SER B C 1
ATOM 9300 O O . SER B 1 425 ? 4.172 -54.312 -33.562 1 66.81 425 SER B O 1
ATOM 9302 N N . ASN B 1 426 ? 5.543 -52.656 -33.688 1 68.06 426 ASN B N 1
ATOM 9303 C CA . ASN B 1 426 ? 5.945 -52.812 -32.281 1 68.06 426 ASN B CA 1
ATOM 9304 C C . ASN B 1 426 ? 5.109 -51.906 -31.359 1 68.06 426 ASN B C 1
ATOM 9306 O O . ASN B 1 426 ? 5.531 -50.812 -30.984 1 68.06 426 ASN B O 1
ATOM 9310 N N . GLN B 1 427 ? 4.055 -52.438 -30.812 1 72.44 427 GLN B N 1
ATOM 9311 C CA . GLN B 1 427 ? 3.01 -51.688 -30.141 1 72.44 427 GLN B CA 1
ATOM 9312 C C . GLN B 1 427 ? 3.471 -51.188 -28.781 1 72.44 427 GLN B C 1
ATOM 9314 O O . GLN B 1 427 ? 3.35 -50 -28.453 1 72.44 427 GLN B O 1
ATOM 9319 N N . ASN B 1 428 ? 4.18 -52.062 -28 1 67.31 428 ASN B N 1
ATOM 9320 C CA . ASN B 1 428 ? 4.5 -51.688 -26.625 1 67.31 428 ASN B CA 1
ATOM 9321 C C . ASN B 1 428 ? 5.562 -50.562 -26.594 1 67.31 428 ASN B C 1
ATOM 9323 O O . ASN B 1 428 ? 5.453 -49.625 -25.812 1 67.31 428 ASN B O 1
ATOM 9327 N N . ILE B 1 429 ? 6.5 -50.656 -27.406 1 72 429 ILE B N 1
ATOM 9328 C CA . ILE B 1 429 ? 7.57 -49.688 -27.453 1 72 429 ILE B CA 1
ATOM 9329 C C . ILE B 1 429 ? 7.012 -48.344 -27.922 1 72 429 ILE B C 1
ATOM 9331 O O . ILE B 1 429 ? 7.391 -47.281 -27.406 1 72 429 ILE B O 1
ATOM 9335 N N . ASP B 1 430 ? 6.09 -48.375 -28.641 1 83.44 430 ASP B N 1
ATOM 9336 C CA . ASP B 1 430 ? 5.531 -47.156 -29.188 1 83.44 430 ASP B CA 1
ATOM 9337 C C . ASP B 1 430 ? 4.59 -46.5 -28.188 1 83.44 430 ASP B C 1
ATOM 9339 O O . ASP B 1 430 ? 4.523 -45.25 -28.109 1 83.44 430 ASP B O 1
ATOM 9343 N N . ILE B 1 431 ? 4.02 -47.344 -27.328 1 85.75 431 ILE B N 1
ATOM 9344 C CA . ILE B 1 431 ? 3.174 -46.781 -26.281 1 85.75 431 ILE B CA 1
ATOM 9345 C C . ILE B 1 431 ? 4.039 -46.031 -25.266 1 85.75 431 ILE B C 1
ATOM 9347 O O . ILE B 1 431 ? 3.686 -44.938 -24.812 1 85.75 431 ILE B O 1
ATOM 9351 N N . SER B 1 432 ? 5.168 -46.656 -24.922 1 86.44 432 SER B N 1
ATOM 9352 C CA . SER B 1 432 ? 6.086 -46.031 -23.984 1 86.44 432 SER B CA 1
ATOM 9353 C C . SER B 1 432 ? 6.621 -44.719 -24.531 1 86.44 432 SER B C 1
ATOM 9355 O O . SER B 1 432 ? 6.766 -43.719 -23.812 1 86.44 432 SER B O 1
ATOM 9357 N N . LYS B 1 433 ? 6.84 -44.594 -25.812 1 88.38 433 LYS B N 1
ATOM 9358 C CA . LYS B 1 433 ? 7.312 -43.375 -26.438 1 88.38 433 LYS B CA 1
ATOM 9359 C C . LYS B 1 433 ? 6.234 -42.312 -26.438 1 88.38 433 LYS B C 1
ATOM 9361 O O . LYS B 1 433 ? 6.531 -41.125 -26.234 1 88.38 433 LYS B O 1
ATOM 9366 N N . MET B 1 434 ? 5.055 -42.719 -26.609 1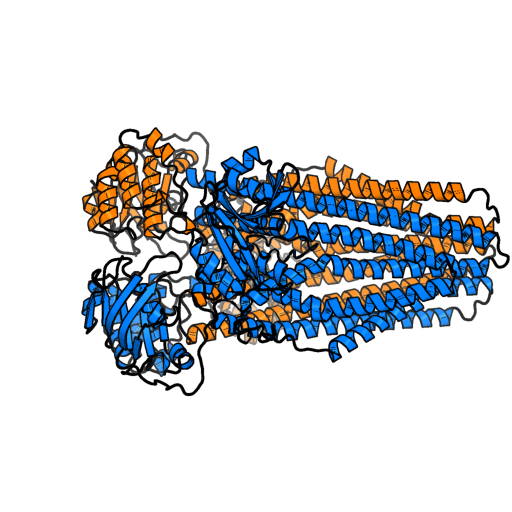 88.56 434 MET B N 1
ATOM 9367 C CA . MET B 1 434 ? 3.953 -41.75 -26.609 1 88.56 434 MET B CA 1
ATOM 9368 C C . MET B 1 434 ? 3.764 -41.156 -25.219 1 88.56 434 MET B C 1
ATOM 9370 O O . MET B 1 434 ? 3.582 -39.938 -25.078 1 88.56 434 MET B O 1
ATOM 9374 N N . ILE B 1 435 ? 3.859 -41.969 -24.172 1 89.81 435 ILE B N 1
ATOM 9375 C CA . ILE B 1 435 ? 3.676 -41.469 -22.812 1 89.81 435 ILE B CA 1
ATOM 9376 C C . ILE B 1 435 ? 4.824 -40.531 -22.438 1 89.81 435 ILE B C 1
ATOM 9378 O O . ILE B 1 435 ? 4.609 -39.531 -21.781 1 89.81 435 ILE B O 1
ATOM 9382 N N . PHE B 1 436 ? 5.961 -40.938 -22.844 1 90.94 436 PHE B N 1
ATOM 9383 C CA . PHE B 1 436 ? 7.102 -40.062 -22.594 1 90.94 436 PHE B CA 1
ATOM 9384 C C . PHE B 1 436 ? 6.938 -38.719 -23.312 1 90.94 436 PHE B C 1
ATOM 9386 O O . PHE B 1 436 ? 7.234 -37.656 -22.766 1 90.94 436 PHE B O 1
ATOM 9393 N N . ALA B 1 437 ? 6.453 -38.75 -24.531 1 91.06 437 ALA B N 1
ATOM 9394 C CA . ALA B 1 437 ? 6.219 -37.531 -25.297 1 91.06 437 ALA B CA 1
ATOM 9395 C C . ALA B 1 437 ? 5.18 -36.656 -24.625 1 91.06 437 ALA B C 1
ATOM 9397 O O . ALA B 1 437 ? 5.273 -35.406 -24.672 1 91.06 437 ALA B O 1
ATOM 9398 N N . ILE B 1 438 ? 4.215 -37.312 -23.984 1 90.12 438 ILE B N 1
ATOM 9399 C CA . ILE B 1 438 ? 3.205 -36.531 -23.25 1 90.12 438 ILE B CA 1
ATOM 9400 C C . ILE B 1 438 ? 3.852 -35.844 -22.062 1 90.12 438 ILE B C 1
ATOM 9402 O O . ILE B 1 438 ? 3.557 -34.656 -21.797 1 90.12 438 ILE B O 1
ATOM 9406 N N . SER B 1 439 ? 4.715 -36.469 -21.328 1 90.5 439 SER B N 1
ATOM 9407 C CA . SER B 1 439 ? 5.418 -35.875 -20.203 1 90.5 439 SER B CA 1
ATOM 9408 C C . SER B 1 439 ? 6.297 -34.719 -20.656 1 90.5 439 SER B C 1
ATOM 9410 O O . SER B 1 439 ? 6.379 -33.688 -19.984 1 90.5 439 SER B O 1
ATOM 9412 N N . VAL B 1 440 ? 6.945 -34.875 -21.797 1 90.06 440 VAL B N 1
ATOM 9413 C CA . VAL B 1 440 ? 7.785 -33.812 -22.344 1 90.06 440 VAL B CA 1
ATOM 9414 C C . VAL B 1 440 ? 6.918 -32.625 -22.766 1 90.06 440 VAL B C 1
ATOM 9416 O O . VAL B 1 440 ? 7.301 -31.453 -22.578 1 90.06 440 VAL B O 1
ATOM 9419 N N . LEU B 1 441 ? 5.777 -32.938 -23.297 1 87.88 441 LEU B N 1
ATOM 9420 C CA . LEU B 1 441 ? 4.852 -31.859 -23.672 1 87.88 441 LEU B CA 1
ATOM 9421 C C . LEU B 1 441 ? 4.422 -31.062 -22.453 1 87.88 441 LEU B C 1
ATOM 9423 O O . LEU B 1 441 ? 4.258 -29.844 -22.547 1 87.88 441 LEU B O 1
ATOM 9427 N N . ASN B 1 442 ? 4.254 -31.719 -21.359 1 86.94 442 ASN B N 1
ATOM 9428 C CA . ASN B 1 442 ? 3.922 -31.016 -20.125 1 86.94 442 ASN B CA 1
ATOM 9429 C C . ASN B 1 442 ? 5.062 -30.125 -19.672 1 86.94 442 ASN B C 1
ATOM 9431 O O . ASN B 1 442 ? 4.824 -29.016 -19.172 1 86.94 442 ASN B O 1
ATOM 9435 N N . LEU B 1 443 ? 6.254 -30.578 -19.734 1 88.88 443 LEU B N 1
ATOM 9436 C CA . LEU B 1 443 ? 7.41 -29.75 -19.406 1 88.88 443 LEU B CA 1
ATOM 9437 C C . LEU B 1 443 ? 7.504 -28.547 -20.328 1 88.88 443 LEU B C 1
ATOM 9439 O O . LEU B 1 443 ? 7.855 -27.438 -19.891 1 88.88 443 LEU B O 1
ATOM 9443 N N . PHE B 1 444 ? 7.148 -28.812 -21.594 1 87.88 444 PHE B N 1
ATOM 9444 C CA . PHE B 1 444 ? 7.094 -27.719 -22.562 1 87.88 444 PHE B CA 1
ATOM 9445 C C . PHE B 1 444 ? 6.078 -26.656 -22.141 1 87.88 444 PHE B C 1
ATOM 9447 O O . PHE B 1 444 ? 6.336 -25.469 -22.266 1 87.88 444 PHE B O 1
ATOM 9454 N N . ASP B 1 445 ? 5.016 -27.094 -21.625 1 84.62 445 ASP B N 1
ATOM 9455 C CA . ASP B 1 445 ? 3.961 -26.188 -21.188 1 84.62 445 ASP B CA 1
ATOM 9456 C C . ASP B 1 445 ? 4.418 -25.344 -20 1 84.62 445 ASP B C 1
ATOM 9458 O O . ASP B 1 445 ? 4.23 -24.125 -19.984 1 84.62 445 ASP B O 1
ATOM 9462 N N . ASN B 1 446 ? 5.043 -25.953 -19.062 1 87.12 446 ASN B N 1
ATOM 9463 C CA . ASN B 1 446 ? 5.523 -25.234 -17.875 1 87.12 446 ASN B CA 1
ATOM 9464 C C . ASN B 1 446 ? 6.594 -24.203 -18.25 1 87.12 446 ASN B C 1
ATOM 9466 O O . ASN B 1 446 ? 6.574 -23.078 -17.75 1 87.12 446 ASN B O 1
ATOM 9470 N N . THR B 1 447 ? 7.512 -24.547 -19.094 1 88.5 447 THR B N 1
ATOM 9471 C CA . THR B 1 447 ? 8.594 -23.672 -19.5 1 88.5 447 THR B CA 1
ATOM 9472 C C . THR B 1 447 ? 8.055 -22.5 -20.328 1 88.5 447 THR B C 1
ATOM 9474 O O . THR B 1 447 ? 8.469 -21.359 -20.141 1 88.5 447 THR B O 1
ATOM 9477 N N . SER B 1 448 ? 7.129 -22.844 -21.219 1 84.75 448 SER B N 1
ATOM 9478 C CA . SER B 1 448 ? 6.531 -21.797 -22.031 1 84.75 448 SER B CA 1
ATOM 9479 C C . SER B 1 448 ? 5.766 -20.797 -21.172 1 84.75 448 SER B C 1
ATOM 9481 O O . SER B 1 448 ? 5.82 -19.594 -21.406 1 84.75 448 SER B O 1
ATOM 9483 N N . ASN B 1 449 ? 5.07 -21.344 -20.156 1 83.81 449 ASN B N 1
ATOM 9484 C CA . ASN B 1 449 ? 4.332 -20.469 -19.266 1 83.81 449 ASN B CA 1
ATOM 9485 C C . ASN B 1 449 ? 5.273 -19.547 -18.469 1 83.81 449 ASN B C 1
ATOM 9487 O O . ASN B 1 449 ? 4.953 -18.391 -18.219 1 83.81 449 ASN B O 1
ATOM 9491 N N . SER B 1 450 ? 6.379 -20.078 -18.078 1 87.81 450 SER B N 1
ATOM 9492 C CA . SER B 1 450 ? 7.371 -19.266 -17.375 1 87.81 450 SER B CA 1
ATOM 9493 C C . SER B 1 450 ? 7.914 -18.156 -18.266 1 87.81 450 SER B C 1
ATOM 9495 O O . SER B 1 450 ? 8.078 -17.016 -17.812 1 87.81 450 SER B O 1
ATOM 9497 N N . ILE B 1 451 ? 8.148 -18.406 -19.5 1 87.19 451 ILE B N 1
ATOM 9498 C CA . ILE B 1 451 ? 8.648 -17.422 -20.453 1 87.19 451 ILE B CA 1
ATOM 9499 C C . ILE B 1 451 ? 7.582 -16.359 -20.672 1 87.19 451 ILE B C 1
ATOM 9501 O O . ILE B 1 451 ? 7.883 -15.156 -20.672 1 87.19 451 ILE B O 1
ATOM 9505 N N . PHE B 1 452 ? 6.398 -16.828 -20.672 1 81.75 452 PHE B N 1
ATOM 9506 C CA . PHE B 1 452 ? 5.289 -15.922 -20.906 1 81.75 452 PHE B CA 1
ATOM 9507 C C . PHE B 1 452 ? 5.094 -14.992 -19.719 1 81.75 452 PHE B C 1
ATOM 9509 O O . PHE B 1 452 ? 4.832 -13.797 -19.891 1 81.75 452 PHE B O 1
ATOM 9516 N N . SER B 1 453 ? 5.145 -15.547 -18.609 1 83.31 453 SER B N 1
ATOM 9517 C CA . SER B 1 453 ? 4.98 -14.727 -17.406 1 83.31 453 SER B CA 1
ATOM 9518 C C . SER B 1 453 ? 6.031 -13.625 -17.344 1 83.31 453 SER B C 1
ATOM 9520 O O . SER B 1 453 ? 5.73 -12.492 -16.953 1 83.31 453 SER B O 1
ATOM 9522 N N . PHE B 1 454 ? 7.215 -13.914 -17.797 1 87.88 454 PHE B N 1
ATOM 9523 C CA . PHE B 1 454 ? 8.281 -12.914 -17.812 1 87.88 454 PHE B CA 1
ATOM 9524 C C . PHE B 1 454 ? 7.977 -11.82 -18.828 1 87.88 454 PHE B C 1
ATOM 9526 O O . PHE B 1 454 ? 8.109 -10.633 -18.531 1 87.88 454 PHE B O 1
ATOM 9533 N N . VAL B 1 455 ? 7.469 -12.219 -20.016 1 83.19 455 VAL B N 1
ATOM 9534 C CA . VAL B 1 455 ? 7.219 -11.266 -21.094 1 83.19 455 VAL B CA 1
ATOM 9535 C C . VAL B 1 455 ? 6.051 -10.352 -20.719 1 83.19 455 VAL B C 1
ATOM 9537 O O . VAL B 1 455 ? 6.09 -9.148 -20.969 1 83.19 455 VAL B O 1
ATOM 9540 N N . SER B 1 456 ? 5.117 -10.922 -20.047 1 77.5 456 SER B N 1
ATOM 9541 C CA . SER B 1 456 ? 3.953 -10.141 -19.641 1 77.5 456 SER B CA 1
ATOM 9542 C C . SER B 1 456 ? 4.316 -9.109 -18.562 1 77.5 456 SER B C 1
ATOM 9544 O O . SER B 1 456 ? 3.723 -8.031 -18.5 1 77.5 456 SER B O 1
ATOM 9546 N N . ASP B 1 457 ? 5.332 -9.414 -17.734 1 82.5 457 ASP B N 1
ATOM 9547 C CA . ASP B 1 457 ? 5.699 -8.539 -16.625 1 82.5 457 ASP B CA 1
ATOM 9548 C C . ASP B 1 457 ? 6.781 -7.547 -17.047 1 82.5 457 ASP B C 1
ATOM 9550 O O . ASP B 1 457 ? 7.184 -6.688 -16.266 1 82.5 457 ASP B O 1
ATOM 9554 N N . TYR B 1 458 ? 7.188 -7.602 -18.25 1 83.5 458 TYR B N 1
ATOM 9555 C CA . TYR B 1 458 ? 8.305 -6.781 -18.719 1 83.5 458 TYR B CA 1
ATOM 9556 C C . TYR B 1 458 ? 7.914 -5.309 -18.766 1 83.5 458 TYR B C 1
ATOM 9558 O O . TYR B 1 458 ? 8.742 -4.43 -18.516 1 83.5 458 TYR B O 1
ATOM 9566 N N . ALA B 1 459 ? 6.66 -5.035 -18.969 1 78.81 459 ALA B N 1
ATOM 9567 C CA . ALA B 1 459 ? 6.195 -3.648 -19.016 1 78.81 459 ALA B CA 1
ATOM 9568 C C . ALA B 1 459 ? 6.348 -2.988 -17.641 1 78.81 459 ALA B C 1
ATOM 9570 O O . ALA B 1 459 ? 6.766 -1.832 -17.547 1 78.81 459 ALA B O 1
ATOM 9571 N N . ASN B 1 460 ? 6.105 -3.756 -16.625 1 79.38 460 ASN B N 1
ATOM 9572 C CA . ASN B 1 460 ? 6.262 -3.236 -15.273 1 79.38 460 ASN B CA 1
ATOM 9573 C C . ASN B 1 460 ? 7.727 -2.967 -14.945 1 79.38 460 ASN B C 1
ATOM 9575 O O . ASN B 1 460 ? 8.039 -2.006 -14.242 1 79.38 460 ASN B O 1
ATOM 9579 N N . TYR B 1 461 ? 8.578 -3.787 -15.469 1 87.25 461 TYR B N 1
ATOM 9580 C CA . TYR B 1 461 ? 10.016 -3.609 -15.273 1 87.25 461 TYR B CA 1
ATOM 9581 C C . TYR B 1 461 ? 10.5 -2.34 -15.961 1 87.25 461 TYR B C 1
ATOM 9583 O O . TYR B 1 461 ? 11.242 -1.552 -15.367 1 87.25 461 TYR B O 1
ATOM 9591 N N . LYS B 1 462 ? 10.047 -2.131 -17.141 1 82.62 462 LYS B N 1
ATOM 9592 C CA . LYS B 1 462 ? 10.469 -0.956 -17.891 1 82.62 462 LYS B CA 1
ATOM 9593 C C . LYS B 1 462 ? 9.992 0.33 -17.219 1 82.62 462 LYS B C 1
ATOM 9595 O O . LYS B 1 462 ? 10.758 1.29 -17.109 1 82.62 462 LYS B O 1
ATOM 9600 N N . LYS B 1 463 ? 8.867 0.305 -16.734 1 79.81 463 LYS B N 1
ATOM 9601 C CA . LYS B 1 463 ? 8.328 1.485 -16.062 1 79.81 463 LYS B CA 1
ATOM 9602 C C . LYS B 1 463 ? 9.039 1.753 -14.75 1 79.81 463 LYS B C 1
ATOM 9604 O O . LYS B 1 463 ? 9.297 2.906 -14.398 1 79.81 463 LYS B O 1
ATOM 9609 N N . SER B 1 464 ? 9.305 0.678 -14.016 1 84 464 SER B N 1
ATOM 9610 C CA . SER B 1 464 ? 10.047 0.833 -12.766 1 84 464 SER B CA 1
ATOM 9611 C C . SER B 1 464 ? 11.445 1.379 -13.008 1 84 464 SER B C 1
ATOM 9613 O O . SER B 1 464 ? 11.945 2.201 -12.242 1 84 464 SER B O 1
ATOM 9615 N N . LYS B 1 465 ? 11.992 0.929 -14.062 1 85.5 465 LYS B N 1
ATOM 9616 C CA . LYS B 1 465 ? 13.32 1.407 -14.43 1 85.5 465 LYS B CA 1
ATOM 9617 C C . LYS B 1 465 ? 13.289 2.889 -14.797 1 85.5 465 LYS B C 1
ATOM 9619 O O . LYS B 1 465 ? 14.188 3.646 -14.406 1 85.5 465 LYS B O 1
ATOM 9624 N N . GLU B 1 466 ? 12.281 3.275 -15.422 1 81.69 466 GLU B N 1
ATOM 9625 C CA . GLU B 1 466 ? 12.125 4.68 -15.789 1 81.69 466 GLU B CA 1
ATOM 9626 C C . GLU B 1 466 ? 11.898 5.551 -14.562 1 81.69 466 GLU B C 1
ATOM 9628 O O . GLU B 1 466 ? 12.469 6.641 -14.453 1 81.69 466 GLU B O 1
ATOM 9633 N N . LEU B 1 467 ? 11.133 5.074 -13.695 1 82.12 467 LEU B N 1
ATOM 9634 C CA . LEU B 1 467 ? 10.875 5.797 -12.453 1 82.12 467 LEU B CA 1
ATOM 9635 C C . LEU B 1 467 ? 12.156 6 -11.664 1 82.12 467 LEU B C 1
ATOM 9637 O O . LEU B 1 467 ? 12.398 7.078 -11.117 1 82.12 467 LEU B O 1
ATOM 9641 N N . LEU B 1 468 ? 12.969 5.023 -11.633 1 84 468 LEU B N 1
ATOM 9642 C CA . LEU B 1 468 ? 14.219 5.098 -10.875 1 84 468 LEU B CA 1
ATOM 9643 C C . LEU B 1 468 ? 15.219 6.016 -11.57 1 84 468 LEU B C 1
ATOM 9645 O O . LEU B 1 468 ? 15.953 6.75 -10.906 1 84 468 LEU B O 1
ATOM 9649 N N . ASN B 1 469 ? 15.188 5.926 -12.82 1 80.38 469 ASN B N 1
ATOM 9650 C CA . ASN B 1 469 ? 16.062 6.828 -13.562 1 80.38 469 ASN B CA 1
ATOM 9651 C C . ASN B 1 469 ? 15.688 8.289 -13.344 1 80.38 469 ASN B C 1
ATOM 9653 O O . ASN B 1 469 ? 16.562 9.148 -13.203 1 80.38 469 ASN B O 1
ATOM 9657 N N . ASP B 1 470 ? 14.469 8.516 -13.234 1 75.12 470 ASP B N 1
ATOM 9658 C CA . ASP B 1 470 ? 13.992 9.867 -12.945 1 75.12 470 ASP B CA 1
ATOM 9659 C C . ASP B 1 470 ? 14.398 10.297 -11.531 1 75.12 470 ASP B C 1
ATOM 9661 O O . ASP B 1 470 ? 14.773 11.453 -11.312 1 75.12 470 ASP B O 1
ATOM 9665 N N . PHE B 1 471 ? 14.336 9.438 -10.711 1 83.25 471 PHE B N 1
ATOM 9666 C CA . PHE B 1 471 ? 14.711 9.711 -9.328 1 83.25 471 PHE B CA 1
ATOM 9667 C C . PHE B 1 471 ? 16.188 10.078 -9.227 1 83.25 471 PHE B C 1
ATOM 9669 O O . PHE B 1 471 ? 16.562 10.984 -8.477 1 83.25 471 PHE B O 1
ATOM 9676 N N . LEU B 1 472 ? 16.969 9.445 -10 1 79.25 472 LEU B N 1
ATOM 9677 C CA . LEU B 1 472 ? 18.406 9.625 -9.906 1 79.25 472 LEU B CA 1
ATOM 9678 C C . LEU B 1 472 ? 18.844 10.898 -10.609 1 79.25 472 LEU B C 1
ATOM 9680 O O . LEU B 1 472 ? 19.859 11.5 -10.25 1 79.25 472 LEU B O 1
ATOM 9684 N N . THR B 1 473 ? 18.047 11.391 -11.445 1 75.12 473 THR B N 1
ATOM 9685 C CA . THR B 1 473 ? 18.547 12.469 -12.297 1 75.12 473 THR B CA 1
ATOM 9686 C C . THR B 1 473 ? 17.875 13.789 -11.93 1 75.12 473 THR B C 1
ATOM 9688 O O . THR B 1 473 ? 18.422 14.859 -12.211 1 75.12 473 THR B O 1
ATOM 9691 N N . THR B 1 474 ? 16.891 13.711 -11.234 1 72.44 474 THR B N 1
ATOM 9692 C CA . THR B 1 474 ? 16.125 14.945 -11.039 1 72.44 474 THR B CA 1
ATOM 9693 C C . THR B 1 474 ? 16.469 15.578 -9.695 1 72.44 474 THR B C 1
ATOM 9695 O O . THR B 1 474 ? 16.625 14.883 -8.688 1 72.44 474 THR B O 1
ATOM 9698 N N . GLU B 1 475 ? 16.609 16.938 -9.711 1 73.5 475 GLU B N 1
ATOM 9699 C CA . GLU B 1 475 ? 16.656 17.844 -8.57 1 73.5 475 GLU B CA 1
ATOM 9700 C C . GLU B 1 475 ? 17.672 17.391 -7.535 1 73.5 475 GLU B C 1
ATOM 9702 O O . GLU B 1 475 ? 17.359 17.297 -6.348 1 73.5 475 GLU B O 1
ATOM 9707 N N . ASN B 1 476 ? 18.859 16.984 -7.973 1 77.25 476 ASN B N 1
ATOM 9708 C CA . ASN B 1 476 ? 19.938 16.656 -7.051 1 77.25 476 ASN B CA 1
ATOM 9709 C C . ASN B 1 476 ? 20.781 17.891 -6.711 1 77.25 476 ASN B C 1
ATOM 9711 O O . ASN B 1 476 ? 20.953 18.781 -7.547 1 77.25 476 ASN B O 1
ATOM 9715 N N . LYS B 1 477 ? 21.188 17.906 -5.395 1 76.56 477 LYS B N 1
ATOM 9716 C CA . LYS B 1 477 ? 22.094 18.969 -4.984 1 76.56 477 LYS B CA 1
ATOM 9717 C C . LYS B 1 477 ? 23.469 18.781 -5.605 1 76.56 477 LYS B C 1
ATOM 9719 O O . LYS B 1 477 ? 24 17.656 -5.613 1 76.56 477 LYS B O 1
ATOM 9724 N N . ASN B 1 478 ? 23.891 19.625 -6.48 1 67.56 478 ASN B N 1
ATOM 9725 C CA . ASN B 1 478 ? 25.203 19.516 -7.102 1 67.56 478 ASN B CA 1
ATOM 9726 C C . ASN B 1 478 ? 26.25 20.328 -6.348 1 67.56 478 ASN B C 1
ATOM 9728 O O . ASN B 1 478 ? 26.406 21.531 -6.609 1 67.56 478 ASN B O 1
ATOM 9732 N N . PHE B 1 479 ? 26.688 19.734 -5.184 1 67.75 479 PHE B N 1
ATOM 9733 C CA . PHE B 1 479 ? 27.75 20.453 -4.477 1 67.75 479 PHE B CA 1
ATOM 9734 C C . PHE B 1 479 ? 29.109 20.156 -5.109 1 67.75 479 PHE B C 1
ATOM 9736 O O . PHE B 1 479 ? 29.438 19 -5.363 1 67.75 479 PHE B O 1
ATOM 9743 N N . SER B 1 480 ? 29.688 21.094 -5.926 1 59.06 480 SER B N 1
ATOM 9744 C CA . SER B 1 480 ? 31.031 20.906 -6.465 1 59.06 480 SER B CA 1
ATOM 9745 C C . SER B 1 480 ? 32.062 20.75 -5.348 1 59.06 480 SER B C 1
ATOM 9747 O O . SER B 1 480 ? 32.062 21.516 -4.375 1 59.06 480 SER B O 1
ATOM 9749 N N . THR B 1 481 ? 32.656 19.641 -4.996 1 55.88 481 THR B N 1
ATOM 9750 C CA . THR B 1 481 ? 33.594 19.359 -3.904 1 55.88 481 THR B CA 1
ATOM 9751 C C . THR B 1 481 ? 35 19.891 -4.238 1 55.88 481 THR B C 1
ATOM 9753 O O . THR B 1 481 ? 35.875 19.906 -3.379 1 55.88 481 THR B O 1
ATOM 9756 N N . SER B 1 482 ? 35.406 20.375 -5.301 1 58.66 482 SER B N 1
ATOM 9757 C CA . SER B 1 482 ? 36.812 20.625 -5.52 1 58.66 482 SER B CA 1
ATOM 9758 C C . SER B 1 482 ? 37.219 21.969 -4.926 1 58.66 482 SER B C 1
ATOM 9760 O O . SER B 1 482 ? 36.531 22.984 -5.105 1 58.66 482 SER B O 1
ATOM 9762 N N . GLU B 1 483 ? 38.344 22.156 -4.223 1 64.69 483 GLU B N 1
ATOM 9763 C CA . GLU B 1 483 ? 39.188 23.219 -3.688 1 64.69 483 GLU B CA 1
ATOM 9764 C C . GLU B 1 483 ? 38.375 24.25 -2.939 1 64.69 483 GLU B C 1
ATOM 9766 O O . GLU B 1 483 ? 38.562 25.453 -3.119 1 64.69 483 GLU B O 1
ATOM 9771 N N . LYS B 1 484 ? 37.406 23.766 -2.082 1 76.19 484 LYS B N 1
ATOM 9772 C CA . LYS B 1 484 ? 36.5 24.734 -1.44 1 76.19 484 LYS B CA 1
ATOM 9773 C C . LYS B 1 484 ? 36.938 24.984 0.009 1 76.19 484 LYS B C 1
ATOM 9775 O O . LYS B 1 484 ? 37.594 24.156 0.614 1 76.19 484 LYS B O 1
ATOM 9780 N N . ILE B 1 485 ? 36.812 26.203 0.489 1 86.38 485 ILE B N 1
ATOM 9781 C CA . ILE B 1 485 ? 37.156 26.656 1.826 1 86.38 485 ILE B CA 1
ATOM 9782 C C . ILE B 1 485 ? 36.156 26.141 2.842 1 86.38 485 ILE B C 1
ATOM 9784 O O . ILE B 1 485 ? 34.938 26.078 2.559 1 86.38 485 ILE B O 1
ATOM 9788 N N . GLU B 1 486 ? 36.688 25.703 4.027 1 88.44 486 GLU B N 1
ATOM 9789 C CA . GLU B 1 486 ? 35.812 25.234 5.105 1 88.44 486 GLU B CA 1
ATOM 9790 C C . GLU B 1 486 ? 35.625 26.312 6.164 1 88.44 486 GLU B C 1
ATOM 9792 O O . GLU B 1 486 ? 36.562 26.969 6.57 1 88.44 486 GLU B O 1
ATOM 9797 N N . ILE B 1 487 ? 34.406 26.531 6.492 1 89.5 487 ILE B N 1
ATOM 9798 C CA . ILE B 1 487 ? 34.094 27.516 7.52 1 89.5 487 ILE B CA 1
ATOM 9799 C C . ILE B 1 487 ? 33.812 26.812 8.844 1 89.5 487 ILE B C 1
ATOM 9801 O O . ILE B 1 487 ? 32.938 25.922 8.906 1 89.5 487 ILE B O 1
ATOM 9805 N N . ASN B 1 488 ? 34.5 27.188 9.914 1 86.69 488 ASN B N 1
ATOM 9806 C CA . ASN B 1 488 ? 34.312 26.547 11.211 1 86.69 488 ASN B CA 1
ATOM 9807 C C . ASN B 1 488 ? 33.25 27.297 12.039 1 86.69 488 ASN B C 1
ATOM 9809 O O . ASN B 1 488 ? 32.375 26.672 12.617 1 86.69 488 ASN B O 1
ATOM 9813 N N . LYS B 1 489 ? 33.438 28.688 12.055 1 92.12 489 LYS B N 1
ATOM 9814 C CA . LYS B 1 489 ? 32.5 29.516 12.82 1 92.12 489 LYS B CA 1
ATOM 9815 C C . LYS B 1 489 ? 31.953 30.656 11.969 1 92.12 489 LYS B C 1
ATOM 9817 O O . LYS B 1 489 ? 32.719 31.344 11.281 1 92.12 489 LYS B O 1
ATOM 9822 N N . ILE B 1 490 ? 30.672 30.828 12 1 94.62 490 ILE B N 1
ATOM 9823 C CA . ILE B 1 490 ? 30.031 31.875 11.227 1 94.62 490 ILE B CA 1
ATOM 9824 C C . ILE B 1 490 ? 29.969 33.156 12.055 1 94.62 490 ILE B C 1
ATOM 9826 O O . ILE B 1 490 ? 29.453 33.156 13.18 1 94.62 490 ILE B O 1
ATOM 9830 N N . LYS B 1 491 ? 30.438 34.25 11.461 1 93.25 491 LYS B N 1
ATOM 9831 C CA . LYS B 1 491 ? 30.469 35.531 12.164 1 93.25 491 LYS B CA 1
ATOM 9832 C C . LYS B 1 491 ? 29.484 36.5 11.547 1 93.25 491 LYS B C 1
ATOM 9834 O O . LYS B 1 491 ? 28.891 37.344 12.25 1 93.25 491 LYS B O 1
ATOM 9839 N N . SER B 1 492 ? 29.391 36.406 10.328 1 94.25 492 SER B N 1
ATOM 9840 C CA . SER B 1 492 ? 28.484 37.312 9.633 1 94.25 492 SER B CA 1
ATOM 9841 C C . SER B 1 492 ? 27.984 36.719 8.328 1 94.25 492 SER B C 1
ATOM 9843 O O . SER B 1 492 ? 28.656 35.875 7.73 1 94.25 492 SER B O 1
ATOM 9845 N N . ILE B 1 493 ? 26.797 37.094 7.949 1 95.5 493 ILE B N 1
ATOM 9846 C CA . ILE B 1 493 ? 26.219 36.719 6.668 1 95.5 493 ILE B CA 1
ATOM 9847 C C . ILE B 1 493 ? 25.734 37.969 5.922 1 95.5 493 ILE B C 1
ATOM 9849 O O . ILE B 1 493 ? 24.922 38.719 6.441 1 95.5 493 ILE B O 1
ATOM 9853 N N . ASP B 1 494 ? 26.297 38.156 4.797 1 94.06 494 ASP B N 1
ATOM 9854 C CA . ASP B 1 494 ? 25.953 39.312 3.971 1 94.06 494 ASP B CA 1
ATOM 9855 C C . ASP B 1 494 ? 25.344 38.875 2.641 1 94.06 494 ASP B C 1
ATOM 9857 O O . ASP B 1 494 ? 25.969 38.156 1.869 1 94.06 494 ASP B O 1
ATOM 9861 N N . ILE B 1 495 ? 24.141 39.188 2.377 1 92.75 495 ILE B N 1
ATOM 9862 C CA . ILE B 1 495 ? 23.453 38.875 1.13 1 92.75 495 ILE B CA 1
ATOM 9863 C C . ILE B 1 495 ? 23.406 40.094 0.239 1 92.75 495 ILE B C 1
ATOM 9865 O O . ILE B 1 495 ? 22.891 41.156 0.641 1 92.75 495 ILE B O 1
ATOM 9869 N N . GLN B 1 496 ? 24.062 39.812 -0.915 1 87.31 496 GLN B N 1
ATOM 9870 C CA . GLN B 1 496 ? 24.094 40.906 -1.898 1 87.31 496 GLN B CA 1
ATOM 9871 C C . GLN B 1 496 ? 23.344 40.5 -3.166 1 87.31 496 GLN B C 1
ATOM 9873 O O . GLN B 1 496 ? 23.484 39.375 -3.654 1 87.31 496 GLN B O 1
ATOM 9878 N N . ASN B 1 497 ? 22.375 41.281 -3.656 1 85.75 497 ASN B N 1
ATOM 9879 C CA . ASN B 1 497 ? 21.625 41.094 -4.902 1 85.75 497 ASN B CA 1
ATOM 9880 C C . ASN B 1 497 ? 20.922 39.75 -4.957 1 85.75 497 ASN B C 1
ATOM 9882 O O . ASN B 1 497 ? 21.109 39 -5.902 1 85.75 497 ASN B O 1
ATOM 9886 N N . LEU B 1 498 ? 20.234 39.406 -3.971 1 88.31 498 LEU B N 1
ATOM 9887 C CA . LEU B 1 498 ? 19.516 38.156 -3.941 1 88.31 498 LEU B CA 1
ATOM 9888 C C . LEU B 1 498 ? 18.328 38.156 -4.902 1 88.31 498 LEU B C 1
ATOM 9890 O O . LEU B 1 498 ? 17.5 39.094 -4.844 1 88.31 498 LEU B O 1
ATOM 9894 N N . ASN B 1 499 ? 18.375 37.281 -5.848 1 84.75 499 ASN B N 1
ATOM 9895 C CA . ASN B 1 499 ? 17.25 37.062 -6.766 1 84.75 499 ASN B CA 1
ATOM 9896 C C . ASN B 1 499 ? 16.688 35.656 -6.633 1 84.75 499 ASN B C 1
ATOM 9898 O O . ASN B 1 499 ? 17.438 34.688 -6.602 1 84.75 499 ASN B O 1
ATOM 9902 N N . PHE B 1 500 ? 15.469 35.594 -6.383 1 85 500 PHE B N 1
ATOM 9903 C CA . PHE B 1 500 ? 14.859 34.25 -6.266 1 85 500 PHE B CA 1
ATOM 9904 C C . PHE B 1 500 ? 13.406 34.281 -6.734 1 85 500 PHE B C 1
ATOM 9906 O O . PHE B 1 500 ? 12.648 35.188 -6.371 1 85 500 PHE B O 1
ATOM 9913 N N . LYS B 1 501 ? 13.078 33.375 -7.605 1 76.25 501 LYS B N 1
ATOM 9914 C CA . LYS B 1 501 ? 11.719 33.219 -8.102 1 76.25 501 LYS B CA 1
ATOM 9915 C C . LYS B 1 501 ? 11.297 31.75 -8.031 1 76.25 501 LYS B C 1
ATOM 9917 O O . LYS B 1 501 ? 12.094 30.844 -8.312 1 76.25 501 LYS B O 1
ATOM 9922 N N . TYR B 1 502 ? 10.047 31.562 -7.309 1 69.38 502 TYR B N 1
ATOM 9923 C CA . TYR B 1 502 ? 9.516 30.203 -7.352 1 69.38 502 TYR B CA 1
ATOM 9924 C C . TYR B 1 502 ? 9.07 29.828 -8.766 1 69.38 502 TYR B C 1
ATOM 9926 O O . TYR B 1 502 ? 8.836 30.703 -9.594 1 69.38 502 TYR B O 1
ATOM 9934 N N . ASP B 1 503 ? 9 28.516 -8.93 1 54.94 503 ASP B N 1
ATOM 9935 C CA . ASP B 1 503 ? 8.648 28.031 -10.258 1 54.94 503 ASP B CA 1
ATOM 9936 C C . ASP B 1 503 ? 7.312 28.609 -10.719 1 54.94 503 ASP B C 1
ATOM 9938 O O . ASP B 1 503 ? 7.109 28.844 -11.914 1 54.94 503 ASP B O 1
ATOM 9942 N N . ASN B 1 504 ? 6.266 28.891 -9.766 1 48.88 504 ASN B N 1
ATOM 9943 C CA . ASN B 1 504 ? 4.957 29.422 -10.148 1 48.88 504 ASN B CA 1
ATOM 9944 C C . ASN B 1 504 ? 4.988 30.938 -10.312 1 48.88 504 ASN B C 1
ATOM 9946 O O . ASN B 1 504 ? 3.969 31.594 -10.125 1 48.88 504 ASN B O 1
ATOM 9950 N N . GLU B 1 505 ? 6 31.5 -10.812 1 53.06 505 GLU B N 1
ATOM 9951 C CA . GLU B 1 505 ? 6.219 32.844 -11.336 1 53.06 505 GLU B CA 1
ATOM 9952 C C . GLU B 1 505 ? 6.199 33.875 -10.219 1 53.06 505 GLU B C 1
ATOM 9954 O O . GLU B 1 505 ? 6.262 35.094 -10.484 1 53.06 505 GLU B O 1
ATOM 9959 N N . LYS B 1 506 ? 6.105 33.5 -9.133 1 61.72 506 LYS B N 1
ATOM 9960 C CA . LYS B 1 506 ? 6.117 34.594 -8.133 1 61.72 506 LYS B CA 1
ATOM 9961 C C . LYS B 1 506 ? 7.547 34.938 -7.727 1 61.72 506 LYS B C 1
ATOM 9963 O O . LYS B 1 506 ? 8.289 34.094 -7.234 1 61.72 506 LYS B O 1
ATOM 9968 N N . THR B 1 507 ? 7.992 36.125 -8.32 1 74.25 507 THR B N 1
ATOM 9969 C CA . THR B 1 507 ? 9.273 36.656 -7.867 1 74.25 507 THR B CA 1
ATOM 9970 C C . THR B 1 507 ? 9.211 37.062 -6.398 1 74.25 507 THR B C 1
ATOM 9972 O O . THR B 1 507 ? 8.352 37.844 -6.008 1 74.25 507 THR B O 1
ATOM 9975 N N . ILE B 1 508 ? 10.039 36.438 -5.574 1 79.31 508 ILE B N 1
ATOM 9976 C CA . ILE B 1 508 ? 10.039 36.75 -4.145 1 79.31 508 ILE B CA 1
ATOM 9977 C C . ILE B 1 508 ? 11.094 37.812 -3.832 1 79.31 508 ILE B C 1
ATOM 9979 O O . ILE B 1 508 ? 10.805 38.781 -3.148 1 79.31 508 ILE B O 1
ATOM 9983 N N . PHE B 1 509 ? 12.305 37.625 -4.426 1 85.81 509 PHE B N 1
ATOM 9984 C CA . PHE B 1 509 ? 13.398 38.562 -4.176 1 85.81 509 PHE B CA 1
ATOM 9985 C C . PHE B 1 509 ? 13.984 39.062 -5.484 1 85.81 509 PHE B C 1
ATOM 9987 O O . PHE B 1 509 ? 14.18 38.281 -6.426 1 85.81 509 PHE B O 1
ATOM 9994 N N . GLU B 1 510 ? 14.07 40.375 -5.578 1 84.06 510 GLU B N 1
ATOM 9995 C CA . GLU B 1 510 ? 14.766 41.031 -6.68 1 84.06 510 GLU B CA 1
ATOM 9996 C C . GLU B 1 510 ? 15.82 42.031 -6.164 1 84.06 510 GLU B C 1
ATOM 9998 O O . GLU B 1 510 ? 15.484 43.094 -5.637 1 84.06 510 GLU B O 1
ATOM 10003 N N . ASP B 1 511 ? 17.047 41.75 -6.352 1 83.94 511 ASP B N 1
ATOM 10004 C CA . ASP B 1 511 ? 18.188 42.562 -5.922 1 83.94 511 ASP B CA 1
ATOM 10005 C C . ASP B 1 511 ? 18.078 42.906 -4.438 1 83.94 511 ASP B C 1
ATOM 10007 O O . ASP B 1 511 ? 18.188 44.062 -4.051 1 83.94 511 ASP B O 1
ATOM 10011 N N . PHE B 1 512 ? 17.75 41.906 -3.664 1 89.25 512 PHE B N 1
ATOM 10012 C CA . PHE B 1 512 ? 17.562 42.062 -2.225 1 89.25 512 PHE B CA 1
ATOM 10013 C C . PHE B 1 512 ? 18.906 42.031 -1.496 1 89.25 512 PHE B C 1
ATOM 10015 O O . PHE B 1 512 ? 19.781 41.25 -1.847 1 89.25 512 PHE B O 1
ATOM 10022 N N . LYS B 1 513 ? 19.172 43.031 -0.637 1 89.69 513 LYS B N 1
ATOM 10023 C CA . LYS B 1 513 ? 20.406 43.125 0.133 1 89.69 513 LYS B CA 1
ATOM 10024 C C . LYS B 1 513 ? 20.125 43.188 1.631 1 89.69 513 LYS B C 1
ATOM 10026 O O . LYS B 1 513 ? 19.203 43.875 2.061 1 89.69 513 LYS B O 1
ATOM 10031 N N . ILE B 1 514 ? 20.828 42.406 2.473 1 91.81 514 ILE B N 1
ATOM 10032 C CA . ILE B 1 514 ? 20.656 42.406 3.92 1 91.81 514 ILE B CA 1
ATOM 10033 C C . ILE B 1 514 ? 21.922 41.906 4.598 1 91.81 514 ILE B C 1
ATOM 10035 O O . ILE B 1 514 ? 22.578 40.969 4.094 1 91.81 514 ILE B O 1
ATOM 10039 N N . LYS B 1 515 ? 22.344 42.594 5.629 1 93.12 515 LYS B N 1
ATOM 10040 C CA . LYS B 1 515 ? 23.453 42.125 6.457 1 93.12 515 LYS B CA 1
ATOM 10041 C C . LYS B 1 515 ? 22.953 41.531 7.773 1 93.12 515 LYS B C 1
ATOM 10043 O O . LYS B 1 515 ? 22.234 42.188 8.531 1 93.12 515 LYS B O 1
ATOM 10048 N N . LEU B 1 516 ? 23.266 40.344 7.977 1 95.06 516 LEU B N 1
ATOM 10049 C CA . LEU B 1 516 ? 22.781 39.625 9.156 1 95.06 516 LEU B CA 1
ATOM 10050 C C . LEU B 1 516 ? 23.922 39.406 10.148 1 95.06 516 LEU B C 1
ATOM 10052 O O . LEU B 1 516 ? 25.016 38.969 9.75 1 95.06 516 LEU B O 1
ATOM 10056 N N . LYS B 1 517 ? 23.594 39.688 11.391 1 95.31 517 LYS B N 1
ATOM 10057 C CA . LYS B 1 517 ? 24.5 39.438 12.508 1 95.31 517 LYS B CA 1
ATOM 10058 C C . LYS B 1 517 ? 23.922 38.375 13.445 1 95.31 517 LYS B C 1
ATOM 10060 O O . LYS B 1 517 ? 22.781 37.938 13.273 1 95.31 517 LYS B O 1
ATOM 10065 N N . ASN B 1 518 ? 24.766 37.906 14.305 1 95.38 518 ASN B N 1
ATOM 10066 C CA . ASN B 1 518 ? 24.266 36.969 15.289 1 95.38 518 ASN B CA 1
ATOM 10067 C C . ASN B 1 518 ? 23.125 37.562 16.125 1 95.38 518 ASN B C 1
ATOM 10069 O O . ASN B 1 518 ? 23.141 38.75 16.438 1 95.38 518 ASN B O 1
ATOM 10073 N N . GLN B 1 519 ? 22.094 36.844 16.406 1 96 519 GLN B N 1
ATOM 10074 C CA . GLN B 1 519 ? 20.938 37.219 17.203 1 96 519 GLN B CA 1
ATOM 10075 C C . GLN B 1 519 ? 20.094 38.281 16.469 1 96 519 GLN B C 1
ATOM 10077 O O . GLN B 1 519 ? 19.781 39.312 17.031 1 96 519 GLN B O 1
ATOM 10082 N N . THR B 1 520 ? 19.922 37.938 15.227 1 95.88 520 THR B N 1
ATOM 10083 C CA . THR B 1 520 ? 19.062 38.812 14.422 1 95.88 520 THR B CA 1
ATOM 10084 C C . THR B 1 520 ? 17.656 38.25 14.32 1 95.88 520 THR B C 1
ATOM 10086 O O . THR B 1 520 ? 17.469 37.062 14.07 1 95.88 520 THR B O 1
ATOM 10089 N N . ILE B 1 521 ? 16.641 38.969 14.57 1 95.19 521 ILE B N 1
ATOM 10090 C CA . ILE B 1 521 ? 15.242 38.625 14.359 1 95.19 521 ILE B CA 1
ATOM 10091 C C . ILE B 1 521 ? 14.688 39.375 13.156 1 95.19 521 ILE B C 1
ATOM 10093 O O . ILE B 1 521 ? 14.891 40.594 13.031 1 95.19 521 ILE B O 1
ATOM 10097 N N . LEU B 1 522 ? 14.188 38.688 12.258 1 93.88 522 LEU B N 1
ATOM 10098 C CA . LEU B 1 522 ? 13.578 39.219 11.047 1 93.88 522 LEU B CA 1
ATOM 10099 C C . LEU B 1 522 ? 12.055 39.281 11.195 1 93.88 522 LEU B C 1
ATOM 10101 O O . LEU B 1 522 ? 11.43 38.312 11.641 1 93.88 522 LEU B O 1
ATOM 10105 N N . TYR B 1 523 ? 11.5 40.438 10.938 1 87.69 523 TYR B N 1
ATOM 10106 C CA . TYR B 1 523 ? 10.047 40.562 10.969 1 87.69 523 TYR B CA 1
ATOM 10107 C C . TYR B 1 523 ? 9.555 41.344 9.734 1 87.69 523 TYR B C 1
ATOM 10109 O O . TYR B 1 523 ? 10.344 41.969 9.023 1 87.69 523 TYR B O 1
ATOM 10117 N N . GLY B 1 524 ? 8.391 41.125 9.344 1 79.25 524 GLY B N 1
ATOM 10118 C CA . GLY B 1 524 ? 7.773 41.719 8.172 1 79.25 524 GLY B CA 1
ATOM 10119 C C . GLY B 1 524 ? 6.387 41.156 7.891 1 79.25 524 GLY B C 1
ATOM 10120 O O . GLY B 1 524 ? 5.891 40.312 8.617 1 79.25 524 GLY B O 1
ATOM 10121 N N . LYS B 1 525 ? 5.879 41.656 6.824 1 71.12 525 LYS B N 1
ATOM 10122 C CA . LYS B 1 525 ? 4.516 41.281 6.469 1 71.12 525 LYS B CA 1
ATOM 10123 C C . LYS B 1 525 ? 4.453 39.812 6.066 1 71.12 525 LYS B C 1
ATOM 10125 O O . LYS B 1 525 ? 5.461 39.219 5.648 1 71.12 525 LYS B O 1
ATOM 10130 N N . ASN B 1 526 ? 3.34 39.281 6.305 1 63.72 526 ASN B N 1
ATOM 10131 C CA . ASN B 1 526 ? 3.158 37.875 5.91 1 63.72 526 ASN B CA 1
ATOM 10132 C C . ASN B 1 526 ? 3.309 37.688 4.398 1 63.72 526 ASN B C 1
ATOM 10134 O O . ASN B 1 526 ? 2.805 38.5 3.621 1 63.72 526 ASN B O 1
ATOM 10138 N N . GLY B 1 527 ? 4.102 36.688 3.975 1 70.5 527 GLY B N 1
ATOM 10139 C CA . GLY B 1 527 ? 4.258 36.344 2.568 1 70.5 527 GLY B CA 1
ATOM 10140 C C . GLY B 1 527 ? 5.336 37.156 1.875 1 70.5 527 GLY B C 1
ATOM 10141 O O . GLY B 1 527 ? 5.531 37.031 0.664 1 70.5 527 GLY B O 1
ATOM 10142 N N . ILE B 1 528 ? 5.969 37.906 2.621 1 74.25 528 ILE B N 1
ATOM 10143 C CA . ILE B 1 528 ? 6.953 38.781 2.006 1 74.25 528 ILE B CA 1
ATOM 10144 C C . ILE B 1 528 ? 8.195 37.969 1.62 1 74.25 528 ILE B C 1
ATOM 10146 O O . ILE B 1 528 ? 9 38.438 0.801 1 74.25 528 ILE B O 1
ATOM 10150 N N . GLY B 1 529 ? 8.422 36.812 2.186 1 83.38 529 GLY B N 1
ATOM 10151 C CA . GLY B 1 529 ? 9.555 35.969 1.802 1 83.38 529 GLY B CA 1
ATOM 10152 C C . GLY B 1 529 ? 10.445 35.594 2.971 1 83.38 529 GLY B C 1
ATOM 10153 O O . GLY B 1 529 ? 11.578 35.156 2.775 1 83.38 529 GLY B O 1
ATOM 10154 N N . LYS B 1 530 ? 10.031 35.781 4.148 1 87.81 530 LYS B N 1
ATOM 10155 C CA . LYS B 1 530 ? 10.844 35.531 5.332 1 87.81 530 LYS B CA 1
ATOM 10156 C C . LYS B 1 530 ? 11.281 34.062 5.379 1 87.81 530 LYS B C 1
ATOM 10158 O O . LYS B 1 530 ? 12.469 33.781 5.527 1 87.81 530 LYS B O 1
ATOM 10163 N N . SER B 1 531 ? 10.312 33.188 5.188 1 86.5 531 SER B N 1
ATOM 10164 C CA . SER B 1 531 ? 10.617 31.75 5.215 1 86.5 531 SER B CA 1
ATOM 10165 C C . SER B 1 531 ? 11.484 31.344 4.027 1 86.5 531 SER B C 1
ATOM 10167 O O . SER B 1 531 ? 12.352 30.469 4.156 1 86.5 531 SER B O 1
ATOM 10169 N N . THR B 1 532 ? 11.258 31.953 2.891 1 86.94 532 THR B N 1
ATOM 10170 C CA . THR B 1 532 ? 12.055 31.672 1.699 1 86.94 532 THR B CA 1
ATOM 10171 C C . THR B 1 532 ? 13.516 32.062 1.915 1 86.94 532 THR B C 1
ATOM 10173 O O . THR B 1 532 ? 14.422 31.344 1.485 1 86.94 532 THR B O 1
ATOM 10176 N N . LEU B 1 533 ? 13.672 33.219 2.547 1 91.44 533 LEU B N 1
ATOM 10177 C CA . LEU B 1 533 ? 15.031 33.656 2.842 1 91.44 533 LEU B CA 1
ATOM 10178 C C . LEU B 1 533 ? 15.758 32.625 3.713 1 91.44 533 LEU B C 1
ATOM 10180 O O . LEU B 1 533 ? 16.906 32.281 3.449 1 91.44 533 LEU B O 1
ATOM 10184 N N . LEU B 1 534 ? 15.062 32.125 4.711 1 93.69 534 LEU B N 1
ATOM 10185 C CA . LEU B 1 534 ? 15.672 31.125 5.59 1 93.69 534 LEU B CA 1
ATOM 10186 C C . LEU B 1 534 ? 15.969 29.828 4.828 1 93.69 534 LEU B C 1
ATOM 10188 O O . LEU B 1 534 ? 17 29.188 5.062 1 93.69 534 LEU B O 1
ATOM 10192 N N . LYS B 1 535 ? 15.102 29.5 3.977 1 90.12 535 LYS B N 1
ATOM 10193 C CA . LYS B 1 535 ? 15.297 28.281 3.191 1 90.12 535 LYS B CA 1
ATOM 10194 C C . LYS B 1 535 ? 16.484 28.422 2.25 1 90.12 535 LYS B C 1
ATOM 10196 O O . LYS B 1 535 ? 17.188 27.453 1.979 1 90.12 535 LYS B O 1
ATOM 10201 N N . ILE B 1 536 ? 16.703 29.562 1.757 1 89.62 536 ILE B N 1
ATOM 10202 C CA . ILE B 1 536 ? 17.859 29.828 0.914 1 89.62 536 ILE B CA 1
ATOM 10203 C C . ILE B 1 536 ? 19.125 29.734 1.748 1 89.62 536 ILE B C 1
ATOM 10205 O O . ILE B 1 536 ? 20.109 29.125 1.326 1 89.62 536 ILE B O 1
ATOM 10209 N N . LEU B 1 537 ? 19.031 30.297 2.914 1 92.12 537 LEU B N 1
ATOM 10210 C CA . LEU B 1 537 ? 20.188 30.281 3.805 1 92.12 537 LEU B CA 1
ATOM 10211 C C . LEU B 1 537 ? 20.484 28.859 4.266 1 92.12 537 LEU B C 1
ATOM 10213 O O . LEU B 1 537 ? 21.641 28.516 4.523 1 92.12 537 LEU B O 1
ATOM 10217 N N . SER B 1 538 ? 19.5 28.047 4.387 1 92.31 538 SER B N 1
ATOM 10218 C CA . SER B 1 538 ? 19.656 26.672 4.816 1 92.31 538 SER B CA 1
ATOM 10219 C C . SER B 1 538 ? 20.125 25.781 3.666 1 92.31 538 SER B C 1
ATOM 10221 O O . SER B 1 538 ? 20.391 24.594 3.857 1 92.31 538 SER B O 1
ATOM 10223 N N . LEU B 1 539 ? 20.141 26.328 2.451 1 86.56 539 LEU B N 1
ATOM 10224 C CA . LEU B 1 539 ? 20.562 25.625 1.246 1 86.56 539 LEU B CA 1
ATOM 10225 C C . LEU B 1 539 ? 19.484 24.641 0.78 1 86.56 539 LEU B C 1
ATOM 10227 O O . LEU B 1 539 ? 19.766 23.734 -0.006 1 86.56 539 LEU B O 1
ATOM 10231 N N . ASN B 1 540 ? 18.312 24.75 1.378 1 84.62 540 ASN B N 1
ATOM 10232 C CA . ASN B 1 540 ? 17.172 23.953 0.894 1 84.62 540 ASN B CA 1
ATOM 10233 C C . ASN B 1 540 ? 16.703 24.438 -0.472 1 84.62 540 ASN B C 1
ATOM 10235 O O . ASN B 1 540 ? 16.156 23.656 -1.259 1 84.62 540 ASN B O 1
ATOM 10239 N N . LEU B 1 541 ? 16.797 25.719 -0.609 1 81.31 541 LEU B N 1
ATOM 10240 C CA . LEU B 1 541 ? 16.5 26.344 -1.891 1 81.31 541 LEU B CA 1
ATOM 10241 C C . LEU B 1 541 ? 17.75 27 -2.48 1 81.31 541 LEU B C 1
ATOM 10243 O O . LEU B 1 541 ? 18.531 27.609 -1.757 1 81.31 541 LEU B O 1
ATOM 10247 N N . MET B 1 542 ? 17.875 26.734 -3.688 1 75.56 542 MET B N 1
ATOM 10248 C CA . MET B 1 542 ? 19.016 27.344 -4.355 1 75.56 542 MET B CA 1
ATOM 10249 C C . MET B 1 542 ? 18.625 28.672 -5.012 1 75.56 542 MET B C 1
ATOM 10251 O O . MET B 1 542 ? 17.547 28.781 -5.59 1 75.56 542 MET B O 1
ATOM 10255 N N . SER B 1 543 ? 19.406 29.578 -4.691 1 74.44 543 SER B N 1
ATOM 10256 C CA . SER B 1 543 ? 19.172 30.875 -5.289 1 74.44 543 SER B CA 1
ATOM 10257 C C . SER B 1 543 ? 19.516 30.891 -6.773 1 74.44 543 SER B C 1
ATOM 10259 O O . SER B 1 543 ? 20.234 30.016 -7.25 1 74.44 543 SER B O 1
ATOM 10261 N N . ASP B 1 544 ? 18.828 31.797 -7.367 1 69.44 544 ASP B N 1
ATOM 10262 C CA . ASP B 1 544 ? 19.047 31.922 -8.805 1 69.44 544 ASP B CA 1
ATOM 10263 C C . ASP B 1 544 ? 20.469 32.406 -9.102 1 69.44 544 ASP B C 1
ATOM 10265 O O . ASP B 1 544 ? 21.172 32.844 -8.195 1 69.44 544 ASP B O 1
ATOM 10269 N N . LYS B 1 545 ? 20.844 32.281 -10.336 1 68.31 545 LYS B N 1
ATOM 10270 C CA . LYS B 1 545 ? 22.172 32.75 -10.781 1 68.31 545 LYS B CA 1
ATOM 10271 C C . LYS B 1 545 ? 22.344 34.219 -10.523 1 68.31 545 LYS B C 1
ATOM 10273 O O . LYS B 1 545 ? 21.391 35 -10.617 1 68.31 545 LYS B O 1
ATOM 10278 N N . GLY B 1 546 ? 23.469 34.625 -10.039 1 68.94 546 GLY B N 1
ATOM 10279 C CA . GLY B 1 546 ? 23.781 36.031 -9.82 1 68.94 546 GLY B CA 1
ATOM 10280 C C . GLY B 1 546 ? 23.703 36.438 -8.359 1 68.94 546 GLY B C 1
ATOM 10281 O O . GLY B 1 546 ? 24.125 37.531 -7.996 1 68.94 546 GLY B O 1
ATOM 10282 N N . THR B 1 547 ? 23.078 35.562 -7.578 1 80.06 547 THR B N 1
ATOM 10283 C CA . THR B 1 547 ? 22.984 35.844 -6.148 1 80.06 547 THR B CA 1
ATOM 10284 C C . THR B 1 547 ? 24.344 35.688 -5.473 1 80.06 547 THR B C 1
ATOM 10286 O O . THR B 1 547 ? 25.109 34.781 -5.793 1 80.06 547 THR B O 1
ATOM 10289 N N . GLU B 1 548 ? 24.766 36.75 -4.719 1 83.75 548 GLU B N 1
ATOM 10290 C CA . GLU B 1 548 ? 26 36.688 -3.947 1 83.75 548 GLU B CA 1
ATOM 10291 C C . GLU B 1 548 ? 25.719 36.656 -2.449 1 83.75 548 GLU B C 1
ATOM 10293 O O . GLU B 1 548 ? 25.156 37.594 -1.892 1 83.75 548 GLU B O 1
ATOM 10298 N N . ILE B 1 549 ? 26 35.562 -1.839 1 90.12 549 ILE B N 1
ATOM 10299 C CA . ILE B 1 549 ? 25.891 35.438 -0.392 1 90.12 549 ILE B CA 1
ATOM 10300 C C . ILE B 1 549 ? 27.281 35.25 0.213 1 90.12 549 ILE B C 1
ATOM 10302 O O . ILE B 1 549 ? 28 34.312 -0.144 1 90.12 549 ILE B O 1
ATOM 10306 N N . LEU B 1 550 ? 27.625 36.188 1.05 1 92.5 550 LEU B N 1
ATOM 10307 C CA . LEU B 1 550 ? 28.938 36.156 1.701 1 92.5 550 LEU B CA 1
ATOM 10308 C C . LEU B 1 550 ? 28.812 35.688 3.143 1 92.5 550 LEU B C 1
ATOM 10310 O O . LEU B 1 550 ? 28 36.188 3.908 1 92.5 550 LEU B O 1
ATOM 10314 N N . ILE B 1 551 ? 29.562 34.719 3.453 1 93.75 551 ILE B N 1
ATOM 10315 C CA . ILE B 1 551 ? 29.688 34.219 4.824 1 93.75 551 ILE B CA 1
ATOM 10316 C C . ILE B 1 551 ? 31.078 34.531 5.359 1 93.75 551 ILE B C 1
ATOM 10318 O O . ILE B 1 551 ? 32.062 34 4.836 1 93.75 551 ILE B O 1
ATOM 10322 N N . ASN B 1 552 ? 31.172 35.281 6.391 1 94.25 552 ASN B N 1
ATOM 10323 C CA . ASN B 1 552 ? 32.469 35.75 6.867 1 94.25 552 ASN B CA 1
ATOM 10324 C C . ASN B 1 552 ? 33.281 36.406 5.758 1 94.25 552 ASN B C 1
ATOM 10326 O O . ASN B 1 552 ? 34.438 36.125 5.562 1 94.25 552 ASN B O 1
ATOM 10330 N N . ASP B 1 553 ? 32.625 37.031 4.852 1 90.62 553 ASP B N 1
ATOM 10331 C CA . ASP B 1 553 ? 33.188 37.812 3.754 1 90.62 553 ASP B CA 1
ATOM 10332 C C . ASP B 1 553 ? 33.719 36.875 2.66 1 90.62 553 ASP B C 1
ATOM 10334 O O . ASP B 1 553 ? 34.562 37.281 1.838 1 90.62 553 ASP B O 1
ATOM 10338 N N . ILE B 1 554 ? 33.344 35.688 2.742 1 91.62 554 ILE B N 1
ATOM 10339 C CA . ILE B 1 554 ? 33.688 34.719 1.713 1 91.62 554 ILE B CA 1
ATOM 10340 C C . ILE B 1 554 ? 32.469 34.344 0.899 1 91.62 554 ILE B C 1
ATOM 10342 O O . ILE B 1 554 ? 31.391 34.062 1.463 1 91.62 554 ILE B O 1
ATOM 10346 N N . ASP B 1 555 ? 32.656 34.281 -0.315 1 88.56 555 ASP B N 1
ATOM 10347 C CA . ASP B 1 555 ? 31.531 33.938 -1.191 1 88.56 555 ASP B CA 1
ATOM 10348 C C . ASP B 1 555 ? 31.094 32.5 -0.975 1 88.56 555 ASP B C 1
ATOM 10350 O O . ASP B 1 555 ? 31.922 31.594 -0.831 1 88.56 555 ASP B O 1
ATOM 10354 N N . ARG B 1 556 ? 29.844 32.281 -0.963 1 86.38 556 ARG B N 1
ATOM 10355 C CA . ARG B 1 556 ? 29.266 30.984 -0.703 1 86.38 556 ARG B CA 1
ATOM 10356 C C . ARG B 1 556 ? 29.75 29.953 -1.719 1 86.38 556 ARG B C 1
ATOM 10358 O O . ARG B 1 556 ? 29.938 28.781 -1.382 1 86.38 556 ARG B O 1
ATOM 10365 N N . ASP B 1 557 ? 29.984 30.344 -2.922 1 80 557 ASP B N 1
ATOM 10366 C CA . ASP B 1 557 ? 30.406 29.438 -3.984 1 80 557 ASP B CA 1
ATOM 10367 C C . ASP B 1 557 ? 31.812 28.922 -3.742 1 80 557 ASP B C 1
ATOM 10369 O O . ASP B 1 557 ? 32.188 27.891 -4.293 1 80 557 ASP B O 1
ATOM 10373 N N . SER B 1 558 ? 32.531 29.594 -2.934 1 85.06 558 SER B N 1
ATOM 10374 C CA . SER B 1 558 ? 33.906 29.203 -2.631 1 85.06 558 SER B CA 1
ATOM 10375 C C . SER B 1 558 ? 33.969 28.344 -1.369 1 85.06 558 SER B C 1
ATOM 10377 O O . SER B 1 558 ? 35.031 27.844 -1.006 1 85.06 558 SER B O 1
ATOM 10379 N N . ILE B 1 559 ? 32.875 28.156 -0.793 1 88.25 559 ILE B N 1
ATOM 10380 C CA . ILE B 1 559 ? 32.812 27.406 0.453 1 88.25 559 ILE B CA 1
ATOM 10381 C C . ILE B 1 559 ? 32.375 25.969 0.165 1 88.25 559 ILE B C 1
ATOM 10383 O O . ILE B 1 559 ? 31.672 25.719 -0.807 1 88.25 559 ILE B O 1
ATOM 10387 N N . ASN B 1 560 ? 32.938 25.094 0.966 1 85.81 560 ASN B N 1
ATOM 10388 C CA . ASN B 1 560 ? 32.469 23.719 0.921 1 85.81 560 ASN B CA 1
ATOM 10389 C C . ASN B 1 560 ? 31.031 23.594 1.452 1 85.81 560 ASN B C 1
ATOM 10391 O O . ASN B 1 560 ? 30.828 23.469 2.66 1 85.81 560 ASN B O 1
ATOM 10395 N N . LEU B 1 561 ? 30.109 23.516 0.579 1 85.5 561 LEU B N 1
ATOM 10396 C CA . LEU B 1 561 ? 28.688 23.594 0.941 1 85.5 561 LEU B CA 1
ATOM 10397 C C . LEU B 1 561 ? 28.234 22.312 1.643 1 85.5 561 LEU B C 1
ATOM 10399 O O . LEU B 1 561 ? 27.328 22.359 2.48 1 85.5 561 LEU B O 1
ATOM 10403 N N . LYS B 1 562 ? 28.859 21.266 1.382 1 82.12 562 LYS B N 1
ATOM 10404 C CA . LYS B 1 562 ? 28.484 20.016 2.027 1 82.12 562 LYS B CA 1
ATOM 10405 C C . LYS B 1 562 ? 28.797 20.047 3.52 1 82.12 562 LYS B C 1
ATOM 10407 O O . LYS B 1 562 ? 27.953 19.672 4.344 1 82.12 562 LYS B O 1
ATOM 10412 N N . LYS B 1 563 ? 29.938 20.562 3.832 1 84.88 563 LYS B N 1
ATOM 10413 C CA . LYS B 1 563 ? 30.328 20.656 5.234 1 84.88 563 LYS B CA 1
ATOM 10414 C C . LYS B 1 563 ? 29.516 21.734 5.957 1 84.88 563 LYS B C 1
ATOM 10416 O O . LYS B 1 563 ? 29.203 21.594 7.141 1 84.88 563 LYS B O 1
ATOM 10421 N N . LEU B 1 564 ? 29.266 22.766 5.203 1 89.56 564 LEU B N 1
ATOM 10422 C CA . LEU B 1 564 ? 28.453 23.828 5.785 1 89.56 564 LEU B CA 1
ATOM 10423 C C . LEU B 1 564 ? 27.047 23.344 6.082 1 89.56 564 LEU B C 1
ATOM 10425 O O . LEU B 1 564 ? 26.453 23.703 7.105 1 89.56 564 LEU B O 1
ATOM 10429 N N . GLU B 1 565 ? 26.531 22.594 5.23 1 89 565 GLU B N 1
ATOM 10430 C CA . GLU B 1 565 ? 25.172 22.078 5.375 1 89 565 GLU B CA 1
ATOM 10431 C C . GLU B 1 565 ? 25.016 21.297 6.676 1 89 565 GLU B C 1
ATOM 10433 O O . GLU B 1 565 ? 23.953 21.344 7.309 1 89 565 GLU B O 1
ATOM 10438 N N . ASP B 1 566 ? 26.109 20.656 7.035 1 88.5 566 ASP B N 1
ATOM 10439 C CA . ASP B 1 566 ? 26.062 19.859 8.258 1 88.5 566 ASP B CA 1
ATOM 10440 C C . ASP B 1 566 ? 25.969 20.75 9.492 1 88.5 566 ASP B C 1
ATOM 10442 O O . ASP B 1 566 ? 25.578 20.281 10.562 1 88.5 566 ASP B O 1
ATOM 10446 N N . LYS B 1 567 ? 26.266 22.016 9.305 1 92.75 567 LYS B N 1
ATOM 10447 C CA . LYS B 1 567 ? 26.281 22.938 10.438 1 92.75 567 LYS B CA 1
ATOM 10448 C C . LYS B 1 567 ? 25.062 23.844 10.422 1 92.75 567 LYS B C 1
ATOM 10450 O O . LYS B 1 567 ? 24.922 24.719 11.273 1 92.75 567 LYS B O 1
ATOM 10455 N N . ILE B 1 568 ? 24.203 23.594 9.484 1 94.81 568 ILE B N 1
ATOM 10456 C CA . ILE B 1 568 ? 23.016 24.422 9.375 1 94.81 568 ILE B CA 1
ATOM 10457 C C . ILE B 1 568 ? 21.812 23.688 9.977 1 94.81 568 ILE B C 1
ATOM 10459 O O . ILE B 1 568 ? 21.562 22.531 9.648 1 94.81 568 ILE B O 1
ATOM 10463 N N . PHE B 1 569 ? 21.172 24.344 10.898 1 95.62 569 PHE B N 1
ATOM 10464 C CA . PHE B 1 569 ? 19.953 23.828 11.516 1 95.62 569 PHE B CA 1
ATOM 10465 C C . PHE B 1 569 ? 18.766 24.719 11.188 1 95.62 569 PHE B C 1
ATOM 10467 O O . PHE B 1 569 ? 18.719 25.891 11.578 1 95.62 569 PHE B O 1
ATOM 10474 N N . TYR B 1 570 ? 17.906 24.203 10.375 1 95.62 570 TYR B N 1
ATOM 10475 C CA . TYR B 1 570 ? 16.672 24.891 10.031 1 95.62 570 TYR B CA 1
ATOM 10476 C C . TYR B 1 570 ? 15.492 24.281 10.766 1 95.62 570 TYR B C 1
ATOM 10478 O O . TYR B 1 570 ? 15.172 23.109 10.562 1 95.62 570 TYR B O 1
ATOM 10486 N N . ILE B 1 571 ? 14.82 25.016 11.594 1 94.38 571 ILE B N 1
ATOM 10487 C CA . ILE B 1 571 ? 13.719 24.531 12.422 1 94.38 571 ILE B CA 1
ATOM 10488 C C . ILE B 1 571 ? 12.453 25.312 12.102 1 94.38 571 ILE B C 1
ATOM 10490 O O . ILE B 1 571 ? 12.258 26.422 12.609 1 94.38 571 ILE B O 1
ATOM 10494 N N . PRO B 1 572 ? 11.578 24.672 11.375 1 91.62 572 PRO B N 1
ATOM 10495 C CA . PRO B 1 572 ? 10.289 25.312 11.109 1 91.62 572 PRO B CA 1
ATOM 10496 C C . PRO B 1 572 ? 9.312 25.188 12.281 1 91.62 572 PRO B C 1
ATOM 10498 O O . PRO B 1 572 ? 9.625 24.516 13.273 1 91.62 572 PRO B O 1
ATOM 10501 N N . SER B 1 573 ? 8.172 25.812 12.156 1 85.5 573 SER B N 1
ATOM 10502 C CA . SER B 1 573 ? 7.176 25.812 13.227 1 85.5 573 SER B CA 1
ATOM 10503 C C . SER B 1 573 ? 6.637 24.406 13.477 1 85.5 573 SER B C 1
ATOM 10505 O O . SER B 1 573 ? 6.242 24.078 14.594 1 85.5 573 SER B O 1
ATOM 10507 N N . ASP B 1 574 ? 6.664 23.594 12.469 1 82.5 574 ASP B N 1
ATOM 10508 C CA . ASP B 1 574 ? 6.102 22.25 12.594 1 82.5 574 ASP B CA 1
ATOM 10509 C C . ASP B 1 574 ? 7.199 21.188 12.531 1 82.5 574 ASP B C 1
ATOM 10511 O O . ASP B 1 574 ? 6.98 20.094 12.008 1 82.5 574 ASP B O 1
ATOM 10515 N N . ALA B 1 575 ? 8.312 21.578 13.055 1 87.81 575 ALA B N 1
ATOM 10516 C CA . ALA B 1 575 ? 9.422 20.625 13.094 1 87.81 575 ALA B CA 1
ATOM 10517 C C . ALA B 1 575 ? 9.047 19.375 13.883 1 87.81 575 ALA B C 1
ATOM 10519 O O . ALA B 1 575 ? 8.305 19.453 14.859 1 87.81 575 ALA B O 1
ATOM 10520 N N . THR B 1 576 ? 9.492 18.281 13.461 1 83.25 576 THR B N 1
ATOM 10521 C CA . THR B 1 576 ? 9.219 17 14.102 1 83.25 576 THR B CA 1
ATOM 10522 C C . THR B 1 576 ? 9.891 16.938 15.477 1 83.25 576 THR B C 1
ATOM 10524 O O . THR B 1 576 ? 11.07 17.266 15.617 1 83.25 576 THR B O 1
ATOM 10527 N N . ALA B 1 577 ? 9.023 16.516 16.406 1 83.19 577 ALA B N 1
ATOM 10528 C CA . ALA B 1 577 ? 9.578 16.375 17.75 1 83.19 577 ALA B CA 1
ATOM 10529 C C . ALA B 1 577 ? 10.281 15.031 17.922 1 83.19 577 ALA B C 1
ATOM 10531 O O . ALA B 1 577 ? 9.82 14.008 17.406 1 83.19 577 ALA B O 1
ATOM 10532 N N . MET B 1 578 ? 11.469 15.047 18.5 1 81.88 578 MET B N 1
ATOM 10533 C CA . MET B 1 578 ? 12.195 13.82 18.812 1 81.88 578 MET B CA 1
ATOM 10534 C C . MET B 1 578 ? 12.602 13.805 20.281 1 81.88 578 MET B C 1
ATOM 10536 O O . MET B 1 578 ? 12.562 14.828 20.953 1 81.88 578 MET B O 1
ATOM 10540 N N . GLU B 1 579 ? 12.891 12.586 20.656 1 79.38 579 GLU B N 1
ATOM 10541 C CA . GLU B 1 579 ? 13.359 12.445 22.031 1 79.38 579 GLU B CA 1
ATOM 10542 C C . GLU B 1 579 ? 14.648 13.227 22.266 1 79.38 579 GLU B C 1
ATOM 10544 O O . GLU B 1 579 ? 15.578 13.148 21.469 1 79.38 579 GLU B O 1
ATOM 10549 N N . VAL B 1 580 ? 14.586 14.016 23.25 1 83.62 580 VAL B N 1
ATOM 10550 C CA . VAL B 1 580 ? 15.734 14.859 23.562 1 83.62 580 VAL B CA 1
ATOM 10551 C C . VAL B 1 580 ? 16.656 14.125 24.547 1 83.62 580 VAL B C 1
ATOM 10553 O O . VAL B 1 580 ? 16.188 13.492 25.484 1 83.62 580 VAL B O 1
ATOM 10556 N N . ASP B 1 581 ? 17.906 14.133 24.266 1 81.75 581 ASP B N 1
ATOM 10557 C CA . ASP B 1 581 ? 18.938 13.586 25.156 1 81.75 581 ASP B CA 1
ATOM 10558 C C . ASP B 1 581 ? 19.344 14.602 26.219 1 81.75 581 ASP B C 1
ATOM 10560 O O . ASP B 1 581 ? 20.375 15.273 26.078 1 81.75 581 ASP B O 1
ATOM 10564 N N . TYR B 1 582 ? 18.609 14.625 27.234 1 84.69 582 TYR B N 1
ATOM 10565 C CA . TYR B 1 582 ? 18.859 15.594 28.297 1 84.69 582 TYR B CA 1
ATOM 10566 C C . TYR B 1 582 ? 20.188 15.336 28.984 1 84.69 582 TYR B C 1
ATOM 10568 O O . TYR B 1 582 ? 20.891 16.281 29.375 1 84.69 582 TYR B O 1
ATOM 10576 N N . SER B 1 583 ? 20.547 14.055 29.062 1 81.56 583 SER B N 1
ATOM 10577 C CA . SER B 1 583 ? 21.828 13.703 29.656 1 81.56 583 SER B CA 1
ATOM 10578 C C . SER B 1 583 ? 22.984 14.25 28.844 1 81.56 583 SER B C 1
ATOM 10580 O O . SER B 1 583 ? 23.969 14.734 29.406 1 81.56 583 SER B O 1
ATOM 10582 N N . GLY B 1 584 ? 22.828 14.18 27.609 1 82.44 584 GLY B N 1
ATOM 10583 C CA . GLY B 1 584 ? 23.875 14.719 26.734 1 82.44 584 GLY B CA 1
ATOM 10584 C C . GLY B 1 584 ? 24.016 16.219 26.844 1 82.44 584 GLY B C 1
ATOM 10585 O O . GLY B 1 584 ? 25.125 16.75 26.828 1 82.44 584 GLY B O 1
ATOM 10586 N N . ILE B 1 585 ? 22.906 16.906 26.969 1 87.94 585 ILE B N 1
ATOM 10587 C CA . ILE B 1 585 ? 22.906 18.359 27.109 1 87.94 585 ILE B CA 1
ATOM 10588 C C . ILE B 1 585 ? 23.594 18.75 28.406 1 87.94 585 ILE B C 1
ATOM 10590 O O . ILE B 1 585 ? 24.406 19.688 28.422 1 87.94 585 ILE B O 1
ATOM 10594 N N . LEU B 1 586 ? 23.375 17.969 29.453 1 86.19 586 LEU B N 1
ATOM 10595 C CA . LEU B 1 586 ? 23.938 18.281 30.766 1 86.19 586 LEU B CA 1
ATOM 10596 C C . LEU B 1 586 ? 25.438 17.969 30.781 1 86.19 586 LEU B C 1
ATOM 10598 O O . LEU B 1 586 ? 26.203 18.656 31.484 1 86.19 586 LEU B O 1
ATOM 10602 N N . HIS B 1 587 ? 25.812 17 30.047 1 84.62 587 HIS B N 1
ATOM 10603 C CA . HIS B 1 587 ? 27.219 16.672 29.953 1 84.62 587 HIS B CA 1
ATOM 10604 C C . HIS B 1 587 ? 28 17.797 29.297 1 84.62 587 HIS B C 1
ATOM 10606 O O . HIS B 1 587 ? 29.141 18.094 29.688 1 84.62 587 HIS B O 1
ATOM 10612 N N . LEU B 1 588 ? 27.344 18.453 28.359 1 83.25 588 LEU B N 1
ATOM 10613 C CA . LEU B 1 588 ? 28 19.531 27.609 1 83.25 588 LEU B CA 1
ATOM 10614 C C . LEU B 1 588 ? 27.906 20.844 28.375 1 83.25 588 LEU B C 1
ATOM 10616 O O . LEU B 1 588 ? 28.719 21.75 28.172 1 83.25 588 LEU B O 1
ATOM 10620 N N . ASN B 1 589 ? 26.797 20.938 29.094 1 87.56 589 ASN B N 1
ATOM 10621 C CA . ASN B 1 589 ? 26.531 22.156 29.859 1 87.56 589 ASN B CA 1
ATOM 10622 C C . ASN B 1 589 ? 26.25 21.844 31.328 1 87.56 589 ASN B C 1
ATOM 10624 O O . ASN B 1 589 ? 25.141 22.062 31.797 1 87.56 589 ASN B O 1
ATOM 10628 N N . PRO B 1 590 ? 27.281 21.547 32.062 1 85.56 590 PRO B N 1
ATOM 10629 C CA . PRO B 1 590 ? 27.078 21.141 33.438 1 85.56 590 PRO B CA 1
ATOM 10630 C C . PRO B 1 590 ? 26.5 22.266 34.312 1 85.56 590 PRO B C 1
ATOM 10632 O O . PRO B 1 590 ? 25.797 22 35.281 1 85.56 590 PRO B O 1
ATOM 10635 N N . LEU B 1 591 ? 26.734 23.469 33.938 1 84 591 LEU B N 1
ATOM 10636 C CA . LEU B 1 591 ? 26.312 24.625 34.719 1 84 591 LEU B CA 1
ATOM 10637 C C . LEU B 1 591 ? 24.812 24.812 34.625 1 84 591 LEU B C 1
ATOM 10639 O O . LEU B 1 591 ? 24.219 25.516 35.469 1 84 591 LEU B O 1
ATOM 10643 N N . LEU B 1 592 ? 24.219 24.125 33.688 1 87.19 592 LEU B N 1
ATOM 10644 C CA . LEU B 1 592 ? 22.797 24.344 33.438 1 87.19 592 LEU B CA 1
ATOM 10645 C C . LEU B 1 592 ? 21.969 23.25 34.125 1 87.19 592 LEU B C 1
ATOM 10647 O O . LEU B 1 592 ? 20.766 23.141 33.875 1 87.19 592 LEU B O 1
ATOM 10651 N N . THR B 1 593 ? 22.578 22.453 34.938 1 86.81 593 THR B N 1
ATOM 10652 C CA . THR B 1 593 ? 21.906 21.312 35.531 1 86.81 593 THR B CA 1
ATOM 10653 C C . THR B 1 593 ? 20.672 21.75 36.312 1 86.81 593 THR B C 1
ATOM 10655 O O . THR B 1 593 ? 19.578 21.172 36.156 1 86.81 593 THR B O 1
ATOM 10658 N N . GLN B 1 594 ? 20.828 22.766 37.125 1 87.56 594 GLN B N 1
ATOM 10659 C CA . GLN B 1 594 ? 19.719 23.219 37.969 1 87.56 594 GLN B CA 1
ATOM 10660 C C . GLN B 1 594 ? 18.609 23.844 37.125 1 87.56 594 GLN B C 1
ATOM 10662 O O . GLN B 1 594 ? 17.438 23.547 37.312 1 87.56 594 GLN B O 1
ATOM 10667 N N . GLU B 1 595 ? 19.031 24.672 36.219 1 90.06 595 GLU B N 1
ATOM 10668 C CA . GLU B 1 595 ? 18.062 25.375 35.375 1 90.06 595 GLU B CA 1
ATOM 10669 C C . GLU B 1 595 ? 17.297 24.406 34.5 1 90.06 595 GLU B C 1
ATOM 10671 O O . GLU B 1 595 ? 16.078 24.516 34.375 1 90.06 595 GLU B O 1
ATOM 10676 N N . LEU B 1 596 ? 18.016 23.484 34 1 90.94 596 LEU B N 1
ATOM 10677 C CA . LEU B 1 596 ? 17.375 22.516 33.094 1 90.94 596 LEU B CA 1
ATOM 10678 C C . LEU B 1 596 ? 16.438 21.609 33.875 1 90.94 596 LEU B C 1
ATOM 10680 O O . LEU B 1 596 ? 15.344 21.281 33.406 1 90.94 596 LEU B O 1
ATOM 10684 N N . SER B 1 597 ? 16.859 21.172 35 1 87.5 597 SER B N 1
ATOM 10685 C CA . SER B 1 597 ? 16.016 20.312 35.844 1 87.5 597 SER B CA 1
ATOM 10686 C C . SER B 1 597 ? 14.719 21.031 36.219 1 87.5 597 SER B C 1
ATOM 10688 O O . SER B 1 597 ? 13.641 20.438 36.156 1 87.5 597 SER B O 1
ATOM 10690 N N . ASN B 1 598 ? 14.898 22.266 36.625 1 86.75 598 ASN B N 1
ATOM 10691 C CA . ASN B 1 598 ? 13.734 23.062 36.969 1 86.75 598 ASN B CA 1
ATOM 10692 C C . ASN B 1 598 ? 12.805 23.266 35.781 1 86.75 598 ASN B C 1
ATOM 10694 O O . ASN B 1 598 ? 11.586 23.203 35.906 1 86.75 598 ASN B O 1
ATOM 10698 N N . PHE B 1 599 ? 13.445 23.516 34.688 1 89.88 599 PHE B N 1
ATOM 10699 C CA . PHE B 1 599 ? 12.695 23.734 33.469 1 89.88 599 PHE B CA 1
ATOM 10700 C C . PHE B 1 599 ? 11.883 22.5 33.094 1 89.88 599 PHE B C 1
ATOM 10702 O O . PHE B 1 599 ? 10.711 22.594 32.75 1 89.88 599 PHE B O 1
ATOM 10709 N N . LEU B 1 600 ? 12.469 21.359 33.281 1 87.38 600 LEU B N 1
ATOM 10710 C CA . LEU B 1 600 ? 11.828 20.094 32.906 1 87.38 600 LEU B CA 1
ATOM 10711 C C . LEU B 1 600 ? 10.711 19.766 33.906 1 87.38 600 LEU B C 1
ATOM 10713 O O . LEU B 1 600 ? 9.695 19.188 33.5 1 87.38 600 LEU B O 1
ATOM 10717 N N . LYS B 1 601 ? 10.945 20.141 35.062 1 82.94 601 LYS B N 1
ATOM 10718 C CA . LYS B 1 601 ? 9.922 19.906 36.094 1 82.94 601 LYS B CA 1
ATOM 10719 C C . LYS B 1 601 ? 8.688 20.766 35.812 1 82.94 601 LYS B C 1
ATOM 10721 O O . LYS B 1 601 ? 7.559 20.281 35.938 1 82.94 601 LYS B O 1
ATOM 10726 N N . VAL B 1 602 ? 8.977 21.984 35.438 1 81.06 602 VAL B N 1
ATOM 10727 C CA . VAL B 1 602 ? 7.895 22.953 35.219 1 81.06 602 VAL B CA 1
ATOM 10728 C C . VAL B 1 602 ? 7.129 22.609 33.969 1 81.06 602 VAL B C 1
ATOM 10730 O O . VAL B 1 602 ? 5.898 22.656 33.938 1 81.06 602 VAL B O 1
ATOM 10733 N N . THR B 1 603 ? 7.805 22.219 32.938 1 83.12 603 THR B N 1
ATOM 10734 C CA . THR B 1 603 ? 7.184 22.016 31.625 1 83.12 603 THR B CA 1
ATOM 10735 C C . THR B 1 603 ? 6.691 20.578 31.484 1 83.12 603 THR B C 1
ATOM 10737 O O . THR B 1 603 ? 5.895 20.281 30.594 1 83.12 603 THR B O 1
ATOM 10740 N N . LYS B 1 604 ? 7.195 19.625 32.25 1 77.44 604 LYS B N 1
ATOM 10741 C CA . LYS B 1 604 ? 6.852 18.203 32.219 1 77.44 604 LYS B CA 1
ATOM 10742 C C . LYS B 1 604 ? 7.23 17.562 30.891 1 77.44 604 LYS B C 1
ATOM 10744 O O . LYS B 1 604 ? 6.59 16.609 30.453 1 77.44 604 LYS B O 1
ATOM 10749 N N . LEU B 1 605 ? 8.156 18.062 30.219 1 81.75 605 LEU B N 1
ATOM 10750 C CA . LEU B 1 605 ? 8.562 17.562 28.906 1 81.75 605 LEU B CA 1
ATOM 10751 C C . LEU B 1 605 ? 9.195 16.188 29.016 1 81.75 605 LEU B C 1
ATOM 10753 O O . LEU B 1 605 ? 9.086 15.375 28.094 1 81.75 605 LEU B O 1
ATOM 10757 N N . SER B 1 606 ? 9.828 15.898 30.125 1 77.5 606 SER B N 1
ATOM 10758 C CA . SER B 1 606 ? 10.562 14.648 30.281 1 77.5 606 SER B CA 1
ATOM 10759 C C . SER B 1 606 ? 9.625 13.461 30.438 1 77.5 606 SER B C 1
ATOM 10761 O O . SER B 1 606 ? 10 12.328 30.156 1 77.5 606 SER B O 1
ATOM 10763 N N . SER B 1 607 ? 8.461 13.75 30.719 1 68.62 607 SER B N 1
ATOM 10764 C CA . SER B 1 607 ? 7.531 12.664 31.031 1 68.62 607 SER B CA 1
ATOM 10765 C C . SER B 1 607 ? 6.664 12.32 29.812 1 68.62 607 SER B C 1
ATOM 10767 O O . SER B 1 607 ? 5.914 11.344 29.844 1 68.62 607 SER B O 1
ATOM 10769 N N . LYS B 1 608 ? 6.871 13.055 28.781 1 70.75 608 LYS B N 1
ATOM 10770 C CA . LYS B 1 608 ? 5.977 12.867 27.641 1 70.75 608 LYS B CA 1
ATOM 10771 C C . LYS B 1 608 ? 6.711 12.234 26.469 1 70.75 608 LYS B C 1
ATOM 10773 O O . LYS B 1 608 ? 7.875 12.539 26.219 1 70.75 608 LYS B O 1
ATOM 10778 N N . GLN B 1 609 ? 5.941 11.32 25.906 1 70.38 609 GLN B N 1
ATOM 10779 C CA . GLN B 1 609 ? 6.445 10.789 24.656 1 70.38 609 GLN B CA 1
ATOM 10780 C C . GLN B 1 609 ? 6.18 11.766 23.5 1 70.38 609 GLN B C 1
ATOM 10782 O O . GLN B 1 609 ? 5.289 12.609 23.594 1 70.38 609 GLN B O 1
ATOM 10787 N N . THR B 1 610 ? 6.984 11.602 22.438 1 75.12 610 THR B N 1
ATOM 10788 C CA . THR B 1 610 ? 6.938 12.523 21.312 1 75.12 610 THR B CA 1
ATOM 10789 C C . THR B 1 610 ? 5.539 12.562 20.703 1 75.12 610 THR B C 1
ATOM 10791 O O . THR B 1 610 ? 5.07 13.625 20.281 1 75.12 610 THR B O 1
ATOM 10794 N N . ASN B 1 611 ? 4.91 11.508 20.719 1 64.12 611 ASN B N 1
ATOM 10795 C CA . ASN B 1 611 ? 3.6 11.422 20.094 1 64.12 611 ASN B CA 1
ATOM 10796 C C . ASN B 1 611 ? 2.51 12.031 20.969 1 64.12 611 ASN B C 1
ATOM 10798 O O . ASN B 1 611 ? 1.407 12.312 20.484 1 64.12 611 ASN B O 1
ATOM 10802 N N . GLU B 1 612 ? 2.875 12.359 22.203 1 61.66 612 GLU B N 1
ATOM 10803 C CA . GLU B 1 612 ? 1.91 12.883 23.156 1 61.66 612 GLU B CA 1
ATOM 10804 C C . GLU B 1 612 ? 2.076 14.391 23.344 1 61.66 612 GLU B C 1
ATOM 10806 O O . GLU B 1 612 ? 1.273 15.031 24.031 1 61.66 612 GLU B O 1
ATOM 10811 N N . MET B 1 613 ? 3.023 14.828 22.672 1 73.81 613 MET B N 1
ATOM 10812 C CA . MET B 1 613 ? 3.346 16.234 22.891 1 73.81 613 MET B CA 1
ATOM 10813 C C . MET B 1 613 ? 2.406 17.125 22.094 1 73.81 613 MET B C 1
ATOM 10815 O O . MET B 1 613 ? 2.045 16.812 20.953 1 73.81 613 MET B O 1
ATOM 10819 N N . SER B 1 614 ? 2.012 18.141 22.75 1 66.25 614 SER B N 1
ATOM 10820 C CA . SER B 1 614 ? 1.314 19.203 22.031 1 66.25 614 SER B CA 1
ATOM 10821 C C . SER B 1 614 ? 2.25 19.922 21.062 1 66.25 614 SER B C 1
ATOM 10823 O O . SER B 1 614 ? 3.463 19.688 21.078 1 66.25 614 SER B O 1
ATOM 10825 N N . LYS B 1 615 ? 1.695 20.734 20.203 1 75.44 615 LYS B N 1
ATOM 10826 C CA . LYS B 1 615 ? 2.51 21.5 19.266 1 75.44 615 LYS B CA 1
ATOM 10827 C C . LYS B 1 615 ? 3.512 22.375 19.984 1 75.44 615 LYS B C 1
ATOM 10829 O O . LYS B 1 615 ? 4.668 22.5 19.578 1 75.44 615 LYS B O 1
ATOM 10834 N N . GLY B 1 616 ? 3.045 23.016 21.078 1 80.38 616 GLY B N 1
ATOM 10835 C CA . GLY B 1 616 ? 3.918 23.875 21.859 1 80.38 616 GLY B CA 1
ATOM 10836 C C . GLY B 1 616 ? 5.027 23.125 22.562 1 80.38 616 GLY B C 1
ATOM 10837 O O . GLY B 1 616 ? 6.172 23.594 22.594 1 80.38 616 GLY B O 1
ATOM 10838 N N . GLU B 1 617 ? 4.656 22 23.062 1 81.19 617 GLU B N 1
ATOM 10839 C CA . GLU B 1 617 ? 5.648 21.172 23.75 1 81.19 617 GLU B CA 1
ATOM 10840 C C . GLU B 1 617 ? 6.688 20.641 22.781 1 81.19 617 GLU B C 1
ATOM 10842 O O . GLU B 1 617 ? 7.875 20.562 23.094 1 81.19 617 GLU B O 1
ATOM 10847 N N . ALA B 1 618 ? 6.203 20.328 21.641 1 85.12 618 ALA B N 1
ATOM 10848 C CA . ALA B 1 618 ? 7.113 19.859 20.594 1 85.12 618 ALA B CA 1
ATOM 10849 C C . ALA B 1 618 ? 8.094 20.953 20.188 1 85.12 618 ALA B C 1
ATOM 10851 O O . ALA B 1 618 ? 9.281 20.688 20 1 85.12 618 ALA B O 1
ATOM 10852 N N . GLN B 1 619 ? 7.574 22.109 20.078 1 89 619 GLN B N 1
ATOM 10853 C CA . GLN B 1 619 ? 8.43 23.25 19.75 1 89 619 GLN B CA 1
ATOM 10854 C C . GLN B 1 619 ? 9.461 23.5 20.844 1 89 619 GLN B C 1
ATOM 10856 O O . GLN B 1 619 ? 10.633 23.734 20.562 1 89 619 GLN B O 1
ATOM 10861 N N . LEU B 1 620 ? 8.984 23.438 22.062 1 89.88 620 LEU B N 1
ATOM 10862 C CA . LEU B 1 620 ? 9.867 23.641 23.203 1 89.88 620 LEU B CA 1
ATOM 10863 C C . LEU B 1 620 ? 10.945 22.578 23.266 1 89.88 620 LEU B C 1
ATOM 10865 O O . LEU B 1 620 ? 12.109 22.875 23.547 1 89.88 620 LEU B O 1
ATOM 10869 N N . SER B 1 621 ? 10.555 21.391 23.016 1 90.06 621 SER B N 1
ATOM 10870 C CA . SER B 1 621 ? 11.5 20.281 23 1 90.06 621 SER B CA 1
ATOM 10871 C C . SER B 1 621 ? 12.562 20.484 21.938 1 90.06 621 SER B C 1
ATOM 10873 O O . SER B 1 621 ? 13.75 20.234 22.172 1 90.06 621 SER B O 1
ATOM 10875 N N . ASN B 1 622 ? 12.188 20.922 20.781 1 92.44 622 ASN B N 1
ATOM 10876 C CA . ASN B 1 622 ? 13.117 21.172 19.688 1 92.44 622 ASN B CA 1
ATOM 10877 C C . ASN B 1 622 ? 14.086 22.297 20.031 1 92.44 622 ASN B C 1
ATOM 10879 O O . ASN B 1 622 ? 15.266 22.234 19.672 1 92.44 622 ASN B O 1
ATOM 10883 N N . LEU B 1 623 ? 13.57 23.266 20.688 1 93.69 623 LEU B N 1
ATOM 10884 C CA . LEU B 1 623 ? 14.398 24.406 21.047 1 93.69 623 LEU B CA 1
ATOM 10885 C C . LEU B 1 623 ? 15.438 24.016 22.094 1 93.69 623 LEU B C 1
ATOM 10887 O O . LEU B 1 623 ? 16.609 24.406 22 1 93.69 623 LEU B O 1
ATOM 10891 N N . ILE B 1 624 ? 15.047 23.234 23.062 1 91.75 624 ILE B N 1
ATOM 10892 C CA . ILE B 1 624 ? 15.953 22.812 24.125 1 91.75 624 ILE B CA 1
ATOM 10893 C C . ILE B 1 624 ? 17.078 21.953 23.531 1 91.75 624 ILE B C 1
ATOM 10895 O O . ILE B 1 624 ? 18.219 22.016 24 1 91.75 624 ILE B O 1
ATOM 10899 N N . SER B 1 625 ? 16.766 21.234 22.562 1 91.69 625 SER B N 1
ATOM 10900 C CA . SER B 1 625 ? 17.734 20.344 21.938 1 91.69 625 SER B CA 1
ATOM 10901 C C . SER B 1 625 ? 18.875 21.141 21.297 1 91.69 625 SER B C 1
ATOM 10903 O O . SER B 1 625 ? 19.953 20.594 21.047 1 91.69 625 SER B O 1
ATOM 10905 N N . LEU B 1 626 ? 18.656 22.391 21.047 1 93.56 626 LEU B N 1
ATOM 10906 C CA . LEU B 1 626 ? 19.656 23.25 20.406 1 93.56 626 LEU B CA 1
ATOM 10907 C C . LEU B 1 626 ? 20.828 23.531 21.359 1 93.56 626 LEU B C 1
ATOM 10909 O O . LEU B 1 626 ? 21.891 23.969 20.922 1 93.56 626 LEU B O 1
ATOM 10913 N N . LEU B 1 627 ? 20.672 23.281 22.641 1 93.06 627 LEU B N 1
ATOM 10914 C CA . LEU B 1 627 ? 21.688 23.562 23.656 1 93.06 627 LEU B CA 1
ATOM 10915 C C . LEU B 1 627 ? 22.922 22.703 23.422 1 93.06 627 LEU B C 1
ATOM 10917 O O . LEU B 1 627 ? 24.016 23.047 23.906 1 93.06 627 LEU B O 1
ATOM 10921 N N . LYS B 1 628 ? 22.75 21.688 22.688 1 89.88 628 LYS B N 1
ATOM 10922 C CA . LYS B 1 628 ? 23.875 20.797 22.438 1 89.88 628 LYS B CA 1
ATOM 10923 C C . LYS B 1 628 ? 24.719 21.281 21.266 1 89.88 628 LYS B C 1
ATOM 10925 O O . LYS B 1 628 ? 25.844 20.828 21.062 1 89.88 628 LYS B O 1
ATOM 10930 N N . LEU B 1 629 ? 24.281 22.281 20.547 1 92.94 629 LEU B N 1
ATOM 10931 C CA . LEU B 1 629 ? 24.938 22.719 19.312 1 92.94 629 LEU B CA 1
ATOM 10932 C C . LEU B 1 629 ? 26.016 23.75 19.594 1 92.94 629 LEU B C 1
ATOM 10934 O O . LEU B 1 629 ? 25.891 24.547 20.516 1 92.94 629 LEU B O 1
ATOM 10938 N N . LYS B 1 630 ? 27.125 23.672 18.812 1 91.69 630 LYS B N 1
ATOM 10939 C CA . LYS B 1 630 ? 28.203 24.641 18.875 1 91.69 630 LYS B CA 1
ATOM 10940 C C . LYS B 1 630 ? 28.703 25.016 17.484 1 91.69 630 LYS B C 1
ATOM 10942 O O . LYS B 1 630 ? 28.859 24.156 16.625 1 91.69 630 LYS B O 1
ATOM 10947 N N . ASP B 1 631 ? 28.859 26.359 17.234 1 94.5 631 ASP B N 1
ATOM 10948 C CA . ASP B 1 631 ? 29.406 26.906 16 1 94.5 631 ASP B CA 1
ATOM 10949 C C . ASP B 1 631 ? 28.531 26.562 14.805 1 94.5 631 ASP B C 1
ATOM 10951 O O . ASP B 1 631 ? 29.031 26.172 13.75 1 94.5 631 ASP B O 1
ATOM 10955 N N . CYS B 1 632 ? 27.25 26.594 15.023 1 96.12 632 CYS B N 1
ATOM 10956 C CA . CYS B 1 632 ? 26.281 26.266 13.977 1 96.12 632 CYS B CA 1
ATOM 10957 C C . CYS B 1 632 ? 25.484 27.5 13.57 1 96.12 632 CYS B C 1
ATOM 10959 O O . CYS B 1 632 ? 25.484 28.516 14.273 1 96.12 632 CYS B O 1
ATOM 10961 N N . LEU B 1 633 ? 24.922 27.391 12.375 1 96.75 633 LEU B N 1
ATOM 10962 C CA . LEU B 1 633 ? 23.906 28.344 11.922 1 96.75 633 LEU B CA 1
ATOM 10963 C C . LEU B 1 633 ? 22.5 27.859 12.242 1 96.75 633 LEU B C 1
ATOM 10965 O O . LEU B 1 633 ? 22.062 26.844 11.711 1 96.75 633 LEU B O 1
ATOM 10969 N N . ILE B 1 634 ? 21.859 28.531 13.172 1 97.56 634 ILE B N 1
ATOM 10970 C CA . ILE B 1 634 ? 20.531 28.125 13.602 1 97.56 634 ILE B CA 1
ATOM 10971 C C . ILE B 1 634 ? 19.484 29.078 13.031 1 97.56 634 ILE B C 1
ATOM 10973 O O . ILE B 1 634 ? 19.531 30.281 13.289 1 97.56 634 ILE B O 1
ATOM 10977 N N . LEU B 1 635 ? 18.656 28.516 12.219 1 97.56 635 LEU B N 1
ATOM 10978 C CA . LEU B 1 635 ? 17.578 29.281 11.586 1 97.56 635 LEU B CA 1
ATOM 10979 C C . LEU B 1 635 ? 16.234 28.891 12.172 1 97.56 635 LEU B C 1
ATOM 10981 O O . LEU B 1 635 ? 15.75 27.781 11.953 1 97.56 635 LEU B O 1
ATOM 10985 N N . LEU B 1 636 ? 15.609 29.781 12.852 1 96.12 636 LEU B N 1
ATOM 10986 C CA . LEU B 1 636 ? 14.336 29.531 13.516 1 96.12 636 LEU B CA 1
ATOM 10987 C C . LEU B 1 636 ? 13.195 30.188 12.742 1 96.12 636 LEU B C 1
ATOM 10989 O O . LEU B 1 636 ? 13.164 31.422 12.594 1 96.12 636 LEU B O 1
ATOM 10993 N N . ASP B 1 637 ? 12.32 29.391 12.234 1 93.56 637 ASP B N 1
ATOM 10994 C CA . ASP B 1 637 ? 11.195 29.875 11.453 1 93.56 637 ASP B CA 1
ATOM 10995 C C . ASP B 1 637 ? 9.883 29.75 12.234 1 93.56 637 ASP B C 1
ATOM 10997 O O . ASP B 1 637 ? 9.219 28.719 12.172 1 93.56 637 ASP B O 1
ATOM 11001 N N . GLU B 1 638 ? 9.477 30.75 12.922 1 88.12 638 GLU B N 1
ATOM 11002 C CA . GLU B 1 638 ? 8.25 30.828 13.703 1 88.12 638 GLU B CA 1
ATOM 11003 C C . GLU B 1 638 ? 8.188 29.719 14.742 1 88.12 638 GLU B C 1
ATOM 11005 O O . GLU B 1 638 ? 7.137 29.078 14.922 1 88.12 638 GLU B O 1
ATOM 11010 N N . CYS B 1 639 ? 9.242 29.516 15.414 1 90.56 639 CYS B N 1
ATOM 11011 C CA . CYS B 1 639 ? 9.383 28.375 16.312 1 90.56 639 CYS B CA 1
ATOM 11012 C C . CYS B 1 639 ? 8.789 28.688 17.688 1 90.56 639 CYS B C 1
ATOM 11014 O O . CYS B 1 639 ? 8.719 27.812 18.547 1 90.56 639 CYS B O 1
ATOM 11016 N N . PHE B 1 640 ? 8.305 29.922 17.891 1 87.75 640 PHE B N 1
ATOM 11017 C CA . PHE B 1 640 ? 7.785 30.312 19.203 1 87.75 640 PHE B CA 1
ATOM 11018 C C . PHE B 1 640 ? 6.277 30.531 19.141 1 87.75 640 PHE B C 1
ATOM 11020 O O . PHE B 1 640 ? 5.664 30.938 20.125 1 87.75 640 PHE B O 1
ATOM 11027 N N . SER B 1 641 ? 5.727 30.203 18 1 76.81 641 SER B N 1
ATOM 11028 C CA . SER B 1 641 ? 4.352 30.609 17.719 1 76.81 641 SER B CA 1
ATOM 11029 C C . SER B 1 641 ? 3.361 29.859 18.594 1 76.81 641 SER B C 1
ATOM 11031 O O . SER B 1 641 ? 2.32 30.406 18.984 1 76.81 641 SER B O 1
ATOM 11033 N N . ASN B 1 642 ? 3.689 28.641 19.031 1 74.06 642 ASN B N 1
ATOM 11034 C CA . ASN B 1 642 ? 2.715 27.828 19.75 1 74.06 642 ASN B CA 1
ATOM 11035 C C . ASN B 1 642 ? 3.143 27.609 21.203 1 74.06 642 ASN B C 1
ATOM 11037 O O . ASN B 1 642 ? 2.525 26.828 21.922 1 74.06 642 ASN B O 1
ATOM 11041 N N . ILE B 1 643 ? 4.113 28.312 21.578 1 82.31 643 ILE B N 1
ATOM 11042 C CA . ILE B 1 643 ? 4.613 28.172 22.953 1 82.31 643 ILE B CA 1
ATOM 11043 C C . ILE B 1 643 ? 3.943 29.188 23.859 1 82.31 643 ILE B C 1
ATOM 11045 O O . ILE B 1 643 ? 3.707 30.328 23.453 1 82.31 643 ILE B O 1
ATOM 11049 N N . SER B 1 644 ? 3.576 28.812 25.109 1 76.81 644 SER B N 1
ATOM 11050 C CA . SER B 1 644 ? 3.002 29.734 26.078 1 76.81 644 SER B CA 1
ATOM 11051 C C . SER B 1 644 ? 3.994 30.828 26.469 1 76.81 644 SER B C 1
ATOM 11053 O O . SER B 1 644 ? 5.207 30.594 26.453 1 76.81 644 SER B O 1
ATOM 11055 N N . ASP B 1 645 ? 3.469 31.953 26.828 1 80.12 645 ASP B N 1
ATOM 11056 C CA . ASP B 1 645 ? 4.305 33.094 27.172 1 80.12 645 ASP B CA 1
ATOM 11057 C C . ASP B 1 645 ? 5.211 32.781 28.359 1 80.12 645 ASP B C 1
ATOM 11059 O O . ASP B 1 645 ? 6.379 33.156 28.375 1 80.12 645 ASP B O 1
ATOM 11063 N N . SER B 1 646 ? 4.625 32.062 29.297 1 80.62 646 SER B N 1
ATOM 11064 C CA . SER B 1 646 ? 5.41 31.703 30.469 1 80.62 646 SER B CA 1
ATOM 11065 C C . SER B 1 646 ? 6.605 30.828 30.109 1 80.62 646 SER B C 1
ATOM 11067 O O . SER B 1 646 ? 7.715 31.047 30.594 1 80.62 646 SER B O 1
ATOM 11069 N N . ASN B 1 647 ? 6.418 29.953 29.266 1 87.75 647 ASN B N 1
ATOM 11070 C CA . ASN B 1 647 ? 7.484 29.047 28.844 1 87.75 647 ASN B CA 1
ATOM 11071 C C . ASN B 1 647 ? 8.508 29.766 27.969 1 87.75 647 ASN B C 1
ATOM 11073 O O . ASN B 1 647 ? 9.703 29.453 28.016 1 87.75 647 ASN B O 1
ATOM 11077 N N . ILE B 1 648 ? 8.016 30.688 27.125 1 89.19 648 ILE B N 1
ATOM 11078 C CA . ILE B 1 648 ? 8.93 31.484 26.312 1 89.19 648 ILE B CA 1
ATOM 11079 C C . ILE B 1 648 ? 9.875 32.281 27.203 1 89.19 648 ILE B C 1
ATOM 11081 O O . ILE B 1 648 ? 11.086 32.281 26.984 1 89.19 648 ILE B O 1
ATOM 11085 N N . GLU B 1 649 ? 9.258 32.875 28.188 1 88.75 649 GLU B N 1
ATOM 11086 C CA . GLU B 1 649 ? 10.062 33.656 29.109 1 88.75 649 GLU B CA 1
ATOM 11087 C C . GLU B 1 649 ? 11.109 32.812 29.828 1 88.75 649 GLU B C 1
ATOM 11089 O O . GLU B 1 649 ? 12.266 33.219 29.953 1 88.75 649 GLU B O 1
ATOM 11094 N N . LEU B 1 650 ? 10.695 31.688 30.281 1 88.94 650 LEU B N 1
ATOM 11095 C CA . LEU B 1 650 ? 11.617 30.781 30.953 1 88.94 650 LEU B CA 1
ATOM 11096 C C . LEU B 1 650 ? 12.75 30.359 30.016 1 88.94 650 LEU B C 1
ATOM 11098 O O . LEU B 1 650 ? 13.914 30.375 30.406 1 88.94 650 LEU B O 1
ATOM 11102 N N . PHE B 1 651 ? 12.422 30.016 28.875 1 93.12 651 PHE B N 1
ATOM 11103 C CA . PHE B 1 651 ? 13.398 29.562 27.891 1 93.12 651 PHE B CA 1
ATOM 11104 C C . PHE B 1 651 ? 14.367 30.688 27.531 1 93.12 651 PHE B C 1
ATOM 11106 O O . PHE B 1 651 ? 15.578 30.469 27.5 1 93.12 651 PHE B O 1
ATOM 11113 N N . MET B 1 652 ? 13.828 31.828 27.234 1 93.44 652 MET B N 1
ATOM 11114 C CA . MET B 1 652 ? 14.633 32.969 26.797 1 93.44 652 MET B CA 1
ATOM 11115 C C . MET B 1 652 ? 15.586 33.438 27.906 1 93.44 652 MET B C 1
ATOM 11117 O O . MET B 1 652 ? 16.734 33.781 27.641 1 93.44 652 MET B O 1
ATOM 11121 N N . ASN B 1 653 ? 15.109 33.375 29.094 1 90.38 653 ASN B N 1
ATOM 11122 C CA . ASN B 1 653 ? 15.906 33.875 30.219 1 90.38 653 ASN B CA 1
ATOM 11123 C C . ASN B 1 653 ? 17.031 32.906 30.578 1 90.38 653 ASN B C 1
ATOM 11125 O O . ASN B 1 653 ? 18.141 33.312 30.906 1 90.38 653 ASN B O 1
ATOM 11129 N N . TYR B 1 654 ? 16.781 31.672 30.422 1 90.38 654 TYR B N 1
ATOM 11130 C CA . TYR B 1 654 ? 17.734 30.703 30.953 1 90.38 654 TYR B CA 1
ATOM 11131 C C . TYR B 1 654 ? 18.609 30.141 29.859 1 90.38 654 TYR B C 1
ATOM 11133 O O . TYR B 1 654 ? 19.781 29.812 30.078 1 90.38 654 TYR B O 1
ATOM 11141 N N . PHE B 1 655 ? 18.094 30 28.719 1 93.75 655 PHE B N 1
ATOM 11142 C CA . PHE B 1 655 ? 18.797 29.141 27.781 1 93.75 655 PHE B CA 1
ATOM 11143 C C . PHE B 1 655 ? 19.141 29.891 26.5 1 93.75 655 PHE B C 1
ATOM 11145 O O . PHE B 1 655 ? 20.125 29.578 25.828 1 93.75 655 PHE B O 1
ATOM 11152 N N . PHE B 1 656 ? 18.422 30.828 26.016 1 94.19 656 PHE B N 1
ATOM 11153 C CA . PHE B 1 656 ? 18.516 31.438 24.703 1 94.19 656 PHE B CA 1
ATOM 11154 C C . PHE B 1 656 ? 19.875 32.094 24.516 1 94.19 656 PHE B C 1
ATOM 11156 O O . PHE B 1 656 ? 20.5 31.938 23.469 1 94.19 656 PHE B O 1
ATOM 11163 N N . GLN B 1 657 ? 20.312 32.812 25.516 1 91.94 657 GLN B N 1
ATOM 11164 C CA . GLN B 1 657 ? 21.594 33.531 25.406 1 91.94 657 GLN B CA 1
ATOM 11165 C C . GLN B 1 657 ? 22.75 32.531 25.25 1 91.94 657 GLN B C 1
ATOM 11167 O O . GLN B 1 657 ? 23.688 32.781 24.5 1 91.94 657 GLN B O 1
ATOM 11172 N N . LYS B 1 658 ? 22.672 31.484 25.969 1 92 658 LYS B N 1
ATOM 11173 C CA . LYS B 1 658 ? 23.703 30.453 25.859 1 92 658 LYS B CA 1
ATOM 11174 C C . LYS B 1 658 ? 23.766 29.875 24.453 1 92 658 LYS B C 1
ATOM 11176 O O . LYS B 1 658 ? 24.844 29.594 23.938 1 92 658 LYS B O 1
ATOM 11181 N N . ILE B 1 659 ? 22.641 29.672 23.844 1 94.56 659 ILE B N 1
ATOM 11182 C CA . ILE B 1 659 ? 22.562 29.156 22.484 1 94.56 659 ILE B CA 1
ATOM 11183 C C . ILE B 1 659 ? 23.188 30.172 21.516 1 94.56 659 ILE B C 1
ATOM 11185 O O . ILE B 1 659 ? 23.953 29.797 20.625 1 94.56 659 ILE B O 1
ATOM 11189 N N . CYS B 1 660 ? 22.953 31.438 21.766 1 94.75 660 CYS B N 1
ATOM 11190 C CA . CYS B 1 660 ? 23.438 32.5 20.891 1 94.75 660 CYS B CA 1
ATOM 11191 C C . CYS B 1 660 ? 24.938 32.719 21.062 1 94.75 660 CYS B C 1
ATOM 11193 O O . CYS B 1 660 ? 25.641 33.094 20.109 1 94.75 660 CYS B O 1
ATOM 11195 N N . ASP B 1 661 ? 25.391 32.438 22.234 1 92.5 661 ASP B N 1
ATOM 11196 C CA . ASP B 1 661 ? 26.812 32.625 22.5 1 92.5 661 ASP B CA 1
ATOM 11197 C C . ASP B 1 661 ? 27.656 31.594 21.734 1 92.5 661 ASP B C 1
ATOM 11199 O O . ASP B 1 661 ? 28.766 31.891 21.312 1 92.5 661 ASP B O 1
ATOM 11203 N N . HIS B 1 662 ? 27.094 30.5 21.547 1 93 662 HIS B N 1
ATOM 11204 C CA . HIS B 1 662 ? 27.875 29.406 20.953 1 93 662 HIS B CA 1
ATOM 11205 C C . HIS B 1 662 ? 27.547 29.234 19.469 1 93 662 HIS B C 1
ATOM 11207 O O . HIS B 1 662 ? 28.234 28.484 18.766 1 93 662 HIS B O 1
ATOM 11213 N N . ASN B 1 663 ? 26.516 29.891 18.984 1 96.31 663 ASN B N 1
ATOM 11214 C CA . ASN B 1 663 ? 26.031 29.672 17.625 1 96.31 663 ASN B CA 1
ATOM 11215 C C . ASN B 1 663 ? 25.656 31 16.953 1 96.31 663 ASN B C 1
ATOM 11217 O O . ASN B 1 663 ? 25.719 32.062 17.578 1 96.31 663 ASN B O 1
ATOM 11221 N N . PHE B 1 664 ? 25.438 31.031 15.648 1 97.25 664 PHE B N 1
ATOM 11222 C CA . PHE B 1 664 ? 24.875 32.125 14.867 1 97.25 664 PHE B CA 1
ATOM 11223 C C . PHE B 1 664 ? 23.375 31.938 14.664 1 97.25 664 PHE B C 1
ATOM 11225 O O . PHE B 1 664 ? 22.953 31.031 13.938 1 97.25 664 PHE B O 1
ATOM 11232 N N . VAL B 1 665 ? 22.578 32.75 15.336 1 97.31 665 VAL B N 1
ATOM 11233 C CA . VAL B 1 665 ? 21.141 32.469 15.398 1 97.31 665 VAL B CA 1
ATOM 11234 C C . VAL B 1 665 ? 20.375 33.562 14.648 1 97.31 665 VAL B C 1
ATOM 11236 O O . VAL B 1 665 ? 20.594 34.75 14.891 1 97.31 665 VAL B O 1
ATOM 11239 N N . ILE B 1 666 ? 19.594 33.156 13.68 1 97.06 666 ILE B N 1
ATOM 11240 C CA . ILE B 1 666 ? 18.641 34.031 12.977 1 97.06 666 ILE B CA 1
ATOM 11241 C C . ILE B 1 666 ? 17.219 33.531 13.227 1 97.06 666 ILE B C 1
ATOM 11243 O O . ILE B 1 666 ? 16.938 32.344 13.117 1 97.06 666 ILE B O 1
ATOM 11247 N N . CYS B 1 667 ? 16.328 34.375 13.57 1 96.06 667 CYS B N 1
ATOM 11248 C CA . CYS B 1 667 ? 14.969 34 13.906 1 96.06 667 CYS B CA 1
ATOM 11249 C C . CYS B 1 667 ? 13.961 34.844 13.125 1 96.06 667 CYS B C 1
ATOM 11251 O O . CYS B 1 667 ? 14.172 36.031 12.898 1 96.06 667 CYS B O 1
ATOM 11253 N N . VAL B 1 668 ? 12.992 34.156 12.578 1 93.19 668 VAL B N 1
ATOM 11254 C CA . VAL B 1 668 ? 11.844 34.812 11.961 1 93.19 668 VAL B CA 1
ATOM 11255 C C . VAL B 1 668 ? 10.617 34.656 12.859 1 93.19 668 VAL B C 1
ATOM 11257 O O . VAL B 1 668 ? 10.281 33.562 13.289 1 93.19 668 VAL B O 1
ATOM 11260 N N . SER B 1 669 ? 10.008 35.75 13.234 1 88.19 669 SER B N 1
ATOM 11261 C CA . SER B 1 669 ? 8.812 35.688 14.07 1 88.19 669 SER B CA 1
ATOM 11262 C C . SER B 1 669 ? 7.934 36.938 13.844 1 88.19 669 SER B C 1
ATOM 11264 O O . SER B 1 669 ? 8.438 38 13.539 1 88.19 669 SER B O 1
ATOM 11266 N N . HIS B 1 670 ? 6.727 36.75 14.008 1 73 670 HIS B N 1
ATOM 11267 C CA . HIS B 1 670 ? 5.773 37.875 13.93 1 73 670 HIS B CA 1
ATOM 11268 C C . HIS B 1 670 ? 5.449 38.406 15.312 1 73 670 HIS B C 1
ATOM 11270 O O . HIS B 1 670 ? 4.84 39.469 15.43 1 73 670 HIS B O 1
ATOM 11276 N N . SER B 1 671 ? 5.949 37.812 16.281 1 75.5 671 SER B N 1
ATOM 11277 C CA . SER B 1 671 ? 5.609 38.188 17.656 1 75.5 671 SER B CA 1
ATOM 11278 C C . SER B 1 671 ? 6.484 39.344 18.125 1 75.5 671 SER B C 1
ATOM 11280 O O . SER B 1 671 ? 7.711 39.219 18.172 1 75.5 671 SER B O 1
ATOM 11282 N N . LYS B 1 672 ? 5.828 40.375 18.578 1 75.94 672 LYS B N 1
ATOM 11283 C CA . LYS B 1 672 ? 6.551 41.531 19.109 1 75.94 672 LYS B CA 1
ATOM 11284 C C . LYS B 1 672 ? 7.172 41.188 20.453 1 75.94 672 LYS B C 1
ATOM 11286 O O . LYS B 1 672 ? 8.203 41.75 20.828 1 75.94 672 LYS B O 1
ATOM 11291 N N . LYS B 1 673 ? 6.617 40.25 21.125 1 77.25 673 LYS B N 1
ATOM 11292 C CA . LYS B 1 673 ? 7.047 39.906 22.484 1 77.25 673 LYS B CA 1
ATOM 11293 C C . LYS B 1 673 ? 8.422 39.25 22.484 1 77.25 673 LYS B C 1
ATOM 11295 O O . LYS B 1 673 ? 9.188 39.406 23.438 1 77.25 673 LYS B O 1
ATOM 11300 N N . ILE B 1 674 ? 8.758 38.656 21.406 1 88.69 674 ILE B N 1
ATOM 11301 C CA . ILE B 1 674 ? 10 37.875 21.375 1 88.69 674 ILE B CA 1
ATOM 11302 C C . ILE B 1 674 ? 11.141 38.781 20.906 1 88.69 674 ILE B C 1
ATOM 11304 O O . ILE B 1 674 ? 12.312 38.5 21.156 1 88.69 674 ILE B O 1
ATOM 11308 N N . ARG B 1 675 ? 10.828 39.906 20.281 1 88.38 675 ARG B N 1
ATOM 11309 C CA . ARG B 1 675 ? 11.82 40.781 19.672 1 88.38 675 ARG B CA 1
ATOM 11310 C C . ARG B 1 675 ? 12.766 41.344 20.719 1 88.38 675 ARG B C 1
ATOM 11312 O O . ARG B 1 675 ? 13.953 41.562 20.453 1 88.38 675 ARG B O 1
ATOM 11319 N N . LYS B 1 676 ? 12.258 41.531 21.938 1 88.88 676 LYS B N 1
ATOM 11320 C CA . LYS B 1 676 ? 13.023 42.156 23 1 88.88 676 LYS B CA 1
ATOM 11321 C C . LYS B 1 676 ? 14.219 41.312 23.406 1 88.88 676 LYS B C 1
ATOM 11323 O O . LYS B 1 676 ? 15.188 41.812 23.969 1 88.88 676 LYS B O 1
ATOM 11328 N N . TYR B 1 677 ? 14.203 40.125 23.109 1 91.94 677 TYR B N 1
ATOM 11329 C CA . TYR B 1 677 ? 15.25 39.219 23.562 1 91.94 677 TYR B CA 1
ATOM 11330 C C . TYR B 1 677 ? 16.391 39.156 22.547 1 91.94 677 TYR B C 1
ATOM 11332 O O . TYR B 1 677 ? 17.422 38.531 22.812 1 91.94 677 TYR B O 1
ATOM 11340 N N . PHE B 1 678 ? 16.266 39.75 21.375 1 94.44 678 PHE B N 1
ATOM 11341 C CA . PHE B 1 678 ? 17.281 39.688 20.344 1 94.44 678 PHE B CA 1
ATOM 11342 C C . PHE B 1 678 ? 18.062 41 20.297 1 94.44 678 PHE B C 1
ATOM 11344 O O . PHE B 1 678 ? 17.516 42.094 20.547 1 94.44 678 PHE B O 1
ATOM 11351 N N . GLU B 1 679 ? 19.297 40.938 19.938 1 93.69 679 GLU B N 1
ATOM 11352 C CA . GLU B 1 679 ? 20.172 42.094 19.906 1 93.69 679 GLU B CA 1
ATOM 11353 C C . GLU B 1 679 ? 19.922 42.938 18.656 1 93.69 679 GLU B C 1
ATOM 11355 O O . GLU B 1 679 ? 20.062 44.156 18.688 1 93.69 679 GLU B O 1
ATOM 11360 N N . HIS B 1 680 ? 19.641 42.281 17.578 1 94.94 680 HIS B N 1
ATOM 11361 C CA . HIS B 1 680 ? 19.453 43 16.312 1 94.94 680 HIS B CA 1
ATOM 11362 C C . HIS B 1 680 ? 18.078 42.719 15.727 1 94.94 680 HIS B C 1
ATOM 11364 O O . HIS B 1 680 ? 17.609 41.562 15.734 1 94.94 680 HIS B O 1
ATOM 11370 N N . GLU B 1 681 ? 17.391 43.719 15.297 1 93.56 681 GLU B N 1
ATOM 11371 C CA . GLU B 1 681 ? 16.094 43.625 14.641 1 93.56 681 GLU B CA 1
ATOM 11372 C C . GLU B 1 681 ? 16.156 44.188 13.219 1 93.56 681 GLU B C 1
ATOM 11374 O O . GLU B 1 681 ? 16.688 45.25 12.984 1 93.56 681 GLU B O 1
ATOM 11379 N N . LYS B 1 682 ? 15.711 43.406 12.297 1 92.06 682 LYS B N 1
ATOM 11380 C CA . LYS B 1 682 ? 15.648 43.844 10.906 1 92.06 682 LYS B CA 1
ATOM 11381 C C . LYS B 1 682 ? 14.273 43.594 10.305 1 92.06 682 LYS B C 1
ATOM 11383 O O . LYS B 1 682 ? 13.711 42.5 10.469 1 92.06 682 LYS B O 1
ATOM 11388 N N . GLU B 1 683 ? 13.75 44.594 9.656 1 89.31 683 GLU B N 1
ATOM 11389 C CA . GLU B 1 683 ? 12.461 44.438 8.977 1 89.31 683 GLU B CA 1
ATOM 11390 C C . GLU B 1 683 ? 12.648 44.188 7.492 1 89.31 683 GLU B C 1
ATOM 11392 O O . GLU B 1 683 ? 13.453 44.844 6.824 1 89.31 683 GLU B O 1
ATOM 11397 N N . ILE B 1 684 ? 12.031 43.094 7.121 1 86.38 684 ILE B N 1
ATOM 11398 C CA . ILE B 1 684 ? 11.992 42.812 5.688 1 86.38 684 ILE B CA 1
ATOM 11399 C C . ILE B 1 684 ? 10.812 43.562 5.055 1 86.38 684 ILE B C 1
ATOM 11401 O O . ILE B 1 684 ? 9.656 43.281 5.383 1 86.38 684 ILE B O 1
ATOM 11405 N N . ASN B 1 685 ? 10.953 44.625 4.316 1 75.62 685 ASN B N 1
ATOM 11406 C CA . ASN B 1 685 ? 9.906 45.469 3.734 1 75.62 685 ASN B CA 1
ATOM 11407 C C . ASN B 1 685 ? 9.828 45.281 2.219 1 75.62 685 ASN B C 1
ATOM 11409 O O . ASN B 1 685 ? 10.734 44.719 1.609 1 75.62 685 ASN B O 1
ATOM 11413 N N . ASN B 1 686 ? 8.547 45.562 1.657 1 64.12 686 ASN B N 1
ATOM 11414 C CA . ASN B 1 686 ? 8.195 45.469 0.247 1 64.12 686 ASN B CA 1
ATOM 11415 C C . ASN B 1 686 ? 9.188 46.219 -0.643 1 64.12 686 ASN B C 1
ATOM 11417 O O . ASN B 1 686 ? 9.336 45.875 -1.82 1 64.12 686 ASN B O 1
ATOM 11421 N N . ASP B 1 687 ? 9.75 47.156 -0.263 1 56.66 687 ASP B N 1
ATOM 11422 C CA . ASP B 1 687 ? 10.617 47.906 -1.176 1 56.66 687 ASP B CA 1
ATOM 11423 C C . ASP B 1 687 ? 11.742 47 -1.695 1 56.66 687 ASP B C 1
ATOM 11425 O O . ASP B 1 687 ? 12.227 47.188 -2.812 1 56.66 687 ASP B O 1
ATOM 11429 N N . GLN B 1 688 ? 12 46 -1.01 1 55.28 688 GLN B N 1
ATOM 11430 C CA . GLN B 1 688 ? 13.109 45.125 -1.365 1 55.28 688 GLN B CA 1
ATOM 11431 C C . GLN B 1 688 ? 12.602 43.781 -1.84 1 55.28 688 GLN B C 1
ATOM 11433 O O . GLN B 1 688 ? 13.367 42.969 -2.4 1 55.28 688 GLN B O 1
ATOM 11438 N N . CYS B 1 689 ? 11.336 43.438 -1.49 1 53.66 689 CYS B N 1
ATOM 11439 C CA . CYS B 1 689 ? 10.711 42.156 -1.851 1 53.66 689 CYS B CA 1
ATOM 11440 C C . CYS B 1 689 ? 9.492 42.406 -2.736 1 53.66 689 CYS B C 1
ATOM 11442 O O . CYS B 1 689 ? 8.766 43.375 -2.561 1 53.66 689 CYS B O 1
ATOM 11444 N N . LYS B 1 690 ? 9.531 42.375 -3.996 1 47.75 690 LYS B N 1
ATOM 11445 C CA . LYS B 1 690 ? 8.383 42.656 -4.852 1 47.75 690 LYS B CA 1
ATOM 11446 C C . LYS B 1 690 ? 7.277 41.625 -4.668 1 47.75 690 LYS B C 1
ATOM 11448 O O . LYS B 1 690 ? 7.527 40.438 -4.77 1 47.75 690 LYS B O 1
ATOM 11453 N N . ASN B 1 691 ? 6.336 41.812 -3.734 1 40.81 691 ASN B N 1
ATOM 11454 C CA . ASN B 1 691 ? 5.156 40.969 -3.777 1 40.81 691 ASN B CA 1
ATOM 11455 C C . ASN B 1 691 ? 4.465 41.031 -5.137 1 40.81 691 ASN B C 1
ATOM 11457 O O . ASN B 1 691 ? 4.312 42.125 -5.707 1 40.81 691 ASN B O 1
#

Solvent-accessible surface area (backbone atoms only — not comparable to full-atom values): 74560 Å² total; per-residue (Å²): 128,88,73,71,72,84,69,77,71,78,76,84,81,84,76,83,76,61,68,38,70,44,89,46,91,38,32,34,45,52,25,49,49,43,23,48,43,32,61,74,65,72,45,94,68,60,64,64,65,66,36,65,90,45,82,68,36,78,84,18,59,50,75,64,52,46,44,54,46,31,47,64,70,42,26,38,63,50,80,42,81,38,51,63,72,56,49,62,71,62,67,62,71,59,73,32,38,34,35,33,61,45,98,92,40,73,40,50,33,40,34,32,62,50,97,76,28,33,40,34,38,27,31,84,81,36,83,45,79,38,43,58,77,60,41,55,73,32,50,60,39,43,42,31,44,71,47,78,42,87,70,70,67,72,49,66,52,74,78,29,76,57,67,62,70,48,74,83,67,70,85,53,57,68,58,37,51,49,50,24,52,53,50,40,49,34,52,51,45,51,56,59,58,50,39,53,63,28,53,45,49,51,36,46,70,67,64,57,71,85,61,48,64,62,51,42,53,51,50,44,50,50,46,47,51,32,36,50,49,49,42,50,50,52,50,51,54,52,52,51,49,49,54,51,50,54,53,47,48,53,50,48,53,53,51,58,68,40,41,32,37,62,45,53,71,68,43,52,69,69,63,62,66,42,48,63,56,26,51,51,47,46,50,45,40,62,67,48,45,46,31,48,44,54,28,38,52,54,51,51,53,50,51,46,51,51,32,42,71,76,32,65,68,51,28,54,52,51,49,53,51,50,49,51,53,51,52,55,34,48,54,50,28,54,51,46,63,69,46,45,63,60,53,51,50,42,48,50,49,32,54,50,47,46,49,50,46,51,51,40,65,57,63,40,38,43,56,69,59,48,51,48,44,49,50,50,39,50,51,36,47,50,53,40,51,51,53,51,50,52,50,50,50,50,51,43,52,52,50,35,52,51,54,38,55,44,49,45,50,50,46,51,50,52,48,53,51,42,56,52,38,52,77,41,88,67,49,66,65,44,50,27,52,50,54,32,50,49,48,50,50,51,52,49,49,54,42,51,50,53,48,34,54,51,58,48,46,43,58,60,41,52,51,28,47,51,55,50,52,48,59,73,66,49,53,60,63,82,73,77,77,76,94,42,47,82,80,71,68,73,66,35,40,39,38,40,42,32,34,35,63,51,73,83,69,48,51,37,32,57,64,25,68,53,78,45,51,60,35,26,34,40,34,59,61,88,87,52,38,70,69,56,53,51,32,39,73,56,62,45,36,78,66,40,92,79,45,41,44,24,49,66,83,33,52,53,88,49,33,32,56,69,66,46,46,61,35,30,33,34,39,36,56,80,47,80,53,64,88,67,62,61,68,59,36,35,70,76,36,62,87,42,46,66,60,49,51,52,48,37,63,73,68,45,57,81,79,49,52,64,90,70,45,49,71,27,51,25,33,49,48,53,56,58,54,46,64,67,57,65,43,26,43,38,38,34,41,39,49,63,74,61,43,55,69,69,56,49,51,52,43,50,73,70,44,45,59,62,40,46,72,39,26,30,30,39,34,37,47,84,54,71,81,61,53,76,80,40,84,35,79,46,74,58,54,63,92,40,16,53,124,127,88,73,70,71,82,69,77,73,77,74,84,81,84,76,83,77,60,66,39,71,45,89,48,94,37,31,35,45,52,24,50,50,43,22,49,42,32,61,74,65,71,47,94,68,60,64,63,64,65,37,64,91,45,81,68,35,78,84,18,59,50,74,62,52,47,45,53,46,31,46,64,70,42,27,39,64,49,81,40,81,39,51,64,72,56,50,62,71,62,67,62,70,61,72,32,38,33,34,33,64,45,98,91,40,73,39,48,33,40,32,32,62,48,97,76,28,31,40,34,36,28,32,82,81,38,82,43,79,39,43,59,77,61,42,56,74,32,50,61,39,42,41,32,43,70,47,77,42,88,71,71,67,71,51,66,52,76,78,28,76,55,66,62,71,49,75,84,66,70,84,54,60,68,59,36,50,50,51,23,52,52,48,40,50,36,53,50,45,51,57,59,58,51,40,54,63,26,54,46,48,51,37,45,71,67,63,57,72,88,61,47,64,62,49,42,52,50,50,45,50,50,45,46,51,33,37,50,49,50,40,50,48,53,50,52,53,52,51,51,50,49,55,51,48,55,54,47,49,54,50,48,54,56,51,57,68,40,41,32,38,64,46,55,71,69,44,53,69,68,61,62,65,42,49,64,56,26,51,50,47,46,49,46,40,63,66,47,47,47,31,49,43,55,29,36,53,53,51,50,53,51,50,47,51,51,33,40,72,74,33,66,68,51,30,52,53,51,49,52,51,49,49,52,54,52,52,53,35,49,53,49,30,53,51,46,63,68,46,48,61,60,53,49,50,44,48,50,51,33,55,51,46,46,49,52,45,51,52,38,66,55,63,42,37,43,55,69,59,48,52,49,45,50,50,50,39,48,52,35,47,50,54,42,50,51,51,50,49,53,50,52,51,50,51,42,49,51,50,33,51,51,53,37,57,44,49,43,53,51,44,51,50,51,47,52,51,42,54,53,38,52,77,40,88,66,49,66,66,43,50,26,52,51,54,32,50,52,47,51,49,51,53,48,50,54,41,50,49,53,49,33,55,52,58,47,46,42,57,59,41,54,51,28,49,49,54,50,52,48,61,73,66,51,52,58,61,80,71,76,76,77,92,45,47,82,79,71,67,71,68,36,39,37,37,41,41,32,33,36,63,50,75,81,67,49,51,37,31,58,63,25,67,52,78,45,50,60,35,25,36,38,33,57,62,87,86,53,38,70,68,56,52,51,32,39,72,56,62,45,35,78,67,40,89,79,45,42,45,23,49,66,84,34,53,52,88,51,32,34,56,68,68,47,48,62,36,31,32,36,39,36,55,80,48,81,53,64,88,66,63,62,67,59,37,34,71,76,36,60,86,43,46,65,60,50,52,52,49,36,64,74,68,46,59,82,78,48,53,62,89,68,46,49,70,28,52,25,30,50,48,54,56,59,54,46,64,66,56,66,43,26,41,38,38,35,39,39,49,63,75,62,44,54,68,70,56,48,51,53,43,50,73,70,44,45,60,62,40,45,71,40,26,28,30,39,34,36,46,85,54,73,80,61,52,77,79,39,82,35,78,46,74,58,53,64,94,42,17,52,124

Organism: Malacoplasma penetrans (strain HF-2) (NCBI:txid272633)

Radius of gyration: 38.06 Å; Cα contacts (8 Å, |Δi|>4): 1849; chains: 2; bounding box: 79×110×111 Å

Secondary structure (DSSP, 8-state):
-------------S----PPPPSSTT-HHHHHHHHHHHHHH-----HHHHTTT---BTTB--HHHHHHHHHHTTEEEEEEE--HHHHHHTT--S-EEEEEEETTEEEEEEEEEETTEEEEEETTTEEEEEEHHHHHHHB-SEEEEEEE-SS-----GGGS------S-----HHHHHHHHHHHHHHHHHHHHHTTHHHHHHHHHHHT--TTHHHHHHHHHHHHHHHHHHHHHHHHHHHHHHHHHHHHHHHHHHHHHHTB-HHHHHHS-HHHHTTHHHHHHHHHHIIIIIHHHHHHHHHHHHHHHHHHHHH-HHHHHHHHHHHHHHHHHHHHHHHHHHHHHHHHHHHHHHHHHHHHHHHHHHHH-B-HHHHHHHHHHHHHHHHHHHHHHHHHHHHHHHHHHHHHHHHHHHHHHHHHHHHHHHHHSS-HHHHHHHHHHHHHHHHHHHHHHHHHHHHHHHHHHHHHHHHHHHHHHHSSB-----TTPBPPSS---EEEEEEEEE-TTS-EEEEEEEEEE-TTEEEEE-TTSSHHHHHHHHTTSSPPPTT-EEEETTEEGGGB-HHHHHTTEEEE-TTPPP----HHHHHHH-GGGHHHHHHHHHHH-GGG--GGG--HHHHHHHHHHGGGG--S-EEEEESTTTTS-HHHHHHHIIIIIHHHHHHSEEEEE---HHHHTT-SEEEEE-TTTB--/-------------S----PPPPSSTT-HHHHHHHHHHHHHH-----HHHHTTT---BTTB--HHHHHHHHHHTTEEEEEEE--HHHHHHTT--S-EEEEEEETTEEEEEEEEEETTEEEEEETTTEEEEEEHHHHHHHB-SEEEEEEE-SS-----GGGS------S-----HHHHHHHHHHHHHHHHHHHHHTTHHHHHHHHHHHT--TTHHHHHHHHHHHHHHHHHHHHHHHHHHHHHHHHHHHHHHHHHHHHHHTB-HHHHHHS-HHHHTTHHHHHHHHHHIIIIIHHHHHHHHHHHHHHHHHHHHH-HHHHHHHHHHHHHHHHHHHHHHHHHHHHHHHHHHHHHHHHHHHHHHHHHHHH-B-HHHHHHHHHHHHHHHHHHHHHHHHHHHHHHHHHHHHHHHHHHHHHHHHHHHHHHHHHSS-HHHHHHHHHHHHHHHHHHHHHHHHHHHHHHHHHHHHHHHHHHHHHHHSSB-----TTPBPPSS---EEEEEEEEE-TTS-EEEEEEEEEE-TTEEEEESTTSSHHHHHHHHTTSSPPPTT-EEEETTEEGGGB-HHHHHTTEEEE-TTPPP----HHHHHHH-GGGHHHHHHHHHHH-GGG--GGG--HHHHHHHHHHGGGG--S-EEEEESTTTTS-HHHHHHHIIIIIHHHHHHSEEEEE---HHHHTT-SEEEEE-TTTB--

InterPro domains:
  IPR003439 ABC transporter-like, ATP-binding domain [PF00005] (511-640)
  IPR003593 AAA+ ATPase domain [SM00382] (516-690)
  IPR005074 Peptidase C39, bacteriocin processing [PF03412] (19-149)
  IPR005074 Peptidase C39, bacteriocin processing [PS50990] (22-146)
  IPR027417 P-loop containing nucleoside triphosphate hydrolase [G3DSA:3.40.50.300] (485-688)
  IPR027417 P-loop containing nucleoside triphosphate hydrolase [SSF52540] (493-679)
  IPR036640 ABC transporter type 1, transmembrane domain superfamily [SSF90123] (176-472)
  IPR050153 Metal Ion Import ATP-binding [PTHR42734] (485-674)

Foldseek 3Di:
DPCPPPCPCPPPPDDDFFFAADPDPQCQLLRVLQSVLCVAVVDHDFSCVLCVVPQAAPLHADPVRSQVSCVLSQKHKDKDQAQLVRVVVVVDADKWWFWWADPSGTGIWIWGDDDQWIWIAGNHPGTDTGGSVRRNVGTPRMIMDIHGHPDPDCSCCVVPCPVVCFLVPDPPVVLLVVLLVLLLVLLVLLLVLLLLVLVVLVCVVVVDPPCNVVSVVVSVVSVVVSVVSVVVSVVSLVVVLVVSLVSSVVVLVVQVVQFFLVCVVPDDPVLVVCLSVLSSLLSCCPRPVVSLLVSLVVSLVVLLVVLVVLDVVLNVLLVQLLVLLVVLLVVLLVVCLVCVVVLVVLVVVLVVLVVVLVVCVVPHDDVVVNVVSVVVNVVSVVVNVVVVVVSVVSVVVSVVSSVVSNVVSVVVLVVVLVVVLVPDDDNSSSVSSSSSSSSSSVSSVVSSVSNSVSSSCVSVSVVSSSSSVCSNSPRGNDQPQPQAAEDQFFAWKWKFQFWAADSNGATLFGRFTDIDGFQEEEEEDPPSCLVVVLCCVLVSDPTDPPIFMDTVNHTPSRHRVVNQNVQEAEAALQRQADDADVVLLCVVPVVCVVLVVVLCVVLVLNVDDSVRDDSQSRLLRVLSNLSNHANGEYEAHQSNVPHDPVSLVSCLVRPVVSSSVGYRYYYYHHDPVNSVSGPHYDYDDCVRTPD/DPDPPPCPCPPPPDDDFFFAADPDPQCQLLRVLQSVLCVAVVDHDFSCVLCVVPQAAPLHADPVRSQVSCVLSQKHKDKDQAQLVRVVVVVDADKWWFWWADPSGTGIWIWGDDDQWIFIAGNHPGTDTGGSVRRNVGTPRMIMDIHGHPDPDCSCCVVPCPVVCFLVPDPPVVLLVVLLVLLLVLLVLLLVLLLLVLVVLVCVVVVDPPCNVVSVVVSVVSVVVSVVSVVVSVVSLVVVLVVSLVSSVVVLVVQVVQFFLVCVVPDDPVLVVCLSVLSSLLSCCVRPVVSLLVSLVVSLVVLLVVLVVLDVVLSVLLVQLLVLLVVLLVVLLVVCLVCVVVLVVLVVVLVVLVVVLVVPVVPHDDVVVNVVSVVVNVVSVVVNVVVVVVSVVSVVVSVVSSVVSNVVSVVVLVVVLVVVLVPDDPNSSSVSSSSSSSSSSVSSVVSSVSNSVSSSCVSVSVVSSSSSVCSNSPRGNDQPQPQAAEDQFFAWKWKFQFWAADSNGATLFGRFTDIDGFQEEEEEDPPSCLVVVLCCVLVSDPTDPPIFMATVNHTPSRHRVVNQNVQEAEAALQRQADDADPVLLCVVPVVCVVLVVVLCVVLVLNVDDSVRDDSQSRLLRVLSNLSNHANGEYEAHQSNVPHDPVSLVSCLVRPVVSSSVGYRYYYYHHDPVNSVSGPHYDYDDCVRTPD

Sequence (1382 aa):
MTFTPKIYIHIIEGVIMRITDQTKSNDCGVCVLHSLYDHLYKKELNEKEIIKDFKLSKNGMSIYDFEVLAKDINIETEIYQATFEELINTHYKDYFVTLLKSEAGNHFVVCKFRKGYVQVLDSVSGETKIPYSEFEKIYNNTFIVFYKSNIQKDIDENISFKKIKFFDMPNETLFCLLIVLVDLGVLFISLIASSVVKIAINFVGDNIPQNLFFIGLYFIFMFLFQSLLEYLLCLMKTKKLDILGKKNFIFYTNYLQNKNSLFFKDTKRKELFQYPAAISKVLSTKYVGKPQLIADVIFFVCLMFMMGYLSFYYMIFAIVYSGISITLSYFLKKYNEKNFENNNLIKNESDYYFQIYYDFLHKEKNIYKLNFLNEKSKSLFWSFSKQNISYSTYLFQNNFLNYFLKKIVFVLFIIVSTFWIINNSNQNIDISKMIFAISVLNLFDNTSNSIFSFVSDYANYKKSKELLNDFLTTENKNFSTSEKIEINKIKSIDIQNLNFKYDNEKTIFEDFKIKLKNQTILYGKNGIGKSTLLKILSLNLMSDKGTEILINDIDRDSINLKKLEDKIFYIPSDATAMEVDYSGILHLNPLLTQELSNFLKVTKLSSKQTNEMSKGEAQLSNLISLLKLKDCLILLDECFSNISDSNIELFMNYFFQKICDHNFVICVSHSKKIRKYFEHEKEINNDQCKNMTFTPKIYIHIIEGVIMRITDQTKSNDCGVCVLHSLYDHLYKKELNEKEIIKDFKLSKNGMSIYDFEVLAKDINIETEIYQATFEELINTHYKDYFVTLLKSEAGNHFVVCKFRKGYVQVLDSVSGETKIPYSEFEKIYNNTFIVFYKSNIQKDIDENISFKKIKFFDMPNETLFCLLIVLVDLGVLFISLIASSVVKIAINFVGDNIPQNLFFIGLYFIFMFLFQSLLEYLLCLMKTKKLDILGKKNFIFYTNYLQNKNSLFFKDTKRKELFQYPAAISKVLSTKYVGKPQLIADVIFFVCLMFMMGYLSFYYMIFAIVYSGISITLSYFLKKYNEKNFENNNLIKNESDYYFQIYYDFLHKEKNIYKLNFLNEKSKSLFWSFSKQNISYSTYLFQNNFLNYFLKKIVFVLFIIVSTFWIINNSNQNIDISKMIFAISVLNLFDNTSNSIFSFVSDYANYKKSKELLNDFLTTENKNFSTSEKIEINKIKSIDIQNLNFKYDNEKTIFEDFKIKLKNQTILYGKNGIGKSTLLKILSLNLMSDKGTEILINDIDRDSINLKKLEDKIFYIPSDATAMEVDYSGILHLNPLLTQELSNFLKVTKLSSKQTNEMSKGEAQLSNLISLLKLKDCLILLDECFSNISDSNIELFMNYFFQKICDHNFVICVSHSKKIRKYFEHEKEINNDQCKN

Nearest PDB structures (foldseek):
  8vp5-assembly1_B  TM=7.681E-01  e=3.771E-27  Acetivibrio thermocellus ATCC 27405
  6v9z-assembly1_B  TM=7.693E-01  e=3.124E-27  Acetivibrio thermocellus ATCC 27405
  8vpb-assembly1_B  TM=7.451E-01  e=1.224E-26  Acetivibrio thermocellus ATCC 27405
  8vp6-assembly1_A  TM=7.731E-01  e=4.255E-22  Acetivibrio thermocellus ATCC 27405
  4s0f-assembly1_A  TM=7.915E-01  e=2.271E-16  Acetivibrio thermocellus ATCC 27405